Protein 3ETC (pdb70)

Sequence (1068 aa):
SLLSQFVSKTDFESYEDFQENFKILVPEENFNFAYDVVDVYARDDSPEKLAMIWCDDYGNEKIFTFKDLKYYSDKAANFFVKHGIGKGDYVMLTLKSRYDFWYCMLGLHKLGAIAVPATHMLKTRDIVYRIEKAGLKMIVCIAEDDVPEQVDEAHAECGDIPLKKAKVGGDVLEGWIDFRKELEESSPIFERPTGEVSTKNEDICLVYFSSGTAGFPKMVEHDNTYPLGHILTAKYWQNVEDDGLHYTVADSGWGKCVWGKLYGQWIAGCAVFVYDYDRFEAKNMLEKASKYGVTTFCAPPTIYRFLIKEDLNFSTLKYAVVAGEPLNPEVFNRFLEFTGIKLMEGFGQTETVVTIATFPWMEPKPGSIGKPTPGYKIEELMDRDGRLCEVGEEGEIVINTMEGKPVGLFVHYGKDPERTEETWHDGYYHTGDMAWMDEDGYLWFVGRADDIIKTSGYKVGPFEVESALIQHPAVLECAITGVPDPVRGQVIKATIVLTKDYTPSDSLKNELQDHVKNVTAPYKYPRIIEFVPESLLSQFVSKTDFESYEDFQENFKILVPENFNFAYDVVDVYARDSPEKLAMIWCDDYGNEKIFTFKDLKYYSDKAANFFVKHGIGKGDYVMLTLKSRYDFWYCMLGLHKLGAIAVPATHMLKTRDIVYRIEKAGLKMIVCIAEDDVPEQVDEAHAECGDIPLKKAKVGGDVLEGWIDDFRKELEESSPIFERPTGEVSTKNEDICLVYFSSGTAGFPKMVEHDNTYPLGHILTAKYWQNVEDDGLHYTVADSGWGKCVWGKLYGQWIAGCAVFVYDYDRFEAKNMLEKASKYGVTTFCAPPTIYRFLIKEDLSHYNFSTLKYAVVAGEPLNPEVFNRFLEFTGIKLMEGFGQTETVVTIATFPWMEPKPGSIGKPTPGYKIEELMDRDGRLCEVGEEGEIVINTMEGKPVGLFVHYGKDPERTEETWHDGYYHTGDMAWMDEDGYLWFVGRADDIIKTSGYKVGPFEVESALIQHPAVLECAITGVPDPVRGQVIKATIVLTKDYTPSDSLKNELQDHVKNVTAPYKYPRIIEFVPELPK

Foldseek 3Di:
DQQVVFWPDQDDDFPVRQQVGIDTHDDQFFQQLVPFLVVCCPPPVQQWAEWEDEPVGDTDTDGSVNLLQLLLLLLQLCVVLPFAAAAEEEEAEWQDCVLSSNLSSLSLRNYAYEYAHLLWAQVSLLVCCVQRVHQEYEHEPPPCSVVRVVSNDVVVPPDNYAYEYDDDDDDVRYHPSVVSSVVGDSDHDRDDDPRHFGQARWHYWYFAADQDDGTFIFTAGSLQLVQLLCLVCWFQVAAAQAEWEEPDTRNDLVCSSTADRNCSSRNYHYYTYRYDDDDLVVVQVVCQVVQHATYEYELLSLVRNLVDQAPNPNHDAYEYEQAFFDVVSQVSVCVRPVYGHKYFDDDSQFHTAATRTPNHDDDGRFRHAGRRQFQWFFADPVRDTDDAPDKGFTKTFQVVHDGRGGTPARPPCVPVRPVQDHPRIGTPQWIWGAHPVRIIHTDGGVHFWEFWQSDTHHFVLLQVQLCVDQFFPHWGWGWDQDPSTRTFIEIEGETDPVDDDDPVVLVVSQVSSSNNGRNVNGGPHYHYDND/DQQVVFWQDQDADFPVRQQVGIDGHDDQFFQQLVPFLVVCCPPVVQQWAEWEDEPVGDTDTDGSVNLLQLLLLLLQLCVVLPFAAAAEEEEAEWQDVVLSSNLSNLSQRNYAYEYAHLLWALVRLLVCCVQRVHQEYEHEPPPCSVVRVVSNCVVVPPDNRAYEYDDDDDDVRYHDSVVSSVVGDSDHDRDDDPRHFGQARWHYWYFAADQDDGTFIFTAGSLQLSQLLCLVCWFQVAAQVAEWEEPDTRNDLVCSSTADRNCSSRNYHYYTYRYDDDDLVVVLQVCQVVQHATYEYELVSLVRVLVDQSVVSPSVRHDEYEYEQAFFDVVSQVSCCVRHVYGHKYFDDDSQFHTAATRTPNHDDDRRFRHAGRRQWQWFFAAPVRHTDDAPDKGFTKTFQVVHDGRGGTDARPPCVPVRPVQQHPRIGTPQWMWHAHPVRIIHTDGGVHQWDRFQRDTHHFVLQQVQLCVDQQFPHWGWHWDADPRGRTFIEIEGETDPVDDDDPVVLVVSLVSSSNNTRNVNRHPHYDYDNDDDD

Radius of gyration: 31.29 Å; Cα contacts (8 Å, |Δi|>4): 2490; chains: 2; bounding box: 77×79×76 Å

Secondary structure (DSSP, 8-state):
--GGGGBS-S--SSHHHHHHH--B---SS--HIIIIIHHHHHH-TT-EEEEEEESSS-EEEEEHHHHHHHHHHHHHHHHHTT--TT-EEEEE-TT-THHHHHHHHHHHHT-EEEE--TT--HHHHHHHHHHHT--EEEEESSTTHHHHHHHHHHHH-S---EEEEESSS--TT-EEHHHHHHHS-S--PPP-GGGS--TTSEEEEEEE--SSSSPEEEEEETTHHHHHHIIIIIIS---TT-EEEE---TTSTHHHHHTTHHHHHTT-EEEEEE-SS--HHHHHHHHHHHT--EEEE-HHHHHHHHTS----TT--EEEE-SSPPPHHHHHHHHHHHS---EEEE--TTSS--EE--TTSPP-TT--BEEPTT-EEEEE-TTSPBP-TT--EEEEEE-TT-PPTT---EETT-HHHHHHHEETTEEEEEEEEEE-TTS-EEEEEESSS-EEETTEEE-HHHHHHHHTTSTTEEEEEEEEEEETTTEEEEEEEEEE-TT----HHHHHHHHHHHHHHS-GGG--SEEEEE--/--GGGGBS-S--SSHHHHHHH--B---SS--HIIIIIHHHHHHSTTSEEEEEEESSS-EEEEEHHHHHHHHHHHHHHHHHTT--TT-EEEEE-TT-THHHHHHHHHHHHT-EEEE--TT--HHHHHHHHHHHT-SEEEEESSTTHHHHHHHHHHHH-S---EEEEESSS--TT-EEHHHHHHHS-S--PPP-GGGS--TTSEEEEEEE--SSSSPEEEEEETTHHHHHHIIIIIIS---TT-EEEE---TTSTHHHHHTTHHHHHTT-EEEEEE-SS--HHHHHHHHHHHT--EEEE-HHHHHHHHHS-TTTTT--S--EEEE-SS---HHHHHHHHHHHS---EEEEE-TTSSEEEE--TTSPP-TT--BEEPTT-EEEEE-TTSPBPPTT--EEEEEE-TT-PPTT---EETT-HHHHHHHEETTEEEEEEEEEE-TTS-EEEEEESSS-EEETTEEE-HHHHHHHHTTSTTEEEEEEEEEEETTTEEEEEEEEEEPTT----HHHHHHHHHHHHHHS-GGG--SEEEE-S----

B-factor: mean 27.83, std 7.18, range [11.7, 70.22]

Organism: Methanosarcina acetivorans (strain ATCC 35395 / DSM 2834 / JCM 12185 / C2A) (NCBI:txid188937)

Nearest PDB structures (foldseek):
  3etc-assembly3_B  TM=1.002E+00  e=0.000E+00  Methanosarcina acetivorans
  3etc-assembly2_A  TM=9.997E-01  e=0.000E+00  Methanosarcina acetivorans
  3b7w-assembly1_A  TM=9.525E-01  e=8.376E-61  Homo sapiens
  3gpc-assembly2_B  TM=7.969E-01  e=1.087E-56  Homo sapiens
  3day-assembly1_A  TM=7.981E-01  e=1.221E-56  Homo sapiens

CATH classification: 3.40.50.12780 (+1 more: 3.30.300.30)

InterPro domains:
  IPR000873 AMP-dependent synthetase/ligase domain [PF00501] (45-405)
  IPR025110 AMP-binding enzyme, C-terminal domain [PF13193] (469-547)
  IPR042099 ANL, N-terminal domain [G3DSA:3.40.50.12780] (6-454)
  IPR045851 AMP-binding enzyme domain superfamily [G3DSA:3.30.300.30] (455-559)
  IPR051087 Mitochondrial Acyl-CoA Synthetase Medium-Chain [PTHR43605] (10-559)

Solvent-accessible surface area: 40269 Å² total; per-residue (Å²): 65,25,12,83,110,4,6,58,92,35,112,22,141,28,12,106,28,0,80,144,65,15,127,20,77,60,43,181,65,0,0,2,0,25,37,0,0,7,49,8,7,174,121,41,48,125,31,56,0,0,15,10,3,15,41,149,73,81,95,91,82,6,20,0,106,43,1,42,94,48,0,5,6,0,0,32,0,0,73,130,18,48,4,24,42,34,23,16,0,1,0,4,0,16,13,31,21,0,0,0,7,0,0,0,0,0,3,1,10,3,0,10,0,0,4,7,5,48,39,11,53,21,46,3,3,20,10,19,8,62,9,2,35,9,74,0,0,0,0,0,22,84,77,62,5,9,54,35,0,53,99,0,34,82,127,28,37,111,46,92,13,41,20,0,8,3,30,57,126,143,69,104,67,21,22,68,0,84,64,28,4,99,132,13,54,54,144,37,84,92,22,107,64,65,80,30,6,78,18,60,13,26,2,0,0,8,31,11,13,9,31,70,16,25,6,26,1,0,4,0,8,4,13,3,1,0,0,0,1,4,0,0,53,10,0,1,56,1,89,74,110,8,8,1,4,0,21,18,38,0,7,82,14,49,0,0,15,0,5,1,0,0,0,0,0,2,1,0,1,0,0,0,12,8,48,76,132,58,76,7,48,40,2,35,129,60,1,37,91,64,19,0,23,2,7,1,0,40,6,39,23,0,70,83,4,33,129,65,106,62,122,50,111,64,20,62,35,1,1,0,11,37,12,88,11,87,65,64,11,10,70,23,5,53,151,93,48,57,28,87,1,10,11,1,23,22,23,37,6,0,0,0,4,0,0,1,0,47,80,14,113,15,59,44,23,2,5,0,30,22,1,4,66,8,50,22,39,18,17,45,114,124,46,178,98,21,119,62,50,72,101,0,26,1,0,0,32,16,121,184,44,75,15,30,0,1,0,37,22,18,1,22,17,19,39,70,19,115,104,13,47,68,125,20,31,1,44,9,9,9,44,0,79,62,16,159,82,21,18,6,63,62,64,22,56,62,44,96,8,2,60,6,43,38,68,60,0,0,9,83,2,0,35,11,0,0,95,113,15,90,0,10,126,48,25,49,6,67,25,39,125,25,137,75,91,23,53,12,2,41,0,33,0,31,28,34,116,96,74,72,88,52,116,78,12,63,99,86,0,34,71,33,0,79,99,26,0,0,39,34,4,51,0,98,71,8,75,39,50,104,119,68,17,10,71,124,12,6,53,97,42,90,20,90,34,23,111,30,0,68,84,73,16,134,27,82,62,45,110,68,0,0,2,0,19,40,0,0,3,35,8,6,153,110,45,42,140,50,57,0,0,15,11,3,19,56,163,72,78,94,84,86,6,19,0,118,50,2,56,98,42,0,7,6,0,0,32,0,0,71,128,28,30,5,24,54,37,23,17,0,1,0,4,0,15,12,29,23,0,0,0,7,0,0,0,0,0,3,2,12,7,0,10,0,0,4,7,6,47,41,11,55,20,48,2,3,31,10,20,4,34,8,2,32,10,64,0,0,0,0,0,22,80,82,89,6,2,89,36,1,49,94,0,28,79,127,28,32,54,36,55,12,37,23,0,2,2,29,56,118,128,59,103,66,19,22,31,0,84,139,36,4,103,117,14,55,53,139,27,86,104,22,100,64,132,78,31,10,38,17,85,18,28,3,0,0,6,30,11,15,9,36,69,16,23,5,23,1,0,5,0,9,4,13,3,1,0,0,0,0,3,0,0,34,6,0,1,54,2,51,72,135,6,8,0,4,0,20,20,36,0,7,77,13,47,1,0,13,0,6,0,0,0,0,0,0,4,2,0,3,0,0,0,11,9,46,89,73,63,80,5,23,60,1,2,101,57,1,30,86,63,18,0,36,5,6,1,0,38,5,39,21,0,74,82,4,13,127,48,78,8,74,72,40,78,32,100,57,18,66,34,0,0,0,14,54,12,71,8,77,66,64,14,11,62,120,4,50,145,66,45,60,28,80,1,9,12,2,30,25,16,37,8,1,0,0,4,0,0,1,0,45,79,13,110,13,57,44,27,1,5,0,34,20,0,3,67,8,49,19,66,14,19,51,112,126,45,179,85,24,122,67,51,79,103,1,25,0,0,0,41,17,139,188,44,74,15,32,0,1,0,47,46,17,0,25,15,20,40,68,21,114,104,11,46,66,127,20,35,1,39,10,10,10,46,0,79,54,17,165,90,15,18,0,61,80,66,21,46,61,47,98,8,1,37,5,30,46,67,57,0,0,8,79,1,0,36,12,0,0,95,109,15,92,0,10,110,87,19,29,6,65,21,34,125,29,120,59,85,21,51,10,1,40,0,21,0,19,26,32,118,96,76,106,87,51,118,87,14,60,100,82,0,36,74,37,0,81,100,27,0,0,38,36,4,52,0,100,73,7,81,33,29,124,138,44,130,251

Structure (mmCIF, N/CA/C/O backbone):
data_3ETC
#
_entry.id   3ETC
#
_cell.length_a   91.699
_cell.length_b   96.371
_cell.length_c   141.543
_cell.angle_alpha   90.00
_cell.angle_beta   90.00
_cell.angle_gamma   90.00
#
_symmetry.space_group_name_H-M   'P 21 21 21'
#
loop_
_entity.id
_entity.type
_entity.pdbx_description
1 polymer 'AMP-binding protein'
2 non-polymer 'FORMYL GROUP'
3 non-polymer 'TRIETHYLENE GLYCOL'
4 non-polymer 'PENTAETHYLENE GLYCOL'
5 non-polymer '4-(2-HYDROXYETHYL)-1-PIPERAZINE ETHANESULFONIC ACID'
6 non-polymer 'MAGNESIUM ION'
7 non-polymer 'NITRATE ION'
8 non-polymer GLYCEROL
9 water water
#
loop_
_atom_site.group_PDB
_atom_site.id
_atom_site.type_symbol
_atom_site.label_atom_id
_atom_site.label_alt_id
_atom_site.label_comp_id
_atom_site.label_asym_id
_atom_site.label_entity_id
_atom_site.label_seq_id
_atom_site.pdbx_PDB_ins_code
_atom_site.Cartn_x
_atom_site.Cartn_y
_atom_site.Cartn_z
_atom_site.occupancy
_atom_site.B_iso_or_equiv
_atom_site.auth_seq_id
_atom_site.auth_comp_id
_atom_site.auth_asym_id
_atom_site.auth_atom_id
_atom_site.pdbx_PDB_model_num
ATOM 1 N N . SER A 1 26 ? 33.516 25.755 64.164 1.00 31.03 3 SER A N 1
ATOM 2 C CA . SER A 1 26 ? 33.579 27.143 64.725 1.00 30.95 3 SER A CA 1
ATOM 3 C C . SER A 1 26 ? 32.476 28.054 64.172 1.00 30.59 3 SER A C 1
ATOM 4 O O . SER A 1 26 ? 31.941 27.807 63.096 1.00 31.55 3 SER A O 1
ATOM 7 N N . LEU A 1 27 ? 32.157 29.110 64.913 1.00 29.87 4 LEU A N 1
ATOM 8 C CA . LEU A 1 27 ? 31.094 30.043 64.554 1.00 29.35 4 LEU A CA 1
ATOM 9 C C . LEU A 1 27 ? 31.615 31.320 63.883 1.00 29.55 4 LEU A C 1
ATOM 10 O O . LEU A 1 27 ? 30.851 32.250 63.646 1.00 29.32 4 LEU A O 1
ATOM 15 N N . LEU A 1 28 ? 32.911 31.342 63.573 1.00 29.86 5 LEU A N 1
ATOM 16 C CA . LEU A 1 28 ? 33.596 32.507 63.003 1.00 30.43 5 LEU A CA 1
ATOM 17 C C . LEU A 1 28 ? 32.911 33.135 61.771 1.00 30.23 5 LEU A C 1
ATOM 18 O O . LEU A 1 28 ? 32.706 34.352 61.715 1.00 29.58 5 LEU A O 1
ATOM 23 N N . SER A 1 29 ? 32.568 32.294 60.801 1.00 30.43 6 SER A N 1
ATOM 24 C CA . SER A 1 29 ? 31.955 32.723 59.543 1.00 30.73 6 SER A CA 1
ATOM 25 C C . SER A 1 29 ? 30.600 33.417 59.703 1.00 30.61 6 SER A C 1
ATOM 26 O O . SER A 1 29 ? 30.208 34.232 58.869 1.00 31.13 6 SER A O 1
ATOM 29 N N . GLN A 1 30 ? 29.889 33.076 60.770 1.00 29.93 7 GLN A N 1
ATOM 30 C CA . GLN A 1 30 ? 28.650 33.728 61.139 1.00 29.59 7 GLN A CA 1
ATOM 31 C C . GLN A 1 30 ? 28.843 35.250 61.311 1.00 28.65 7 GLN A C 1
ATOM 32 O O . GLN A 1 30 ? 27.942 36.028 60.998 1.00 28.20 7 GLN A O 1
ATOM 38 N N . PHE A 1 31 ? 30.036 35.657 61.761 1.00 27.10 8 PHE A N 1
ATOM 39 C CA . PHE A 1 31 ? 30.266 37.010 62.279 1.00 26.07 8 PHE A CA 1
ATOM 40 C C . PHE A 1 31 ? 31.152 37.946 61.441 1.00 25.72 8 PHE A C 1
ATOM 41 O O . PHE A 1 31 ? 31.434 39.077 61.861 1.00 25.92 8 PHE A O 1
ATOM 49 N N . VAL A 1 32 ? 31.604 37.484 60.277 1.00 24.70 9 VAL A N 1
ATOM 50 C CA . VAL A 1 32 ? 32.535 38.256 59.449 1.00 23.99 9 VAL A CA 1
ATOM 51 C C . VAL A 1 32 ? 32.095 38.247 57.981 1.00 24.40 9 VAL A C 1
ATOM 52 O O . VAL A 1 32 ? 31.430 37.309 57.540 1.00 23.86 9 VAL A O 1
ATOM 56 N N . SER A 1 33 ? 32.467 39.287 57.235 1.00 24.59 10 SER A N 1
ATOM 57 C CA . SER A 1 33 ? 32.149 39.347 55.804 1.00 25.80 10 SER A CA 1
ATOM 58 C C . SER A 1 33 ? 32.834 38.220 55.039 1.00 25.26 10 SER A C 1
ATOM 59 O O . SER A 1 33 ? 32.237 37.630 54.140 1.00 25.80 10 SER A O 1
ATOM 62 N N . LYS A 1 34 ? 34.085 37.937 55.402 1.00 24.56 11 LYS A N 1
ATOM 63 C CA . LYS A 1 34 ? 34.875 36.850 54.816 1.00 24.20 11 LYS A CA 1
ATOM 64 C C . LYS A 1 34 ? 36.022 36.517 55.760 1.00 24.12 11 LYS A C 1
ATOM 65 O O . LYS A 1 34 ? 36.423 37.362 56.570 1.00 23.01 11 LYS A O 1
ATOM 71 N N . THR A 1 35 ? 36.546 35.297 55.649 1.00 23.90 12 THR A N 1
ATOM 72 C CA . THR A 1 35 ? 37.575 34.813 56.574 1.00 24.54 12 THR A CA 1
ATOM 73 C C . THR A 1 35 ? 38.980 34.827 55.995 1.00 24.48 12 THR A C 1
ATOM 74 O O . THR A 1 35 ? 39.937 34.989 56.737 1.00 24.70 12 THR A O 1
ATOM 78 N N . ASP A 1 36 ? 39.105 34.628 54.681 1.00 24.54 13 ASP A N 1
ATOM 79 C CA . ASP A 1 36 ? 40.419 34.447 54.061 1.00 24.68 13 ASP A CA 1
ATOM 80 C C . ASP A 1 36 ? 40.929 35.684 53.338 1.00 24.92 13 ASP A C 1
ATOM 81 O O . ASP A 1 36 ? 40.192 36.325 52.577 1.00 25.13 13 ASP A O 1
ATOM 86 N N . PHE A 1 37 ? 42.195 36.007 53.589 1.00 25.04 14 PHE A N 1
ATOM 87 C CA . PHE A 1 37 ? 42.850 37.167 52.990 1.00 25.65 14 PHE A CA 1
ATOM 88 C C . PHE A 1 37 ? 44.244 36.780 52.505 1.00 26.20 14 PHE A C 1
ATOM 89 O O . PHE A 1 37 ? 44.840 35.829 53.015 1.00 25.83 14 PHE A O 1
ATOM 97 N N . GLU A 1 38 ? 44.761 37.515 51.522 1.00 27.01 15 GLU A N 1
ATOM 98 C CA . GLU A 1 38 ? 46.046 37.157 50.922 1.00 27.89 15 GLU A CA 1
ATOM 99 C C . GLU A 1 38 ? 47.212 38.058 51.340 1.00 27.33 15 GLU A C 1
ATOM 100 O O . GLU A 1 38 ? 48.370 37.748 51.067 1.00 27.23 15 GLU A O 1
ATOM 106 N N . SER A 1 39 ? 46.901 39.156 52.025 1.00 26.32 16 SER A N 1
ATOM 107 C CA . SER A 1 39 ? 47.911 40.107 52.454 1.00 25.44 16 SER A CA 1
ATOM 108 C C . SER A 1 39 ? 47.343 40.989 53.554 1.00 24.97 16 SER A C 1
ATOM 109 O O . SER A 1 39 ? 46.133 40.994 53.800 1.00 24.34 16 SER A O 1
ATOM 112 N N . TYR A 1 40 ? 48.220 41.739 54.210 1.00 24.92 17 TYR A N 1
ATOM 113 C CA . TYR A 1 40 ? 47.779 42.706 55.209 1.00 24.87 17 TYR A CA 1
ATOM 114 C C . TYR A 1 40 ? 46.866 43.758 54.578 1.00 25.00 17 TYR A C 1
ATOM 115 O O . TYR A 1 40 ? 45.831 44.102 55.138 1.00 24.91 17 TYR A O 1
ATOM 124 N N . GLU A 1 41 ? 47.251 44.245 53.401 1.00 25.68 18 GLU A N 1
ATOM 125 C CA . GLU A 1 41 ? 46.502 45.273 52.683 1.00 26.10 18 GLU A CA 1
ATOM 126 C C . GLU A 1 41 ? 45.055 44.844 52.395 1.00 25.98 18 GLU A C 1
ATOM 127 O O . GLU A 1 41 ? 44.115 45.626 52.578 1.00 25.65 18 GLU A O 1
ATOM 133 N N . ASP A 1 42 ? 44.905 43.599 51.943 1.00 25.24 19 ASP A N 1
ATOM 134 C CA . ASP A 1 42 ? 43.621 42.986 51.619 1.00 24.94 19 ASP A CA 1
ATOM 135 C C . ASP A 1 42 ? 42.765 42.857 52.896 1.00 24.53 19 ASP A C 1
ATOM 136 O O . ASP A 1 42 ? 41.594 43.239 52.923 1.00 24.18 19 ASP A O 1
ATOM 141 N N . PHE A 1 43 ? 43.385 42.349 53.952 1.00 23.93 20 PHE A N 1
ATOM 142 C CA . PHE A 1 43 ? 42.786 42.211 55.266 1.00 23.90 20 PHE A CA 1
ATOM 143 C C . PHE A 1 43 ? 42.316 43.579 55.800 1.00 24.67 20 PHE A C 1
ATOM 144 O O . PHE A 1 43 ? 41.159 43.735 56.192 1.00 24.32 20 PHE A O 1
ATOM 152 N N . GLN A 1 44 ? 43.203 44.569 55.761 1.00 25.67 21 GLN A N 1
ATOM 153 C CA . GLN A 1 44 ? 42.899 45.907 56.264 1.00 27.81 21 GLN A CA 1
ATOM 154 C C . GLN A 1 44 ? 41.756 46.567 55.481 1.00 27.86 21 GLN A C 1
ATOM 155 O O . GLN A 1 44 ? 40.931 47.272 56.059 1.00 27.67 21 GLN A O 1
ATOM 161 N N . GLU A 1 45 ? 41.718 46.315 54.176 1.00 27.96 22 GLU A N 1
ATOM 162 C CA . GLU A 1 45 ? 40.724 46.894 53.279 1.00 29.14 22 GLU A CA 1
ATOM 163 C C . GLU A 1 45 ? 39.343 46.237 53.409 1.00 27.95 22 GLU A C 1
ATOM 164 O O . GLU A 1 45 ? 38.331 46.923 53.362 1.00 27.74 22 GLU A O 1
ATOM 170 N N . ASN A 1 46 ? 39.315 44.916 53.584 1.00 27.09 23 ASN A N 1
ATOM 171 C CA . ASN A 1 46 ? 38.106 44.115 53.375 1.00 26.63 23 ASN A CA 1
ATOM 172 C C . ASN A 1 46 ? 37.513 43.368 54.573 1.00 26.50 23 ASN A C 1
ATOM 173 O O . ASN A 1 46 ? 36.378 42.888 54.497 1.00 27.17 23 ASN A O 1
ATOM 178 N N . PHE A 1 47 ? 38.271 43.228 55.654 1.00 25.92 24 PHE A N 1
ATOM 179 C CA . PHE A 1 47 ? 37.730 42.592 56.856 1.00 25.64 24 PHE A CA 1
ATOM 180 C C . PHE A 1 47 ? 36.674 43.465 57.524 1.00 25.77 24 PHE A C 1
ATOM 181 O O . PHE A 1 47 ? 36.875 44.660 57.717 1.00 25.58 24 PHE A O 1
ATOM 189 N N . LYS A 1 48 ? 35.559 42.847 57.888 1.00 25.82 25 LYS A N 1
ATOM 190 C CA . LYS A 1 48 ? 34.463 43.535 58.544 1.00 26.55 25 LYS A CA 1
ATOM 191 C C . LYS A 1 48 ? 33.744 42.541 59.437 1.00 26.11 25 LYS A C 1
ATOM 192 O O . LYS A 1 48 ? 33.462 41.423 59.011 1.00 25.52 25 LYS A O 1
ATOM 198 N N . ILE A 1 49 ? 33.473 42.952 60.676 1.00 25.50 26 ILE A N 1
ATOM 199 C CA . ILE A 1 49 ? 32.626 42.188 61.580 1.00 25.80 26 ILE A CA 1
ATOM 200 C C . ILE A 1 49 ? 31.152 42.489 61.292 1.00 26.16 26 ILE A C 1
ATOM 201 O O . ILE A 1 49 ? 30.766 43.652 61.121 1.00 26.61 26 ILE A O 1
ATOM 206 N N . LEU A 1 50 ? 30.346 41.429 61.238 1.00 26.15 27 LEU A N 1
ATOM 207 C CA . LEU A 1 50 ? 28.898 41.535 61.059 1.00 26.36 27 LEU A CA 1
ATOM 208 C C . LEU A 1 50 ? 28.195 41.343 62.400 1.00 26.45 27 LEU A C 1
ATOM 209 O O . LEU A 1 50 ? 28.091 40.225 62.918 1.00 26.27 27 LEU A O 1
ATOM 214 N N . VAL A 1 51 ? 27.732 42.446 62.972 1.00 26.35 28 VAL A N 1
ATOM 215 C CA . VAL A 1 51 ? 27.169 42.407 64.312 1.00 26.81 28 VAL A CA 1
ATOM 216 C C . VAL A 1 51 ? 25.699 42.027 64.231 1.00 26.55 28 VAL A C 1
ATOM 217 O O . VAL A 1 51 ? 24.927 42.721 63.582 1.00 26.43 28 VAL A O 1
ATOM 221 N N . PRO A 1 52 ? 25.310 40.919 64.893 1.00 26.80 29 PRO A N 1
ATOM 222 C CA . PRO A 1 52 ? 23.911 40.501 64.902 1.00 27.20 29 PRO A CA 1
ATOM 223 C C . PRO A 1 52 ? 23.041 41.582 65.526 1.00 27.63 29 PRO A C 1
ATOM 224 O O . PRO A 1 52 ? 23.555 42.436 66.276 1.00 27.28 29 PRO A O 1
ATOM 228 N N . GLU A 1 53 ? 21.749 41.537 65.204 1.00 27.55 30 GLU A N 1
ATOM 229 C CA A GLU A 1 53 ? 20.738 42.432 65.765 0.50 27.83 30 GLU A CA 1
ATOM 230 C CA B GLU A 1 53 ? 20.779 42.466 65.767 0.50 27.77 30 GLU A CA 1
ATOM 231 C C . GLU A 1 53 ? 20.815 42.393 67.293 1.00 27.61 30 GLU A C 1
ATOM 232 O O . GLU A 1 53 ? 20.774 43.428 67.969 1.00 27.53 30 GLU A O 1
ATOM 243 N N . ASN A 1 54 ? 20.919 41.179 67.828 1.00 27.22 31 ASN A N 1
ATOM 244 C CA . ASN A 1 54 ? 21.024 40.972 69.260 1.00 27.02 31 ASN A CA 1
ATOM 245 C C . ASN A 1 54 ? 22.039 39.866 69.522 1.00 26.38 31 ASN A C 1
ATOM 246 O O . ASN A 1 54 ? 21.830 38.717 69.114 1.00 26.73 31 ASN A O 1
ATOM 251 N N . PHE A 1 55 ? 23.133 40.221 70.195 1.00 25.10 32 PHE A N 1
ATOM 252 C CA . PHE A 1 55 ? 24.223 39.289 70.481 1.00 24.06 32 PHE A CA 1
ATOM 253 C C . PHE A 1 55 ? 24.519 39.220 71.975 1.00 23.70 32 PHE A C 1
ATOM 254 O O . PHE A 1 55 ? 24.690 40.249 72.629 1.00 23.38 32 PHE A O 1
ATOM 262 N N . ASN A 1 56 ? 24.579 38.000 72.499 1.00 23.31 33 ASN A N 1
ATOM 263 C CA . ASN A 1 56 ? 25.050 37.741 73.858 1.00 23.37 33 ASN A CA 1
ATOM 264 C C . ASN A 1 56 ? 26.002 36.550 73.781 1.00 22.90 33 ASN A C 1
ATOM 265 O O . ASN A 1 56 ? 25.613 35.467 73.357 1.00 23.28 33 ASN A O 1
ATOM 270 N N . PHE A 1 57 ? 27.261 36.766 74.152 1.00 22.99 34 PHE A N 1
ATOM 271 C CA . PHE A 1 57 ? 28.304 35.755 73.970 1.00 22.53 34 PHE A CA 1
ATOM 272 C C . PHE A 1 57 ? 27.938 34.403 74.585 1.00 22.63 34 PHE A C 1
ATOM 273 O O . PHE A 1 57 ? 28.148 33.367 73.961 1.00 22.14 34 PHE A O 1
ATOM 281 N N . ALA A 1 58 ? 27.398 34.420 75.805 1.00 22.69 35 ALA A N 1
ATOM 282 C CA . ALA A 1 58 ? 27.105 33.177 76.520 1.00 23.11 35 ALA A CA 1
ATOM 283 C C . ALA A 1 58 ? 26.051 32.370 75.775 1.00 23.23 35 ALA A C 1
ATOM 284 O O . ALA A 1 58 ? 26.221 31.176 75.601 1.00 23.27 35 ALA A O 1
ATOM 286 N N . TYR A 1 59 ? 24.990 33.033 75.310 1.00 23.91 36 TYR A N 1
ATOM 287 C CA . TYR A 1 59 ? 23.911 32.359 74.594 1.00 24.51 36 TYR A CA 1
ATOM 288 C C . TYR A 1 59 ? 24.271 32.016 73.149 1.00 24.53 36 TYR A C 1
ATOM 289 O O . TYR A 1 59 ? 23.962 30.922 72.671 1.00 24.32 36 TYR A O 1
ATOM 298 N N . ASP A 1 60 ? 24.922 32.953 72.461 1.00 24.78 37 ASP A N 1
ATOM 299 C CA . ASP A 1 60 ? 25.108 32.851 71.003 1.00 24.93 37 ASP A CA 1
ATOM 300 C C . ASP A 1 60 ? 26.429 32.195 70.602 1.00 24.39 37 ASP A C 1
ATOM 301 O O . ASP A 1 60 ? 26.684 31.962 69.417 1.00 24.17 37 ASP A O 1
ATOM 306 N N . VAL A 1 61 ? 27.278 31.918 71.585 1.00 23.84 38 VAL A N 1
ATOM 307 C CA . VAL A 1 61 ? 28.501 31.176 71.317 1.00 23.46 38 VAL A CA 1
ATOM 308 C C . VAL A 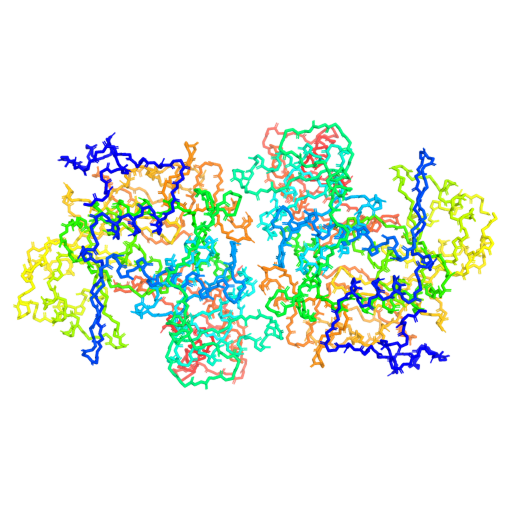1 61 ? 28.570 29.908 72.166 1.00 23.42 38 VAL A C 1
ATOM 309 O O . VAL A 1 61 ? 28.590 28.807 71.625 1.00 23.23 38 VAL A O 1
ATOM 313 N N . VAL A 1 62 ? 28.614 30.064 73.488 1.00 23.40 39 VAL A N 1
ATOM 314 C CA . VAL A 1 62 ? 28.807 28.917 74.371 1.00 23.18 39 VAL A CA 1
ATOM 315 C C . VAL A 1 62 ? 27.613 27.966 74.298 1.00 23.01 39 VAL A C 1
ATOM 316 O O . VAL A 1 62 ? 27.796 26.765 74.061 1.00 22.84 39 VAL A O 1
ATOM 320 N N . ASP A 1 63 ? 26.401 28.501 74.467 1.00 22.54 40 ASP A N 1
ATOM 321 C CA . ASP A 1 63 ? 25.200 27.660 74.475 1.00 22.38 40 ASP A CA 1
ATOM 322 C C . ASP A 1 63 ? 24.943 27.054 73.097 1.00 22.49 40 ASP A C 1
ATOM 323 O O . ASP A 1 63 ? 24.400 25.961 73.000 1.00 22.22 40 ASP A O 1
ATOM 328 N N . VAL A 1 64 ? 25.360 27.758 72.043 1.00 22.86 41 VAL A N 1
ATOM 329 C CA . VAL A 1 64 ? 25.280 27.227 70.672 1.00 23.21 41 VAL A CA 1
ATOM 330 C C . VAL A 1 64 ? 26.126 25.953 70.523 1.00 23.19 41 VAL A C 1
ATOM 331 O O . VAL A 1 64 ? 25.599 24.913 70.134 1.00 23.16 41 VAL A O 1
ATOM 335 N N . TYR A 1 65 ? 27.420 26.039 70.845 1.00 23.54 42 TYR A N 1
ATOM 336 C CA . TYR A 1 65 ? 28.303 24.864 70.815 1.00 23.72 42 TYR A CA 1
ATOM 337 C C . TYR A 1 65 ? 27.786 23.779 71.735 1.00 23.62 42 TYR A C 1
ATOM 338 O O . TYR A 1 65 ? 27.848 22.606 71.396 1.00 23.25 42 TYR A O 1
ATOM 347 N N . ALA A 1 66 ? 27.290 24.177 72.903 1.00 23.75 43 ALA A N 1
ATOM 348 C CA . ALA A 1 66 ? 26.737 23.234 73.870 1.00 24.72 43 ALA A CA 1
ATOM 349 C C . ALA A 1 66 ? 25.626 22.376 73.275 1.00 25.25 43 ALA A C 1
ATOM 350 O O . ALA A 1 66 ? 25.515 21.199 73.609 1.00 25.27 43 ALA A O 1
ATOM 352 N N . ARG A 1 67 ? 24.817 22.964 72.393 1.00 26.16 44 ARG A N 1
ATOM 353 C CA . ARG A 1 67 ? 23.718 22.244 71.749 1.00 27.63 44 ARG A CA 1
ATOM 354 C C . ARG A 1 67 ? 24.144 21.517 70.466 1.00 27.86 44 ARG A C 1
ATOM 355 O O . ARG A 1 67 ? 23.891 20.315 70.320 1.00 27.95 44 ARG A O 1
ATOM 363 N N . ASP A 1 68 ? 24.801 22.251 69.562 1.00 28.17 45 ASP A N 1
ATOM 364 C CA A ASP A 1 68 ? 25.166 21.701 68.257 0.50 28.28 45 ASP A CA 1
ATOM 365 C CA B ASP A 1 68 ? 25.212 21.756 68.242 0.50 28.25 45 ASP A CA 1
ATOM 366 C C . ASP A 1 68 ? 26.382 20.772 68.311 1.00 28.22 45 ASP A C 1
ATOM 367 O O . ASP A 1 68 ? 26.465 19.836 67.528 1.00 27.83 45 ASP A O 1
ATOM 376 N N . SER A 1 69 ? 27.311 21.029 69.233 1.00 28.16 46 SER A N 1
ATOM 377 C CA . SER A 1 69 ? 28.553 20.255 69.330 1.00 28.67 46 SER A CA 1
ATOM 378 C C . SER A 1 69 ? 28.929 19.991 70.786 1.00 28.71 46 SER A C 1
ATOM 379 O O . SER A 1 69 ? 29.959 20.489 71.258 1.00 28.78 46 SER A O 1
ATOM 382 N N . PRO A 1 70 ? 28.115 19.192 71.500 1.00 28.77 47 PRO A N 1
ATOM 383 C CA . PRO A 1 70 ? 28.239 19.135 72.960 1.00 28.82 47 PRO A CA 1
ATOM 384 C C . PRO A 1 70 ? 29.624 18.688 73.436 1.00 28.96 47 PRO A C 1
ATOM 385 O O . PRO A 1 70 ? 30.087 19.151 74.477 1.00 29.26 47 PRO A O 1
ATOM 389 N N . GLU A 1 71 ? 30.274 17.810 72.673 1.00 28.93 48 GLU A N 1
ATOM 390 C CA . GLU A 1 71 ? 31.541 17.206 73.090 1.00 29.21 48 GLU A CA 1
ATOM 391 C C . GLU A 1 71 ? 32.777 18.001 72.659 1.00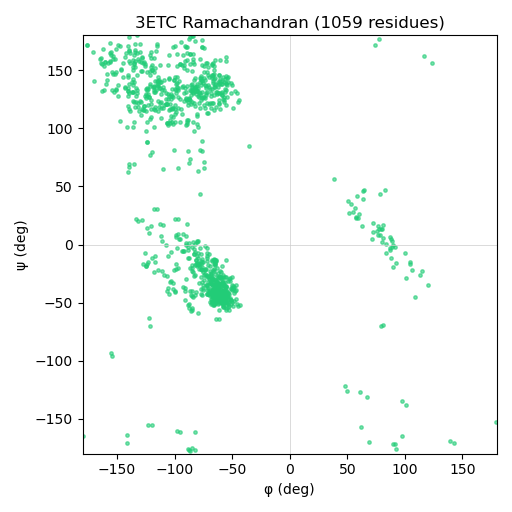 28.35 48 GLU A C 1
ATOM 392 O O . GLU A 1 71 ? 33.910 17.614 72.964 1.00 28.31 48 GLU A O 1
ATOM 398 N N . LYS A 1 72 ? 32.557 19.110 71.962 1.00 27.57 49 LYS A N 1
ATOM 399 C CA . LYS A 1 72 ? 33.649 19.987 71.559 1.00 27.00 49 LYS A CA 1
ATOM 400 C C . LYS A 1 72 ? 34.363 20.577 72.787 1.00 26.37 49 LYS A C 1
ATOM 401 O O . LYS A 1 72 ? 33.723 21.105 73.700 1.00 25.50 49 LYS A O 1
ATOM 407 N N . LEU A 1 73 ? 35.688 20.454 72.785 1.00 25.82 50 LEU A N 1
ATOM 408 C CA . LEU A 1 73 ? 36.547 20.918 73.869 1.00 25.56 50 LEU A CA 1
ATOM 409 C C . LEU A 1 73 ? 36.572 22.442 73.957 1.00 25.33 50 LEU A C 1
ATOM 410 O O . LEU A 1 73 ? 36.830 23.128 72.969 1.00 25.23 50 LEU A O 1
ATOM 415 N N . ALA A 1 74 ? 36.312 22.969 75.150 1.00 25.48 51 ALA A N 1
ATOM 416 C CA . ALA A 1 74 ? 36.374 24.414 75.376 1.00 25.46 51 ALA A CA 1
ATOM 417 C C . ALA A 1 74 ? 37.615 24.811 76.181 1.00 25.87 51 ALA A C 1
ATOM 418 O O . ALA A 1 74 ? 38.247 25.826 75.893 1.00 25.27 51 ALA A O 1
ATOM 420 N N . MET A 1 75 ? 37.956 24.003 77.182 1.00 26.25 52 MET A N 1
ATOM 421 C CA . MET A 1 75 ? 39.017 24.345 78.119 1.00 27.42 52 MET A CA 1
ATOM 422 C C . MET A 1 75 ? 39.659 23.126 78.751 1.00 26.75 52 MET A C 1
ATOM 423 O O . MET A 1 75 ? 38.973 22.192 79.185 1.00 27.32 52 MET A O 1
ATOM 428 N N . ILE A 1 76 ? 40.987 23.137 78.766 1.00 26.06 53 ILE A N 1
ATOM 429 C CA . ILE A 1 76 ? 41.761 22.239 79.600 1.00 25.89 53 ILE A CA 1
ATOM 430 C C . ILE A 1 76 ? 42.262 23.091 80.759 1.00 25.87 53 ILE A C 1
ATOM 431 O O . ILE A 1 76 ? 42.935 24.103 80.544 1.00 25.65 53 ILE A O 1
ATOM 436 N N . TRP A 1 77 ? 41.886 22.695 81.971 1.00 25.46 54 TRP A N 1
ATOM 437 C CA . TRP A 1 77 ? 42.314 23.369 83.185 1.00 25.98 54 TRP A CA 1
ATOM 438 C C . TRP A 1 77 ? 43.151 22.395 84.020 1.00 26.47 54 TRP A C 1
ATOM 439 O O . TRP A 1 77 ? 42.839 21.207 84.099 1.00 25.98 54 TRP A O 1
ATOM 450 N N . CYS A 1 78 ? 44.217 22.910 84.631 1.00 27.32 55 CYS A N 1
ATOM 451 C CA . CYS A 1 78 ? 45.015 22.134 85.568 1.00 27.98 55 CYS A CA 1
ATOM 452 C C . CYS A 1 78 ? 45.666 22.971 86.667 1.00 29.04 55 CYS A C 1
ATOM 453 O O . CYS A 1 78 ? 45.647 24.213 86.617 1.00 28.87 55 CYS A O 1
ATOM 456 N N . ASP A 1 79 ? 46.253 22.246 87.625 1.00 30.11 56 ASP A N 1
ATOM 457 C CA . ASP A 1 79 ? 46.904 22.736 88.843 1.00 31.96 56 ASP A CA 1
ATOM 458 C C . ASP A 1 79 ? 48.396 22.443 88.901 1.00 32.46 56 ASP A C 1
ATOM 459 O O . ASP A 1 79 ? 48.899 21.591 88.174 1.00 32.23 56 ASP A O 1
ATOM 464 N N . ASP A 1 80 ? 49.078 23.106 89.838 1.00 33.42 57 ASP A N 1
ATOM 465 C CA . ASP A 1 80 ? 50.414 22.693 90.280 1.00 34.33 57 ASP A CA 1
ATOM 466 C C . ASP A 1 80 ? 50.345 21.609 91.357 1.00 35.01 57 ASP A C 1
ATOM 467 O O . ASP A 1 80 ? 51.370 21.151 91.867 1.00 35.42 57 ASP A O 1
ATOM 472 N N . TYR A 1 81 ? 49.127 21.191 91.683 1.00 35.64 58 TYR A N 1
ATOM 473 C CA . TYR A 1 81 ? 48.872 20.292 92.795 1.00 36.28 58 TYR A CA 1
ATOM 474 C C . TYR A 1 81 ? 48.192 19.008 92.338 1.00 35.95 58 TYR A C 1
ATOM 475 O O . TYR A 1 81 ? 47.664 18.260 93.152 1.00 36.31 58 TYR A O 1
ATOM 484 N N . GLY A 1 82 ? 48.234 18.751 91.031 1.00 35.55 59 GLY A N 1
ATOM 485 C CA . GLY A 1 82 ? 47.810 17.462 90.472 1.00 35.05 59 GLY A CA 1
ATOM 486 C C . GLY A 1 82 ? 46.417 17.429 89.869 1.00 34.61 59 GLY A C 1
ATOM 487 O O . GLY A 1 82 ? 46.019 16.431 89.266 1.00 34.62 59 GLY A O 1
ATOM 488 N N . ASN A 1 83 ? 45.672 18.515 90.030 1.00 34.03 60 ASN A N 1
ATOM 489 C CA . ASN A 1 83 ? 44.282 18.561 89.582 1.00 33.67 60 ASN A CA 1
ATOM 490 C C . ASN A 1 83 ? 44.155 18.895 88.098 1.00 33.27 60 ASN A C 1
ATOM 491 O O . ASN A 1 83 ? 44.916 19.700 87.557 1.00 32.95 60 ASN A O 1
ATOM 496 N N . GLU A 1 84 ? 43.200 18.239 87.448 1.00 32.92 61 GLU A N 1
ATOM 497 C CA . GLU A 1 84 ? 42.930 18.430 86.032 1.00 32.65 61 GLU A CA 1
ATOM 498 C C . GLU A 1 84 ? 41.426 18.411 85.807 1.00 32.15 61 GLU A C 1
ATOM 499 O O . GLU A 1 84 ? 40.722 17.555 86.356 1.00 31.92 61 GLU A O 1
ATOM 505 N N . LYS A 1 85 ? 40.939 19.363 85.014 1.00 31.36 62 LYS A N 1
ATOM 506 C CA . LYS A 1 85 ? 39.544 19.376 84.595 1.00 31.15 62 LYS A CA 1
ATOM 507 C C . LYS A 1 85 ? 39.417 19.682 83.107 1.00 30.70 62 LYS A C 1
ATOM 508 O O . LYS A 1 85 ? 39.904 20.705 82.626 1.00 30.27 62 LYS A O 1
ATOM 514 N N . ILE A 1 86 ? 38.779 18.767 82.384 1.00 29.85 63 ILE A N 1
ATOM 515 C CA . ILE A 1 86 ? 38.550 18.928 80.951 1.00 29.48 63 ILE A CA 1
ATOM 516 C C . ILE A 1 86 ? 37.109 19.370 80.738 1.00 29.05 63 ILE A C 1
ATOM 517 O O . ILE A 1 86 ? 36.172 18.649 81.100 1.00 29.38 63 ILE A O 1
ATOM 522 N N . PHE A 1 87 ? 36.939 20.562 80.170 1.00 28.21 64 PHE A N 1
ATOM 523 C CA . PHE A 1 87 ? 35.615 21.133 79.947 1.00 27.55 64 PHE A CA 1
ATOM 524 C C . PHE A 1 87 ? 35.237 21.112 78.474 1.00 27.00 64 PHE A C 1
ATOM 525 O O . PHE A 1 87 ? 35.972 21.623 77.627 1.00 26.93 64 PHE A O 1
ATOM 533 N N . THR A 1 88 ? 34.083 20.521 78.181 1.00 26.45 65 THR A N 1
ATOM 534 C CA . THR A 1 88 ? 33.437 20.691 76.879 1.00 26.05 65 THR A CA 1
ATOM 535 C C . THR A 1 88 ? 32.485 21.888 76.951 1.00 25.78 65 THR A C 1
ATOM 536 O O . THR A 1 88 ? 32.227 22.420 78.038 1.00 25.21 65 THR A O 1
ATOM 540 N N . PHE A 1 89 ? 31.948 22.312 75.809 1.00 25.68 66 PHE A N 1
ATOM 541 C CA . PHE A 1 89 ? 30.969 23.396 75.819 1.00 25.72 66 PHE A CA 1
ATOM 542 C C . PHE A 1 89 ? 29.681 23.026 76.556 1.00 26.04 66 PHE A C 1
ATOM 543 O O . PHE A 1 89 ? 29.090 23.886 77.214 1.00 26.08 66 PHE A O 1
ATOM 551 N N . LYS A 1 90 ? 29.287 21.747 76.485 1.00 26.07 67 LYS A N 1
ATOM 552 C CA . LYS A 1 90 ? 28.136 21.234 77.242 1.00 26.42 67 LYS A CA 1
ATOM 553 C C . LYS A 1 90 ? 28.340 21.449 78.744 1.00 26.10 67 LYS A C 1
ATOM 554 O O . LYS A 1 90 ? 27.456 21.986 79.421 1.00 26.04 67 LYS A O 1
ATOM 560 N N . ASP A 1 91 ? 29.503 21.036 79.252 1.00 25.83 68 ASP A N 1
ATOM 561 C CA . ASP A 1 91 ? 29.879 21.301 80.645 1.00 25.93 68 ASP A CA 1
ATOM 562 C C . ASP A 1 91 ? 29.708 22.785 80.979 1.00 25.78 68 ASP A C 1
ATOM 563 O O . ASP A 1 91 ? 29.125 23.133 82.010 1.00 25.66 68 ASP A O 1
ATOM 568 N N . LEU A 1 92 ? 30.220 23.650 80.104 1.00 25.48 69 LEU A N 1
ATOM 569 C CA . LEU A 1 92 ? 30.171 25.086 80.346 1.00 25.62 69 LEU A CA 1
ATOM 570 C C . LEU A 1 92 ? 28.757 25.661 80.350 1.00 25.52 69 LEU A C 1
ATOM 571 O O . LEU A 1 92 ? 28.446 26.506 81.188 1.00 25.50 69 LEU A O 1
ATOM 576 N N . LYS A 1 93 ? 27.901 25.208 79.433 1.00 25.38 70 LYS A N 1
ATOM 577 C CA . LYS A 1 93 ? 26.486 25.601 79.474 1.00 25.26 70 LYS A CA 1
ATOM 578 C C . LYS A 1 93 ? 25.879 25.190 80.813 1.00 25.24 70 LYS A C 1
ATOM 579 O O . LYS A 1 93 ? 25.235 25.988 81.486 1.00 25.17 70 LYS A O 1
ATOM 585 N N . TYR A 1 94 ? 26.102 23.932 81.179 1.00 25.51 71 TYR A N 1
ATOM 586 C CA . TYR A 1 94 ? 25.571 23.348 82.405 1.00 25.77 71 TYR A CA 1
ATOM 587 C C . TYR A 1 94 ? 25.968 24.176 83.632 1.00 25.53 71 TYR A C 1
ATOM 588 O O . TYR A 1 94 ? 25.101 24.634 84.376 1.00 25.27 71 TYR A O 1
ATOM 597 N N . TYR A 1 95 ? 27.269 24.388 83.824 1.00 25.31 72 TYR A N 1
ATOM 598 C CA . TYR A 1 95 ? 27.735 25.144 84.986 1.00 25.68 72 TYR A CA 1
ATOM 599 C C . TYR A 1 95 ? 27.405 26.634 84.957 1.00 25.03 72 TYR A C 1
ATOM 600 O O . TYR A 1 95 ? 27.141 27.215 86.006 1.00 24.78 72 TYR A O 1
ATOM 609 N N . SER A 1 96 ? 27.389 27.242 83.771 1.00 24.61 73 SER A N 1
ATOM 610 C CA . SER A 1 96 ? 27.008 28.654 83.655 1.00 24.33 73 SER A CA 1
ATOM 611 C C . SER A 1 96 ? 25.511 28.878 83.900 1.00 24.55 73 SER A C 1
ATOM 612 O O . SER A 1 96 ? 25.118 29.926 84.416 1.00 24.70 73 SER A O 1
ATOM 615 N N . ASP A 1 97 ? 24.685 27.896 83.533 1.00 24.46 74 ASP A N 1
ATOM 616 C CA . ASP A 1 97 ? 23.260 27.913 83.873 1.00 24.49 74 ASP A CA 1
ATOM 617 C C . ASP A 1 97 ? 23.075 27.790 85.379 1.00 24.42 74 ASP A C 1
ATOM 618 O O . ASP A 1 97 ? 22.268 28.505 85.973 1.00 24.08 74 ASP A O 1
ATOM 623 N N . LYS A 1 98 ? 23.830 26.874 85.989 1.00 24.39 75 LYS A N 1
ATOM 624 C CA . LYS A 1 98 ? 23.843 26.738 87.443 1.00 24.04 75 LYS A CA 1
ATOM 625 C C . LYS A 1 98 ? 24.358 28.008 88.111 1.00 24.03 75 LYS A C 1
ATOM 626 O O . LYS A 1 98 ? 23.849 28.403 89.167 1.00 24.43 75 LYS A O 1
ATOM 632 N N . ALA A 1 99 ? 25.366 28.644 87.509 1.00 23.50 76 ALA A N 1
ATOM 633 C CA . ALA A 1 99 ? 25.924 29.876 88.070 1.00 23.25 76 ALA A CA 1
ATOM 634 C C . ALA A 1 99 ? 24.913 31.016 87.981 1.00 23.36 76 ALA A C 1
ATOM 635 O O . ALA A 1 99 ? 24.750 31.775 88.938 1.00 23.05 76 ALA A O 1
ATOM 637 N N . ALA A 1 100 ? 24.219 31.111 86.847 1.00 23.34 77 ALA A N 1
ATOM 638 C CA . ALA A 1 100 ? 23.181 32.123 86.670 1.00 23.89 77 ALA A CA 1
ATOM 639 C C . ALA A 1 100 ? 22.135 32.003 87.776 1.00 24.16 77 ALA A C 1
ATOM 640 O O . ALA A 1 100 ? 21.810 32.990 88.438 1.00 24.48 77 ALA A O 1
ATOM 642 N N . ASN A 1 101 ? 21.650 30.786 88.012 1.00 24.44 78 ASN A N 1
ATOM 643 C CA . ASN A 1 101 ? 20.715 30.538 89.109 1.00 24.71 78 ASN A CA 1
ATOM 644 C C . ASN A 1 101 ? 21.286 30.822 90.493 1.00 24.74 78 ASN A C 1
ATOM 645 O O . ASN A 1 101 ? 20.564 31.289 91.375 1.00 25.03 78 ASN A O 1
ATOM 650 N N . PHE A 1 102 ? 22.570 30.536 90.692 1.00 24.39 79 PHE A N 1
ATOM 651 C CA . PHE A 1 102 ? 23.204 30.876 91.955 1.00 24.70 79 PHE A CA 1
ATOM 652 C C . PHE A 1 102 ? 23.141 32.386 92.184 1.00 24.80 79 PHE A C 1
ATOM 653 O O . PHE A 1 102 ? 22.805 32.834 93.282 1.00 25.08 79 PHE A O 1
ATOM 661 N N . PHE A 1 103 ? 23.476 33.159 91.150 1.00 24.62 80 PHE A N 1
ATOM 662 C CA . PHE A 1 103 ? 23.436 34.617 91.229 1.00 24.75 80 PHE A CA 1
ATOM 663 C C . PHE A 1 103 ? 22.030 35.157 91.498 1.00 25.08 80 PHE A C 1
ATOM 664 O O . PHE A 1 103 ? 21.857 36.050 92.334 1.00 24.91 80 PHE A O 1
ATOM 672 N N . VAL A 1 104 ? 21.037 34.596 90.809 1.00 25.61 81 VAL A N 1
ATOM 673 C CA . VAL A 1 104 ? 19.629 34.959 91.011 1.00 26.17 81 VAL A CA 1
ATOM 674 C C . VAL A 1 104 ? 19.187 34.736 92.464 1.00 26.76 81 VAL A C 1
ATOM 675 O O . VAL A 1 104 ? 18.569 35.615 93.064 1.00 26.81 81 VAL A O 1
ATOM 679 N N . LYS A 1 105 ? 19.525 33.571 93.020 1.00 27.37 82 LYS A N 1
ATOM 680 C CA . LYS A 1 105 ? 19.209 33.227 94.411 1.00 27.88 82 LYS A CA 1
ATOM 681 C C . LYS A 1 105 ? 19.649 34.333 95.377 1.00 27.95 82 LYS A C 1
ATOM 682 O O . LYS A 1 105 ? 18.944 34.642 96.347 1.00 27.84 82 LYS A O 1
ATOM 688 N N . HIS A 1 106 ? 20.807 34.930 95.096 1.00 27.67 83 HIS A N 1
ATOM 689 C CA . HIS A 1 106 ? 21.357 35.982 95.944 1.00 27.56 83 HIS A CA 1
ATOM 690 C C . HIS A 1 106 ? 21.061 37.407 95.459 1.00 27.22 83 HIS A C 1
ATOM 691 O O . HIS A 1 106 ? 21.750 38.361 95.832 1.00 26.92 83 HIS A O 1
ATOM 698 N N . GLY A 1 107 ? 20.017 37.542 94.645 1.00 26.94 84 GLY A N 1
ATOM 699 C CA . GLY A 1 107 ? 19.487 38.849 94.256 1.00 26.78 84 GLY A CA 1
ATOM 700 C C . GLY A 1 107 ? 20.227 39.593 93.152 1.00 26.76 84 GLY A C 1
ATOM 701 O O . GLY A 1 107 ? 19.988 40.787 92.942 1.00 26.84 84 GLY A O 1
ATOM 702 N N . ILE A 1 108 ? 21.119 38.899 92.449 1.00 26.63 85 ILE A N 1
ATOM 703 C CA . ILE A 1 108 ? 21.879 39.513 91.355 1.00 26.62 85 ILE A CA 1
ATOM 704 C C . ILE A 1 108 ? 21.063 39.424 90.078 1.00 26.81 85 ILE A C 1
ATOM 705 O O . ILE A 1 108 ? 20.582 38.351 89.715 1.00 27.19 85 ILE A O 1
ATOM 710 N N . GLY A 1 109 ? 20.908 40.561 89.404 1.00 26.80 86 GLY A N 1
ATOM 711 C CA . GLY A 1 109 ? 20.168 40.629 88.157 1.00 26.36 86 GLY A CA 1
ATOM 712 C C . GLY A 1 109 ? 20.819 41.570 87.167 1.00 26.18 86 GLY A C 1
ATOM 713 O O . GLY A 1 109 ? 21.993 41.948 87.326 1.00 26.62 86 GLY A O 1
ATOM 714 N N . LYS A 1 110 ? 20.058 41.951 86.145 1.00 25.38 87 LYS A N 1
ATOM 715 C CA . LYS A 1 110 ? 20.588 42.768 85.059 1.00 24.88 87 LYS A CA 1
ATOM 716 C C . LYS A 1 110 ? 21.135 44.101 85.567 1.00 24.27 87 LYS A C 1
ATOM 717 O O . LYS A 1 110 ? 20.466 44.816 86.321 1.00 23.80 87 LYS A O 1
ATOM 723 N N . GLY A 1 111 ? 22.373 44.410 85.177 1.00 23.64 88 GLY A N 1
ATOM 724 C CA . GLY A 1 111 ? 22.981 45.685 85.533 1.00 22.57 88 GLY A CA 1
ATOM 725 C C . GLY A 1 111 ? 23.696 45.737 86.871 1.00 22.02 88 GLY A C 1
ATOM 726 O O . GLY A 1 111 ? 24.289 46.767 87.201 1.00 21.91 88 GLY A O 1
ATOM 727 N N . ASP A 1 112 ? 23.633 44.650 87.644 1.00 21.76 89 ASP A N 1
ATOM 728 C CA . ASP A 1 112 ? 24.336 44.563 88.933 1.00 21.57 89 ASP A CA 1
ATOM 729 C C . ASP A 1 112 ? 25.815 44.269 88.698 1.00 21.39 89 ASP A C 1
ATOM 730 O O . ASP A 1 112 ? 26.156 43.349 87.939 1.00 20.56 89 ASP A O 1
ATOM 735 N N . TYR A 1 113 ? 26.681 45.048 89.348 1.00 21.17 90 TYR A N 1
ATOM 736 C CA . TYR A 1 113 ? 28.120 44.826 89.270 1.00 21.23 90 TYR A CA 1
ATOM 737 C C . TYR A 1 113 ? 28.529 43.766 90.293 1.00 21.85 90 TYR A C 1
ATOM 738 O O . TYR A 1 113 ? 28.164 43.849 91.488 1.00 20.88 90 TYR A O 1
ATOM 747 N N . VAL A 1 114 ? 29.306 42.795 89.813 1.00 21.63 91 VAL A N 1
ATOM 748 C CA . VAL A 1 114 ? 29.804 41.677 90.605 1.00 21.76 91 VAL A CA 1
ATOM 749 C C . VAL A 1 114 ? 31.303 41.554 90.340 1.00 22.31 91 VAL A C 1
ATOM 750 O O . VAL A 1 114 ? 31.722 41.336 89.198 1.00 22.10 91 VAL A O 1
ATOM 754 N N . MET A 1 115 ? 32.101 41.726 91.392 1.00 22.44 92 MET A N 1
ATOM 755 C CA . MET A 1 115 ? 33.553 41.623 91.291 1.00 23.79 92 MET A CA 1
ATOM 756 C C . MET A 1 115 ? 34.011 40.186 91.428 1.00 23.21 92 MET A C 1
ATOM 757 O O . MET A 1 115 ? 33.583 39.474 92.351 1.00 23.15 92 MET A O 1
ATOM 762 N N . LEU A 1 116 ? 34.879 39.773 90.506 1.00 22.91 93 LEU A N 1
ATOM 763 C CA . LEU A 1 116 ? 35.426 38.422 90.479 1.00 22.91 93 LEU A CA 1
ATOM 764 C C . LEU A 1 116 ? 36.918 38.463 90.749 1.00 23.14 93 LEU A C 1
ATOM 765 O O . LEU A 1 116 ? 37.696 38.988 89.954 1.00 22.70 93 LEU A O 1
ATOM 770 N N . THR A 1 117 ? 37.329 37.894 91.867 1.00 23.41 94 THR A N 1
ATOM 771 C CA . THR A 1 117 ? 38.744 37.875 92.198 1.00 24.16 94 THR A CA 1
ATOM 772 C C . THR A 1 117 ? 39.170 36.422 92.310 1.00 24.36 94 THR A C 1
ATOM 773 O O . THR A 1 117 ? 39.297 35.874 93.419 1.00 24.79 94 THR A O 1
ATOM 777 N N . LEU A 1 118 ? 39.404 35.800 91.157 1.00 23.95 95 LEU A N 1
ATOM 778 C CA . LEU A 1 118 ? 39.450 34.342 91.107 1.00 24.26 95 LEU A CA 1
ATOM 779 C C . LEU A 1 118 ? 40.720 33.718 90.540 1.00 24.48 95 LEU A C 1
ATOM 780 O O . LEU A 1 118 ? 40.743 32.516 90.266 1.00 24.63 95 LEU A O 1
ATOM 785 N N . LYS A 1 119 ? 41.782 34.512 90.409 1.00 24.84 96 LYS A N 1
ATOM 786 C CA . LYS A 1 119 ? 43.057 34.006 89.906 1.00 25.43 96 LYS A CA 1
ATOM 787 C C . LYS A 1 119 ? 42.798 33.217 88.611 1.00 25.01 96 LYS A C 1
ATOM 788 O O . LYS A 1 119 ? 42.158 33.735 87.698 1.00 25.22 96 LYS A O 1
ATOM 794 N N . SER A 1 120 ? 43.251 31.972 88.524 1.00 24.60 97 SER A N 1
ATOM 795 C CA . SER A 1 120 ? 42.870 31.143 87.365 1.00 24.68 97 SER A CA 1
ATOM 796 C C . SER A 1 120 ? 42.021 29.920 87.729 1.00 24.09 97 SER A C 1
ATOM 797 O O . SER A 1 120 ? 42.085 28.883 87.052 1.00 23.49 97 SER A O 1
ATOM 800 N N . ARG A 1 121 ? 41.228 30.041 88.794 1.00 23.60 98 ARG A N 1
ATOM 801 C CA . ARG A 1 121 ? 40.261 28.997 89.142 1.00 23.52 98 ARG A CA 1
ATOM 802 C C . ARG A 1 121 ? 39.287 28.863 87.980 1.00 23.66 98 ARG A C 1
ATOM 803 O O . ARG A 1 121 ? 38.880 29.868 87.406 1.00 22.90 98 ARG A O 1
ATOM 811 N N . TYR A 1 122 ? 38.923 27.634 87.614 1.00 24.30 99 TYR A N 1
ATOM 812 C CA . TYR A 1 122 ? 37.954 27.436 86.524 1.00 24.86 99 TYR A CA 1
ATOM 813 C C . TYR A 1 122 ? 36.611 28.119 86.827 1.00 24.50 99 TYR A C 1
ATOM 814 O O . TYR A 1 122 ? 35.821 28.354 85.911 1.00 24.25 99 TYR A O 1
ATOM 823 N N . ASP A 1 123 ? 36.373 28.430 88.107 1.00 24.18 100 ASP A N 1
ATOM 824 C CA . ASP A 1 123 ? 35.163 29.134 88.563 1.00 24.57 100 ASP A CA 1
ATOM 825 C C . ASP A 1 123 ? 34.995 30.519 87.933 1.00 24.78 100 ASP A C 1
ATOM 826 O O . ASP A 1 123 ? 33.871 30.998 87.775 1.00 25.53 100 ASP A O 1
ATOM 831 N N . PHE A 1 124 ? 36.107 31.166 87.598 1.00 24.46 101 PHE A N 1
ATOM 832 C CA . PHE A 1 124 ? 36.062 32.427 86.864 1.00 24.58 101 PHE A CA 1
ATOM 833 C C . PHE A 1 124 ? 35.204 32.295 85.606 1.00 24.58 101 PHE A C 1
ATOM 834 O O . PHE A 1 124 ? 34.360 33.150 85.332 1.00 24.47 101 PHE A O 1
ATOM 842 N N . TRP A 1 125 ? 35.423 31.215 84.856 1.00 24.67 102 TRP A N 1
ATOM 843 C CA . TRP A 1 125 ? 34.709 30.993 83.600 1.00 24.84 102 TRP A CA 1
ATOM 844 C C . TRP A 1 125 ? 33.197 30.777 83.797 1.00 25.25 102 TRP A C 1
ATOM 845 O O . TRP A 1 125 ? 32.402 31.370 83.081 1.00 25.70 102 TRP A O 1
ATOM 856 N N . TYR A 1 126 ? 32.825 29.943 84.772 1.00 25.65 103 TYR A N 1
ATOM 857 C CA . TYR A 1 126 ? 31.423 29.758 85.207 1.00 26.09 103 TYR A CA 1
ATOM 858 C C . TYR A 1 126 ? 30.716 31.071 85.502 1.00 25.28 103 TYR A C 1
ATOM 859 O O . TYR A 1 126 ? 29.588 31.308 85.059 1.00 25.14 103 TYR A O 1
ATOM 868 N N . CYS A 1 127 ? 31.382 31.876 86.325 1.00 24.88 104 CYS A N 1
ATOM 869 C CA . CYS A 1 127 ? 30.863 33.142 86.814 1.00 24.27 104 CYS A CA 1
ATOM 870 C C . CYS A 1 127 ? 30.700 34.153 85.683 1.00 23.95 104 CYS A C 1
ATOM 871 O O . CYS A 1 127 ? 29.624 34.731 85.523 1.00 23.45 104 CYS A O 1
ATOM 874 N N . MET A 1 128 ? 31.761 34.352 84.895 1.00 23.89 105 MET A N 1
ATOM 875 C CA . MET A 1 128 ? 31.700 35.245 83.728 1.00 23.90 105 MET A CA 1
ATOM 876 C C . MET A 1 128 ? 30.473 34.934 82.861 1.00 23.93 105 MET A C 1
ATOM 877 O O . MET A 1 128 ? 29.664 35.807 82.580 1.00 24.15 105 MET A O 1
ATOM 882 N N . LEU A 1 129 ? 30.332 33.673 82.478 1.00 23.98 106 LEU A N 1
ATOM 883 C CA . LEU A 1 129 ? 29.246 33.239 81.597 1.00 23.89 106 LEU A CA 1
ATOM 884 C C . LEU A 1 129 ? 27.876 33.347 82.277 1.00 23.63 106 LEU A C 1
ATOM 885 O O . LEU A 1 129 ? 26.897 33.753 81.653 1.00 23.91 106 LEU A O 1
ATOM 890 N N . GLY A 1 130 ? 27.818 32.987 83.555 1.00 23.28 107 GLY A N 1
ATOM 891 C CA . GLY A 1 130 ? 26.590 33.115 84.334 1.00 22.87 107 GLY A CA 1
ATOM 892 C C . GLY A 1 130 ? 26.116 34.557 84.399 1.00 22.35 107 GLY A C 1
ATOM 893 O O . GLY A 1 130 ? 24.932 34.831 84.198 1.00 22.12 107 GLY A O 1
ATOM 894 N N . LEU A 1 131 ? 27.045 35.477 84.669 1.00 21.73 108 LEU A N 1
ATOM 895 C CA . LEU A 1 131 ? 26.736 36.909 84.702 1.00 21.57 108 LEU A CA 1
ATOM 896 C C . LEU A 1 131 ? 26.293 37.452 83.338 1.00 21.93 108 LEU A C 1
ATOM 897 O O . LEU A 1 131 ? 25.361 38.267 83.257 1.00 21.58 108 LEU A O 1
ATOM 902 N N . HIS A 1 132 ? 26.945 36.994 82.269 1.00 21.93 109 HIS A N 1
ATOM 903 C CA . HIS A 1 132 ? 26.525 37.371 80.912 1.00 22.74 109 HIS A CA 1
ATOM 904 C C . HIS A 1 132 ? 25.076 36.960 80.634 1.00 23.08 109 HIS A C 1
ATOM 905 O O . HIS A 1 132 ? 24.322 37.705 79.990 1.00 23.31 109 HIS A O 1
ATOM 912 N N . LYS A 1 133 ? 24.701 35.768 81.109 1.00 23.24 110 LYS A N 1
ATOM 913 C CA . LYS A 1 133 ? 23.355 35.229 80.894 1.00 23.18 110 LYS A CA 1
ATOM 914 C C . LYS A 1 133 ? 22.295 36.070 81.594 1.00 23.30 110 LYS A C 1
ATOM 915 O O . LYS A 1 133 ? 21.196 36.244 81.080 1.00 23.08 110 LYS A O 1
ATOM 921 N N . LEU A 1 134 ? 22.653 36.616 82.749 1.00 23.13 111 LEU A N 1
ATOM 922 C CA . LEU A 1 134 ? 21.762 37.489 83.498 1.00 23.61 111 LEU A CA 1
ATOM 923 C C . LEU A 1 134 ? 21.741 38.931 82.996 1.00 23.69 111 LEU A C 1
ATOM 924 O O . LEU A 1 134 ? 20.841 39.697 83.348 1.00 23.75 111 LEU A O 1
ATOM 929 N N . GLY A 1 135 ? 22.738 39.314 82.198 1.00 23.41 112 GLY A N 1
ATOM 930 C CA . GLY A 1 135 ? 22.939 40.733 81.882 1.00 22.86 112 GLY A CA 1
ATOM 931 C C . GLY A 1 135 ? 23.490 41.510 83.073 1.00 22.88 112 GLY A C 1
ATOM 932 O O . GLY A 1 135 ? 23.403 42.749 83.120 1.00 22.33 112 GLY A O 1
ATOM 933 N N . ALA A 1 136 ? 24.050 40.782 84.041 1.00 22.20 113 ALA A N 1
ATOM 934 C CA . ALA A 1 136 ? 24.779 41.408 85.139 1.00 22.21 113 ALA A CA 1
ATOM 935 C C . ALA A 1 136 ? 26.138 41.853 84.620 1.00 22.07 113 ALA A C 1
ATOM 936 O O . ALA A 1 136 ? 26.526 41.497 83.510 1.00 22.47 113 ALA A O 1
ATOM 938 N N . ILE A 1 137 ? 26.859 42.621 85.424 1.00 22.06 114 ILE A N 1
ATOM 939 C CA . ILE A 1 137 ? 28.138 43.168 85.007 1.00 21.30 114 ILE A CA 1
ATOM 940 C C . ILE A 1 137 ? 29.306 42.543 85.780 1.00 21.35 114 ILE A C 1
ATOM 941 O O . ILE A 1 137 ? 29.403 42.657 87.002 1.00 21.50 114 ILE A O 1
ATOM 946 N N . ALA A 1 138 ? 30.181 41.870 85.043 1.00 21.07 115 ALA A N 1
ATOM 947 C CA . ALA A 1 138 ? 31.361 41.232 85.611 1.00 20.76 115 ALA A CA 1
ATOM 948 C C . ALA A 1 138 ? 32.493 42.235 85.734 1.00 20.79 115 ALA A C 1
ATOM 949 O O . ALA A 1 138 ? 32.796 42.950 84.773 1.00 21.01 115 ALA A O 1
ATOM 951 N N . VAL A 1 139 ? 33.120 42.273 86.908 1.00 20.54 116 VAL A N 1
ATOM 952 C CA . VAL A 1 139 ? 34.273 43.132 87.162 1.00 20.97 116 VAL A CA 1
ATOM 953 C C . VAL A 1 139 ? 35.443 42.261 87.648 1.00 21.00 116 VAL A C 1
ATOM 954 O O . VAL A 1 139 ? 35.614 42.048 88.868 1.00 20.96 116 VAL A O 1
ATOM 958 N N . PRO A 1 140 ? 36.241 41.732 86.714 1.00 21.19 117 PRO A N 1
ATOM 959 C CA . PRO A 1 140 ? 37.389 40.945 87.170 1.00 21.48 117 PRO A CA 1
ATOM 960 C C . PRO A 1 140 ? 38.393 41.834 87.897 1.00 21.92 117 PRO A C 1
ATOM 961 O O . PRO A 1 140 ? 38.551 43.007 87.553 1.00 21.70 117 PRO A O 1
ATOM 965 N N . ALA A 1 141 ? 39.049 41.279 88.913 1.00 22.32 118 ALA A N 1
ATOM 966 C CA . ALA A 1 141 ? 40.005 42.035 89.707 1.00 22.90 118 ALA A CA 1
ATOM 967 C C . ALA A 1 141 ? 41.148 41.144 90.186 1.00 22.98 118 ALA A C 1
ATOM 968 O O . ALA A 1 141 ? 40.973 39.933 90.383 1.00 23.31 118 ALA A O 1
ATOM 970 N N . THR A 1 142 ? 42.316 41.746 90.360 1.00 22.93 119 THR A N 1
ATOM 971 C CA . THR A 1 142 ? 43.491 41.014 90.815 1.00 23.27 119 THR A CA 1
ATOM 972 C C . THR A 1 142 ? 43.363 40.578 92.284 1.00 23.79 119 THR A C 1
ATOM 973 O O . THR A 1 142 ? 42.795 41.298 93.109 1.00 23.01 119 THR A O 1
ATOM 977 N N . HIS A 1 143 ? 43.893 39.396 92.594 1.00 24.41 120 HIS A N 1
ATOM 978 C CA . HIS A 1 143 ? 43.925 38.902 93.972 1.00 25.52 120 HIS A CA 1
ATOM 979 C C . HIS A 1 143 ? 44.811 39.786 94.849 1.00 25.79 120 HIS A C 1
ATOM 980 O O . HIS A 1 143 ? 44.778 39.700 96.085 1.00 25.16 120 HIS A O 1
ATOM 987 N N . MET A 1 144 ? 45.595 40.642 94.196 1.00 26.36 121 MET A N 1
ATOM 988 C CA . MET A 1 144 ? 46.553 41.507 94.886 1.00 27.51 121 MET A CA 1
ATOM 989 C C . MET A 1 144 ? 45.955 42.759 95.536 1.00 26.94 121 MET A C 1
ATOM 990 O O . MET A 1 144 ? 46.665 43.477 96.253 1.00 26.65 121 MET A O 1
ATOM 995 N N . LEU A 1 145 ? 44.668 43.027 95.302 1.00 26.45 122 LEU A N 1
ATOM 996 C CA . LEU A 1 145 ? 44.036 44.235 95.878 1.00 25.94 122 LEU A CA 1
ATOM 997 C C . LEU A 1 145 ? 44.107 44.233 97.400 1.00 26.11 122 LEU A C 1
ATOM 998 O O . LEU A 1 145 ? 43.901 43.195 98.033 1.00 26.25 122 LEU A O 1
ATOM 1003 N N . LYS A 1 146 ? 44.412 45.399 97.973 1.00 26.09 123 LYS A N 1
ATOM 1004 C CA . LYS A 1 146 ? 44.375 45.593 99.426 1.00 26.30 123 LYS A CA 1
ATOM 1005 C C . LYS A 1 146 ? 43.078 46.294 99.825 1.00 25.81 123 LYS A C 1
ATOM 1006 O O . LYS A 1 146 ? 42.339 46.766 98.967 1.00 25.23 123 LYS A O 1
ATOM 1012 N N . THR A 1 147 ? 42.814 46.363 101.128 1.00 25.15 124 THR A N 1
ATOM 1013 C CA . THR A 1 147 ? 41.554 46.903 101.654 1.00 24.56 124 THR A CA 1
ATOM 1014 C C . THR A 1 147 ? 41.091 48.210 100.990 1.00 24.13 124 THR A C 1
ATOM 1015 O O . THR A 1 147 ? 39.970 48.291 100.511 1.00 23.74 124 THR A O 1
ATOM 1019 N N . ARG A 1 148 ? 41.958 49.217 100.944 1.00 23.95 125 ARG A N 1
ATOM 1020 C CA . ARG A 1 148 ? 41.555 50.512 100.396 1.00 24.03 125 ARG A CA 1
ATOM 1021 C C . ARG A 1 148 ? 41.209 50.423 98.898 1.00 23.23 125 ARG A C 1
ATOM 1022 O O . ARG A 1 148 ? 40.297 51.111 98.439 1.00 22.47 125 ARG A O 1
ATOM 1030 N N . ASP A 1 149 ? 41.914 49.556 98.160 1.00 22.91 126 ASP A N 1
ATOM 1031 C CA . ASP A 1 149 ? 41.619 49.307 96.746 1.00 22.57 126 ASP A CA 1
ATOM 1032 C C . ASP A 1 149 ? 40.201 48.752 96.583 1.00 22.32 126 ASP A C 1
ATOM 1033 O O . ASP A 1 149 ? 39.480 49.136 95.666 1.00 21.90 126 ASP A O 1
ATOM 1038 N N . ILE A 1 150 ? 39.827 47.833 97.472 1.00 21.90 127 ILE A N 1
ATOM 1039 C CA . ILE A 1 150 ? 38.532 47.172 97.425 1.00 21.54 127 ILE A CA 1
ATOM 1040 C C . ILE A 1 150 ? 37.406 48.135 97.824 1.00 21.60 127 ILE A C 1
ATOM 1041 O O . ILE A 1 150 ? 36.369 48.148 97.169 1.00 21.44 127 ILE A O 1
ATOM 1046 N N . VAL A 1 151 ? 37.620 48.935 98.875 1.00 21.32 128 VAL A N 1
ATOM 1047 C CA . VAL A 1 151 ? 36.660 49.985 99.286 1.00 21.57 128 VAL A CA 1
ATOM 1048 C C . VAL A 1 151 ? 36.329 50.898 98.104 1.00 21.66 128 VAL A C 1
ATOM 1049 O O . VAL A 1 151 ? 35.153 51.160 97.816 1.00 22.37 128 VAL A O 1
ATOM 1053 N N . TYR A 1 152 ? 37.373 51.365 97.426 1.00 21.00 129 TYR A N 1
ATOM 1054 C CA . TYR A 1 152 ? 37.231 52.254 96.282 1.00 21.31 129 TYR A CA 1
ATOM 1055 C C . TYR A 1 152 ? 36.369 51.609 95.198 1.00 20.86 129 TYR A C 1
ATOM 1056 O O . TYR A 1 152 ? 35.468 52.248 94.661 1.00 20.73 129 TYR A O 1
ATOM 1065 N N . ARG A 1 153 ? 36.642 50.338 94.899 1.00 20.59 130 ARG A N 1
ATOM 1066 C CA . ARG A 1 153 ? 35.902 49.619 93.870 1.00 20.62 130 ARG A CA 1
ATOM 1067 C C . ARG A 1 153 ? 34.444 49.394 94.284 1.00 20.24 130 ARG A C 1
ATOM 1068 O O . ARG A 1 153 ? 33.548 49.587 93.474 1.00 19.69 130 ARG A O 1
ATOM 1076 N N . ILE A 1 154 ? 34.216 49.007 95.535 1.00 19.96 131 ILE A N 1
ATOM 1077 C CA . ILE A 1 154 ? 32.846 48.872 96.062 1.00 20.34 131 ILE A CA 1
ATOM 1078 C C . ILE A 1 154 ? 32.043 50.159 95.826 1.00 20.92 131 ILE A C 1
ATOM 1079 O O . ILE A 1 154 ? 30.908 50.107 95.344 1.00 20.91 131 ILE A O 1
ATOM 1084 N N . GLU A 1 155 ? 32.660 51.303 96.144 1.00 21.03 132 GLU A N 1
ATOM 1085 C CA . GLU A 1 155 ? 31.997 52.612 96.102 1.00 21.87 132 GLU A CA 1
ATOM 1086 C C . GLU A 1 155 ? 31.862 53.204 94.692 1.00 21.72 132 GLU A C 1
ATOM 1087 O O . GLU A 1 155 ? 30.889 53.904 94.400 1.00 21.33 132 GLU A O 1
ATOM 1093 N N . LYS A 1 156 ? 32.843 52.921 93.836 1.00 21.16 133 LYS A N 1
ATOM 1094 C CA . LYS A 1 156 ? 32.822 53.400 92.461 1.00 21.60 133 LYS A CA 1
ATOM 1095 C C . LYS A 1 156 ? 31.851 52.581 91.619 1.00 21.71 133 LYS A C 1
ATOM 1096 O O . LYS A 1 156 ? 31.084 53.140 90.826 1.00 21.72 133 LYS A O 1
ATOM 1102 N N . ALA A 1 157 ? 31.890 51.262 91.795 1.00 21.55 134 ALA A N 1
ATOM 1103 C CA . ALA A 1 157 ? 31.060 50.359 91.004 1.00 21.80 134 ALA A CA 1
ATOM 1104 C C . ALA A 1 157 ? 29.639 50.165 91.547 1.00 21.68 134 ALA A C 1
ATOM 1105 O O . ALA A 1 157 ? 28.735 49.791 90.791 1.00 21.57 134 ALA A O 1
ATOM 1107 N N . GLY A 1 158 ? 29.440 50.419 92.841 1.00 21.72 135 GLY A N 1
ATOM 1108 C CA . GLY A 1 158 ? 28.207 50.005 93.520 1.00 21.64 135 GLY A CA 1
ATOM 1109 C C . GLY A 1 158 ? 28.111 48.482 93.510 1.00 22.33 135 GLY A C 1
ATOM 1110 O O . GLY A 1 158 ? 27.051 47.916 93.197 1.00 21.77 135 GLY A O 1
ATOM 1111 N N . LEU A 1 159 ? 29.229 47.822 93.841 1.00 22.35 136 LEU A N 1
ATOM 1112 C CA . LEU A 1 159 ? 29.319 46.356 93.861 1.00 22.89 136 LEU A CA 1
ATOM 1113 C C . LEU A 1 159 ? 28.245 45.724 94.732 1.00 23.52 136 LEU A C 1
ATOM 1114 O O . LEU A 1 159 ? 28.084 46.097 95.908 1.00 23.31 136 LEU A O 1
ATOM 1119 N N . LYS A 1 160 ? 27.505 44.775 94.157 1.00 24.13 137 LYS A N 1
ATOM 1120 C CA . LYS A 1 160 ? 26.480 44.056 94.917 1.00 25.41 137 LYS A CA 1
ATOM 1121 C C . LYS A 1 160 ? 26.987 42.726 95.449 1.00 25.50 137 LYS A C 1
ATOM 1122 O O . LYS A 1 160 ? 26.416 42.165 96.384 1.00 25.90 137 LYS A O 1
ATOM 1128 N N . MET A 1 161 ? 28.061 42.226 94.845 1.00 25.65 138 MET A N 1
ATOM 1129 C CA . MET A 1 161 ? 28.655 40.947 95.236 1.00 25.66 138 MET A CA 1
ATOM 1130 C C . MET A 1 161 ? 30.145 40.902 94.902 1.00 24.69 138 MET A C 1
ATOM 1131 O O . MET A 1 161 ? 30.588 41.503 93.912 1.00 23.81 138 MET A O 1
ATOM 1136 N N . ILE A 1 162 ? 30.904 40.195 95.742 1.00 23.90 139 ILE A N 1
ATOM 1137 C CA . ILE A 1 162 ? 32.277 39.807 95.431 1.00 23.86 139 ILE A CA 1
ATOM 1138 C C . ILE A 1 162 ? 32.390 38.283 95.499 1.00 23.68 139 ILE A C 1
ATOM 1139 O O . ILE A 1 162 ? 31.985 37.660 96.497 1.00 23.35 139 ILE A O 1
ATOM 1144 N N . VAL A 1 163 ? 32.910 37.683 94.431 1.00 23.09 140 VAL A N 1
ATOM 1145 C CA . VAL A 1 163 ? 33.225 36.250 94.430 1.00 22.86 140 VAL A CA 1
ATOM 1146 C C . VAL A 1 163 ? 34.736 36.122 94.344 1.00 23.07 140 VAL A C 1
ATOM 1147 O O . VAL A 1 163 ? 35.339 36.618 93.407 1.00 22.50 140 VAL A O 1
ATOM 1151 N N . CYS A 1 164 ? 35.342 35.466 95.328 1.00 23.07 141 CYS A N 1
ATOM 1152 C CA . CYS A 1 164 ? 36.791 35.484 95.436 1.00 23.19 141 CYS A CA 1
ATOM 1153 C C . CYS A 1 164 ? 37.364 34.156 95.916 1.00 23.19 141 CYS A C 1
ATOM 1154 O O . CYS A 1 164 ? 36.636 33.326 96.476 1.00 22.88 141 CYS A O 1
ATOM 1157 N N . ILE A 1 165 ? 38.663 33.964 95.683 1.00 22.63 142 ILE A N 1
ATOM 1158 C CA . ILE A 1 165 ? 39.388 32.808 96.225 1.00 23.40 142 ILE A CA 1
ATOM 1159 C C . ILE A 1 165 ? 39.454 32.882 97.749 1.00 23.53 142 ILE A C 1
ATOM 1160 O O . ILE A 1 165 ? 39.478 33.973 98.322 1.00 23.51 142 ILE A O 1
ATOM 1165 N N . ALA A 1 166 ? 39.491 31.725 98.401 1.00 24.43 143 ALA A N 1
ATOM 1166 C CA . ALA A 1 166 ? 39.587 31.671 99.863 1.00 25.11 143 ALA A CA 1
ATOM 1167 C C . ALA A 1 166 ? 41.017 31.957 100.330 1.00 25.80 143 ALA A C 1
ATOM 1168 O O . ALA A 1 166 ? 41.239 32.355 101.471 1.00 25.06 143 ALA A O 1
ATOM 1170 N N . GLU A 1 167 ? 41.981 31.770 99.429 1.00 26.67 144 GLU A N 1
ATOM 1171 C CA . GLU A 1 167 ? 43.394 31.872 99.787 1.00 28.00 144 GLU A CA 1
ATOM 1172 C C . GLU A 1 167 ? 43.918 33.302 99.660 1.00 28.78 144 GLU A C 1
ATOM 1173 O O . GLU A 1 167 ? 43.145 34.230 99.392 1.00 29.05 144 GLU A O 1
ATOM 1179 N N . ASP A 1 168 ? 45.224 33.470 99.885 1.00 29.46 145 ASP A N 1
ATOM 1180 C CA . ASP A 1 168 ? 45.938 34.735 99.650 1.00 30.26 145 ASP A CA 1
ATOM 1181 C C . ASP A 1 168 ? 45.403 35.912 100.472 1.00 30.55 145 ASP A C 1
ATOM 1182 O O . ASP A 1 168 ? 45.549 37.068 100.068 1.00 31.57 145 ASP A O 1
ATOM 1187 N N . ASP A 1 169 ? 44.802 35.605 101.621 1.00 30.65 146 ASP A N 1
ATOM 1188 C CA . ASP A 1 169 ? 44.145 36.587 102.503 1.00 30.57 146 ASP A CA 1
ATOM 1189 C C . ASP A 1 169 ? 43.127 37.506 101.808 1.00 30.27 146 ASP A C 1
ATOM 1190 O O . ASP A 1 169 ? 42.886 38.629 102.257 1.00 30.26 146 ASP A O 1
ATOM 1192 N N . VAL A 1 170 ? 42.523 37.020 100.724 1.00 29.25 147 VAL A N 1
ATOM 1193 C CA . VAL A 1 170 ? 41.539 37.815 99.985 1.00 28.35 147 VAL A CA 1
ATOM 1194 C C . VAL A 1 170 ? 40.251 38.028 100.797 1.00 27.99 147 VAL A C 1
ATOM 1195 O O . VAL A 1 170 ? 39.823 39.169 100.956 1.00 27.67 147 VAL A O 1
ATOM 1199 N N . PRO A 1 171 ? 39.645 36.944 101.339 1.00 27.91 148 PRO A N 1
ATOM 1200 C CA . PRO A 1 171 ? 38.430 37.171 102.127 1.00 27.75 148 PRO A CA 1
ATOM 1201 C C . PRO A 1 171 ? 38.650 38.114 103.312 1.00 27.90 148 PRO A C 1
ATOM 1202 O O . PRO A 1 171 ? 37.746 38.874 103.654 1.00 27.42 148 PRO A O 1
ATOM 1206 N N . GLU A 1 172 ? 39.841 38.074 103.912 1.00 28.33 149 GLU A N 1
ATOM 1207 C CA . GLU A 1 172 ? 40.208 39.004 104.991 1.00 28.89 149 GLU A CA 1
ATOM 1208 C C . GLU A 1 172 ? 40.262 40.456 104.511 1.00 29.00 149 GLU A C 1
ATOM 1209 O O . GLU A 1 172 ? 39.774 41.343 105.206 1.00 29.24 149 GLU A O 1
ATOM 1211 N N . GLN A 1 173 ? 40.844 40.699 103.335 1.00 29.32 150 GLN A N 1
ATOM 1212 C CA . GLN A 1 173 ? 40.879 42.062 102.774 1.00 29.68 150 GLN A CA 1
ATOM 1213 C C . GLN A 1 173 ? 39.462 42.571 102.443 1.00 28.89 150 GLN A C 1
ATOM 1214 O O . GLN A 1 173 ? 39.139 43.728 102.721 1.00 28.97 150 GLN A O 1
ATOM 1220 N N . VAL A 1 174 ? 38.629 41.699 101.872 1.00 28.20 151 VAL A N 1
ATOM 1221 C CA . VAL A 1 174 ? 37.213 41.995 101.596 1.00 27.42 151 VAL A CA 1
ATOM 1222 C C . VAL A 1 174 ? 36.416 42.325 102.878 1.00 27.98 151 VAL A C 1
ATOM 1223 O O . VAL A 1 174 ? 35.631 43.279 102.907 1.00 27.18 151 VAL A O 1
ATOM 1227 N N . ASP A 1 175 ? 36.624 41.540 103.934 1.00 28.51 152 ASP A N 1
ATOM 1228 C CA . ASP A 1 175 ? 35.969 41.792 105.220 1.00 29.21 152 ASP A CA 1
ATOM 1229 C C . ASP A 1 175 ? 36.374 43.138 105.818 1.00 29.16 152 ASP A C 1
ATOM 1230 O O . ASP A 1 175 ? 35.518 43.897 106.278 1.00 28.95 152 ASP A O 1
ATOM 1235 N N . GLU A 1 176 ? 37.672 43.434 105.796 1.00 29.15 153 GLU A N 1
ATOM 1236 C CA . GLU A 1 176 ? 38.164 44.748 106.219 1.00 29.75 153 GLU A CA 1
ATOM 1237 C C . GLU A 1 176 ? 37.491 45.862 105.412 1.00 29.06 153 GLU A C 1
ATOM 1238 O O . GLU A 1 176 ? 37.002 46.838 105.982 1.00 28.74 153 GLU A O 1
ATOM 1244 N N . ALA A 1 177 ? 37.452 45.695 104.089 1.00 28.50 154 ALA A N 1
ATOM 1245 C CA . ALA A 1 177 ? 36.824 46.666 103.194 1.00 28.13 154 ALA A CA 1
ATOM 1246 C C . ALA A 1 177 ? 35.337 46.886 103.500 1.00 27.93 154 ALA A C 1
ATOM 1247 O O . ALA A 1 177 ? 34.866 48.027 103.548 1.00 27.42 154 ALA A O 1
ATOM 1249 N N . HIS A 1 178 ? 34.616 45.786 103.699 1.00 28.08 155 HIS A N 1
ATOM 1250 C CA . HIS A 1 178 ? 33.196 45.810 104.043 1.00 28.76 155 HIS A CA 1
ATOM 1251 C C . HIS A 1 178 ? 32.968 46.585 105.350 1.00 29.42 155 HIS A C 1
ATOM 1252 O O . HIS A 1 178 ? 32.093 47.456 105.419 1.00 29.19 155 HIS A O 1
ATOM 1259 N N . ALA A 1 179 ? 33.779 46.276 106.362 1.00 29.91 156 ALA A N 1
ATOM 1260 C CA . ALA A 1 179 ? 33.741 46.968 107.652 1.00 31.05 156 ALA A CA 1
ATOM 1261 C C . ALA A 1 179 ? 33.974 48.472 107.487 1.00 31.67 156 ALA A C 1
ATOM 1262 O O . ALA A 1 179 ? 33.353 49.284 108.178 1.00 31.66 156 ALA A O 1
ATOM 1264 N N . GLU A 1 180 ? 34.861 48.829 106.562 1.00 32.33 157 GLU A N 1
ATOM 1265 C CA . GLU A 1 180 ? 35.151 50.223 106.256 1.00 33.58 157 GLU A CA 1
ATOM 1266 C C . GLU A 1 180 ? 33.944 50.915 105.622 1.00 33.68 157 GLU A C 1
ATOM 1267 O O . GLU A 1 180 ? 33.703 52.097 105.870 1.00 33.97 157 GLU A O 1
ATOM 1273 N N . CYS A 1 181 ? 33.179 50.173 104.820 1.00 33.79 158 CYS A N 1
ATOM 1274 C CA . CYS A 1 181 ? 32.020 50.731 104.111 1.00 34.00 158 CYS A CA 1
ATOM 1275 C C . CYS A 1 181 ? 30.756 50.895 104.961 1.00 34.57 158 CYS A C 1
ATOM 1276 O O . CYS A 1 181 ? 29.871 51.683 104.615 1.00 35.00 158 CYS A O 1
ATOM 1279 N N . GLY A 1 182 ? 30.673 50.152 106.060 1.00 34.90 159 GLY A N 1
ATOM 1280 C CA . GLY A 1 182 ? 29.493 50.179 106.918 1.00 35.61 159 GLY A CA 1
ATOM 1281 C C . GLY A 1 182 ? 28.535 49.042 106.628 1.00 36.14 159 GLY A C 1
ATOM 1282 O O . GLY A 1 182 ? 28.892 48.065 105.956 1.00 35.89 159 GLY A O 1
ATOM 1283 N N . ASP A 1 183 ? 27.312 49.167 107.137 1.00 36.70 160 ASP A N 1
ATOM 1284 C CA . ASP A 1 183 ? 26.308 48.121 106.985 1.00 37.49 160 ASP A CA 1
ATOM 1285 C C . ASP A 1 183 ? 25.664 48.198 105.605 1.00 37.70 160 ASP A C 1
ATOM 1286 O O . ASP A 1 183 ? 24.465 48.444 105.464 1.00 37.91 160 ASP A O 1
ATOM 1291 N N . ILE A 1 184 ? 26.486 47.993 104.583 1.00 38.00 161 ILE A N 1
ATOM 1292 C CA . ILE A 1 184 ? 26.000 47.933 103.218 1.00 38.10 161 ILE A CA 1
ATOM 1293 C C . ILE A 1 184 ? 25.567 46.491 102.930 1.00 38.42 161 ILE A C 1
ATOM 1294 O O . ILE A 1 184 ? 26.043 45.562 103.589 1.00 38.71 161 ILE A O 1
ATOM 1299 N N . PRO A 1 185 ? 24.649 46.296 101.965 1.00 38.66 162 PRO A N 1
ATOM 1300 C CA . PRO A 1 185 ? 24.248 44.934 101.625 1.00 38.19 162 PRO A CA 1
ATOM 1301 C C . PRO A 1 185 ? 25.174 44.362 100.545 1.00 37.48 162 PRO A C 1
ATOM 1302 O O . PRO A 1 185 ? 24.844 44.370 99.350 1.00 38.25 162 PRO A O 1
ATOM 1306 N N . LEU A 1 186 ? 26.347 43.901 100.964 1.00 35.79 163 LEU A N 1
ATOM 1307 C CA . LEU A 1 186 ? 27.310 43.332 100.035 1.00 33.99 163 LEU A CA 1
ATOM 1308 C C . LEU A 1 186 ? 27.335 41.822 100.226 1.00 32.82 163 LEU A C 1
ATOM 1309 O O . LEU A 1 186 ? 27.608 41.340 101.323 1.00 32.52 163 LEU A O 1
ATOM 1314 N N . LYS A 1 187 ? 27.036 41.085 99.162 1.00 31.25 164 LYS A N 1
ATOM 1315 C CA . LYS A 1 187 ? 27.126 39.628 99.196 1.00 29.90 164 LYS A CA 1
ATOM 1316 C C . LYS A 1 187 ? 28.576 39.214 99.006 1.00 29.06 164 LYS A C 1
ATOM 1317 O O . LYS A 1 187 ? 29.287 39.763 98.162 1.00 28.53 164 LYS A O 1
ATOM 1323 N N . LYS A 1 188 ? 29.016 38.253 99.808 1.00 28.03 165 LYS A N 1
ATOM 1324 C CA . LYS A 1 188 ? 30.397 37.799 99.771 1.00 27.11 165 LYS A CA 1
ATOM 1325 C C . LYS A 1 188 ? 30.424 36.286 99.614 1.00 26.92 165 LYS A C 1
ATOM 1326 O O . LYS A 1 188 ? 29.948 35.556 100.486 1.00 26.12 165 LYS A O 1
ATOM 1332 N N . ALA A 1 189 ? 30.960 35.827 98.487 1.00 26.45 166 ALA A N 1
ATOM 1333 C CA . ALA A 1 189 ? 31.051 34.403 98.204 1.00 26.38 166 ALA A CA 1
ATOM 1334 C C . ALA A 1 189 ? 32.504 34.032 97.980 1.00 26.63 166 ALA A C 1
ATOM 1335 O O . ALA A 1 189 ? 33.243 34.777 97.333 1.00 26.74 166 ALA A O 1
ATOM 1337 N N . LYS A 1 190 ? 32.929 32.891 98.521 1.00 26.71 167 LYS A N 1
ATOM 1338 C CA . LYS A 1 190 ? 34.304 32.451 98.298 1.00 27.32 167 LYS A CA 1
ATOM 1339 C C . LYS A 1 190 ? 34.405 31.042 97.727 1.00 27.51 167 LYS A C 1
ATOM 1340 O O . LYS A 1 190 ? 33.502 30.225 97.892 1.00 27.03 167 LYS A O 1
ATOM 1346 N N . VAL A 1 191 ? 35.505 30.802 97.021 1.00 28.50 168 VAL A N 1
ATOM 1347 C CA . VAL A 1 191 ? 35.794 29.528 96.390 1.00 29.72 168 VAL A CA 1
ATOM 1348 C C . VAL A 1 191 ? 36.835 28.822 97.252 1.00 30.99 168 VAL A C 1
ATOM 1349 O O . VAL A 1 191 ? 37.993 29.263 97.325 1.00 31.40 168 VAL A O 1
ATOM 1353 N N . GLY A 1 192 ? 36.410 27.741 97.908 1.00 31.90 169 GLY A N 1
ATOM 1354 C CA . GLY A 1 192 ? 37.266 26.966 98.812 1.00 33.41 169 GLY A CA 1
ATOM 1355 C C . GLY A 1 192 ? 37.204 27.432 100.256 1.00 34.42 169 GLY A C 1
ATOM 1356 O O . GLY A 1 192 ? 36.367 28.263 100.617 1.00 34.51 169 GLY A O 1
ATOM 1357 N N . GLY A 1 193 ? 38.088 26.885 101.089 1.00 35.52 170 GLY A N 1
ATOM 1358 C CA . GLY A 1 193 ? 38.226 27.313 102.480 1.00 36.80 170 GLY A CA 1
ATOM 1359 C C . GLY A 1 193 ? 37.121 26.874 103.426 1.00 37.94 170 GLY A C 1
ATOM 1360 O O . GLY A 1 193 ? 36.091 26.338 103.000 1.00 37.93 170 GLY A O 1
ATOM 1361 N N . ASP A 1 194 ? 37.352 27.119 104.717 1.00 38.80 171 ASP A N 1
ATOM 1362 C CA . ASP A 1 194 ? 36.420 26.770 105.786 1.00 39.92 171 ASP A CA 1
ATOM 1363 C C . ASP A 1 194 ? 35.240 27.739 105.832 1.00 40.14 171 ASP A C 1
ATOM 1364 O O . ASP A 1 194 ? 35.255 28.777 105.159 1.00 40.17 171 ASP A O 1
ATOM 1369 N N . VAL A 1 195 ? 34.224 27.402 106.629 1.00 40.12 172 VAL A N 1
ATOM 1370 C CA . VAL A 1 195 ? 33.037 28.249 106.751 1.00 40.20 172 VAL A CA 1
ATOM 1371 C C . VAL A 1 195 ? 33.393 29.580 107.412 1.00 40.01 172 VAL A C 1
ATOM 1372 O O . VAL A 1 195 ? 34.143 29.616 108.396 1.00 40.39 172 VAL A O 1
ATOM 1376 N N . LEU A 1 196 ? 32.876 30.666 106.843 1.00 39.33 173 LEU A N 1
ATOM 1377 C CA . LEU A 1 196 ? 33.050 32.000 107.401 1.00 38.77 173 LEU A CA 1
ATOM 1378 C C . LEU A 1 196 ? 31.693 32.644 107.639 1.00 38.20 173 LEU A C 1
ATOM 1379 O O . LEU A 1 196 ? 30.809 32.585 106.775 1.00 38.25 173 LEU A O 1
ATOM 1384 N N . GLU A 1 197 ? 31.536 33.256 108.810 1.00 37.29 174 GLU A N 1
ATOM 1385 C CA . GLU A 1 197 ? 30.323 33.994 109.153 1.00 36.28 174 GLU A CA 1
ATOM 1386 C C . GLU A 1 197 ? 30.056 35.090 108.123 1.00 35.51 174 GLU A C 1
ATOM 1387 O O . GLU A 1 197 ? 30.927 35.923 107.852 1.00 35.38 174 GLU A O 1
ATOM 1389 N N . GLY A 1 198 ? 28.864 35.061 107.530 1.00 34.40 175 GLY A N 1
ATOM 1390 C CA . GLY A 1 198 ? 28.468 36.048 106.523 1.00 33.04 175 GLY A CA 1
ATOM 1391 C C . GLY A 1 198 ? 29.032 35.835 105.124 1.00 31.99 175 GLY A C 1
ATOM 1392 O O . GLY A 1 198 ? 28.875 36.696 104.257 1.00 31.97 175 GLY A O 1
ATOM 1393 N N . TRP A 1 199 ? 29.690 34.695 104.912 1.00 30.89 176 TRP A N 1
ATOM 1394 C CA . TRP A 1 199 ? 30.232 34.314 103.605 1.00 29.81 176 TRP A CA 1
ATOM 1395 C C . TRP A 1 199 ? 29.463 33.156 102.973 1.00 29.35 176 TRP A C 1
ATOM 1396 O O . TRP A 1 199 ? 29.039 32.238 103.671 1.00 28.94 176 TRP A O 1
ATOM 1407 N N . ILE A 1 200 ? 29.275 33.219 101.656 1.00 28.84 177 ILE A N 1
ATOM 1408 C CA . ILE A 1 200 ? 28.670 32.123 100.893 1.00 28.66 177 ILE A CA 1
ATOM 1409 C C . ILE A 1 200 ? 29.754 31.153 100.426 1.00 28.53 177 ILE A C 1
ATOM 1410 O O . ILE A 1 200 ? 30.824 31.566 99.962 1.00 28.21 177 ILE A O 1
ATOM 1415 N N . ASP A 1 201 ? 29.470 29.863 100.562 1.00 28.35 178 ASP A N 1
ATOM 1416 C CA . ASP A 1 201 ? 30.328 28.814 100.038 1.00 28.50 178 ASP A CA 1
ATOM 1417 C C . ASP A 1 201 ? 29.963 28.638 98.566 1.00 28.11 178 ASP A C 1
ATOM 1418 O O . ASP A 1 201 ? 28.988 27.952 98.246 1.00 27.58 178 ASP A O 1
ATOM 1423 N N . PHE A 1 202 ? 30.739 29.265 97.675 1.00 27.74 179 PHE A N 1
ATOM 1424 C CA . PHE A 1 202 ? 30.366 29.312 96.253 1.00 27.53 179 PHE A CA 1
ATOM 1425 C C . PHE A 1 202 ? 30.171 27.940 95.616 1.00 27.59 179 PHE A C 1
ATOM 1426 O O . PHE A 1 202 ? 29.128 27.684 95.019 1.00 27.68 179 PHE A O 1
ATOM 1434 N N . ARG A 1 203 ? 31.171 27.074 95.731 1.00 28.09 180 ARG A N 1
ATOM 1435 C CA . ARG A 1 203 ? 31.142 25.771 95.050 1.00 28.91 180 ARG A CA 1
ATOM 1436 C C . ARG A 1 203 ? 30.029 24.834 95.540 1.00 29.11 180 ARG A C 1
ATOM 1437 O O . ARG A 1 203 ? 29.439 24.093 94.743 1.00 29.05 180 ARG A O 1
ATOM 1445 N N . LYS A 1 204 ? 29.743 24.879 96.840 1.00 29.32 181 LYS A N 1
ATOM 1446 C CA . LYS A 1 204 ? 28.653 24.091 97.424 1.00 29.79 181 LYS A CA 1
ATOM 1447 C C . LYS A 1 204 ? 27.307 24.587 96.880 1.00 30.13 181 LYS A C 1
ATOM 1448 O O . LYS A 1 204 ? 26.486 23.795 96.397 1.00 30.35 181 LYS A O 1
ATOM 1451 N N . GLU A 1 205 ? 27.106 25.901 96.945 1.00 30.30 182 GLU A N 1
ATOM 1452 C CA . GLU A 1 205 ? 25.859 26.531 96.518 1.00 30.89 182 GLU A CA 1
ATOM 1453 C C . GLU A 1 205 ? 25.632 26.467 95.003 1.00 30.79 182 GLU A C 1
ATOM 1454 O O . GLU A 1 205 ? 24.488 26.375 94.548 1.00 30.75 182 GLU A O 1
ATOM 1460 N N . LEU A 1 206 ? 26.718 26.533 94.236 1.00 30.56 183 LEU A N 1
ATOM 1461 C CA . LEU A 1 206 ? 26.666 26.295 92.796 1.00 30.63 183 LEU A CA 1
ATOM 1462 C C . LEU A 1 206 ? 26.181 24.868 92.506 1.00 30.76 183 LEU A C 1
ATOM 1463 O O . LEU A 1 206 ? 25.299 24.660 91.674 1.00 30.43 183 LEU A O 1
ATOM 1468 N N . GLU A 1 207 ? 26.754 23.889 93.199 1.00 31.12 184 GLU A N 1
ATOM 1469 C CA . GLU A 1 207 ? 26.355 22.502 92.980 1.00 31.54 184 GLU A CA 1
ATOM 1470 C C . GLU A 1 207 ? 24.896 22.247 93.390 1.00 31.20 184 GLU A C 1
ATOM 1471 O O . GLU A 1 207 ? 24.226 21.408 92.791 1.00 30.99 184 GLU A O 1
ATOM 1477 N N . GLU A 1 208 ? 24.412 22.997 94.385 1.00 30.82 185 GLU A N 1
ATOM 1478 C CA . GLU A 1 208 ? 23.006 22.946 94.811 1.00 30.70 185 GLU A CA 1
ATOM 1479 C C . GLU A 1 208 ? 22.052 23.699 93.878 1.00 30.34 185 GLU A C 1
ATOM 1480 O O . GLU A 1 208 ? 20.834 23.531 93.985 1.00 29.83 185 GLU A O 1
ATOM 1486 N N . SER A 1 209 ? 22.600 24.533 92.987 1.00 29.90 186 SER A N 1
ATOM 1487 C CA . SER A 1 209 ? 21.790 25.349 92.068 1.00 29.74 186 SER A CA 1
ATOM 1488 C C . SER A 1 209 ? 21.256 24.532 90.905 1.00 29.68 186 SER A C 1
ATOM 1489 O O . SER A 1 209 ? 21.946 23.660 90.381 1.00 29.34 186 SER A O 1
ATOM 1492 N N . SER A 1 210 ? 20.030 24.841 90.491 1.00 29.91 187 SER A N 1
ATOM 1493 C CA . SER A 1 210 ? 19.402 24.155 89.368 1.00 30.21 187 SER A CA 1
ATOM 1494 C C . SER A 1 210 ? 20.141 24.430 88.060 1.00 30.55 187 SER A C 1
ATOM 1495 O O . SER A 1 210 ? 20.541 25.568 87.803 1.00 30.78 187 SER A O 1
ATOM 1498 N N . PRO A 1 211 ? 20.320 23.382 87.228 1.00 30.82 188 PRO A N 1
ATOM 1499 C CA . PRO A 1 211 ? 20.873 23.535 85.886 1.00 30.91 188 PRO A CA 1
ATOM 1500 C C . PRO A 1 211 ? 19.828 24.018 84.872 1.00 31.27 188 PRO A C 1
ATOM 1501 O O . PRO A 1 211 ? 20.128 24.133 83.685 1.00 31.08 188 PRO A O 1
ATOM 1505 N N . ILE A 1 212 ? 18.608 24.278 85.340 1.00 31.83 189 ILE A N 1
ATOM 1506 C CA . ILE A 1 212 ? 17.546 24.789 84.478 1.00 32.32 189 ILE A CA 1
ATOM 1507 C C . ILE A 1 212 ? 17.497 26.303 84.581 1.00 32.51 189 ILE A C 1
ATOM 1508 O O . ILE A 1 212 ? 17.031 26.849 85.586 1.00 32.39 189 ILE A O 1
ATOM 1513 N N . PHE A 1 213 ? 17.985 26.976 83.544 1.00 32.98 190 PHE A N 1
ATOM 1514 C CA . PHE A 1 213 ? 17.926 28.430 83.498 1.00 33.61 190 PHE A CA 1
ATOM 1515 C C . PHE A 1 213 ? 17.221 28.919 82.236 1.00 34.48 190 PHE A C 1
ATOM 1516 O O . PHE A 1 213 ? 17.557 28.514 81.122 1.00 34.58 190 PHE A O 1
ATOM 1524 N N . GLU A 1 214 ? 16.228 29.781 82.435 1.00 35.67 191 GLU A N 1
ATOM 1525 C CA . GLU A 1 214 ? 15.459 30.359 81.341 1.00 36.64 191 GLU A CA 1
ATOM 1526 C C . GLU A 1 214 ? 16.043 31.713 80.972 1.00 37.31 191 GLU A C 1
ATOM 1527 O O . GLU A 1 214 ? 16.188 32.587 81.836 1.00 37.61 191 GLU A O 1
ATOM 1529 N N . ARG A 1 215 ? 16.390 31.880 79.697 1.00 38.14 192 ARG A N 1
ATOM 1530 C CA . ARG A 1 215 ? 16.908 33.161 79.214 1.00 39.08 192 ARG A CA 1
ATOM 1531 C C . ARG A 1 215 ? 15.895 34.279 79.491 1.00 39.38 192 ARG A C 1
ATOM 1532 O O . ARG A 1 215 ? 14.738 34.185 79.072 1.00 39.42 192 ARG A O 1
ATOM 1540 N N . PRO A 1 216 ? 16.319 35.319 80.236 1.00 39.68 193 PRO A N 1
ATOM 1541 C CA . PRO A 1 216 ? 15.457 36.472 80.489 1.00 40.06 193 PRO A CA 1
ATOM 1542 C C . PRO A 1 216 ? 14.947 37.076 79.180 1.00 40.48 193 PRO A C 1
ATOM 1543 O O . PRO A 1 216 ? 15.679 37.100 78.184 1.00 40.66 193 PRO A O 1
ATOM 1547 N N . THR A 1 217 ? 13.699 37.539 79.178 1.00 40.80 194 THR A N 1
ATOM 1548 C CA . THR A 1 217 ? 13.082 38.098 77.970 1.00 41.06 194 THR A CA 1
ATOM 1549 C C . THR A 1 217 ? 12.454 39.461 78.257 1.00 41.27 194 THR A C 1
ATOM 1550 O O . THR A 1 217 ? 12.269 39.831 79.420 1.00 41.50 194 THR A O 1
ATOM 1554 N N . GLY A 1 218 ? 12.123 40.199 77.197 1.00 41.46 195 GLY A N 1
ATOM 1555 C CA . GLY A 1 218 ? 11.506 41.520 77.325 1.00 41.43 195 GLY A CA 1
ATOM 1556 C C . GLY A 1 218 ? 12.383 42.517 78.060 1.00 41.52 195 GLY A C 1
ATOM 1557 O O . GLY A 1 218 ? 13.552 42.698 77.714 1.00 41.42 195 GLY A O 1
ATOM 1558 N N . GLU A 1 219 ? 11.819 43.144 79.092 1.00 41.54 196 GLU A N 1
ATOM 1559 C CA . GLU A 1 219 ? 12.514 44.180 79.877 1.00 41.56 196 GLU A CA 1
ATOM 1560 C C . GLU A 1 219 ? 13.759 43.674 80.623 1.00 41.37 196 GLU A C 1
ATOM 1561 O O . GLU A 1 219 ? 14.634 44.466 80.989 1.00 41.87 196 GLU A O 1
ATOM 1563 N N . VAL A 1 220 ? 13.840 42.360 80.829 1.00 40.73 197 VAL A N 1
ATOM 1564 C CA . VAL A 1 220 ? 14.919 41.744 81.612 1.00 39.88 197 VAL A CA 1
ATOM 1565 C C . VAL A 1 220 ? 16.051 41.182 80.725 1.00 39.01 197 VAL A C 1
ATOM 1566 O O . VAL A 1 220 ? 17.068 40.694 81.232 1.00 39.10 197 VAL A O 1
ATOM 1570 N N . SER A 1 221 ? 15.882 41.268 79.407 1.00 37.70 198 SER A N 1
ATOM 1571 C CA . SER A 1 221 ? 16.838 40.673 78.463 1.00 36.58 198 SER A CA 1
ATOM 1572 C C . SER A 1 221 ? 17.977 41.623 78.062 1.00 35.35 198 SER A C 1
ATOM 1573 O O . SER A 1 221 ? 17.845 42.847 78.171 1.00 35.08 198 SER A O 1
ATOM 1576 N N . THR A 1 222 ? 19.088 41.055 77.593 1.00 33.81 199 THR A N 1
ATOM 1577 C CA . THR A 1 222 ? 20.225 41.871 77.159 1.00 32.40 199 THR A CA 1
ATOM 1578 C C . THR A 1 222 ? 20.066 42.377 75.724 1.00 31.57 199 THR A C 1
ATOM 1579 O O . THR A 1 222 ? 19.343 41.787 74.908 1.00 31.03 199 THR A O 1
ATOM 1583 N N . LYS A 1 223 ? 20.750 43.485 75.454 1.00 30.28 200 LYS A N 1
ATOM 1584 C CA . LYS A 1 223 ? 20.789 44.142 74.159 1.00 29.85 200 LYS A CA 1
ATOM 1585 C C . LYS A 1 223 ? 22.260 44.426 73.853 1.00 28.45 200 LYS A C 1
ATOM 1586 O O . LYS A 1 223 ? 23.087 44.453 74.772 1.00 28.32 200 LYS A O 1
ATOM 1592 N N . ASN A 1 224 ? 22.590 44.627 72.579 1.00 27.03 201 ASN A N 1
ATOM 1593 C CA . ASN A 1 224 ? 23.974 44.885 72.183 1.00 25.97 201 ASN A CA 1
ATOM 1594 C C . ASN A 1 224 ? 24.629 45.963 73.029 1.00 25.43 201 ASN A C 1
ATOM 1595 O O . ASN A 1 224 ? 25.792 45.840 73.382 1.00 25.48 201 ASN A O 1
ATOM 1600 N N . GLU A 1 225 ? 23.859 46.997 73.364 1.00 24.98 202 GLU A N 1
ATOM 1601 C CA . GLU A 1 225 ? 24.383 48.186 74.024 1.00 24.62 202 GLU A CA 1
ATOM 1602 C C . GLU A 1 225 ? 24.522 48.042 75.541 1.00 24.00 202 GLU A C 1
ATOM 1603 O O . GLU A 1 225 ? 25.085 48.919 76.193 1.00 23.43 202 GLU A O 1
ATOM 1609 N N . ASP A 1 226 ? 24.011 46.947 76.100 1.00 23.60 203 ASP A N 1
ATOM 1610 C CA . ASP A 1 226 ? 24.166 46.689 77.528 1.00 23.37 203 ASP A CA 1
ATOM 1611 C C . ASP A 1 226 ? 25.626 46.435 77.894 1.00 22.77 203 ASP A C 1
ATOM 1612 O O . ASP A 1 226 ? 26.351 45.772 77.157 1.00 22.00 203 ASP A O 1
ATOM 1617 N N . ILE A 1 227 ? 26.041 46.970 79.039 1.00 22.51 204 ILE A N 1
ATOM 1618 C CA . ILE A 1 227 ? 27.365 46.665 79.598 1.00 22.35 204 ILE A CA 1
ATOM 1619 C C . ILE A 1 227 ? 27.388 45.223 80.120 1.00 22.27 204 ILE A C 1
ATOM 1620 O O . ILE A 1 227 ? 26.427 44.789 80.740 1.00 22.10 204 ILE A O 1
ATOM 1625 N N . CYS A 1 228 ? 28.474 44.494 79.858 1.00 22.34 205 CYS A N 1
ATOM 1626 C CA . CYS A 1 228 ? 28.632 43.119 80.352 1.00 23.11 205 CYS A CA 1
ATOM 1627 C C . CYS A 1 228 ? 29.937 42.885 81.101 1.00 22.91 205 CYS A C 1
ATOM 1628 O O . CYS A 1 228 ? 30.092 41.890 81.831 1.00 23.26 205 CYS A O 1
ATOM 1631 N N . LEU A 1 229 ? 30.881 43.795 80.913 1.00 22.50 206 LEU A N 1
ATOM 1632 C CA . LEU A 1 229 ? 32.228 43.602 81.423 1.00 22.56 206 LEU A CA 1
ATOM 1633 C C . LEU A 1 229 ? 32.886 44.929 81.743 1.00 21.56 206 LEU A C 1
ATOM 1634 O O . LEU A 1 229 ? 32.827 45.854 80.942 1.00 21.89 206 LEU A O 1
ATOM 1639 N N . VAL A 1 230 ? 33.518 45.006 82.911 1.00 21.13 207 VAL A N 1
ATOM 1640 C CA . VAL A 1 230 ? 34.149 46.242 83.378 1.00 20.72 207 VAL A CA 1
ATOM 1641 C C . VAL A 1 230 ? 35.517 45.937 83.961 1.00 20.95 207 VAL A C 1
ATOM 1642 O O . VAL A 1 230 ? 35.656 45.021 84.762 1.00 21.61 207 VAL A O 1
ATOM 1646 N N . TYR A 1 231 ? 36.529 46.694 83.552 1.00 21.22 208 TYR A N 1
ATOM 1647 C CA . TYR A 1 231 ? 37.833 46.663 84.230 1.00 21.63 208 TYR A CA 1
ATOM 1648 C C . TYR A 1 231 ? 38.167 48.006 84.821 1.00 21.51 208 TYR A C 1
ATOM 1649 O O . TYR A 1 231 ? 38.015 49.040 84.158 1.00 20.57 208 TYR A O 1
ATOM 1658 N N . PHE A 1 232 ? 38.655 47.990 86.058 1.00 21.57 209 PHE A N 1
ATOM 1659 C CA . PHE A 1 232 ? 39.285 49.173 86.619 1.00 22.31 209 PHE A CA 1
ATOM 1660 C C . PHE A 1 232 ? 40.673 49.346 86.021 1.00 22.89 209 PHE A C 1
ATOM 1661 O O . PHE A 1 232 ? 41.507 48.446 86.096 1.00 23.43 209 PHE A O 1
ATOM 1669 N N . SER A 1 233 ? 40.928 50.536 85.489 1.00 23.00 210 SER A N 1
ATOM 1670 C CA . SER A 1 233 ? 42.147 50.826 84.762 1.00 23.10 210 SER A CA 1
ATOM 1671 C C . SER A 1 233 ? 42.722 52.194 85.176 1.00 23.59 210 SER A C 1
ATOM 1672 O O . SER A 1 233 ? 41.989 53.196 85.217 1.00 23.37 210 SER A O 1
ATOM 1675 N N . SER A 1 234 ? 44.026 52.226 85.475 1.00 22.77 211 SER A N 1
ATOM 1676 C CA . SER A 1 234 ? 44.719 53.427 85.952 1.00 23.26 211 SER A CA 1
ATOM 1677 C C . SER A 1 234 ? 44.563 54.681 85.082 1.00 23.27 211 SER A C 1
ATOM 1678 O O . SER A 1 234 ? 44.609 54.614 83.858 1.00 22.59 211 SER A O 1
ATOM 1681 N N . GLY A 1 235 ? 44.411 55.824 85.744 1.00 22.91 212 GLY A N 1
ATOM 1682 C CA . GLY A 1 235 ? 44.335 57.108 85.075 1.00 23.22 212 GLY A CA 1
ATOM 1683 C C . GLY A 1 235 ? 45.489 57.990 85.510 1.00 23.63 212 GLY A C 1
ATOM 1684 O O . GLY A 1 235 ? 46.119 57.753 86.554 1.00 23.39 212 GLY A O 1
ATOM 1685 N N . THR A 1 236 ? 45.771 59.005 84.704 1.00 24.03 213 THR A N 1
ATOM 1686 C CA . THR A 1 236 ? 46.915 59.882 84.932 1.00 25.02 213 THR A CA 1
ATOM 1687 C C . THR A 1 236 ? 46.793 60.663 86.246 1.00 25.26 213 THR A C 1
ATOM 1688 O O . THR A 1 236 ? 47.792 60.939 86.903 1.00 25.65 213 THR A O 1
ATOM 1692 N N . ALA A 1 237 ? 45.562 60.980 86.629 1.00 25.82 214 ALA A N 1
ATOM 1693 C CA . ALA A 1 237 ? 45.272 61.643 87.889 1.00 27.10 214 ALA A CA 1
ATOM 1694 C C . ALA A 1 237 ? 44.189 60.810 88.594 1.00 27.45 214 ALA A C 1
ATOM 1695 O O . ALA A 1 237 ? 43.373 60.151 87.942 1.00 29.97 214 ALA A O 1
ATOM 1697 N N . GLY A 1 238 ? 44.193 60.800 89.909 1.00 27.23 215 GLY A N 1
ATOM 1698 C CA . GLY A 1 238 ? 43.155 60.091 90.643 1.00 26.26 215 GLY A CA 1
ATOM 1699 C C . GLY A 1 238 ? 43.195 58.576 90.526 1.00 25.51 215 GLY A C 1
ATOM 1700 O O . GLY A 1 238 ? 44.149 57.997 89.994 1.00 25.27 215 GLY A O 1
ATOM 1701 N N . PHE A 1 239 ? 42.138 57.944 91.022 1.00 24.59 216 PHE A N 1
ATOM 1702 C CA . PHE A 1 239 ? 42.065 56.496 91.128 1.00 24.38 216 PHE A CA 1
ATOM 1703 C C . PHE A 1 239 ? 41.552 55.852 89.840 1.00 23.70 216 PHE A C 1
ATOM 1704 O O . PHE A 1 239 ? 41.008 56.559 88.973 1.00 23.55 216 PHE A O 1
ATOM 1712 N N . PRO A 1 240 ? 41.748 54.521 89.693 1.00 22.84 217 PRO A N 1
ATOM 1713 C CA . PRO A 1 240 ? 41.420 53.860 88.436 1.00 22.07 217 PRO A CA 1
ATOM 1714 C C . PRO A 1 240 ? 39.976 54.062 87.972 1.00 22.08 217 PRO A C 1
ATOM 1715 O O . PRO A 1 240 ? 39.059 54.125 88.799 1.00 21.57 217 PRO A O 1
ATOM 1719 N N . LYS A 1 241 ? 39.805 54.157 86.653 1.00 21.27 218 LYS A N 1
ATOM 1720 C CA . LYS A 1 241 ? 38.510 54.408 86.020 1.00 21.60 218 LYS A CA 1
ATOM 1721 C C . LYS A 1 241 ? 37.893 53.100 85.553 1.00 21.07 218 LYS A C 1
ATOM 1722 O O . LYS A 1 241 ? 38.615 52.148 85.251 1.00 21.62 218 LYS A O 1
ATOM 1728 N N . MET A 1 242 ? 36.570 53.065 85.459 1.00 20.57 219 MET A N 1
ATOM 1729 C CA . MET A 1 242 ? 35.874 51.860 85.016 1.00 20.79 219 MET A CA 1
ATOM 1730 C C . MET A 1 242 ? 35.727 51.835 83.507 1.00 20.12 219 MET A C 1
ATOM 1731 O O . MET A 1 242 ? 34.929 52.575 82.940 1.00 20.18 219 MET A O 1
ATOM 1736 N N . VAL A 1 243 ? 36.505 50.974 82.865 1.00 20.52 220 VAL A N 1
ATOM 1737 C CA . VAL A 1 243 ? 36.392 50.758 81.428 1.00 19.54 220 VAL A CA 1
ATOM 1738 C C . VAL A 1 243 ? 35.222 49.798 81.198 1.00 19.70 220 VAL A C 1
ATOM 1739 O O . VAL A 1 243 ? 35.298 48.617 81.538 1.00 20.18 220 VAL A O 1
ATOM 1743 N N . GLU A 1 244 ? 34.143 50.316 80.616 1.00 19.55 221 GLU A N 1
ATOM 1744 C CA . GLU A 1 244 ? 32.926 49.542 80.425 1.00 19.09 221 GLU A CA 1
ATOM 1745 C C . GLU A 1 244 ? 32.754 49.064 78.985 1.00 19.44 221 GLU A C 1
ATOM 1746 O O . GLU A 1 244 ? 32.822 49.858 78.030 1.00 18.89 221 GLU A O 1
ATOM 1752 N N . HIS A 1 245 ? 32.535 47.757 78.851 1.00 19.38 222 HIS A N 1
ATOM 1753 C CA . HIS A 1 245 ? 32.397 47.113 77.542 1.00 20.10 222 HIS A CA 1
ATOM 1754 C C . HIS A 1 245 ? 31.007 46.559 77.346 1.00 20.24 222 HIS A C 1
ATOM 1755 O O . HIS A 1 245 ? 30.422 45.972 78.259 1.00 20.82 222 HIS A O 1
ATOM 1762 N N . ASP A 1 246 ? 30.483 46.746 76.145 1.00 21.25 223 ASP A N 1
ATOM 1763 C CA . ASP A 1 246 ? 29.137 46.298 75.820 1.00 21.56 223 ASP A CA 1
ATOM 1764 C C . ASP A 1 246 ? 29.151 44.837 75.331 1.00 21.49 223 ASP A C 1
ATOM 1765 O O . ASP A 1 246 ? 30.218 44.227 75.195 1.00 21.91 223 ASP A O 1
ATOM 1770 N N . ASN A 1 247 ? 27.965 44.285 75.068 1.00 21.41 224 ASN A N 1
ATOM 1771 C CA . ASN A 1 247 ? 27.816 42.884 74.664 1.00 21.34 224 ASN A CA 1
ATOM 1772 C C . ASN A 1 247 ? 28.438 42.513 73.315 1.00 21.19 224 ASN A C 1
ATOM 1773 O O . ASN A 1 247 ? 28.605 41.336 73.032 1.00 21.74 224 ASN A O 1
ATOM 1778 N N . THR A 1 248 ? 28.764 43.504 72.489 1.00 20.94 225 THR A N 1
ATOM 1779 C CA . THR A 1 248 ? 29.424 43.243 71.200 1.00 20.59 225 THR A CA 1
ATOM 1780 C C . THR A 1 248 ? 30.943 43.110 71.312 1.00 20.31 225 THR A C 1
ATOM 1781 O O . THR A 1 248 ? 31.577 42.598 70.400 1.00 20.14 225 THR A O 1
ATOM 1785 N N . TYR A 1 249 ? 31.517 43.586 72.415 1.00 19.69 226 TYR A N 1
ATOM 1786 C CA . TYR A 1 249 ? 32.973 43.510 72.657 1.00 20.06 226 TYR A CA 1
ATOM 1787 C C . TYR A 1 249 ? 33.604 42.143 72.365 1.00 20.06 226 TYR A C 1
ATOM 1788 O O . TYR A 1 249 ? 34.665 42.078 71.721 1.00 20.38 226 TYR A O 1
ATOM 1797 N N . PRO A 1 250 ? 32.981 41.045 72.841 1.00 20.28 227 PRO A N 1
ATOM 1798 C CA . PRO A 1 250 ? 33.566 39.737 72.538 1.00 20.04 227 PRO A CA 1
ATOM 1799 C C . PRO A 1 250 ? 33.815 39.468 71.040 1.00 20.30 227 PRO A C 1
ATOM 1800 O O . PRO A 1 250 ? 34.757 38.756 70.699 1.00 20.13 227 PRO A O 1
ATOM 1804 N N . LEU A 1 251 ? 32.978 40.024 70.167 1.00 20.32 228 LEU A N 1
ATOM 1805 C CA . LEU A 1 251 ? 33.182 39.906 68.716 1.00 20.33 228 LEU A CA 1
ATOM 1806 C C . LEU A 1 251 ? 34.475 40.551 68.227 1.00 20.82 228 LEU A C 1
ATOM 1807 O O . LEU A 1 251 ? 35.099 40.044 67.302 1.00 20.91 228 LEU A O 1
ATOM 1812 N N . GLY A 1 252 ? 34.884 41.667 68.832 1.00 20.87 229 GLY A N 1
ATOM 1813 C CA . GLY A 1 252 ? 36.140 42.330 68.436 1.00 20.87 229 GLY A CA 1
ATOM 1814 C C . GLY A 1 252 ? 37.374 41.442 68.598 1.00 21.02 229 GLY A C 1
ATOM 1815 O O . GLY A 1 252 ? 38.361 41.587 67.872 1.00 20.99 229 GLY A O 1
ATOM 1816 N N . HIS A 1 253 ? 37.307 40.510 69.546 1.00 20.72 230 HIS A N 1
ATOM 1817 C CA . HIS A 1 253 ? 38.373 39.544 69.758 1.00 20.22 230 HIS A CA 1
ATOM 1818 C C . HIS A 1 253 ? 38.462 38.448 68.694 1.00 20.28 230 HIS A C 1
ATOM 1819 O O . HIS A 1 253 ? 39.363 37.609 68.736 1.00 20.00 230 HIS A O 1
ATOM 1826 N N . ILE A 1 254 ? 37.558 38.472 67.720 1.00 20.08 231 ILE A N 1
ATOM 1827 C CA . ILE A 1 254 ? 37.795 37.706 66.490 1.00 20.86 231 ILE A CA 1
ATOM 1828 C C . ILE A 1 254 ? 39.150 38.135 65.891 1.00 20.86 231 ILE A C 1
ATOM 1829 O O . ILE A 1 254 ? 39.925 37.296 65.427 1.00 21.24 231 ILE A O 1
ATOM 1834 N N . LEU A 1 255 ? 39.430 39.437 65.914 1.00 20.99 232 LEU A N 1
ATOM 1835 C CA . LEU A 1 255 ? 40.694 39.963 65.373 1.00 21.30 232 LEU A CA 1
ATOM 1836 C C . LEU A 1 255 ? 41.886 39.493 66.193 1.00 21.29 232 LEU A C 1
ATOM 1837 O O . LEU A 1 255 ? 42.900 39.046 65.655 1.00 21.40 232 LEU A O 1
ATOM 1842 N N . THR A 1 256 ? 41.734 39.580 67.507 1.00 20.86 233 THR A N 1
ATOM 1843 C CA . THR A 1 256 ? 42.761 39.146 68.443 1.00 21.24 233 THR A CA 1
ATOM 1844 C C . THR A 1 256 ? 43.090 37.651 68.295 1.00 21.20 233 THR A C 1
ATOM 1845 O O . THR A 1 256 ? 44.269 37.268 68.259 1.00 20.74 233 THR A O 1
ATOM 1849 N N . ALA A 1 257 ? 42.052 36.817 68.211 1.00 20.56 234 ALA A N 1
ATOM 1850 C CA . ALA A 1 257 ? 42.264 35.371 68.224 1.00 21.04 234 ALA A CA 1
ATOM 1851 C C . ALA A 1 257 ? 42.591 34.782 66.858 1.00 21.36 234 ALA A C 1
ATOM 1852 O O . ALA A 1 257 ? 43.601 34.090 66.706 1.00 21.62 234 ALA A O 1
ATOM 1854 N N . LYS A 1 258 ? 41.740 35.028 65.867 1.00 21.61 235 LYS A N 1
ATOM 1855 C CA . LYS A 1 258 ? 41.938 34.382 64.567 1.00 22.66 235 LYS A CA 1
ATOM 1856 C C . LYS A 1 258 ? 43.085 35.015 63.788 1.00 22.68 235 LYS A C 1
ATOM 1857 O O . LYS A 1 258 ? 43.837 34.326 63.112 1.00 22.53 235 LYS A O 1
ATOM 1863 N N . TYR A 1 259 ? 43.210 36.334 63.887 1.00 22.92 236 TYR A N 1
ATOM 1864 C CA . TYR A 1 259 ? 44.098 37.062 62.998 1.00 23.40 236 TYR A CA 1
ATOM 1865 C C . TYR A 1 259 ? 45.455 37.430 63.579 1.00 23.66 236 TYR A C 1
ATOM 1866 O O . TYR A 1 259 ? 46.450 37.339 62.873 1.00 24.49 236 TYR A O 1
ATOM 1875 N N . TRP A 1 260 ? 45.497 37.833 64.849 1.00 22.77 237 TRP A N 1
ATOM 1876 C CA . TRP A 1 260 ? 46.772 38.121 65.503 1.00 22.69 237 TRP A CA 1
ATOM 1877 C C . TRP A 1 260 ? 47.425 36.860 66.095 1.00 22.05 237 TRP A C 1
ATOM 1878 O O . TRP A 1 260 ? 48.555 36.519 65.742 1.00 21.58 237 TRP A O 1
ATOM 1889 N N . GLN A 1 261 ? 46.700 36.183 66.982 1.00 22.25 238 GLN A N 1
ATOM 1890 C CA . GLN A 1 261 ? 47.144 34.923 67.601 1.00 22.25 238 GLN A CA 1
ATOM 1891 C C . GLN A 1 261 ? 47.205 33.751 66.616 1.00 22.92 238 GLN A C 1
ATOM 1892 O O . GLN A 1 261 ? 47.973 32.808 66.829 1.00 22.19 238 GLN A O 1
ATOM 1898 N N . ASN A 1 262 ? 46.396 33.823 65.552 1.00 23.45 239 ASN A N 1
ATOM 1899 C CA . ASN A 1 262 ? 46.355 32.793 64.505 1.00 24.65 239 ASN A CA 1
ATOM 1900 C C . ASN A 1 262 ? 45.871 31.443 65.065 1.00 24.55 239 ASN A C 1
ATOM 1901 O O . ASN A 1 262 ? 46.383 30.386 64.704 1.00 24.48 239 ASN A O 1
ATOM 1906 N N . VAL A 1 263 ? 44.889 31.483 65.963 1.00 24.92 240 VAL A N 1
ATOM 1907 C CA . VAL A 1 263 ? 44.359 30.251 66.566 1.00 25.16 240 VAL A CA 1
ATOM 1908 C C . VAL A 1 263 ? 43.625 29.419 65.506 1.00 26.44 240 VAL A C 1
ATOM 1909 O O . VAL A 1 263 ? 43.132 29.947 64.502 1.00 26.19 240 VAL A O 1
ATOM 1913 N N . GLU A 1 264 ? 43.550 28.117 65.725 1.00 27.69 241 GLU A N 1
ATOM 1914 C CA . GLU A 1 264 ? 42.772 27.286 64.817 1.00 30.00 241 GLU A CA 1
ATOM 1915 C C . GLU A 1 264 ? 41.630 26.576 65.519 1.00 29.87 241 GLU A C 1
ATOM 1916 O O . GLU A 1 264 ? 41.658 26.360 66.739 1.00 29.55 241 GLU A O 1
ATOM 1922 N N . ASP A 1 265 ? 40.610 26.267 64.724 1.00 30.86 242 ASP A N 1
ATOM 1923 C CA . ASP A 1 265 ? 39.496 25.414 65.108 1.00 31.71 242 ASP A CA 1
ATOM 1924 C C . ASP A 1 265 ? 40.065 24.119 65.695 1.00 31.87 242 ASP A C 1
ATOM 1925 O O . ASP A 1 265 ? 40.970 23.500 65.121 1.00 31.86 242 ASP A O 1
ATOM 1930 N N . ASP A 1 266 ? 39.559 23.731 66.860 1.00 32.09 243 ASP A N 1
ATOM 1931 C CA . ASP A 1 266 ? 40.032 22.527 67.548 1.00 32.34 243 ASP A CA 1
ATOM 1932 C C . ASP A 1 266 ? 41.555 22.539 67.843 1.00 32.00 243 ASP A C 1
ATOM 1933 O O . ASP A 1 266 ? 42.177 21.490 68.019 1.00 31.94 243 ASP A O 1
ATOM 1938 N N . GLY A 1 267 ? 42.135 23.742 67.908 1.00 31.46 244 GLY A N 1
ATOM 1939 C CA . GLY A 1 267 ? 43.511 23.926 68.377 1.00 30.26 244 GLY A CA 1
ATOM 1940 C C . GLY A 1 267 ? 43.508 23.962 69.891 1.00 29.08 244 GLY A C 1
ATOM 1941 O O . GLY A 1 267 ? 42.549 23.506 70.519 1.00 29.95 244 GLY A O 1
ATOM 1942 N N . LEU A 1 268 ? 44.574 24.498 70.491 1.00 27.68 245 LEU A N 1
ATOM 1943 C CA . LEU A 1 268 ? 44.619 24.733 71.947 1.00 25.62 245 LEU A CA 1
ATOM 1944 C C . LEU A 1 268 ? 45.462 25.970 72.201 1.00 24.83 245 LEU A C 1
ATOM 1945 O O . LEU A 1 268 ? 46.693 25.948 72.049 1.00 24.38 245 LEU A O 1
ATOM 1950 N N . HIS A 1 269 ? 44.789 27.057 72.558 1.00 23.49 246 HIS A N 1
ATOM 1951 C CA . HIS A 1 269 ? 45.473 28.312 72.721 1.00 22.90 246 HIS A CA 1
ATOM 1952 C C . HIS A 1 269 ? 45.827 28.599 74.171 1.00 22.68 246 HIS A C 1
ATOM 1953 O O . HIS A 1 269 ? 44.992 28.467 75.071 1.00 23.31 246 HIS A O 1
ATOM 1960 N N . TYR A 1 270 ? 47.059 29.037 74.376 1.00 22.28 247 TYR A N 1
ATOM 1961 C CA . TYR A 1 270 ? 47.545 29.381 75.712 1.00 22.08 247 TYR A CA 1
ATOM 1962 C C . TYR A 1 270 ? 48.080 30.817 75.772 1.00 22.10 247 TYR A C 1
ATOM 1963 O O . TYR A 1 270 ? 49.167 31.109 75.255 1.00 21.90 247 TYR A O 1
ATOM 1972 N N . THR A 1 271 ? 47.302 31.706 76.385 1.00 21.97 248 THR A N 1
ATOM 1973 C CA . THR A 1 271 ? 47.785 33.019 76.796 1.00 22.42 248 THR A CA 1
ATOM 1974 C C . THR A 1 271 ? 48.048 32.983 78.287 1.00 22.76 248 THR A C 1
ATOM 1975 O O . THR A 1 271 ? 47.170 32.597 79.063 1.00 23.19 248 THR A O 1
ATOM 1979 N N . VAL A 1 272 ? 49.255 33.389 78.681 1.00 22.86 249 VAL A N 1
ATOM 1980 C CA . VAL A 1 272 ? 49.615 33.527 80.083 1.00 22.88 249 VAL A CA 1
ATOM 1981 C C . VAL A 1 272 ? 49.061 34.869 80.597 1.00 23.66 249 VAL A C 1
ATOM 1982 O O . VAL A 1 272 ? 49.606 35.926 80.290 1.00 23.72 249 VAL A O 1
ATOM 1986 N N . ALA A 1 273 ? 47.974 34.810 81.356 1.00 24.35 250 ALA A N 1
ATOM 1987 C CA . ALA A 1 273 ? 47.334 36.002 81.916 1.00 25.86 250 ALA A CA 1
ATOM 1988 C C . ALA A 1 273 ? 46.434 35.597 83.072 1.00 26.56 250 ALA A C 1
ATOM 1989 O O . ALA A 1 273 ? 45.640 34.665 82.956 1.00 27.80 250 ALA A O 1
ATOM 1991 N N . ASP A 1 274 ? 46.551 36.315 84.173 1.00 27.01 251 ASP A N 1
ATOM 1992 C CA . ASP A 1 274 ? 45.653 36.138 85.303 1.00 27.70 251 ASP A CA 1
ATOM 1993 C C . ASP A 1 274 ? 44.279 36.746 84.998 1.00 27.11 251 ASP A C 1
ATOM 1994 O O . ASP A 1 274 ? 44.183 37.751 84.279 1.00 26.73 251 ASP A O 1
ATOM 1999 N N . SER A 1 275 ? 43.230 36.154 85.566 1.00 26.62 252 SER A N 1
ATOM 2000 C CA . SER A 1 275 ? 41.840 36.603 85.313 1.00 26.47 252 SER A CA 1
ATOM 2001 C C . SER A 1 275 ? 41.487 38.016 85.797 1.00 26.32 252 SER A C 1
ATOM 2002 O O . SER A 1 275 ? 40.460 38.573 85.382 1.00 26.83 252 SER A O 1
ATOM 2005 N N . GLY A 1 276 ? 42.338 38.603 86.639 1.00 26.07 253 GLY A N 1
ATOM 2006 C CA . GLY A 1 276 ? 42.149 39.988 87.100 1.00 25.78 253 GLY A CA 1
ATOM 2007 C C . GLY A 1 276 ? 42.408 41.060 86.042 1.00 26.28 253 GLY A C 1
ATOM 2008 O O . GLY A 1 276 ? 42.074 42.238 86.233 1.00 25.99 253 GLY A O 1
ATOM 2009 N N . TRP A 1 277 ? 43.003 40.657 84.922 1.00 25.78 254 TRP A N 1
ATOM 2010 C CA . TRP A 1 277 ? 43.493 41.605 83.926 1.00 25.78 254 TRP A CA 1
ATOM 2011 C C . TRP A 1 277 ? 42.836 41.370 82.579 1.00 24.73 254 TRP A C 1
ATOM 2012 O O . TRP A 1 277 ? 42.494 40.233 82.236 1.00 24.12 254 TRP A O 1
ATOM 2023 N N . GLY A 1 278 ? 42.681 42.450 81.819 1.00 23.10 255 GLY A N 1
ATOM 2024 C CA . GLY A 1 278 ? 42.089 42.403 80.491 1.00 23.05 255 GLY A CA 1
ATOM 2025 C C . GLY A 1 278 ? 42.659 41.351 79.556 1.00 21.70 255 GLY A C 1
ATOM 2026 O O . GLY A 1 278 ? 41.921 40.724 78.815 1.00 21.36 255 GLY A O 1
ATOM 2027 N N . LYS A 1 279 ? 43.972 41.140 79.599 1.00 22.06 256 LYS A N 1
ATOM 2028 C CA . LYS A 1 279 ? 44.599 40.141 78.723 1.00 21.70 256 LYS A CA 1
ATOM 2029 C C . LYS A 1 279 ? 43.979 38.746 78.862 1.00 22.28 256 LYS A C 1
ATOM 2030 O O . LYS A 1 279 ? 43.989 37.970 77.917 1.00 22.59 256 LYS A O 1
ATOM 2036 N N . CYS A 1 280 ? 43.435 38.423 80.030 1.00 23.11 257 CYS A N 1
ATOM 2037 C CA . CYS A 1 280 ? 42.779 37.124 80.192 1.00 23.23 257 CYS A CA 1
ATOM 2038 C C . CYS A 1 280 ? 41.638 36.923 79.174 1.00 22.91 257 CYS A C 1
ATOM 2039 O O . CYS A 1 280 ? 41.515 35.844 78.595 1.00 23.16 257 CYS A O 1
ATOM 2042 N N . VAL A 1 281 ? 40.804 37.945 78.960 1.00 22.35 258 VAL A N 1
ATOM 2043 C CA . VAL A 1 281 ? 39.692 37.811 78.002 1.00 22.22 258 VAL A CA 1
ATOM 2044 C C . VAL A 1 281 ? 40.130 37.976 76.546 1.00 22.10 258 VAL A C 1
ATOM 2045 O O . VAL A 1 281 ? 39.425 37.558 75.621 1.00 22.24 258 VAL A O 1
ATOM 2049 N N . TRP A 1 282 ? 41.310 38.563 76.360 1.00 21.93 259 TRP A N 1
ATOM 2050 C CA . TRP A 1 282 ? 41.962 38.639 75.051 1.00 21.76 259 TRP A CA 1
ATOM 2051 C C . TRP A 1 282 ? 42.470 37.262 74.627 1.00 21.88 259 TRP A C 1
ATOM 2052 O O . TRP A 1 282 ? 42.595 36.981 73.440 1.00 22.04 259 TRP A O 1
ATOM 2063 N N . GLY A 1 283 ? 42.795 36.419 75.607 1.00 21.52 260 GLY A N 1
ATOM 2064 C CA . GLY A 1 283 ? 43.520 35.189 75.323 1.00 21.08 260 GLY A CA 1
ATOM 2065 C C . GLY A 1 283 ? 42.879 33.885 75.758 1.00 20.95 260 GLY A C 1
ATOM 2066 O O . GLY A 1 283 ? 43.306 32.834 75.325 1.00 21.27 260 GLY A O 1
ATOM 2067 N N . LYS A 1 284 ? 41.872 33.944 76.629 1.00 21.35 261 LYS A N 1
ATOM 2068 C CA . LYS A 1 284 ? 41.381 32.735 77.294 1.00 22.09 261 LYS A CA 1
ATOM 2069 C C . LYS A 1 284 ? 39.860 32.618 77.294 1.00 22.07 261 LYS A C 1
ATOM 2070 O O . LYS A 1 284 ? 39.270 31.903 78.130 1.00 21.72 261 LYS A O 1
ATOM 2076 N N . LEU A 1 285 ? 39.217 33.313 76.359 1.00 21.57 262 LEU A N 1
ATOM 2077 C CA . LEU A 1 285 ? 37.774 33.364 76.355 1.00 22.19 262 LEU A CA 1
ATOM 2078 C C . LEU A 1 285 ? 37.169 33.657 74.971 1.00 21.73 262 LEU A C 1
ATOM 2079 O O . LEU A 1 285 ? 36.979 32.737 74.178 1.00 21.70 262 LEU A O 1
ATOM 2084 N N . TYR A 1 286 ? 36.906 34.935 74.689 1.00 21.02 263 TYR A N 1
ATOM 2085 C CA . TYR A 1 286 ? 35.947 35.347 73.662 1.00 21.06 263 TYR A CA 1
ATOM 2086 C C . TYR A 1 286 ? 36.323 34.953 72.236 1.00 21.25 263 TYR A C 1
ATOM 2087 O O . TYR A 1 286 ? 35.630 34.145 71.600 1.00 21.21 263 TYR A O 1
ATOM 2096 N N . GLY A 1 287 ? 37.428 35.510 71.741 1.00 20.95 264 GLY A N 1
ATOM 2097 C CA . GLY A 1 287 ? 37.831 35.281 70.357 1.00 21.28 264 GLY A CA 1
ATOM 2098 C C . GLY A 1 287 ? 38.187 33.831 70.098 1.00 21.17 264 GLY A C 1
ATOM 2099 O O . GLY A 1 287 ? 37.929 33.311 69.023 1.00 21.43 264 GLY A O 1
ATOM 2100 N N . GLN A 1 288 ? 38.804 33.189 71.086 1.00 21.10 265 GLN A N 1
ATOM 2101 C CA . GLN A 1 288 ? 39.256 31.800 70.954 1.00 21.01 265 GLN A CA 1
ATOM 2102 C C . GLN A 1 288 ? 38.063 30.885 70.724 1.00 20.84 265 GLN A C 1
ATOM 2103 O O . GLN A 1 288 ? 38.054 30.087 69.785 1.00 20.30 265 GLN A O 1
ATOM 2109 N N . TRP A 1 289 ? 37.053 31.012 71.578 1.00 20.57 266 TRP A N 1
ATOM 2110 C CA . TRP A 1 289 ? 35.863 30.181 71.447 1.00 21.00 266 TRP A CA 1
ATOM 2111 C C . TRP A 1 289 ? 35.042 30.476 70.183 1.00 20.64 266 TRP A C 1
ATOM 2112 O O . TRP A 1 289 ? 34.551 29.553 69.546 1.00 20.04 266 TRP A O 1
ATOM 2123 N N . ILE A 1 290 ? 34.927 31.743 69.800 1.00 21.11 267 ILE A N 1
ATOM 2124 C CA . ILE A 1 290 ? 34.259 32.081 68.522 1.00 21.05 267 ILE A CA 1
ATOM 2125 C C . ILE A 1 290 ? 34.951 31.360 67.359 1.00 21.79 267 ILE A C 1
ATOM 2126 O O . ILE A 1 290 ? 34.291 30.817 66.457 1.00 21.73 267 ILE A O 1
ATOM 2131 N N . ALA A 1 291 ? 36.284 31.343 67.403 1.00 22.17 268 ALA A N 1
ATOM 2132 C CA . ALA A 1 291 ? 37.088 30.682 66.368 1.00 22.70 268 ALA A CA 1
ATOM 2133 C C . ALA A 1 291 ? 37.166 29.171 66.587 1.00 22.74 268 ALA A C 1
ATOM 2134 O O . ALA A 1 291 ? 37.843 28.459 65.836 1.00 23.12 268 ALA A O 1
ATOM 2136 N N . GLY A 1 292 ? 36.464 28.686 67.607 1.00 23.15 269 GLY A N 1
ATOM 2137 C CA . GLY A 1 292 ? 36.358 27.252 67.873 1.00 23.36 269 GLY A CA 1
ATOM 2138 C C . GLY A 1 292 ? 37.574 26.614 68.518 1.00 23.46 269 GLY A C 1
ATOM 2139 O O . GLY A 1 292 ? 37.703 25.390 68.526 1.00 23.45 269 GLY A O 1
ATOM 2140 N N . CYS A 1 293 ? 38.458 27.442 69.068 1.00 23.05 270 CYS A N 1
ATOM 2141 C CA . CYS A 1 293 ? 39.694 26.962 69.664 1.00 22.52 270 CYS A CA 1
ATOM 2142 C C . CYS A 1 293 ? 39.561 26.852 71.176 1.00 22.40 270 CYS A C 1
ATOM 2143 O O . CYS A 1 293 ? 39.123 27.799 71.840 1.00 21.86 270 CYS A O 1
ATOM 2146 N N . ALA A 1 294 ? 39.949 25.697 71.709 1.00 22.16 271 ALA A N 1
ATOM 2147 C CA . ALA A 1 294 ? 39.996 25.484 73.154 1.00 22.40 271 ALA A CA 1
ATOM 2148 C C . ALA A 1 294 ? 41.083 26.344 73.824 1.00 22.14 271 ALA A C 1
ATOM 2149 O O . ALA A 1 294 ? 42.059 26.750 73.185 1.00 21.47 271 ALA A O 1
ATOM 2151 N N . VAL A 1 295 ? 40.901 26.628 75.115 1.00 22.81 272 VAL A N 1
ATOM 2152 C CA . VAL A 1 295 ? 41.893 27.392 75.871 1.00 23.14 272 VAL A CA 1
ATOM 2153 C C . VAL A 1 295 ? 42.551 26.568 76.974 1.00 23.55 272 VAL A C 1
ATOM 2154 O O . VAL A 1 295 ? 41.896 25.749 77.631 1.00 24.43 272 VAL A O 1
ATOM 2158 N N . PHE A 1 296 ? 43.853 26.770 77.154 1.00 23.48 273 PHE A N 1
ATOM 2159 C CA . PHE A 1 296 ? 44.605 26.090 78.206 1.00 22.73 273 PHE A CA 1
ATOM 2160 C C . PHE A 1 296 ? 44.735 27.004 79.415 1.00 22.85 273 PHE A C 1
ATOM 2161 O O . PHE A 1 296 ? 45.184 28.159 79.299 1.00 21.57 273 PHE A O 1
ATOM 2169 N N . VAL A 1 297 ? 44.328 26.480 80.573 1.00 22.53 274 VAL A N 1
ATOM 2170 C CA . VAL A 1 297 ? 44.397 27.231 81.810 1.00 22.97 274 VAL A CA 1
ATOM 2171 C C . VAL A 1 297 ? 45.270 26.481 82.803 1.00 23.59 274 VAL A C 1
ATOM 2172 O O . VAL A 1 297 ? 45.034 25.305 83.106 1.00 23.95 274 VAL A O 1
ATOM 2176 N N . TYR A 1 298 ? 46.291 27.171 83.294 1.00 24.24 275 TYR A N 1
ATOM 2177 C CA . TYR A 1 298 ? 47.245 26.588 84.229 1.00 24.37 275 TYR A CA 1
ATOM 2178 C C . TYR A 1 298 ? 47.312 27.448 85.477 1.00 24.52 275 TYR A C 1
ATOM 2179 O O . TYR A 1 298 ? 47.989 28.468 85.522 1.00 24.34 275 TYR A O 1
ATOM 2188 N N . ASP A 1 299 ? 46.576 27.012 86.492 1.00 25.34 276 ASP A N 1
ATOM 2189 C CA . ASP A 1 299 ? 46.378 27.764 87.713 1.00 26.24 276 ASP A CA 1
ATOM 2190 C C . ASP A 1 299 ? 47.510 27.499 88.717 1.00 27.21 276 ASP A C 1
ATOM 2191 O O . ASP A 1 299 ? 47.325 26.807 89.719 1.00 27.54 276 ASP A O 1
ATOM 2196 N N . TYR A 1 300 ? 48.684 28.054 88.434 1.00 28.05 277 TYR A N 1
ATOM 2197 C CA . TYR A 1 300 ? 49.837 27.937 89.328 1.00 28.44 277 TYR A CA 1
ATOM 2198 C C . TYR A 1 300 ? 49.911 29.123 90.290 1.00 28.99 277 TYR A C 1
ATOM 2199 O O . TYR A 1 300 ? 49.271 30.161 90.071 1.00 28.82 277 TYR A O 1
ATOM 2208 N N . ASP A 1 301 ? 50.689 28.967 91.359 1.00 29.78 278 ASP A N 1
ATOM 2209 C CA . ASP A 1 301 ? 50.831 30.021 92.362 1.00 30.45 278 ASP A CA 1
ATOM 2210 C C . ASP A 1 301 ? 52.178 30.706 92.250 1.00 30.43 278 ASP A C 1
ATOM 2211 O O . ASP A 1 301 ? 52.279 31.906 92.467 1.00 30.39 278 ASP A O 1
ATOM 2216 N N . ARG A 1 302 ? 53.214 29.931 91.944 1.00 30.57 279 ARG A N 1
ATOM 2217 C CA . ARG A 1 302 ? 54.515 30.498 91.605 1.00 31.13 279 ARG A CA 1
ATOM 2218 C C . ARG A 1 302 ? 54.946 30.048 90.213 1.00 31.18 279 ARG A C 1
ATOM 2219 O O . ARG A 1 302 ? 54.783 28.884 89.841 1.00 30.97 279 ARG A O 1
ATOM 2227 N N . PHE A 1 303 ? 55.463 30.994 89.441 1.00 31.42 280 PHE A N 1
ATOM 2228 C CA . PHE A 1 303 ? 55.894 30.717 88.085 1.00 31.67 280 PHE A CA 1
ATOM 2229 C C . PHE A 1 303 ? 57.183 29.908 88.071 1.00 31.89 280 PHE A C 1
ATOM 2230 O O . PHE A 1 303 ? 58.156 30.227 88.768 1.00 31.97 280 PHE A O 1
ATOM 2238 N N . GLU A 1 304 ? 57.159 28.838 87.291 1.00 31.92 281 GLU A N 1
ATOM 2239 C CA . GLU A 1 304 ? 58.336 28.041 87.018 1.00 32.20 281 GLU A CA 1
ATOM 2240 C C . GLU A 1 304 ? 58.280 27.694 85.538 1.00 31.49 281 GLU A C 1
ATOM 2241 O O . GLU A 1 304 ? 57.374 26.989 85.099 1.00 31.73 281 GLU A O 1
ATOM 2247 N N . ALA A 1 305 ? 59.245 28.213 84.782 1.00 30.81 282 ALA A N 1
ATOM 2248 C CA . ALA A 1 305 ? 59.273 28.080 83.325 1.00 30.14 282 ALA A CA 1
ATOM 2249 C C . ALA A 1 305 ? 59.260 26.624 82.860 1.00 29.67 282 ALA A C 1
ATOM 2250 O O . ALA A 1 305 ? 58.577 26.290 81.889 1.00 29.21 282 ALA A O 1
ATOM 2252 N N . LYS A 1 306 ? 60.000 25.769 83.570 1.00 28.94 283 LYS A N 1
ATOM 2253 C CA . LYS A 1 306 ? 60.033 24.334 83.295 1.00 28.59 283 LYS A CA 1
ATOM 2254 C C . LYS A 1 306 ? 58.672 23.664 83.498 1.00 28.26 283 LYS A C 1
ATOM 2255 O O . LYS A 1 306 ? 58.298 22.779 82.728 1.00 28.61 283 LYS A O 1
ATOM 2257 N N . ASN A 1 307 ? 57.941 24.081 84.530 1.00 27.82 284 ASN A N 1
ATOM 2258 C CA . ASN A 1 307 ? 56.585 23.579 84.766 1.00 27.62 284 ASN A CA 1
ATOM 2259 C C . ASN A 1 307 ? 55.624 24.018 83.658 1.00 27.28 284 ASN A C 1
ATOM 2260 O O . ASN A 1 307 ? 54.817 23.222 83.180 1.00 26.76 284 ASN A O 1
ATOM 2265 N N . MET A 1 308 ? 55.720 25.286 83.261 1.00 27.34 285 MET A N 1
ATOM 2266 C CA . MET A 1 308 ? 54.858 25.827 82.208 1.00 27.66 285 MET A CA 1
ATOM 2267 C C . MET A 1 308 ? 55.114 25.129 80.874 1.00 27.88 285 MET A C 1
ATOM 2268 O O . MET A 1 308 ? 54.167 24.723 80.198 1.00 27.69 285 MET A O 1
ATOM 2273 N N . LEU A 1 309 ? 56.390 24.982 80.517 1.00 28.39 286 LEU A N 1
ATOM 2274 C CA . LEU A 1 309 ? 56.786 24.291 79.285 1.00 28.92 286 LEU A CA 1
ATOM 2275 C C . LEU A 1 309 ? 56.335 22.836 79.281 1.00 29.17 286 LEU A C 1
ATOM 2276 O O . LEU A 1 309 ? 55.827 22.348 78.273 1.00 29.06 286 LEU A O 1
ATOM 2281 N N . GLU A 1 310 ? 56.488 22.155 80.416 1.00 29.53 287 GLU A N 1
ATOM 2282 C CA . GLU A 1 310 ? 56.128 20.744 80.493 1.00 30.19 287 GLU A CA 1
ATOM 2283 C C . GLU A 1 310 ? 54.624 20.526 80.348 1.00 30.03 287 GLU A C 1
ATOM 2284 O O . GLU A 1 310 ? 54.193 19.630 79.621 1.00 29.93 287 GLU A O 1
ATOM 2290 N N . LYS A 1 311 ? 53.830 21.352 81.024 1.00 29.96 288 LYS A N 1
ATOM 2291 C CA . LYS A 1 311 ? 52.369 21.262 80.916 1.00 30.24 288 LYS A CA 1
ATOM 2292 C C . LYS A 1 311 ? 51.824 21.631 79.531 1.00 29.92 288 LYS A C 1
ATOM 2293 O O . LYS A 1 311 ? 50.939 20.947 79.007 1.00 29.71 288 LYS A O 1
ATOM 2299 N N . ALA A 1 312 ? 52.341 22.717 78.959 1.00 29.55 289 ALA A N 1
ATOM 2300 C CA . ALA A 1 312 ? 51.910 23.181 77.640 1.00 29.70 289 ALA A CA 1
ATOM 2301 C C . ALA A 1 312 ? 52.223 22.117 76.592 1.00 29.93 289 ALA A C 1
ATOM 2302 O O . ALA A 1 312 ? 51.407 21.848 75.712 1.00 29.89 289 ALA A O 1
ATOM 2304 N N . SER A 1 313 ? 53.397 21.500 76.723 1.00 30.30 290 SER A N 1
ATOM 2305 C CA . SER A 1 313 ? 53.839 20.433 75.820 1.00 30.68 290 SER A CA 1
ATOM 2306 C C . SER A 1 313 ? 52.996 19.159 75.965 1.00 30.41 290 SER A C 1
ATOM 2307 O O . SER A 1 313 ? 52.536 18.603 74.967 1.00 30.87 290 SER A O 1
ATOM 2310 N N . LYS A 1 314 ? 52.784 18.707 77.201 1.00 30.15 291 LYS A N 1
ATOM 2311 C CA . LYS A 1 314 ? 52.018 17.483 77.454 1.00 29.87 291 LYS A CA 1
ATOM 2312 C C . LYS A 1 314 ? 50.574 17.583 76.967 1.00 29.56 291 LYS A C 1
ATOM 2313 O O . LYS A 1 314 ? 50.019 16.607 76.460 1.00 29.31 291 LYS A O 1
ATOM 2315 N N . TYR A 1 315 ? 49.978 18.769 77.105 1.00 29.02 292 TYR A N 1
ATOM 2316 C CA . TYR A 1 315 ? 48.578 18.971 76.725 1.00 28.22 292 TYR A CA 1
ATOM 2317 C C . TYR A 1 315 ? 48.409 19.349 75.259 1.00 27.64 292 TYR A C 1
ATOM 2318 O O . TYR A 1 315 ? 47.289 19.339 74.736 1.00 27.63 292 TYR A O 1
ATOM 2327 N N . GLY A 1 316 ? 49.521 19.669 74.597 1.00 26.75 293 GLY A N 1
ATOM 2328 C CA . GLY A 1 316 ? 49.513 19.898 73.155 1.00 25.43 293 GLY A CA 1
ATOM 2329 C C . GLY A 1 316 ? 49.071 21.292 72.758 1.00 24.90 293 GLY A C 1
ATOM 2330 O O . GLY A 1 316 ? 48.231 21.458 71.870 1.00 24.38 293 GLY A O 1
ATOM 2331 N N . VAL A 1 317 ? 49.625 22.302 73.428 1.00 24.55 294 VAL A N 1
ATOM 2332 C CA . VAL A 1 317 ? 49.333 23.704 73.086 1.00 23.50 294 VAL A CA 1
ATOM 2333 C C . VAL A 1 317 ? 49.808 23.981 71.651 1.00 23.38 294 VAL A C 1
ATOM 2334 O O . VAL A 1 317 ? 50.940 23.647 71.294 1.00 22.56 294 VAL A O 1
ATOM 2338 N N . THR A 1 318 ? 48.938 24.575 70.829 1.00 23.23 295 THR A N 1
ATOM 2339 C CA . THR A 1 318 ? 49.298 24.880 69.441 1.00 23.48 295 THR A CA 1
ATOM 2340 C C . THR A 1 318 ? 49.670 26.348 69.214 1.00 23.23 295 THR A C 1
ATOM 2341 O O . THR A 1 318 ? 50.503 26.653 68.358 1.00 23.84 295 THR A O 1
ATOM 2345 N N . THR A 1 319 ? 49.042 27.254 69.960 1.00 22.48 296 THR A N 1
ATOM 2346 C CA . THR A 1 319 ? 49.336 28.676 69.836 1.00 21.77 296 THR A CA 1
ATOM 2347 C C . THR A 1 319 ? 49.537 29.287 71.229 1.00 21.74 296 THR A C 1
ATOM 2348 O O . THR A 1 319 ? 48.893 28.873 72.201 1.00 21.51 296 THR A O 1
ATOM 2352 N N . PHE A 1 320 ? 50.440 30.258 71.308 1.00 21.56 297 PHE A N 1
ATOM 2353 C CA . PHE A 1 320 ? 50.923 30.768 72.584 1.00 21.73 297 PHE A CA 1
ATOM 2354 C C . PHE A 1 320 ? 50.988 32.288 72.581 1.00 22.03 297 PHE A C 1
ATOM 2355 O O . PHE A 1 320 ? 51.328 32.895 71.574 1.00 22.12 297 PHE A O 1
ATOM 2363 N N . CYS A 1 321 ? 50.657 32.890 73.723 1.00 22.39 298 CYS A N 1
ATOM 2364 C CA . CYS A 1 321 ? 50.946 34.292 73.971 1.00 22.43 298 CYS A CA 1
ATOM 2365 C C . CYS A 1 321 ? 51.467 34.488 75.383 1.00 22.87 298 CYS A C 1
ATOM 2366 O O . CYS A 1 321 ? 50.972 33.863 76.331 1.00 22.59 298 CYS A O 1
ATOM 2369 N N . ALA A 1 322 ? 52.461 35.365 75.519 1.00 23.06 299 ALA A N 1
ATOM 2370 C CA . ALA A 1 322 ? 52.923 35.797 76.826 1.00 23.95 299 ALA A CA 1
ATOM 2371 C C . ALA A 1 322 ? 53.539 37.200 76.725 1.00 24.45 299 ALA A C 1
ATOM 2372 O O . ALA A 1 322 ? 53.848 37.652 75.629 1.00 24.66 299 ALA A O 1
ATOM 2374 N N . PRO A 1 323 ? 53.691 37.902 77.868 1.00 25.21 300 PRO A N 1
ATOM 2375 C CA . PRO A 1 323 ? 54.468 39.136 77.871 1.00 25.02 300 PRO A CA 1
ATOM 2376 C C . PRO A 1 323 ? 55.960 38.837 77.740 1.00 25.16 300 PRO A C 1
ATOM 2377 O O . PRO A 1 323 ? 56.394 37.724 78.061 1.00 24.49 300 PRO A O 1
ATOM 2381 N N . PRO A 1 324 ? 56.743 39.817 77.250 1.00 25.47 301 PRO A N 1
ATOM 2382 C CA . PRO A 1 324 ? 58.188 39.649 77.105 1.00 26.20 301 PRO A CA 1
ATOM 2383 C C . PRO A 1 324 ? 58.896 39.065 78.349 1.00 27.02 301 PRO A C 1
ATOM 2384 O O . PRO A 1 324 ? 59.761 38.204 78.197 1.00 27.09 301 PRO A O 1
ATOM 2388 N N . THR A 1 325 ? 58.511 39.484 79.557 1.00 27.72 302 THR A N 1
ATOM 2389 C CA . THR A 1 325 ? 59.134 38.936 80.774 1.00 28.13 302 THR A CA 1
ATOM 2390 C C . THR A 1 325 ? 59.041 37.408 80.848 1.00 27.83 302 THR A C 1
ATOM 2391 O O . THR A 1 325 ? 60.014 36.750 81.204 1.00 27.93 302 THR A O 1
ATOM 2395 N N . ILE A 1 326 ? 57.878 36.850 80.510 1.00 27.72 303 ILE A N 1
ATOM 2396 C CA . ILE A 1 326 ? 57.704 35.392 80.493 1.00 27.24 303 ILE A CA 1
ATOM 2397 C C . ILE A 1 326 ? 58.596 34.747 79.440 1.00 27.36 303 ILE A C 1
ATOM 2398 O O . ILE A 1 326 ? 59.258 33.743 79.711 1.00 27.12 303 ILE A O 1
ATOM 2403 N N . TYR A 1 327 ? 58.616 35.328 78.245 1.00 27.41 304 TYR A N 1
ATOM 2404 C CA . TYR A 1 327 ? 59.518 34.860 77.188 1.00 27.91 304 TYR A CA 1
ATOM 2405 C C . TYR A 1 327 ? 60.999 34.852 77.606 1.00 29.00 304 TYR A C 1
ATOM 2406 O O . TYR A 1 327 ? 61.730 33.926 77.254 1.00 29.32 304 TYR A O 1
ATOM 2415 N N . ARG A 1 328 ? 61.425 35.870 78.360 1.00 30.34 305 ARG A N 1
ATOM 2416 C CA . ARG A 1 328 ? 62.804 35.949 78.871 1.00 31.83 305 ARG A CA 1
ATOM 2417 C C . ARG A 1 328 ? 63.145 34.791 79.804 1.00 32.17 305 ARG A C 1
ATOM 2418 O O . ARG A 1 328 ? 64.255 34.266 79.763 1.00 32.25 305 ARG A O 1
ATOM 2426 N N . PHE A 1 329 ? 62.198 34.416 80.663 1.00 32.81 306 PHE A N 1
ATOM 2427 C CA . PHE A 1 329 ? 62.387 33.274 81.551 1.00 33.08 306 PHE A CA 1
ATOM 2428 C C . PHE A 1 329 ? 62.357 31.967 80.783 1.00 33.02 306 PHE A C 1
ATOM 2429 O O . PHE A 1 329 ? 63.115 31.045 81.095 1.00 32.54 306 PHE A O 1
ATOM 2437 N N . LEU A 1 330 ? 61.492 31.890 79.774 1.00 32.71 307 LEU A N 1
ATOM 2438 C CA . LEU A 1 330 ? 61.429 30.696 78.940 1.00 33.00 307 LEU A CA 1
ATOM 2439 C C . LEU A 1 330 ? 62.744 30.450 78.209 1.00 33.28 307 LEU A C 1
ATOM 2440 O O . LEU A 1 330 ? 63.203 29.313 78.152 1.00 33.33 307 LEU A O 1
ATOM 2445 N N . ILE A 1 331 ? 63.356 31.513 77.683 1.00 33.73 308 ILE A N 1
ATOM 2446 C CA . ILE A 1 331 ? 64.598 31.372 76.911 1.00 34.98 308 ILE A CA 1
ATOM 2447 C C . ILE A 1 331 ? 65.833 31.068 77.780 1.00 35.69 308 ILE A C 1
ATOM 2448 O O . ILE A 1 331 ? 66.814 30.523 77.277 1.00 35.88 308 ILE A O 1
ATOM 2453 N N . LYS A 1 332 ? 65.775 31.400 79.072 1.00 36.42 309 LYS A N 1
ATOM 2454 C CA . LYS A 1 332 ? 66.848 31.029 80.009 1.00 37.81 309 LYS A CA 1
ATOM 2455 C C . LYS A 1 332 ? 66.860 29.521 80.265 1.00 37.99 309 LYS A C 1
ATOM 2456 O O . LYS A 1 332 ? 67.764 29.003 80.920 1.00 38.16 309 LYS A O 1
ATOM 2462 N N . GLU A 1 333 ? 65.842 28.828 79.757 1.00 38.57 310 GLU A N 1
ATOM 2463 C CA . GLU A 1 333 ? 65.796 27.373 79.809 1.00 39.23 310 GLU A CA 1
ATOM 2464 C C . GLU A 1 333 ? 66.330 26.812 78.498 1.00 39.83 310 GLU A C 1
ATOM 2465 O O . GLU A 1 333 ? 66.319 27.490 77.465 1.00 39.92 310 GLU A O 1
ATOM 2471 N N . ASP A 1 334 ? 66.822 25.580 78.551 1.00 40.51 311 ASP A N 1
ATOM 2472 C CA . ASP A 1 334 ? 67.154 24.850 77.341 1.00 40.93 311 ASP A CA 1
ATOM 2473 C C . ASP A 1 334 ? 65.846 24.298 76.777 1.00 41.15 311 ASP A C 1
ATOM 2474 O O . ASP A 1 334 ? 65.310 23.307 77.281 1.00 41.19 311 ASP A O 1
ATOM 2476 N N . LEU A 1 335 ? 65.317 24.976 75.761 1.00 41.36 312 LEU A N 1
ATOM 2477 C CA . LEU A 1 335 ? 64.094 24.538 75.092 1.00 41.54 312 LEU A CA 1
ATOM 2478 C C . LEU A 1 335 ? 64.397 23.357 74.171 1.00 41.58 312 LEU A C 1
ATOM 2479 O O . LEU A 1 335 ? 63.502 22.592 73.814 1.00 41.44 312 LEU A O 1
ATOM 2484 N N . ASN A 1 339 ? 60.693 19.498 74.071 1.00 43.92 316 ASN A N 1
ATOM 2485 C CA . ASN A 1 339 ? 59.945 18.920 72.959 1.00 44.16 316 ASN A CA 1
ATOM 2486 C C . ASN A 1 339 ? 58.527 19.492 72.861 1.00 44.19 316 ASN A C 1
ATOM 2487 O O . ASN A 1 339 ? 57.555 18.884 73.319 1.00 44.52 316 ASN A O 1
ATOM 2489 N N . PHE A 1 340 ? 58.427 20.673 72.260 1.00 43.92 317 PHE A N 1
ATOM 2490 C CA . PHE A 1 340 ? 57.165 21.392 72.146 1.00 43.47 317 PHE A CA 1
ATOM 2491 C C . PHE A 1 340 ? 56.729 21.368 70.682 1.00 42.94 317 PHE A C 1
ATOM 2492 O O . PHE A 1 340 ? 56.653 22.410 70.018 1.00 43.19 317 PHE A O 1
ATOM 2500 N N . SER A 1 341 ? 56.436 20.162 70.199 1.00 41.95 318 SER A N 1
ATOM 2501 C CA . SER A 1 341 ? 56.210 19.906 68.778 1.00 40.71 318 SER A CA 1
ATOM 2502 C C . SER A 1 341 ? 54.880 20.425 68.236 1.00 39.67 318 SER A C 1
ATOM 2503 O O . SER A 1 341 ? 54.732 20.614 67.024 1.00 39.86 318 SER A O 1
ATOM 2506 N N . THR A 1 342 ? 53.908 20.641 69.118 1.00 37.90 319 THR A N 1
ATOM 2507 C CA . THR A 1 342 ? 52.596 21.110 68.677 1.00 36.02 319 THR A CA 1
ATOM 2508 C C . THR A 1 342 ? 52.550 22.626 68.470 1.00 34.53 319 THR A C 1
ATOM 2509 O O . THR A 1 342 ? 51.659 23.126 67.792 1.00 34.27 319 THR A O 1
ATOM 2513 N N . LEU A 1 343 ? 53.519 23.348 69.030 1.00 32.95 320 LEU A N 1
ATOM 2514 C CA . LEU A 1 343 ? 53.548 24.811 68.923 1.00 31.43 320 LEU A CA 1
ATOM 2515 C C . LEU A 1 343 ? 53.760 25.301 67.495 1.00 30.33 320 LEU A C 1
ATOM 2516 O O . LEU A 1 343 ? 54.817 25.083 66.907 1.00 30.06 320 LEU A O 1
ATOM 2521 N N . LYS A 1 344 ? 52.752 25.995 66.972 1.00 28.91 321 LYS A N 1
ATOM 2522 C CA . LYS A 1 344 ? 52.731 26.453 65.589 1.00 27.89 321 LYS A CA 1
ATOM 2523 C C . LYS A 1 344 ? 52.858 27.975 65.421 1.00 26.66 321 LYS A C 1
ATOM 2524 O O . LYS A 1 344 ? 53.262 28.452 64.355 1.00 26.55 321 LYS A O 1
ATOM 2526 N N . TYR A 1 345 ? 52.508 28.732 66.460 1.00 24.92 322 TYR A N 1
ATOM 2527 C CA . TYR A 1 345 ? 52.462 30.197 66.371 1.00 23.45 322 TYR A CA 1
ATOM 2528 C C . TYR A 1 345 ? 52.557 30.819 67.767 1.00 22.79 322 TYR A C 1
ATOM 2529 O O . TYR A 1 345 ? 51.997 30.289 68.735 1.00 22.67 322 TYR A O 1
ATOM 2538 N N . ALA A 1 346 ? 53.282 31.930 67.864 1.00 21.81 323 ALA A N 1
ATOM 2539 C CA . ALA A 1 346 ? 53.528 32.586 69.147 1.00 21.29 323 ALA A CA 1
ATOM 2540 C C . ALA A 1 346 ? 53.451 34.104 68.987 1.00 21.19 323 ALA A C 1
ATOM 2541 O O . ALA A 1 346 ? 54.009 34.666 68.036 1.00 20.56 323 ALA A O 1
ATOM 2543 N N . VAL A 1 347 ? 52.703 34.747 69.884 1.00 20.81 324 VAL A N 1
ATOM 2544 C CA . VAL A 1 347 ? 52.589 36.210 69.885 1.00 20.82 324 VAL A CA 1
ATOM 2545 C C . VAL A 1 347 ? 53.058 36.773 71.214 1.00 21.26 324 VAL A C 1
ATOM 2546 O O . VAL A 1 347 ? 53.189 36.037 72.205 1.00 20.46 324 VAL A O 1
ATOM 2550 N N . VAL A 1 348 ? 53.329 38.076 71.213 1.00 21.51 325 VAL A N 1
ATOM 2551 C CA . VAL A 1 348 ? 53.856 38.761 72.380 1.00 22.11 325 VAL A CA 1
ATOM 2552 C C . VAL A 1 348 ? 53.184 40.135 72.490 1.00 22.54 325 VAL A C 1
ATOM 2553 O O . VAL A 1 348 ? 52.873 40.770 71.476 1.00 22.07 325 VAL A O 1
ATOM 2557 N N . ALA A 1 349 ? 52.929 40.562 73.725 1.00 22.48 326 ALA A N 1
ATOM 2558 C CA . ALA A 1 349 ? 52.347 41.870 73.998 1.00 23.45 326 ALA A CA 1
ATOM 2559 C C . ALA A 1 349 ? 52.535 42.246 75.470 1.00 24.05 326 ALA A C 1
ATOM 2560 O O . ALA A 1 349 ? 52.674 41.374 76.343 1.00 23.22 326 ALA A O 1
ATOM 2562 N N . GLY A 1 350 ? 52.515 43.543 75.738 1.00 25.22 327 GLY A N 1
ATOM 2563 C CA . GLY A 1 350 ? 52.345 44.016 77.117 1.00 27.07 327 GLY A CA 1
ATOM 2564 C C . GLY A 1 350 ? 53.522 44.758 77.719 1.00 28.08 327 GLY A C 1
ATOM 2565 O O . GLY A 1 350 ? 53.347 45.493 78.692 1.00 28.56 327 GLY A O 1
ATOM 2566 N N . GLU A 1 351 ? 54.717 44.525 77.177 1.00 28.75 328 GLU A N 1
A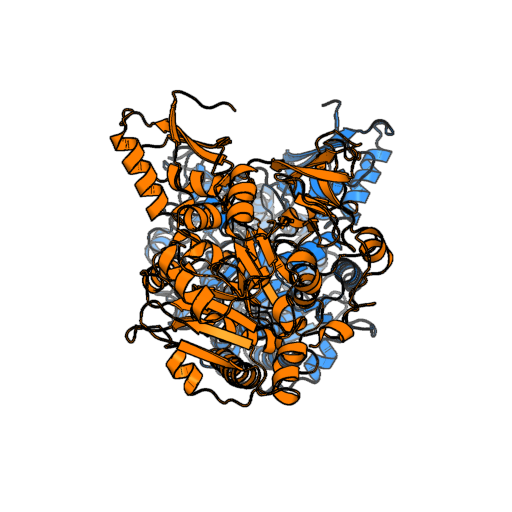TOM 2567 C CA . GLU A 1 351 ? 55.939 45.226 77.591 1.00 29.65 328 GLU A CA 1
ATOM 2568 C C . GLU A 1 351 ? 56.753 45.530 76.335 1.00 30.24 328 GLU A C 1
ATOM 2569 O O . GLU A 1 351 ? 56.560 44.860 75.307 1.00 30.23 328 GLU A O 1
ATOM 2575 N N . PRO A 1 352 ? 57.657 46.537 76.393 1.00 30.91 329 PRO A N 1
ATOM 2576 C CA . PRO A 1 352 ? 58.600 46.691 75.269 1.00 31.15 329 PRO A CA 1
ATOM 2577 C C . PRO A 1 352 ? 59.286 45.372 74.949 1.00 31.11 329 PRO A C 1
ATOM 2578 O O . PRO A 1 352 ? 59.625 44.619 75.867 1.00 31.06 329 PRO A O 1
ATOM 2582 N N . LEU A 1 353 ? 59.443 45.084 73.656 1.00 30.54 330 LEU A N 1
ATOM 2583 C CA . LEU A 1 353 ? 60.100 43.866 73.202 1.00 30.28 330 LEU A CA 1
ATOM 2584 C C . LEU A 1 353 ? 61.516 44.146 72.705 1.00 30.94 330 LEU A C 1
ATOM 2585 O O . LEU A 1 353 ? 61.706 44.861 71.712 1.00 30.39 330 LEU A O 1
ATOM 2590 N N . ASN A 1 354 ? 62.497 43.567 73.396 1.00 31.42 331 ASN A N 1
ATOM 2591 C CA . ASN A 1 354 ? 63.889 43.602 72.957 1.00 32.01 331 ASN A CA 1
ATOM 2592 C C . ASN A 1 354 ? 64.088 42.612 71.814 1.00 32.17 331 ASN A C 1
ATOM 2593 O O . ASN A 1 354 ? 63.658 41.465 71.918 1.00 32.59 331 ASN A O 1
ATOM 2598 N N . PRO A 1 355 ? 64.722 43.053 70.706 1.00 32.45 332 PRO A N 1
ATOM 2599 C CA . PRO A 1 355 ? 65.054 42.178 69.578 1.00 32.40 332 PRO A CA 1
ATOM 2600 C C . PRO A 1 355 ? 65.813 40.903 69.957 1.00 32.49 332 PRO A C 1
ATOM 2601 O O . PRO A 1 355 ? 65.680 39.887 69.262 1.00 32.44 332 PRO A O 1
ATOM 2605 N N . GLU A 1 356 ? 66.587 40.954 71.044 1.00 32.24 333 GLU A N 1
ATOM 2606 C CA . GLU A 1 356 ? 67.339 39.788 71.514 1.00 31.94 333 GLU A CA 1
ATOM 2607 C C . GLU A 1 356 ? 66.412 38.686 72.031 1.00 31.72 333 GLU A C 1
ATOM 2608 O O . GLU A 1 356 ? 66.704 37.506 71.862 1.00 31.97 333 GLU A O 1
ATOM 2610 N N . VAL A 1 357 ? 65.292 39.070 72.644 1.00 31.68 334 VAL A N 1
ATOM 2611 C CA . VAL A 1 357 ? 64.278 38.098 73.069 1.00 31.32 334 VAL A CA 1
ATOM 2612 C C . VAL A 1 357 ? 63.661 37.402 71.843 1.00 30.92 334 VAL A C 1
ATOM 2613 O O . VAL A 1 357 ? 63.508 36.177 71.820 1.00 30.57 334 VAL A O 1
ATOM 2617 N N . PHE A 1 358 ? 63.335 38.194 70.828 1.00 30.66 335 PHE A N 1
ATOM 2618 C CA . PHE A 1 358 ? 62.826 37.692 69.550 1.00 30.32 335 PHE A CA 1
ATOM 2619 C C . PHE A 1 358 ? 63.824 36.727 68.894 1.00 30.29 335 PHE A C 1
ATOM 2620 O O . PHE A 1 358 ? 63.452 35.639 68.442 1.00 30.02 335 PHE A O 1
ATOM 2628 N N . ASN A 1 359 ? 65.088 37.136 68.847 1.00 30.40 336 ASN A N 1
ATOM 2629 C CA . ASN A 1 359 ? 66.131 36.336 68.215 1.00 30.48 336 ASN A CA 1
ATOM 2630 C C . ASN A 1 359 ? 66.356 35.007 68.927 1.00 30.16 336 ASN A C 1
ATOM 2631 O O . ASN A 1 359 ? 66.379 33.954 68.283 1.00 29.93 336 ASN A O 1
ATOM 2636 N N . ARG A 1 360 ? 66.486 35.064 70.252 1.00 29.85 337 ARG A N 1
ATOM 2637 C CA . ARG A 1 360 ? 66.708 33.872 71.061 1.00 29.86 337 ARG A CA 1
ATOM 2638 C C . ARG A 1 360 ? 65.544 32.882 70.950 1.00 29.85 337 ARG A C 1
ATOM 2639 O O . ARG A 1 360 ? 65.762 31.674 70.864 1.00 29.94 337 ARG A O 1
ATOM 2641 N N . PHE A 1 361 ? 64.312 33.392 70.943 1.00 29.51 338 PHE A N 1
ATOM 2642 C CA . PHE A 1 361 ? 63.146 32.526 70.804 1.00 29.17 338 PHE A CA 1
ATOM 2643 C C . PHE A 1 361 ? 63.075 31.865 69.423 1.00 28.90 338 PHE A C 1
ATOM 2644 O O . PHE A 1 361 ? 62.687 30.700 69.317 1.00 28.90 338 PHE A O 1
ATOM 2652 N N . LEU A 1 362 ? 63.435 32.612 68.381 1.00 28.59 339 LEU A N 1
ATOM 2653 C CA . LEU A 1 362 ? 63.446 32.083 67.009 1.00 28.72 339 LEU A CA 1
ATOM 2654 C C . LEU A 1 362 ? 64.497 30.974 66.837 1.00 29.00 339 LEU A C 1
ATOM 2655 O O . LEU A 1 362 ? 64.232 29.950 66.189 1.00 28.21 339 LEU A O 1
ATOM 2660 N N . GLU A 1 363 ? 65.669 31.193 67.435 1.00 29.45 340 GLU A N 1
ATOM 2661 C CA . GLU A 1 363 ? 66.768 30.225 67.440 1.00 30.39 340 GLU A CA 1
ATOM 2662 C C . GLU A 1 363 ? 66.404 28.918 68.157 1.00 30.49 340 GLU A C 1
ATOM 2663 O O . GLU A 1 363 ? 66.816 27.837 67.727 1.00 30.67 340 GLU A O 1
ATOM 2669 N N . PHE A 1 364 ? 65.641 29.026 69.242 1.00 30.41 341 PHE A N 1
ATOM 2670 C CA . PHE A 1 364 ? 65.193 27.858 70.000 1.00 30.67 341 PHE A CA 1
ATOM 2671 C C . PHE A 1 364 ? 64.066 27.067 69.324 1.00 30.56 341 PHE A C 1
ATOM 2672 O O . PHE A 1 364 ? 64.009 25.845 69.442 1.00 30.77 341 PHE A O 1
ATOM 2680 N N . THR A 1 365 ? 63.169 27.759 68.625 1.00 30.46 342 THR A N 1
ATOM 2681 C CA . THR A 1 365 ? 61.903 27.144 68.202 1.00 30.02 342 THR A CA 1
ATOM 2682 C C . THR A 1 365 ? 61.614 27.194 66.705 1.00 29.51 342 THR A C 1
ATOM 2683 O O . THR A 1 365 ? 60.754 26.452 66.214 1.00 29.71 342 THR A O 1
ATOM 2687 N N . GLY A 1 366 ? 62.294 28.083 65.986 1.00 29.04 343 GLY A N 1
ATOM 2688 C CA . GLY A 1 366 ? 61.924 28.370 64.592 1.00 28.56 343 GLY A CA 1
ATOM 2689 C C . GLY A 1 366 ? 60.626 29.163 64.459 1.00 28.40 343 GLY A C 1
ATOM 2690 O O . GLY A 1 366 ? 60.080 29.294 63.357 1.00 28.40 343 GLY A O 1
ATOM 2691 N N . ILE A 1 367 ? 60.127 29.686 65.584 1.00 27.95 344 ILE A N 1
ATOM 2692 C CA . ILE A 1 367 ? 58.908 30.516 65.623 1.00 27.36 344 ILE A CA 1
ATOM 2693 C C . ILE A 1 367 ? 59.279 31.987 65.832 1.00 26.65 344 ILE A C 1
ATOM 2694 O O . ILE A 1 367 ? 60.038 32.309 66.751 1.00 26.07 344 ILE A O 1
ATOM 2699 N N . LYS A 1 368 ? 58.739 32.864 64.978 1.00 26.33 345 LYS A N 1
ATOM 2700 C CA . LYS A 1 368 ? 58.896 34.325 65.098 1.00 26.04 345 LYS A CA 1
ATOM 2701 C C . LYS A 1 368 ? 57.826 34.917 66.020 1.00 25.21 345 LYS A C 1
ATOM 2702 O O . LYS A 1 368 ? 56.617 34.722 65.786 1.00 24.77 345 LYS A O 1
ATOM 2708 N N . LEU A 1 369 ? 58.258 35.638 67.060 1.00 24.60 346 LEU A N 1
ATOM 2709 C CA . LEU A 1 369 ? 57.315 36.317 67.973 1.00 23.82 346 LEU A CA 1
ATOM 2710 C C . LEU A 1 369 ? 56.649 37.496 67.263 1.00 23.45 346 LEU A C 1
ATOM 2711 O O . LEU A 1 369 ? 57.324 38.420 66.797 1.00 23.20 346 LEU A O 1
ATOM 2716 N N . MET A 1 370 ? 55.322 37.450 67.184 1.00 22.56 347 MET A N 1
ATOM 2717 C CA . MET A 1 370 ? 54.561 38.448 66.430 1.00 21.91 347 MET A CA 1
ATOM 2718 C C . MET A 1 370 ? 53.888 39.388 67.405 1.00 21.61 347 MET A C 1
ATOM 2719 O O . MET A 1 370 ? 52.893 39.024 68.047 1.00 20.85 347 MET A O 1
ATOM 2724 N N . GLU A 1 371 ? 54.438 40.591 67.520 1.00 21.12 348 GLU A N 1
ATOM 2725 C CA . GLU A 1 371 ? 53.978 41.541 68.527 1.00 21.80 348 GLU A CA 1
ATOM 2726 C C . GLU A 1 371 ? 52.617 42.179 68.209 1.00 22.04 348 GLU A C 1
ATOM 2727 O O . GLU A 1 371 ? 52.312 42.476 67.060 1.00 22.64 348 GLU A O 1
ATOM 2733 N N . GLY A 1 372 ? 51.805 42.369 69.240 1.00 22.14 349 GLY A N 1
ATOM 2734 C CA . GLY A 1 372 ? 50.504 43.023 69.111 1.00 21.85 349 GLY A CA 1
ATOM 2735 C C . GLY A 1 372 ? 50.339 44.032 70.239 1.00 22.48 349 GLY A C 1
ATOM 2736 O O . GLY A 1 372 ? 51.112 44.035 71.220 1.00 21.78 349 GLY A O 1
ATOM 2737 N N . PHE A 1 373 ? 49.323 44.882 70.114 1.00 21.99 350 PHE A N 1
ATOM 2738 C CA . PHE A 1 373 ? 49.198 46.033 71.011 1.00 22.26 350 PHE A CA 1
ATOM 2739 C C . PHE A 1 373 ? 47.734 46.452 71.114 1.00 21.65 350 PHE A C 1
ATOM 2740 O O . PHE A 1 373 ? 46.961 46.297 70.167 1.00 21.03 350 PHE A O 1
ATOM 2748 N N . GLY A 1 374 ? 47.365 46.968 72.281 1.00 21.94 351 GLY A N 1
ATOM 2749 C CA . GLY A 1 374 ? 46.024 47.497 72.513 1.00 21.81 351 GLY A CA 1
ATOM 2750 C C . GLY A 1 374 ? 45.964 48.018 73.939 1.00 22.31 351 GLY A C 1
ATOM 2751 O O . GLY A 1 374 ? 47.009 48.230 74.564 1.00 21.91 351 GLY A O 1
ATOM 2752 N N . GLN A 1 375 ? 44.751 48.244 74.433 1.00 22.03 352 GLN A N 1
ATOM 2753 C CA . GLN A 1 375 ? 44.524 48.800 75.785 1.00 23.00 352 GLN A CA 1
ATOM 2754 C C . GLN A 1 375 ? 43.338 48.089 76.400 1.00 22.05 352 GLN A C 1
ATOM 2755 O O . GLN A 1 375 ? 42.573 47.420 75.703 1.00 21.21 352 GLN A O 1
ATOM 2761 N N . THR A 1 376 ? 43.120 48.338 77.687 1.00 21.52 353 THR A N 1
ATOM 2762 C CA . THR A 1 376 ? 41.896 47.890 78.353 1.00 21.54 353 THR A CA 1
ATOM 2763 C C . THR A 1 376 ? 40.633 48.298 77.590 1.00 20.85 353 THR A C 1
ATOM 2764 O O . THR A 1 376 ? 39.682 47.523 77.496 1.00 21.28 353 THR A O 1
ATOM 2768 N N . GLU A 1 377 ? 40.668 49.501 77.015 1.00 20.84 354 GLU A N 1
ATOM 2769 C CA . GLU A 1 377 ? 39.570 50.112 76.287 1.00 20.45 354 GLU A CA 1
ATOM 2770 C C . GLU A 1 377 ? 39.255 49.495 74.918 1.00 21.05 354 GLU A C 1
ATOM 2771 O O . GLU A 1 377 ? 38.245 49.838 74.306 1.00 20.75 354 GLU A O 1
ATOM 2777 N N . THR A 1 378 ? 40.121 48.604 74.423 1.00 20.99 355 THR A N 1
ATOM 2778 C CA . THR A 1 378 ? 40.027 48.148 73.032 1.00 20.29 355 THR A CA 1
ATOM 2779 C C . THR A 1 378 ? 40.290 46.645 72.908 1.00 20.65 355 THR A C 1
ATOM 2780 O O . THR A 1 378 ? 40.564 45.971 73.901 1.00 20.35 355 THR A O 1
ATOM 2784 N N . VAL A 1 379 ? 40.207 46.118 71.685 1.00 20.48 356 VAL A N 1
ATOM 2785 C CA . VAL A 1 379 ? 40.752 44.789 71.401 1.00 20.23 356 VAL A CA 1
ATOM 2786 C C . VAL A 1 379 ? 42.135 45.054 70.789 1.00 20.74 356 VAL A C 1
ATOM 2787 O O . VAL A 1 379 ? 42.678 46.144 70.985 1.00 20.25 356 VAL A O 1
ATOM 2791 N N . VAL A 1 380 ? 42.718 44.093 70.064 1.00 21.11 357 VAL A N 1
ATOM 2792 C CA . VAL A 1 380 ? 43.996 44.385 69.393 1.00 21.63 357 VAL A CA 1
ATOM 2793 C C . VAL A 1 380 ? 43.811 45.536 68.368 1.00 21.30 357 VAL A C 1
ATOM 2794 O O . VAL A 1 380 ? 42.985 45.435 67.462 1.00 21.86 357 VAL A O 1
ATOM 2798 N N . THR A 1 381 ? 44.564 46.629 68.528 1.00 20.63 358 THR A N 1
ATOM 2799 C CA . THR A 1 381 ? 44.414 47.795 67.632 1.00 19.91 358 THR A CA 1
ATOM 2800 C C . THR A 1 381 ? 45.553 47.966 66.644 1.00 19.84 358 THR A C 1
ATOM 2801 O O . THR A 1 381 ? 45.372 48.587 65.586 1.00 20.04 358 THR A O 1
ATOM 2805 N N . ILE A 1 382 ? 46.727 47.471 67.015 1.00 19.44 359 ILE A N 1
ATOM 2806 C CA . ILE A 1 382 ? 47.921 47.529 66.165 1.00 19.88 359 ILE A CA 1
ATOM 2807 C C . ILE A 1 382 ? 48.623 46.200 66.358 1.00 20.26 359 ILE A C 1
ATOM 2808 O O . ILE A 1 382 ? 48.847 45.778 67.493 1.00 20.79 359 ILE A O 1
ATOM 2813 N N . ALA A 1 383 ? 48.938 45.512 65.271 1.00 20.23 360 ALA A N 1
ATOM 2814 C CA . ALA A 1 383 ? 49.559 44.199 65.414 1.00 20.66 360 ALA A CA 1
ATOM 2815 C C . ALA A 1 383 ? 50.450 43.823 64.244 1.00 20.65 360 ALA A C 1
ATOM 2816 O O . ALA A 1 383 ? 50.341 44.384 63.147 1.00 19.94 360 ALA A O 1
ATOM 2818 N N . THR A 1 384 ? 51.347 42.874 64.507 1.00 20.84 361 THR A N 1
ATOM 2819 C CA . THR A 1 384 ? 52.100 42.226 63.462 1.00 20.82 361 THR A CA 1
ATOM 2820 C C . THR A 1 384 ? 51.268 41.012 63.048 1.00 21.17 361 THR A C 1
ATOM 2821 O O . THR A 1 384 ? 51.201 40.013 63.766 1.00 20.69 361 THR A O 1
ATOM 2825 N N . PHE A 1 385 ? 50.595 41.143 61.905 1.00 21.57 362 PHE A N 1
ATOM 2826 C CA . PHE A 1 385 ? 49.679 40.121 61.408 1.00 21.76 362 PHE A CA 1
ATOM 2827 C C . PHE A 1 385 ? 50.445 39.066 60.574 1.00 22.09 362 PHE A C 1
ATOM 2828 O O . PHE A 1 385 ? 51.596 39.306 60.196 1.00 21.95 362 PHE A O 1
ATOM 2836 N N . PRO A 1 386 ? 49.830 37.886 60.318 1.00 22.40 363 PRO A N 1
ATOM 2837 C CA . PRO A 1 386 ? 50.537 36.743 59.701 1.00 22.77 363 PRO A CA 1
ATOM 2838 C C . PRO A 1 386 ? 51.162 37.012 58.340 1.00 23.13 363 PRO A C 1
ATOM 2839 O O . PRO A 1 386 ? 52.123 36.343 57.972 1.00 22.81 363 PRO A O 1
ATOM 2843 N N . TRP A 1 387 ? 50.617 37.977 57.603 1.00 23.65 364 TRP A N 1
ATOM 2844 C CA . TRP A 1 387 ? 51.132 38.335 56.278 1.00 24.22 364 TRP A CA 1
ATOM 2845 C C . TRP A 1 387 ? 52.361 39.243 56.344 1.00 24.51 364 TRP A C 1
ATOM 2846 O O . TRP A 1 387 ? 53.071 39.407 55.348 1.00 24.77 364 TRP A O 1
ATOM 2857 N N . MET A 1 388 ? 52.598 39.836 57.511 1.00 24.61 365 MET A N 1
ATOM 2858 C CA . MET A 1 388 ? 53.662 40.821 57.699 1.00 24.34 365 MET A CA 1
ATOM 2859 C C . MET A 1 388 ? 54.940 40.184 58.257 1.00 25.05 365 MET A C 1
ATOM 2860 O O . MET A 1 388 ? 54.881 39.318 59.135 1.00 24.95 365 MET A O 1
ATOM 2865 N N . GLU A 1 389 ? 56.084 40.642 57.762 1.00 25.05 366 GLU A N 1
ATOM 2866 C CA . GLU A 1 389 ? 57.369 40.337 58.363 1.00 25.57 366 GLU A CA 1
ATOM 2867 C C . GLU A 1 389 ? 57.506 41.210 59.614 1.00 25.51 366 GLU A C 1
ATOM 2868 O O . GLU A 1 389 ? 57.347 42.430 59.535 1.00 25.42 366 GLU A O 1
ATOM 2874 N N . PRO A 1 390 ? 57.777 40.590 60.779 1.00 25.32 367 PRO A N 1
ATOM 2875 C CA . PRO A 1 390 ? 57.897 41.386 61.996 1.00 25.25 367 PRO A CA 1
ATOM 2876 C C . PRO A 1 390 ? 59.120 42.278 61.956 1.00 25.24 367 PRO A C 1
ATOM 2877 O O . PRO A 1 390 ? 60.146 41.886 61.394 1.00 25.88 367 PRO A O 1
ATOM 2881 N N . LYS A 1 391 ? 59.002 43.483 62.505 1.00 24.96 368 LYS A N 1
ATOM 2882 C CA . LYS A 1 391 ? 60.188 44.273 62.845 1.00 24.62 368 LYS A CA 1
ATOM 2883 C C . LYS A 1 391 ? 60.334 44.173 64.358 1.00 24.18 368 LYS A C 1
ATOM 2884 O O . LYS A 1 391 ? 59.568 44.786 65.079 1.00 24.20 368 LYS A O 1
ATOM 2890 N N . PRO A 1 392 ? 61.296 43.365 64.849 1.00 24.31 369 PRO A N 1
ATOM 2891 C CA . PRO A 1 392 ? 61.450 43.170 66.298 1.00 24.32 369 PRO A CA 1
ATOM 2892 C C . PRO A 1 392 ? 61.487 44.489 67.082 1.00 24.13 369 PRO A C 1
ATOM 2893 O O . PRO A 1 392 ? 62.379 45.306 66.869 1.00 24.00 369 PRO A O 1
ATOM 2897 N N . GLY A 1 393 ? 60.511 44.685 67.966 1.00 23.97 370 GLY A N 1
ATOM 2898 C CA . GLY A 1 393 ? 60.355 45.944 68.711 1.00 23.72 370 GLY A CA 1
ATOM 2899 C C . GLY A 1 393 ? 59.189 46.814 68.249 1.00 23.54 370 GLY A C 1
ATOM 2900 O O . GLY A 1 393 ? 58.712 47.668 69.001 1.00 23.89 370 GLY A O 1
ATOM 2901 N N . SER A 1 394 ? 58.734 46.608 67.013 1.00 23.08 371 SER A N 1
ATOM 2902 C CA . SER A 1 394 ? 57.579 47.337 66.477 1.00 23.01 371 SER A CA 1
ATOM 2903 C C . SER A 1 394 ? 56.271 46.595 66.742 1.00 22.71 371 SER A C 1
ATOM 2904 O O . SER A 1 394 ? 56.167 45.390 66.496 1.00 23.00 371 SER A O 1
ATOM 2907 N N . ILE A 1 395 ? 55.264 47.331 67.198 1.00 22.23 372 ILE A N 1
ATOM 2908 C CA . ILE A 1 395 ? 53.932 46.776 67.411 1.00 21.90 372 ILE A CA 1
ATOM 2909 C C . ILE A 1 395 ? 53.153 46.468 66.112 1.00 22.31 372 ILE A C 1
ATOM 2910 O O . ILE A 1 395 ? 52.073 45.869 66.156 1.00 22.58 372 ILE A O 1
ATOM 2915 N N . GLY A 1 396 ? 53.695 46.872 64.965 1.00 21.81 373 GLY A N 1
ATOM 2916 C CA . GLY A 1 396 ? 53.124 46.495 63.668 1.00 21.85 373 GLY A CA 1
ATOM 2917 C C . GLY A 1 396 ? 52.219 47.538 63.029 1.00 21.75 373 GLY A C 1
ATOM 2918 O O . GLY A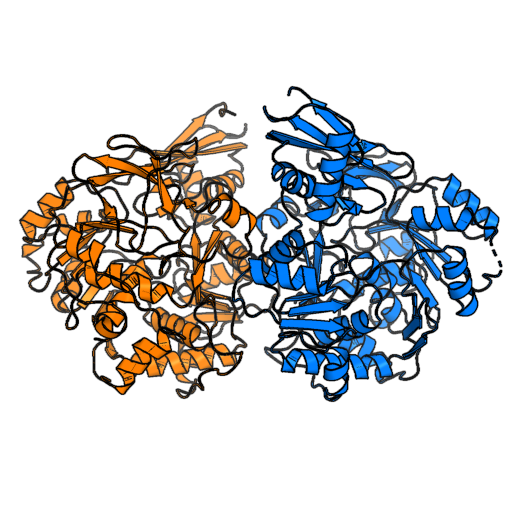 1 396 ? 52.547 48.724 62.999 1.00 21.94 373 GLY A O 1
ATOM 2919 N N . LYS A 1 397 ? 51.079 47.094 62.516 1.00 21.41 374 LYS A N 1
ATOM 2920 C CA . LYS A 1 397 ? 50.175 47.971 61.766 1.00 22.12 374 LYS A CA 1
ATOM 2921 C C . LYS A 1 397 ? 48.728 47.915 62.277 1.00 21.98 374 LYS A C 1
ATOM 2922 O O . LYS A 1 397 ? 48.354 46.957 62.966 1.00 22.23 374 LYS A O 1
ATOM 2928 N N . PRO A 1 398 ? 47.912 48.944 61.949 1.00 22.32 375 PRO A N 1
ATOM 2929 C CA . PRO A 1 398 ? 46.528 49.011 62.434 1.00 22.80 375 PRO A CA 1
ATOM 2930 C C . PRO A 1 398 ? 45.637 47.802 62.083 1.00 23.15 375 PRO A C 1
ATOM 2931 O O . PRO A 1 398 ? 45.717 47.242 60.988 1.00 21.93 375 PRO A O 1
ATOM 2935 N N . THR A 1 399 ? 44.823 47.407 63.054 1.00 23.48 376 THR A N 1
ATOM 2936 C CA . THR A 1 399 ? 43.759 46.417 62.865 1.00 24.20 376 THR A CA 1
ATOM 2937 C C . THR A 1 399 ? 42.672 46.975 61.937 1.00 24.17 376 THR A C 1
ATOM 2938 O O . THR A 1 399 ? 42.326 48.155 62.045 1.00 24.36 376 THR A O 1
ATOM 2942 N N . PRO A 1 400 ? 42.149 46.143 61.010 1.00 24.54 377 PRO A N 1
ATOM 2943 C CA . PRO A 1 400 ? 41.025 46.562 60.143 1.00 24.30 377 PRO A CA 1
ATOM 2944 C C . PRO A 1 400 ? 39.870 47.024 61.019 1.00 24.21 377 PRO A C 1
ATOM 2945 O O . PRO A 1 400 ? 39.601 46.409 62.056 1.00 22.81 377 PRO A O 1
ATOM 2949 N N . GLY A 1 401 ? 39.212 48.102 60.610 1.00 24.01 378 GLY A N 1
ATOM 2950 C CA . GLY A 1 401 ? 38.078 48.625 61.361 1.00 25.00 378 GLY A CA 1
ATOM 2951 C C . GLY A 1 401 ? 38.449 49.641 62.425 1.00 25.39 378 GLY A C 1
ATOM 2952 O O . GLY A 1 401 ? 37.592 50.381 62.888 1.00 26.02 378 GLY A O 1
ATOM 2953 N N . TYR A 1 402 ? 39.714 49.655 62.840 1.00 25.49 379 TYR A N 1
ATOM 2954 C CA . TYR A 1 402 ? 40.215 50.669 63.767 1.00 25.58 379 TYR A CA 1
ATOM 2955 C C . TYR A 1 402 ? 40.947 51.723 62.940 1.00 25.58 379 TYR A C 1
ATOM 2956 O O . TYR A 1 402 ? 42.034 51.461 62.419 1.00 25.24 379 TYR A O 1
ATOM 2965 N N . LYS A 1 403 ? 40.315 52.884 62.764 1.00 25.38 380 LYS A N 1
ATOM 2966 C CA . LYS A 1 403 ? 40.945 53.980 62.034 1.00 25.07 380 LYS A CA 1
ATOM 2967 C C . LYS A 1 403 ? 41.985 54.640 62.947 1.00 24.76 380 LYS A C 1
ATOM 2968 O O . LYS A 1 403 ? 41.732 55.679 63.581 1.00 23.99 380 LYS A O 1
ATOM 2970 N N . ILE A 1 404 ? 43.148 53.993 63.016 1.00 24.69 381 ILE A N 1
ATOM 2971 C CA . ILE A 1 404 ? 44.257 54.438 63.847 1.00 25.09 381 ILE A CA 1
ATOM 2972 C C . ILE A 1 404 ? 44.991 55.585 63.170 1.00 24.85 381 ILE A C 1
ATOM 2973 O O . ILE A 1 404 ? 45.387 55.475 62.001 1.00 24.72 381 ILE A O 1
ATOM 2978 N N . GLU A 1 405 ? 45.153 56.684 63.902 1.00 24.39 382 GLU A N 1
ATOM 2979 C CA A GLU A 1 405 ? 45.879 57.843 63.401 0.50 24.58 382 GLU A CA 1
ATOM 2980 C CA B GLU A 1 405 ? 45.888 57.840 63.397 0.50 24.53 382 GLU A CA 1
ATOM 2981 C C . GLU A 1 405 ? 46.853 58.340 64.465 1.00 24.45 382 GLU A C 1
ATOM 2982 O O . GLU A 1 405 ? 46.687 58.034 65.652 1.00 24.60 382 GLU A O 1
ATOM 2993 N N . LEU A 1 406 ? 47.878 59.070 64.039 1.00 23.68 383 LEU A N 1
ATOM 2994 C CA . LEU A 1 406 ? 48.814 59.706 64.965 1.00 23.40 383 LEU A CA 1
ATOM 2995 C C . LEU A 1 406 ? 48.588 61.207 64.921 1.00 23.38 383 LEU A C 1
ATOM 2996 O O . LEU A 1 406 ? 48.713 61.824 63.870 1.00 22.71 383 LEU A O 1
ATOM 3001 N N . MET A 1 407 ? 48.239 61.781 66.067 1.00 23.73 384 MET A N 1
ATOM 3002 C CA . MET A 1 407 ? 47.790 63.159 66.130 1.00 24.88 384 MET A CA 1
ATOM 3003 C C . MET A 1 407 ? 48.718 64.008 66.991 1.00 24.94 384 MET A C 1
ATOM 3004 O O . MET A 1 407 ? 49.137 63.579 68.075 1.00 24.68 384 MET A O 1
ATOM 3009 N N . ASP A 1 408 ? 49.030 65.213 66.503 1.00 25.47 385 ASP A N 1
ATOM 3010 C CA . ASP A 1 408 ? 49.890 66.148 67.227 1.00 26.53 385 ASP A CA 1
ATOM 3011 C C . ASP A 1 408 ? 49.105 67.031 68.211 1.00 27.36 385 ASP A C 1
ATOM 3012 O O . ASP A 1 408 ? 47.891 66.852 68.392 1.00 27.73 385 ASP A O 1
ATOM 3017 N N . ARG A 1 409 ? 49.799 67.956 68.866 1.00 28.19 386 ARG A N 1
ATOM 3018 C CA . ARG A 1 409 ? 49.177 68.833 69.861 1.00 29.03 386 ARG A CA 1
ATOM 3019 C C . ARG A 1 409 ? 48.138 69.773 69.247 1.00 29.33 386 ARG A C 1
ATOM 3020 O O . ARG A 1 409 ? 47.301 70.329 69.955 1.00 30.15 386 ARG A O 1
ATOM 3022 N N . ASP A 1 410 ? 48.193 69.948 67.934 1.00 29.55 387 ASP A N 1
ATOM 3023 C CA . ASP A 1 410 ? 47.288 70.857 67.234 1.00 29.59 387 ASP A CA 1
ATOM 3024 C C . ASP A 1 410 ? 46.060 70.155 66.652 1.00 29.54 387 ASP A C 1
ATOM 3025 O O . ASP A 1 410 ? 45.258 70.779 65.945 1.00 29.78 387 ASP A O 1
ATOM 3030 N N . GLY A 1 411 ? 45.924 68.861 66.937 1.00 29.28 388 GLY A N 1
ATOM 3031 C CA . GLY A 1 411 ? 44.847 68.055 66.366 1.00 28.81 388 GLY A CA 1
ATOM 3032 C C . GLY A 1 411 ? 45.109 67.705 64.916 1.00 28.75 388 GLY A C 1
ATOM 3033 O O . GLY A 1 411 ? 44.217 67.225 64.208 1.00 28.98 388 GLY A O 1
ATOM 3034 N N . ARG A 1 412 ? 46.336 67.955 64.464 1.00 28.31 389 ARG A N 1
ATOM 3035 C CA . ARG A 1 412 ? 46.728 67.633 63.101 1.00 27.97 389 ARG A CA 1
ATOM 3036 C C . ARG A 1 412 ? 47.363 66.251 63.060 1.00 27.56 389 ARG A C 1
ATOM 3037 O O . ARG A 1 412 ? 47.928 65.790 64.053 1.00 27.70 389 ARG A O 1
ATOM 3045 N N . LEU A 1 413 ? 47.289 65.604 61.905 1.00 27.11 390 LEU A N 1
ATOM 3046 C CA . LEU A 1 413 ? 47.867 64.282 61.752 1.00 27.10 390 LEU A CA 1
ATOM 3047 C C . LEU A 1 413 ? 49.370 64.332 61.460 1.00 26.80 390 LEU A C 1
ATOM 3048 O O . LEU A 1 413 ? 49.851 65.228 60.758 1.00 26.53 390 LEU A O 1
ATOM 3053 N N . CYS A 1 414 ? 50.099 63.365 62.020 1.00 26.22 391 CYS A N 1
ATOM 3054 C CA . CYS A 1 414 ? 51.558 63.307 61.918 1.00 26.20 391 CYS A CA 1
ATOM 3055 C C . CYS A 1 414 ? 52.019 62.613 60.631 1.00 26.30 391 CYS A C 1
ATOM 3056 O O . CYS A 1 414 ? 51.327 61.730 60.120 1.00 25.29 391 CYS A O 1
ATOM 3059 N N . GLU A 1 415 ? 53.177 63.027 60.109 1.00 26.66 392 GLU A N 1
ATOM 3060 C CA . GLU A 1 415 ? 53.802 62.329 58.981 1.00 27.02 392 GLU A CA 1
ATOM 3061 C C . GLU A 1 415 ? 54.817 61.314 59.505 1.00 26.99 392 GLU A C 1
ATOM 3062 O O . GLU A 1 415 ? 55.062 61.239 60.708 1.00 26.17 392 GLU A O 1
ATOM 3068 N N . VAL A 1 416 ? 55.382 60.524 58.593 1.00 27.56 393 VAL A N 1
ATOM 3069 C CA . VAL A 1 416 ? 56.421 59.541 58.910 1.00 28.12 393 VAL A CA 1
ATOM 3070 C C . VAL A 1 416 ? 57.521 60.149 59.780 1.00 28.09 393 VAL A C 1
ATOM 3071 O O . VAL A 1 416 ? 58.018 61.238 59.488 1.00 27.88 393 VAL A O 1
ATOM 3075 N N . GLY A 1 417 ? 57.884 59.442 60.847 1.00 28.01 394 GLY A N 1
ATOM 3076 C CA . GLY A 1 417 ? 59.016 59.831 61.690 1.00 28.21 394 GLY A CA 1
ATOM 3077 C C . GLY A 1 417 ? 58.645 60.801 62.794 1.00 28.49 394 GLY A C 1
ATOM 3078 O O . GLY A 1 417 ? 59.476 61.152 63.623 1.00 28.83 394 GLY A O 1
ATOM 3079 N N . GLU A 1 418 ? 57.382 61.211 62.810 1.00 28.57 395 GLU A N 1
ATOM 3080 C CA . GLU A 1 418 ? 56.874 62.210 63.741 1.00 28.68 395 GLU A CA 1
ATOM 3081 C C . GLU A 1 418 ? 56.078 61.527 64.856 1.00 28.18 395 GLU A C 1
ATOM 3082 O O . GLU A 1 418 ? 55.149 60.761 64.587 1.00 27.67 395 GLU A O 1
ATOM 3088 N N . GLU A 1 419 ? 56.464 61.804 66.098 1.00 27.62 396 GLU A N 1
ATOM 3089 C CA . GLU A 1 419 ? 55.779 61.285 67.270 1.00 27.89 396 GLU A CA 1
ATOM 3090 C C . GLU A 1 419 ? 54.430 61.967 67.444 1.00 26.73 396 GLU A C 1
ATOM 3091 O O . GLU A 1 419 ? 54.331 63.189 67.375 1.00 26.90 396 GLU A O 1
ATOM 3097 N N . GLY A 1 420 ? 53.393 61.164 67.643 1.00 25.64 397 GLY A N 1
ATOM 3098 C CA . GLY A 1 420 ? 52.051 61.677 67.885 1.00 24.30 397 GLY A CA 1
ATOM 3099 C C . GLY A 1 420 ? 51.306 60.747 68.815 1.00 23.26 397 GLY A C 1
ATOM 3100 O O . GLY A 1 420 ? 51.789 59.650 69.117 1.00 23.29 397 GLY A O 1
ATOM 3101 N N . GLU A 1 421 ? 50.135 61.179 69.276 1.00 22.20 398 GLU A N 1
ATOM 3102 C CA . GLU A 1 421 ? 49.278 60.309 70.085 1.00 21.92 398 GLU A CA 1
ATOM 3103 C C . GLU A 1 421 ? 48.502 59.377 69.181 1.00 21.42 398 GLU A C 1
ATOM 3104 O O . GLU A 1 421 ? 47.927 59.811 68.178 1.00 21.14 398 GLU A O 1
ATOM 3110 N N . ILE A 1 422 ? 48.504 58.095 69.534 1.00 21.09 399 ILE A N 1
ATOM 3111 C CA . ILE A 1 422 ? 47.611 57.130 68.905 1.00 21.08 399 ILE A CA 1
ATOM 3112 C C . ILE A 1 422 ? 46.171 57.525 69.239 1.00 20.93 399 ILE A C 1
ATOM 3113 O O . ILE A 1 422 ? 45.772 57.593 70.408 1.00 19.99 399 ILE A O 1
ATOM 3118 N N . VAL A 1 423 ? 45.408 57.823 68.196 1.00 20.79 400 VAL A N 1
ATOM 3119 C CA . VAL A 1 423 ? 43.997 58.166 68.342 1.00 20.21 400 VAL A CA 1
ATOM 3120 C C . VAL A 1 423 ? 43.192 57.238 67.448 1.00 20.88 400 VAL A C 1
ATOM 3121 O O . VAL A 1 423 ? 43.724 56.688 66.466 1.00 21.49 400 VAL A O 1
ATOM 3125 N N . ILE A 1 424 ? 41.926 57.051 67.802 1.00 20.79 401 ILE A N 1
ATOM 3126 C CA . ILE A 1 424 ? 40.997 56.250 67.007 1.00 21.18 401 ILE A CA 1
ATOM 3127 C C . ILE A 1 424 ? 39.864 57.141 66.515 1.00 21.47 401 ILE A C 1
ATOM 3128 O O . ILE A 1 424 ? 39.081 57.695 67.304 1.00 20.75 401 ILE A O 1
ATOM 3133 N N . ASN A 1 425 ? 39.799 57.277 65.197 1.00 21.93 402 ASN A N 1
ATOM 3134 C CA . ASN A 1 425 ? 38.762 58.059 64.554 1.00 22.86 402 ASN A CA 1
ATOM 3135 C C . ASN A 1 425 ? 37.455 57.274 64.635 1.00 23.18 402 ASN A C 1
ATOM 3136 O O . ASN A 1 425 ? 37.359 56.165 64.112 1.00 23.14 402 ASN A O 1
ATOM 3141 N N . THR A 1 426 ? 36.467 57.833 65.328 1.00 23.74 403 THR A N 1
ATOM 3142 C CA . THR A 1 426 ? 35.176 57.164 65.509 1.00 24.65 403 THR A CA 1
ATOM 3143 C C . THR A 1 426 ? 34.020 57.887 64.781 1.00 25.85 403 THR A C 1
ATOM 3144 O O . THR A 1 426 ? 32.851 57.656 65.081 1.00 25.82 403 THR A O 1
ATOM 3148 N N . MET A 1 427 ? 34.352 58.753 63.827 1.00 27.11 404 MET A N 1
ATOM 3149 C CA . MET A 1 427 ? 33.342 59.582 63.157 1.00 28.82 404 MET A CA 1
ATOM 3150 C C . MET A 1 427 ? 32.319 58.739 62.391 1.00 29.54 404 MET A C 1
ATOM 3151 O O . MET A 1 427 ? 31.176 59.140 62.247 1.00 29.40 404 MET A O 1
ATOM 3156 N N . GLU A 1 428 ? 32.737 57.560 61.930 1.00 30.70 405 GLU A N 1
ATOM 3157 C CA . GLU A 1 428 ? 31.841 56.633 61.241 1.00 32.56 405 GLU A CA 1
ATOM 3158 C C . GLU A 1 428 ? 31.146 55.645 62.189 1.00 32.02 405 GLU A C 1
ATOM 3159 O O . GLU A 1 428 ? 30.460 54.728 61.735 1.00 32.96 405 GLU A O 1
ATOM 3165 N N . GLY A 1 429 ? 31.314 55.838 63.496 1.00 31.31 406 GLY A N 1
ATOM 3166 C CA . GLY A 1 429 ? 30.747 54.933 64.502 1.00 30.32 406 GLY A CA 1
ATOM 3167 C C . GLY A 1 429 ? 31.824 54.244 65.328 1.00 29.35 406 GLY A C 1
ATOM 3168 O O . GLY A 1 429 ? 32.993 54.205 64.932 1.00 29.48 406 GLY A O 1
ATOM 3169 N N . LYS A 1 430 ? 31.425 53.704 66.475 1.00 28.44 407 LYS A N 1
ATOM 3170 C CA . LYS A 1 430 ? 32.337 53.033 67.397 1.00 27.50 407 LYS A CA 1
ATOM 3171 C C . LYS A 1 430 ? 32.780 51.691 66.805 1.00 26.94 407 LYS A C 1
ATOM 3172 O O . LYS A 1 430 ? 31.939 50.850 66.503 1.00 26.36 407 LYS A O 1
ATOM 3178 N N . PRO A 1 431 ? 34.101 51.488 66.633 1.00 26.24 408 PRO A N 1
ATOM 3179 C CA . PRO A 1 431 ? 34.535 50.160 66.180 1.00 25.86 408 PRO A CA 1
ATOM 3180 C C . PRO A 1 431 ? 34.140 49.107 67.207 1.00 25.00 408 PRO A C 1
ATOM 3181 O O . PRO A 1 431 ? 34.130 49.396 68.403 1.00 24.37 408 PRO A O 1
ATOM 3185 N N . VAL A 1 432 ? 33.797 47.913 66.734 1.00 24.44 409 VAL A N 1
ATOM 3186 C CA . VAL A 1 432 ? 33.503 46.777 67.601 1.00 23.67 409 VAL A CA 1
ATOM 3187 C C . VAL A 1 432 ? 34.743 46.507 68.452 1.00 23.09 409 VAL A C 1
ATOM 3188 O O . VAL A 1 432 ? 35.848 46.413 67.929 1.00 23.34 409 VAL A O 1
ATOM 3192 N N . GLY A 1 433 ? 34.556 46.408 69.761 1.00 22.12 410 GLY A N 1
ATOM 3193 C CA . GLY A 1 433 ? 35.670 46.170 70.663 1.00 21.36 410 GLY A CA 1
ATOM 3194 C C . GLY A 1 433 ? 36.0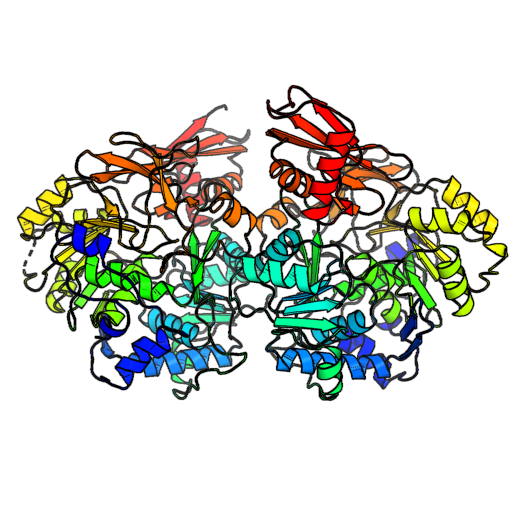98 47.400 71.437 1.00 21.13 410 GLY A C 1
ATOM 3195 O O . GLY A 1 433 ? 36.835 47.277 72.407 1.00 20.91 410 GLY A O 1
ATOM 3196 N N . LEU A 1 434 ? 35.656 48.583 71.001 1.00 20.93 411 LEU A N 1
ATOM 3197 C CA . LEU A 1 434 ? 35.969 49.819 71.711 1.00 20.38 411 LEU A CA 1
ATOM 3198 C C . LEU A 1 434 ? 34.989 49.992 72.873 1.00 19.99 411 LEU A C 1
ATOM 3199 O O . LEU A 1 434 ? 33.787 49.789 72.704 1.00 19.25 411 LEU A O 1
ATOM 3204 N N . PHE A 1 435 ? 35.523 50.374 74.036 1.00 19.11 412 PHE A N 1
ATOM 3205 C CA . PHE A 1 435 ? 34.724 50.611 75.250 1.00 19.28 412 PHE A CA 1
ATOM 3206 C C . PHE A 1 435 ? 33.616 51.636 74.989 1.00 19.64 412 PHE A C 1
ATOM 3207 O O . PHE A 1 435 ? 33.686 52.396 74.027 1.00 18.96 412 PHE A O 1
ATOM 3215 N N . VAL A 1 436 ? 32.578 51.610 75.820 1.00 19.95 413 VAL A N 1
ATOM 3216 C CA . VAL A 1 436 ? 31.440 52.550 75.713 1.00 20.72 413 VAL A CA 1
ATOM 3217 C C . VAL A 1 436 ? 31.769 53.891 76.378 1.00 20.87 413 VAL A C 1
ATOM 3218 O O . VAL A 1 436 ? 31.456 54.963 75.844 1.00 21.09 413 VAL A O 1
ATOM 3222 N N . HIS A 1 437 ? 32.380 53.817 77.558 1.00 21.09 414 HIS A N 1
ATOM 3223 C CA . HIS A 1 437 ? 32.677 55.002 78.362 1.00 20.65 414 HIS A CA 1
ATOM 3224 C C . HIS A 1 437 ? 33.454 54.588 79.598 1.00 20.37 414 HIS A C 1
ATOM 3225 O O . HIS A 1 437 ? 33.604 53.392 79.864 1.00 20.33 414 HIS A O 1
ATOM 3232 N N . TYR A 1 438 ? 33.945 55.576 80.347 1.00 19.78 415 TYR A N 1
ATOM 3233 C CA . TYR A 1 438 ? 34.388 55.335 81.721 1.00 19.70 415 TYR A CA 1
ATOM 3234 C C . TYR A 1 438 ? 33.134 55.380 82.587 1.00 19.08 415 TYR A C 1
ATOM 3235 O O . TYR A 1 438 ? 32.440 56.393 82.616 1.00 18.39 415 TYR A O 1
ATOM 3244 N N . GLY A 1 439 ? 32.839 54.270 83.257 1.00 18.48 416 GLY A N 1
ATOM 3245 C CA . GLY A 1 439 ? 31.580 54.112 83.974 1.00 18.49 416 GLY A CA 1
ATOM 3246 C C . GLY A 1 439 ? 31.439 55.149 85.059 1.00 18.85 416 GLY A C 1
ATOM 3247 O O . GLY A 1 439 ? 32.373 55.366 85.837 1.00 19.30 416 GLY A O 1
ATOM 3248 N N . LYS A 1 440 ? 30.283 55.810 85.061 1.00 18.85 417 LYS A N 1
ATOM 3249 C CA . LYS A 1 440 ? 29.916 56.844 86.037 1.00 18.74 417 LYS A CA 1
ATOM 3250 C C . LYS A 1 440 ? 30.838 58.066 85.986 1.00 18.96 417 LYS A C 1
ATOM 3251 O O . LYS A 1 440 ? 30.837 58.899 86.894 1.00 18.65 417 LYS A O 1
ATOM 3257 N N . ASP A 1 441 ? 31.597 58.191 84.901 1.00 19.24 418 ASP A N 1
ATOM 3258 C CA . ASP A 1 441 ? 32.524 59.310 84.749 1.00 19.51 418 ASP A CA 1
ATOM 3259 C C . ASP A 1 441 ? 32.426 59.898 83.355 1.00 18.98 418 ASP A C 1
ATOM 3260 O O . ASP A 1 441 ? 33.347 59.728 82.535 1.00 18.55 418 ASP A O 1
ATOM 3265 N N . PRO A 1 442 ? 31.293 60.555 83.066 1.00 18.37 419 PRO A N 1
ATOM 3266 C CA . PRO A 1 442 ? 31.147 61.225 81.781 1.00 18.48 419 PRO A CA 1
ATOM 3267 C C . PRO A 1 442 ? 32.178 62.338 81.539 1.00 18.61 419 PRO A C 1
ATOM 3268 O O . PRO A 1 442 ? 32.495 62.607 80.394 1.00 18.08 419 PRO A O 1
ATOM 3272 N N . GLU A 1 443 ? 32.690 62.972 82.598 1.00 18.70 420 GLU A N 1
ATOM 3273 C CA . GLU A 1 443 ? 33.676 64.049 82.441 1.00 19.57 420 GLU A CA 1
ATOM 3274 C C . GLU A 1 443 ? 34.979 63.515 81.856 1.00 19.84 420 GLU A C 1
ATOM 3275 O O . GLU A 1 443 ? 35.476 64.045 80.859 1.00 19.36 420 GLU A O 1
ATOM 3281 N N . ARG A 1 444 ? 35.525 62.464 82.470 1.00 20.16 421 ARG A N 1
ATOM 3282 C CA . ARG A 1 444 ? 36.714 61.799 81.919 1.00 20.55 421 ARG A CA 1
ATOM 3283 C C . ARG A 1 444 ? 36.460 61.239 80.517 1.00 20.41 421 ARG A C 1
ATOM 3284 O O . ARG A 1 444 ? 37.319 61.341 79.641 1.00 19.42 421 ARG A O 1
ATOM 3292 N N . THR A 1 445 ? 35.285 60.653 80.303 1.00 20.56 422 THR A N 1
ATOM 3293 C CA . THR A 1 445 ? 34.942 60.118 78.976 1.00 20.76 422 THR A CA 1
ATOM 3294 C C . THR A 1 445 ? 35.011 61.209 77.897 1.00 21.59 422 THR A C 1
ATOM 3295 O O . THR A 1 445 ? 35.656 61.024 76.869 1.00 21.14 422 THR A O 1
ATOM 3299 N N . GLU A 1 446 ? 34.372 62.350 78.162 1.00 22.06 423 GLU A N 1
ATOM 3300 C CA . GLU A 1 446 ? 34.384 63.492 77.244 1.00 23.53 423 GLU A CA 1
ATOM 3301 C C . GLU A 1 446 ? 35.779 64.110 77.066 1.00 23.24 423 GLU A C 1
ATOM 3302 O O . GLU A 1 446 ? 36.129 64.545 75.969 1.00 22.34 423 GLU A O 1
ATOM 3308 N N . GLU A 1 447 ? 36.566 64.154 78.141 1.00 23.46 424 GLU A N 1
ATOM 3309 C CA . GLU A 1 447 ? 37.946 64.663 78.060 1.00 23.80 424 GLU A CA 1
ATOM 3310 C C . GLU A 1 447 ? 38.799 63.831 77.100 1.00 23.24 424 GLU A C 1
ATOM 3311 O O . GLU A 1 447 ? 39.685 64.368 76.434 1.00 22.72 424 GLU A O 1
ATOM 3317 N N . THR A 1 448 ? 38.532 62.525 77.040 1.00 22.90 425 THR A N 1
ATOM 3318 C CA . THR A 1 448 ? 39.373 61.596 76.267 1.00 23.10 425 THR A CA 1
ATOM 3319 C C . THR A 1 448 ? 38.791 61.266 74.896 1.00 22.33 425 THR A C 1
ATOM 3320 O O . THR A 1 448 ? 39.521 60.854 73.997 1.00 22.44 425 THR A O 1
ATOM 3324 N N . TRP A 1 449 ? 37.486 61.468 74.733 1.00 21.79 426 TRP A N 1
ATOM 3325 C CA . TRP A 1 449 ? 36.779 61.066 73.514 1.00 21.63 426 TRP A CA 1
ATOM 3326 C C . TRP A 1 449 ? 35.835 62.179 73.080 1.00 21.73 426 TRP A C 1
ATOM 3327 O O . TRP A 1 449 ? 34.749 62.333 73.644 1.00 21.67 426 TRP A O 1
ATOM 3338 N N . HIS A 1 450 ? 36.255 62.957 72.089 1.00 21.32 427 HIS A N 1
ATOM 3339 C CA . HIS A 1 450 ? 35.504 64.130 71.667 1.00 22.00 427 HIS A CA 1
ATOM 3340 C C . HIS A 1 450 ? 35.889 64.500 70.235 1.00 22.30 427 HIS A C 1
ATOM 3341 O O . HIS A 1 450 ? 36.972 64.138 69.761 1.00 22.28 427 HIS A O 1
ATOM 3348 N N . ASP A 1 451 ? 34.992 65.203 69.542 1.00 22.80 428 ASP A N 1
ATOM 3349 C CA . ASP A 1 451 ? 35.265 65.720 68.192 1.00 22.64 428 ASP A CA 1
ATOM 3350 C C . ASP A 1 451 ? 35.672 64.633 67.195 1.00 22.29 428 ASP A C 1
ATOM 3351 O O . ASP A 1 451 ? 36.473 64.870 66.293 1.00 22.21 428 ASP A O 1
ATOM 3356 N N . GLY A 1 452 ? 35.137 63.429 67.383 1.00 22.10 429 GLY A N 1
ATOM 3357 C CA . GLY A 1 452 ? 35.388 62.311 66.479 1.00 21.57 429 GLY A CA 1
ATOM 3358 C C . GLY A 1 452 ? 36.611 61.437 66.738 1.00 22.10 429 GLY A C 1
ATOM 3359 O O . GLY A 1 452 ? 36.915 60.548 65.919 1.00 21.57 429 GLY A O 1
ATOM 3360 N N . TYR A 1 453 ? 37.307 61.668 67.859 1.00 21.62 430 TYR A N 1
ATOM 3361 C CA . TYR A 1 453 ? 38.507 60.896 68.201 1.00 22.02 430 TYR A CA 1
ATOM 3362 C C . TYR A 1 453 ? 38.528 60.406 69.644 1.00 21.86 430 TYR A C 1
ATOM 3363 O O . TYR A 1 453 ? 38.363 61.195 70.568 1.00 21.59 430 TYR A O 1
ATOM 3372 N N . TYR A 1 454 ? 38.746 59.105 69.822 1.00 21.39 431 TYR A N 1
ATOM 3373 C CA . TYR A 1 454 ? 39.103 58.585 71.130 1.00 21.22 431 TYR A CA 1
ATOM 3374 C C . TYR A 1 454 ? 40.625 58.668 71.275 1.00 20.84 431 TYR A C 1
ATOM 3375 O O . TYR A 1 454 ? 41.366 58.171 70.416 1.00 21.31 431 TYR A O 1
ATOM 3384 N N . HIS A 1 455 ? 41.070 59.329 72.340 1.00 20.12 432 HIS A N 1
ATOM 3385 C CA . HIS A 1 455 ? 42.489 59.531 72.622 1.00 20.52 432 HIS A CA 1
ATOM 3386 C C . HIS A 1 455 ? 43.035 58.442 73.539 1.00 20.99 432 HIS A C 1
ATOM 3387 O O . HIS A 1 455 ? 42.665 58.377 74.717 1.00 20.67 432 HIS A O 1
ATOM 3394 N N . THR A 1 456 ? 43.917 57.590 73.006 1.00 20.65 433 THR A N 1
ATOM 3395 C CA . THR A 1 456 ? 44.423 56.444 73.783 1.00 21.05 433 THR A CA 1
ATOM 3396 C C . THR A 1 456 ? 45.455 56.829 74.850 1.00 21.63 433 THR A C 1
ATOM 3397 O O . THR A 1 456 ? 45.664 56.084 75.813 1.00 21.25 433 THR A O 1
ATOM 3401 N N . GLY A 1 457 ? 46.123 57.969 74.653 1.00 22.37 434 GLY A N 1
ATOM 3402 C CA . GLY A 1 457 ? 47.155 58.442 75.581 1.00 22.82 434 GLY A CA 1
ATOM 3403 C C . GLY A 1 457 ? 48.523 57.820 75.341 1.00 23.45 434 GLY A C 1
ATOM 3404 O O . GLY A 1 457 ? 49.492 58.118 76.062 1.00 23.53 434 GLY A O 1
ATOM 3405 N N . ASP A 1 458 ? 48.598 56.950 74.336 1.00 23.68 435 ASP A N 1
ATOM 3406 C CA . ASP A 1 458 ? 49.837 56.276 73.951 1.00 23.99 435 ASP A CA 1
ATOM 3407 C C . ASP A 1 458 ? 50.484 57.019 72.779 1.00 24.35 435 ASP A C 1
ATOM 3408 O O . ASP A 1 458 ? 49.801 57.356 71.807 1.00 24.29 435 ASP A O 1
ATOM 3413 N N . MET A 1 459 ? 51.787 57.260 72.881 1.00 24.48 436 MET A N 1
ATOM 3414 C CA . MET A 1 459 ? 52.551 57.981 71.856 1.00 24.86 436 MET A CA 1
ATOM 3415 C C . MET A 1 459 ? 53.326 57.000 70.978 1.00 24.56 436 MET A C 1
ATOM 3416 O O . MET A 1 459 ? 53.871 56.003 71.466 1.00 24.26 436 MET A O 1
ATOM 3421 N N . ALA A 1 460 ? 53.381 57.290 69.683 1.00 23.86 437 ALA A N 1
ATOM 3422 C CA . ALA A 1 460 ? 54.065 56.428 68.733 1.00 23.85 437 ALA A CA 1
ATOM 3423 C C . ALA A 1 460 ? 54.510 57.227 67.519 1.00 23.71 437 ALA A C 1
ATOM 3424 O O . ALA A 1 460 ? 54.068 58.356 67.307 1.00 23.61 437 ALA A O 1
ATOM 3426 N N . TRP A 1 461 ? 55.394 56.632 66.730 1.00 23.75 438 TRP A N 1
ATOM 3427 C CA . TRP A 1 461 ? 55.691 57.157 65.413 1.00 24.15 438 TRP A CA 1
ATOM 3428 C C . TRP A 1 461 ? 55.616 56.026 64.389 1.00 24.20 438 TRP A C 1
ATOM 3429 O O . TRP A 1 461 ? 55.715 54.844 64.741 1.00 23.87 438 TRP A O 1
ATOM 3440 N N . MET A 1 462 ? 55.406 56.397 63.132 1.00 24.51 439 MET A N 1
ATOM 3441 C CA . MET A 1 462 ? 55.297 55.429 62.053 1.00 25.75 439 MET A CA 1
ATOM 3442 C C . MET A 1 462 ? 56.520 55.547 61.159 1.00 25.12 439 MET A C 1
ATOM 3443 O O . MET A 1 462 ? 56.938 56.652 60.820 1.00 24.55 439 MET A O 1
ATOM 3448 N N . ASP A 1 463 ? 57.093 54.408 60.783 1.00 25.39 440 ASP A N 1
ATOM 3449 C CA . ASP A 1 463 ? 58.241 54.425 59.878 1.00 25.63 440 ASP A CA 1
ATOM 3450 C C . ASP A 1 463 ? 57.811 54.451 58.405 1.00 25.89 440 ASP A C 1
ATOM 3451 O O . ASP A 1 463 ? 56.616 54.514 58.096 1.00 25.61 440 ASP A O 1
ATOM 3456 N N . GLU A 1 464 ? 58.797 54.417 57.513 1.00 26.06 441 GLU A N 1
ATOM 3457 C CA . GLU A 1 464 ? 58.578 54.452 56.073 1.00 26.91 441 GLU A CA 1
ATOM 3458 C C . GLU A 1 464 ? 57.745 53.288 55.546 1.00 26.65 441 GLU A C 1
ATOM 3459 O O . GLU A 1 464 ? 57.091 53.407 54.505 1.00 27.12 441 GLU A O 1
ATOM 3465 N N . ASP A 1 465 ? 57.810 52.157 56.241 1.00 26.39 442 ASP A N 1
ATOM 3466 C CA . ASP A 1 465 ? 57.117 50.944 55.815 1.00 26.19 442 ASP A CA 1
ATOM 3467 C C . ASP A 1 465 ? 55.706 50.848 56.396 1.00 25.60 442 ASP A C 1
ATOM 3468 O O . ASP A 1 465 ? 54.996 49.873 56.154 1.00 25.61 442 ASP A O 1
ATOM 3473 N N . GLY A 1 466 ? 55.312 51.863 57.159 1.00 25.21 443 GLY A N 1
ATOM 3474 C CA . GLY A 1 466 ? 54.007 51.879 57.815 1.00 24.54 443 GLY A CA 1
ATOM 3475 C C . GLY A 1 466 ? 53.972 51.237 59.192 1.00 24.37 443 GLY A C 1
ATOM 3476 O O . GLY A 1 466 ? 52.920 51.233 59.847 1.00 24.18 443 GLY A O 1
ATOM 3477 N N . TYR A 1 467 ? 55.106 50.696 59.643 1.00 23.89 444 TYR A N 1
ATOM 3478 C CA . TYR A 1 467 ? 55.170 50.033 60.957 1.00 23.65 444 TYR A CA 1
ATOM 3479 C C . TYR A 1 467 ? 55.221 51.078 62.071 1.00 23.59 444 TYR A C 1
ATOM 3480 O O . TYR A 1 467 ? 55.893 52.106 61.929 1.00 23.07 444 TYR A O 1
ATOM 3489 N N . LEU A 1 468 ? 54.522 50.793 63.176 1.00 22.90 445 LEU A N 1
ATOM 3490 C CA . LEU A 1 468 ? 54.405 51.720 64.297 1.00 23.28 445 LEU A CA 1
ATOM 3491 C C . LEU A 1 468 ? 55.336 51.372 65.460 1.00 23.44 445 LEU A C 1
ATOM 3492 O O . LEU A 1 468 ? 55.525 50.196 65.792 1.00 23.71 445 LEU A O 1
ATOM 3497 N N . TRP A 1 469 ? 55.900 52.408 66.076 1.00 23.43 446 TRP A N 1
ATOM 3498 C CA . TRP A 1 469 ? 56.868 52.253 67.157 1.00 23.51 446 TRP A CA 1
ATOM 3499 C C . TRP A 1 469 ? 56.394 53.016 68.384 1.00 23.55 446 TRP A C 1
ATOM 3500 O O . TRP A 1 469 ? 56.302 54.241 68.347 1.00 23.45 446 TRP A O 1
ATOM 3511 N N . PHE A 1 470 ? 56.095 52.291 69.459 1.00 24.31 447 PHE A N 1
ATOM 3512 C CA . PHE A 1 470 ? 55.577 52.893 70.702 1.00 25.33 447 PHE A CA 1
ATOM 3513 C C . PHE A 1 470 ? 56.698 53.637 71.412 1.00 25.58 447 PHE A C 1
ATOM 3514 O O . PHE A 1 470 ? 57.815 53.121 71.500 1.00 25.42 447 PHE A O 1
ATOM 3522 N N . VAL A 1 471 ? 56.419 54.844 71.917 1.00 26.18 448 VAL A N 1
ATOM 3523 C CA . VAL A 1 471 ? 57.473 55.646 72.577 1.00 26.31 448 VAL A CA 1
ATOM 3524 C C . VAL A 1 471 ? 57.169 56.127 73.998 1.00 26.80 448 VAL A C 1
ATOM 3525 O O . VAL A 1 471 ? 58.033 56.700 74.650 1.00 27.12 448 VAL A O 1
ATOM 3529 N N . GLY A 1 472 ? 55.949 55.916 74.467 1.00 26.87 449 GLY A N 1
ATOM 3530 C CA . GLY A 1 472 ? 55.608 56.259 75.836 1.00 27.07 449 GLY A CA 1
ATOM 3531 C C . GLY A 1 472 ? 54.203 56.810 75.961 1.00 27.28 449 GLY A C 1
ATOM 3532 O O . GLY A 1 472 ? 53.419 56.765 75.009 1.00 27.43 449 GLY A O 1
ATOM 3533 N N . ARG A 1 473 ? 53.889 57.325 77.143 1.00 26.80 450 ARG A N 1
ATOM 3534 C CA . ARG A 1 473 ? 52.578 57.886 77.410 1.00 26.80 450 ARG A CA 1
ATOM 3535 C C . ARG A 1 473 ? 52.572 59.369 77.127 1.00 26.95 450 ARG A C 1
ATOM 3536 O O . ARG A 1 473 ? 53.601 60.046 77.252 1.00 26.78 450 ARG A O 1
ATOM 3544 N N . ALA A 1 474 ? 51.397 59.872 76.765 1.00 27.14 451 ALA A N 1
ATOM 3545 C CA . ALA A 1 474 ? 51.186 61.296 76.595 1.00 27.60 451 ALA A CA 1
ATOM 3546 C C . ALA A 1 474 ? 50.999 61.954 77.962 1.00 27.74 451 ALA A C 1
ATOM 3547 O O . ALA A 1 474 ? 51.123 63.169 78.090 1.00 28.24 451 ALA A O 1
ATOM 3549 N N . ASP A 1 475 ? 50.711 61.139 78.979 1.00 27.43 452 ASP A N 1
ATOM 3550 C CA . ASP A 1 475 ? 50.406 61.635 80.322 1.00 27.07 452 ASP A CA 1
ATOM 3551 C C . ASP A 1 475 ? 51.391 61.115 81.377 1.00 26.96 452 ASP A C 1
ATOM 3552 O O . ASP A 1 475 ? 52.529 60.775 81.038 1.00 26.58 452 ASP A O 1
ATOM 3557 N N . ASP A 1 476 ? 50.956 61.056 82.639 1.00 26.19 453 ASP A N 1
ATOM 3558 C CA . ASP A 1 476 ? 51.832 60.634 83.749 1.00 26.90 453 ASP A CA 1
ATOM 3559 C C . ASP A 1 476 ? 51.660 59.177 84.171 1.00 26.42 453 ASP A C 1
ATOM 3560 O O . ASP A 1 476 ? 52.236 58.753 85.163 1.00 26.28 453 ASP A O 1
ATOM 3565 N N . ILE A 1 477 ? 50.863 58.409 83.432 1.00 26.26 454 ILE A N 1
ATOM 3566 C CA . ILE A 1 477 ? 50.731 56.976 83.726 1.00 25.98 454 ILE A CA 1
ATOM 3567 C C . ILE A 1 477 ? 52.085 56.275 83.562 1.00 26.30 454 ILE A C 1
ATOM 3568 O O . ILE A 1 477 ? 52.821 56.539 82.605 1.00 26.01 454 ILE A O 1
ATOM 3573 N N . ILE A 1 478 ? 52.412 55.413 84.526 1.00 27.04 455 ILE A N 1
ATOM 3574 C CA . ILE A 1 478 ? 53.660 54.666 84.539 1.00 27.88 455 ILE A CA 1
ATOM 3575 C C . ILE A 1 478 ? 53.365 53.229 84.156 1.00 27.94 455 ILE A C 1
ATOM 3576 O O . ILE A 1 478 ? 52.335 52.684 84.533 1.00 27.91 455 ILE A O 1
ATOM 3581 N N . LYS A 1 479 ? 54.277 52.618 83.415 1.00 28.58 456 LYS A N 1
ATOM 3582 C CA . LYS A 1 479 ? 54.131 51.227 83.017 1.00 29.13 456 LYS A CA 1
ATOM 3583 C C . LYS A 1 479 ? 55.382 50.459 83.419 1.00 29.26 456 LYS A C 1
ATOM 3584 O O . LYS A 1 479 ? 56.474 50.732 82.928 1.00 28.85 456 LYS A O 1
ATOM 3590 N N . THR A 1 480 ? 55.210 49.509 84.334 1.00 29.77 457 THR A N 1
ATOM 3591 C CA . THR A 1 480 ? 56.339 48.808 84.952 1.00 29.98 457 THR A CA 1
ATOM 3592 C C . THR A 1 480 ? 56.097 47.299 84.908 1.00 29.71 457 THR A C 1
ATOM 3593 O O . THR A 1 480 ? 55.139 46.797 85.505 1.00 29.93 457 THR A O 1
ATOM 3597 N N . SER A 1 481 ? 56.943 46.599 84.149 1.00 29.55 458 SER A N 1
ATOM 3598 C CA . SER A 1 481 ? 56.787 45.168 83.856 1.00 29.42 458 SER A CA 1
ATOM 3599 C C . SER A 1 481 ? 55.382 44.809 83.352 1.00 29.43 458 SER A C 1
ATOM 3600 O O . SER A 1 481 ? 54.833 43.757 83.694 1.00 28.60 458 SER A O 1
ATOM 3603 N N . GLY A 1 482 ? 54.804 45.697 82.546 1.00 29.40 459 GLY A N 1
ATOM 3604 C CA . GLY A 1 482 ? 53.459 45.483 82.021 1.00 30.15 459 GLY A CA 1
ATOM 3605 C C . GLY A 1 482 ? 52.330 45.998 82.903 1.00 30.51 459 GLY A C 1
ATOM 3606 O O . GLY A 1 482 ? 51.177 46.043 82.459 1.00 30.68 459 GLY A O 1
ATOM 3607 N N . TYR A 1 483 ? 52.646 46.360 84.149 1.00 30.73 460 TYR A N 1
ATOM 3608 C CA . TYR A 1 483 ? 51.669 46.971 85.062 1.00 31.52 460 TYR A CA 1
ATOM 3609 C C . TYR A 1 483 ? 51.524 48.465 84.837 1.00 31.57 460 TYR A C 1
ATOM 3610 O O . TYR A 1 483 ? 52.493 49.216 84.960 1.00 31.59 460 TYR A O 1
ATOM 3619 N N . LYS A 1 484 ? 50.299 48.874 84.533 1.00 31.43 461 LYS A N 1
ATOM 3620 C CA . LYS A 1 484 ? 49.903 50.268 84.418 1.00 31.99 461 LYS A CA 1
ATOM 3621 C C . LYS A 1 484 ? 49.633 50.814 85.827 1.00 31.51 461 LYS A C 1
ATOM 3622 O O . LYS A 1 484 ? 48.915 50.192 86.616 1.00 30.78 461 LYS A O 1
ATOM 3628 N N . VAL A 1 485 ? 50.239 51.959 86.146 1.00 30.85 462 VAL A N 1
ATOM 3629 C CA . VAL A 1 485 ? 50.105 52.558 87.458 1.00 31.02 462 VAL A CA 1
ATOM 3630 C C . VAL A 1 485 ? 49.821 54.057 87.322 1.00 31.07 462 VAL A C 1
ATOM 3631 O O . VAL A 1 485 ? 50.591 54.794 86.701 1.00 31.08 462 VAL A O 1
ATOM 3635 N N . GLY A 1 486 ? 48.706 54.497 87.889 1.00 30.55 463 GLY A N 1
ATOM 3636 C CA . GLY A 1 486 ? 48.435 55.920 88.007 1.00 30.71 463 GLY A CA 1
ATOM 3637 C C . GLY A 1 486 ? 49.243 56.471 89.169 1.00 31.16 463 GLY A C 1
ATOM 3638 O O . GLY A 1 486 ? 49.194 55.915 90.264 1.00 31.35 463 GLY A O 1
ATOM 3639 N N . PRO A 1 487 ? 49.973 57.581 88.950 1.00 31.27 464 PRO A N 1
ATOM 3640 C CA . PRO A 1 487 ? 50.878 58.069 89.995 1.00 31.30 464 PRO A CA 1
ATOM 3641 C C . PRO A 1 487 ? 50.162 58.360 91.313 1.00 31.33 464 PRO A C 1
ATOM 3642 O O . PRO A 1 487 ? 50.734 58.124 92.383 1.00 30.99 464 PRO A O 1
ATOM 3646 N N . PHE A 1 488 ? 48.914 58.828 91.242 1.00 31.36 465 PHE A N 1
ATOM 3647 C CA . PHE A 1 488 ? 48.173 59.161 92.457 1.00 31.15 465 PHE A CA 1
ATOM 3648 C C . PHE A 1 488 ? 47.835 57.954 93.328 1.00 31.36 465 PHE A C 1
ATOM 3649 O O . PHE A 1 488 ? 47.582 58.109 94.529 1.00 30.37 465 PHE A O 1
ATOM 3657 N N . GLU A 1 489 ? 47.825 56.764 92.724 1.00 31.12 466 GLU A N 1
ATOM 3658 C CA . GLU A 1 489 ? 47.572 55.525 93.461 1.00 31.55 466 GLU A CA 1
ATOM 3659 C C . GLU A 1 489 ? 48.684 55.281 94.466 1.00 31.67 466 GLU A C 1
ATOM 3660 O O . GLU A 1 489 ? 48.436 54.762 95.547 1.00 32.42 466 GLU A O 1
ATOM 3666 N N . VAL A 1 490 ? 49.911 55.646 94.093 1.00 32.17 467 VAL A N 1
ATOM 3667 C CA . VAL A 1 490 ? 51.072 55.512 94.977 1.00 32.19 467 VAL A CA 1
ATOM 3668 C C . VAL A 1 490 ? 51.226 56.739 95.881 1.00 32.71 467 VAL A C 1
ATOM 3669 O O . VAL A 1 490 ? 51.538 56.594 97.070 1.00 32.49 467 VAL A O 1
ATOM 3673 N N . GLU A 1 491 ? 50.987 57.930 95.319 1.00 32.90 468 GLU A N 1
ATOM 3674 C CA . GLU A 1 491 ? 51.025 59.186 96.078 1.00 33.99 468 GLU A CA 1
ATOM 3675 C C . GLU A 1 491 ? 50.050 59.196 97.262 1.00 33.53 468 GLU A C 1
ATOM 3676 O O . GLU A 1 491 ? 50.432 59.564 98.379 1.00 32.96 468 GLU A O 1
ATOM 3682 N N . SER A 1 492 ? 48.806 58.781 97.013 1.00 33.09 469 SER A N 1
ATOM 3683 C CA . SER A 1 492 ? 47.772 58.714 98.052 1.00 33.39 469 SER A CA 1
ATOM 3684 C C . SER A 1 492 ? 48.139 57.762 99.192 1.00 33.49 469 SER A C 1
ATOM 3685 O O . SER A 1 492 ? 47.779 58.000 100.350 1.00 33.37 469 SER A O 1
ATOM 3688 N N . ALA A 1 493 ? 48.843 56.685 98.851 1.00 33.77 470 ALA A N 1
ATOM 3689 C CA . ALA A 1 493 ? 49.338 55.720 99.833 1.00 34.58 470 ALA A CA 1
ATOM 3690 C C . ALA A 1 493 ? 50.453 56.322 100.697 1.00 35.07 470 ALA A C 1
ATOM 3691 O O . ALA A 1 493 ? 50.399 56.244 101.928 1.00 35.31 470 ALA A O 1
ATOM 3693 N N . LEU A 1 494 ? 51.444 56.930 100.045 1.00 35.65 471 LEU A N 1
ATOM 3694 C CA . LEU A 1 494 ? 52.608 57.509 100.730 1.00 36.47 471 LEU A CA 1
ATOM 3695 C C . LEU A 1 494 ? 52.286 58.635 101.712 1.00 37.12 471 LEU A C 1
ATOM 3696 O O . LEU A 1 494 ? 52.869 58.697 102.802 1.00 37.35 471 LEU A O 1
ATOM 3701 N N . ILE A 1 495 ? 51.365 59.516 101.328 1.00 37.85 472 ILE A N 1
ATOM 3702 C CA . ILE A 1 495 ? 50.988 60.655 102.164 1.00 38.75 472 ILE A CA 1
ATOM 3703 C C . ILE A 1 495 ? 50.296 60.250 103.471 1.00 39.26 472 ILE A C 1
ATOM 3704 O O . ILE A 1 495 ? 50.136 61.079 104.366 1.00 39.35 472 ILE A O 1
ATOM 3709 N N . GLN A 1 496 ? 49.889 58.983 103.571 1.00 39.74 473 GLN A N 1
ATOM 3710 C CA . GLN A 1 496 ? 49.315 58.449 104.813 1.00 40.46 473 GLN A CA 1
ATOM 3711 C C . GLN A 1 496 ? 50.382 58.166 105.874 1.00 39.92 473 GLN A C 1
ATOM 3712 O O . GLN A 1 496 ? 50.068 58.053 107.059 1.00 39.82 473 GLN A O 1
ATOM 3718 N N . HIS A 1 497 ? 51.635 58.041 105.439 1.00 39.65 474 HIS A N 1
ATOM 3719 C CA . HIS A 1 497 ? 52.751 57.849 106.355 1.00 39.21 474 HIS A CA 1
ATOM 3720 C C . HIS A 1 497 ? 53.164 59.183 106.971 1.00 38.90 474 HIS A C 1
ATOM 3721 O O . HIS A 1 497 ? 53.270 60.182 106.250 1.00 38.64 474 HIS A O 1
ATOM 3728 N N . PRO A 1 498 ? 53.383 59.207 108.308 1.00 38.56 475 PRO A N 1
ATOM 3729 C CA . PRO A 1 498 ? 53.832 60.401 109.038 1.00 38.37 475 PRO A CA 1
ATOM 3730 C C . PRO A 1 498 ? 55.073 61.078 108.450 1.00 38.23 475 PRO A C 1
ATOM 3731 O O . PRO A 1 498 ? 55.207 62.298 108.554 1.00 38.33 475 PRO A O 1
ATOM 3735 N N . ALA A 1 499 ? 55.963 60.294 107.843 1.00 38.01 476 ALA A N 1
ATOM 3736 C CA . ALA A 1 499 ? 57.229 60.806 107.313 1.00 37.80 476 ALA A CA 1
ATOM 3737 C C . ALA A 1 499 ? 57.068 61.726 106.107 1.00 37.68 476 ALA A C 1
ATOM 3738 O O . ALA A 1 499 ? 57.933 62.561 105.841 1.00 37.83 476 ALA A O 1
ATOM 3740 N N . VAL A 1 500 ? 55.963 61.572 105.387 1.00 37.35 477 VAL A N 1
ATOM 3741 C CA . VAL A 1 500 ? 55.787 62.231 104.096 1.00 37.09 477 VAL A CA 1
ATOM 3742 C C . VAL A 1 500 ? 54.929 63.484 104.221 1.00 37.06 477 VAL A C 1
ATOM 3743 O O . VAL A 1 500 ? 53.753 63.409 104.588 1.00 37.08 477 VAL A O 1
ATOM 3747 N N . LEU A 1 501 ? 55.534 64.629 103.913 1.00 37.03 478 LEU A N 1
ATOM 3748 C CA . LEU A 1 501 ? 54.822 65.905 103.853 1.00 37.21 478 LEU A CA 1
ATOM 3749 C C . LEU A 1 501 ? 54.257 66.103 102.452 1.00 37.36 478 LEU A C 1
ATOM 3750 O O . LEU A 1 501 ? 53.070 66.384 102.284 1.00 37.43 478 LEU A O 1
ATOM 3755 N N . GLU A 1 502 ? 55.127 65.956 101.456 1.00 37.53 479 GLU A N 1
ATOM 3756 C CA . GLU A 1 502 ? 54.747 65.994 100.050 1.00 37.60 479 GLU A CA 1
ATOM 3757 C C . GLU A 1 502 ? 55.509 64.905 99.305 1.00 37.70 479 GLU A C 1
ATOM 3758 O O . GLU A 1 502 ? 56.567 64.464 99.762 1.00 37.65 479 GLU A O 1
ATOM 3760 N N . CYS A 1 503 ? 54.967 64.463 98.171 1.00 37.88 480 CYS A N 1
ATOM 3761 C CA . CYS A 1 503 ? 55.639 63.465 97.329 1.00 38.20 480 CYS A CA 1
ATOM 3762 C C . CYS A 1 503 ? 55.138 63.478 95.891 1.00 37.82 480 CYS A C 1
ATOM 3763 O O . CYS A 1 503 ? 53.962 63.744 95.636 1.00 37.69 480 CYS A O 1
ATOM 3766 N N . ALA A 1 504 ? 56.045 63.188 94.960 1.00 37.74 481 ALA A N 1
ATOM 3767 C CA . ALA A 1 504 ? 55.701 63.041 93.547 1.00 37.28 481 ALA A CA 1
ATOM 3768 C C . ALA A 1 504 ? 56.171 61.686 93.028 1.00 37.46 481 ALA A C 1
ATOM 3769 O O . ALA A 1 504 ? 57.309 61.256 93.296 1.00 37.17 481 ALA A O 1
ATOM 3771 N N . ILE A 1 505 ? 55.281 61.017 92.295 1.00 37.05 482 ILE A N 1
ATOM 3772 C CA . ILE A 1 505 ? 55.548 59.694 91.749 1.00 37.24 482 ILE A CA 1
ATOM 3773 C C . ILE A 1 505 ? 55.749 59.789 90.240 1.00 37.16 482 ILE A C 1
ATOM 3774 O O . ILE A 1 505 ? 54.872 60.258 89.513 1.00 36.96 482 ILE A O 1
ATOM 3779 N N . THR A 1 506 ? 56.921 59.360 89.781 1.00 37.09 483 THR A N 1
ATOM 3780 C CA . THR A 1 506 ? 57.258 59.439 88.358 1.00 36.91 483 THR A CA 1
ATOM 3781 C C . THR A 1 506 ? 57.881 58.135 87.873 1.00 36.63 483 THR A C 1
ATOM 3782 O O . THR A 1 506 ? 58.275 57.287 88.676 1.00 36.40 483 THR A O 1
ATOM 3786 N N . GLY A 1 507 ? 57.951 57.977 86.556 1.00 36.48 484 GLY A N 1
ATOM 3787 C CA . GLY A 1 507 ? 58.567 56.797 85.959 1.00 36.42 484 GLY A CA 1
ATOM 3788 C C . GLY A 1 507 ? 59.970 57.138 85.517 1.00 36.43 484 GLY A C 1
ATOM 3789 O O . GLY A 1 507 ? 60.202 58.195 84.931 1.00 36.40 484 GLY A O 1
ATOM 3790 N N . VAL A 1 508 ? 60.918 56.267 85.833 1.00 36.42 485 VAL A N 1
ATOM 3791 C CA . VAL A 1 508 ? 62.264 56.398 85.293 1.00 36.59 485 VAL A CA 1
ATOM 3792 C C . VAL A 1 508 ? 62.541 55.181 84.402 1.00 36.49 485 VAL A C 1
ATOM 3793 O O . VAL A 1 508 ? 62.164 54.063 84.757 1.00 36.46 485 VAL A O 1
ATOM 3797 N N . PRO A 1 509 ? 63.154 55.401 83.220 1.00 36.58 486 PRO A N 1
ATOM 3798 C CA . PRO A 1 509 ? 63.436 54.311 82.272 1.00 36.36 486 PRO A CA 1
ATOM 3799 C C . PRO A 1 509 ? 64.255 53.164 82.874 1.00 36.18 486 PRO A C 1
ATOM 3800 O O . PRO A 1 509 ? 65.196 53.401 83.638 1.00 36.03 486 PRO A O 1
ATOM 3804 N N . ASP A 1 510 ? 63.868 51.937 82.533 1.00 35.97 487 ASP A N 1
ATOM 3805 C CA . ASP A 1 510 ? 64.536 50.711 82.981 1.00 35.97 487 ASP A CA 1
ATOM 3806 C C . ASP A 1 510 ? 64.566 49.747 81.789 1.00 35.67 487 ASP A C 1
ATOM 3807 O O . ASP A 1 510 ? 63.542 49.568 81.122 1.00 35.58 487 ASP A O 1
ATOM 3812 N N . PRO A 1 511 ? 65.737 49.135 81.502 1.00 35.54 488 PRO A N 1
ATOM 3813 C CA . PRO A 1 511 ? 65.845 48.281 80.311 1.00 35.26 488 PRO A CA 1
ATOM 3814 C C . PRO A 1 511 ? 65.105 46.947 80.437 1.00 34.99 488 PRO A C 1
ATOM 3815 O O . PRO A 1 511 ? 64.716 46.368 79.422 1.00 34.93 488 PRO A O 1
ATOM 3819 N N . VAL A 1 512 ? 64.925 46.466 81.664 1.00 34.61 489 VAL A N 1
ATOM 3820 C CA . VAL A 1 512 ? 64.239 45.190 81.902 1.00 34.46 489 VAL A CA 1
ATOM 3821 C C . VAL A 1 512 ? 62.739 45.407 82.142 1.00 33.99 489 VAL A C 1
ATOM 3822 O O . VAL A 1 512 ? 61.914 44.620 81.680 1.00 34.11 489 VAL A O 1
ATOM 3826 N N . ARG A 1 513 ? 62.401 46.497 82.829 1.00 33.41 490 ARG A N 1
ATOM 3827 C CA . ARG A 1 513 ? 61.041 46.737 83.329 1.00 33.11 490 ARG A CA 1
ATOM 3828 C C . ARG A 1 513 ? 60.249 47.821 82.580 1.00 32.25 490 ARG A C 1
ATOM 3829 O O . ARG A 1 513 ? 59.092 48.090 82.908 1.00 31.72 490 ARG A O 1
ATOM 3837 N N . GLY A 1 514 ? 60.871 48.425 81.569 1.00 31.86 491 GLY A N 1
ATOM 3838 C CA . GLY A 1 514 ? 60.269 49.546 80.844 1.00 31.31 491 GLY A CA 1
ATOM 3839 C C . GLY A 1 514 ? 60.442 50.824 81.641 1.00 31.02 491 GLY A C 1
ATOM 3840 O O . GLY A 1 514 ? 61.211 51.709 81.260 1.00 30.82 491 GLY A O 1
ATOM 3841 N N . GLN A 1 515 ? 59.718 50.913 82.749 1.00 30.62 492 GLN A N 1
ATOM 3842 C CA . GLN A 1 515 ? 59.923 51.969 83.740 1.00 30.89 492 GLN A CA 1
ATOM 3843 C C . GLN A 1 515 ? 59.923 51.358 85.131 1.00 31.04 492 GLN A C 1
ATOM 3844 O O . GLN A 1 515 ? 59.400 50.263 85.339 1.00 30.48 492 GLN A O 1
ATOM 3850 N N . VAL A 1 516 ? 60.528 52.067 86.078 1.00 31.44 493 VAL A N 1
ATOM 3851 C CA . VAL A 1 516 ? 60.301 51.788 87.495 1.00 31.88 493 VAL A CA 1
ATOM 3852 C C . VAL A 1 516 ? 59.652 52.988 88.180 1.00 32.12 493 VAL A C 1
ATOM 3853 O O . VAL A 1 516 ? 59.828 54.127 87.750 1.00 32.45 493 VAL A O 1
ATOM 3857 N N . ILE A 1 517 ? 58.884 52.720 89.228 1.00 32.31 494 ILE A N 1
ATOM 3858 C CA . ILE A 1 517 ? 58.232 53.772 89.987 1.00 32.46 494 ILE A CA 1
ATOM 3859 C C . ILE A 1 517 ? 59.258 54.434 90.896 1.00 32.55 494 ILE A C 1
ATOM 3860 O O . ILE A 1 517 ? 59.947 53.764 91.674 1.00 32.16 494 ILE A O 1
ATOM 3865 N N . LYS A 1 518 ? 59.371 55.752 90.755 1.00 32.65 495 LYS A N 1
ATOM 3866 C CA . LYS A 1 518 ? 60.188 56.563 91.631 1.00 32.76 495 LYS A CA 1
ATOM 3867 C C . LYS A 1 518 ? 59.300 57.486 92.458 1.00 32.84 495 LYS A C 1
ATOM 3868 O O . LYS A 1 518 ? 58.367 58.095 91.941 1.00 32.66 495 LYS A O 1
ATOM 3874 N N . ALA A 1 519 ? 59.590 57.552 93.752 1.00 33.22 496 ALA A N 1
ATOM 3875 C CA . ALA A 1 519 ? 58.957 58.512 94.642 1.00 33.75 496 ALA A CA 1
ATOM 3876 C C . ALA A 1 519 ? 59.980 59.561 95.064 1.00 33.75 496 ALA A C 1
ATOM 3877 O O . ALA A 1 519 ? 61.001 59.242 95.674 1.00 33.78 496 ALA A O 1
ATOM 3879 N N . THR A 1 520 ? 59.716 60.807 94.693 1.00 33.94 497 THR A N 1
ATOM 3880 C CA . THR A 1 520 ? 60.496 61.935 95.174 1.00 34.09 497 THR A CA 1
ATOM 3881 C C . THR A 1 520 ? 59.709 62.524 96.348 1.00 34.30 497 THR A C 1
ATOM 3882 O O . THR A 1 520 ? 58.571 62.966 96.178 1.00 34.36 497 THR A O 1
ATOM 3886 N N . ILE A 1 521 ? 60.319 62.499 97.535 1.00 34.37 498 ILE A N 1
ATOM 3887 C CA . ILE A 1 521 ? 59.626 62.798 98.796 1.00 34.45 498 ILE A CA 1
ATOM 3888 C C . ILE A 1 521 ? 60.267 63.940 99.595 1.00 34.51 498 ILE A C 1
ATOM 3889 O O . ILE A 1 521 ? 61.479 63.943 99.840 1.00 34.53 498 ILE A O 1
ATOM 3894 N N . VAL A 1 522 ? 59.441 64.905 99.998 1.00 34.48 499 VAL A N 1
ATOM 3895 C CA . VAL A 1 522 ? 59.828 65.886 101.009 1.00 34.24 499 VAL A CA 1
ATOM 3896 C C . VAL A 1 522 ? 59.382 65.327 102.357 1.00 34.32 499 VAL A C 1
ATOM 3897 O O . VAL A 1 522 ? 58.203 65.012 102.543 1.00 34.43 499 VAL A O 1
ATOM 3901 N N . LEU A 1 523 ? 60.330 65.200 103.286 1.00 34.29 500 LEU A N 1
ATOM 3902 C CA . LEU A 1 523 ? 60.066 64.606 104.595 1.00 34.29 500 LEU A CA 1
ATOM 3903 C C . LEU A 1 523 ? 59.501 65.604 105.599 1.00 34.40 500 LEU A C 1
ATOM 3904 O O . LEU A 1 523 ? 59.647 66.827 105.422 1.00 34.46 500 LEU A O 1
ATOM 3909 N N . THR A 1 524 ? 58.851 65.070 106.655 1.00 34.37 501 THR A N 1
ATOM 3910 C CA . THR A 1 524 ? 58.340 65.911 107.739 1.00 34.49 501 THR A CA 1
ATOM 3911 C C . THR A 1 524 ? 59.456 66.246 108.748 1.00 34.41 501 THR A C 1
ATOM 3912 O O . THR A 1 524 ? 60.582 65.744 108.629 1.00 34.34 501 THR A O 1
ATOM 3916 N N . LYS A 1 525 ? 59.143 67.096 109.731 1.00 34.37 502 LYS A N 1
ATOM 3917 C CA . LYS A 1 525 ? 60.138 67.545 110.724 1.00 34.37 502 LYS A CA 1
ATOM 3918 C C . LYS A 1 525 ? 60.696 66.403 111.591 1.00 34.33 502 LYS A C 1
ATOM 3919 O O . LYS A 1 525 ? 61.886 66.402 111.943 1.00 34.25 502 LYS A O 1
ATOM 3921 N N . ASP A 1 526 ? 59.840 65.429 111.908 1.00 34.44 503 ASP A N 1
ATOM 3922 C CA . ASP A 1 526 ? 60.199 64.311 112.796 1.00 34.34 503 ASP A CA 1
ATOM 3923 C C . ASP A 1 526 ? 61.230 63.320 112.225 1.00 34.22 503 ASP A C 1
ATOM 3924 O O . ASP A 1 526 ? 61.963 62.644 113.029 1.00 34.24 503 ASP A O 1
ATOM 3926 N N . TYR A 1 527 ? 61.287 63.245 110.853 1.00 33.87 504 TYR A N 1
ATOM 3927 C CA . TYR A 1 527 ? 62.080 62.189 110.204 1.00 33.51 504 TYR A CA 1
ATOM 3928 C C . TYR A 1 527 ? 63.418 62.663 109.599 1.00 33.51 504 TYR A C 1
ATOM 3929 O O . TYR A 1 527 ? 63.631 63.909 109.205 1.00 33.43 504 TYR A O 1
ATOM 3938 N N . THR A 1 528 ? 64.294 61.615 109.348 1.00 33.64 505 THR A N 1
ATOM 3939 C CA . THR A 1 528 ? 65.601 61.860 108.731 1.00 33.85 505 THR A CA 1
ATOM 3940 C C . THR A 1 528 ? 65.866 60.813 107.637 1.00 33.97 505 THR A C 1
ATOM 3941 O O . THR A 1 528 ? 65.541 59.633 107.823 1.00 34.10 505 THR A O 1
ATOM 3943 N N . PRO A 1 529 ? 66.455 61.238 106.496 1.00 34.12 506 PRO A N 1
ATOM 3944 C CA . PRO A 1 529 ? 66.673 60.338 105.354 1.00 33.98 506 PRO A CA 1
ATOM 3945 C C . PRO A 1 529 ? 67.616 59.185 105.683 1.00 34.07 506 PRO A C 1
ATOM 3946 O O . PRO A 1 529 ? 68.694 59.400 106.254 1.00 33.93 506 PRO A O 1
ATOM 3950 N N . SER A 1 530 ? 67.193 57.973 105.332 1.00 34.03 507 SER A N 1
ATOM 3951 C CA . SER A 1 530 ? 67.970 56.755 105.563 1.00 34.20 507 SER A CA 1
ATOM 3952 C C . SER A 1 530 ? 67.429 55.610 104.712 1.00 34.34 507 SER A C 1
ATOM 3953 O O . SER A 1 530 ? 66.286 55.659 104.248 1.00 34.25 507 SER A O 1
ATOM 3956 N N . ASP A 1 531 ? 68.255 54.585 104.508 1.00 34.54 508 ASP A N 1
ATOM 3957 C CA . ASP A 1 531 ? 67.839 53.387 103.778 1.00 34.70 508 ASP A CA 1
ATOM 3958 C C . ASP A 1 531 ? 66.792 52.586 104.551 1.00 34.71 508 ASP A C 1
ATOM 3959 O O . ASP A 1 531 ? 65.953 51.908 103.947 1.00 34.51 508 ASP A O 1
ATOM 3964 N N . SER A 1 532 ? 66.845 52.676 105.880 1.00 34.67 509 SER A N 1
ATOM 3965 C CA . SER A 1 532 ? 65.835 52.067 106.744 1.00 34.69 509 SER A CA 1
ATOM 3966 C C . SER A 1 532 ? 64.461 52.703 106.508 1.00 34.67 509 SER A C 1
ATOM 3967 O O . SER A 1 532 ? 63.450 51.999 106.434 1.00 34.62 509 SER A O 1
ATOM 3969 N N . LEU A 1 533 ? 64.438 54.029 106.373 1.00 34.67 510 LEU A N 1
ATOM 3970 C CA . LEU A 1 533 ? 63.203 54.765 106.095 1.00 34.77 510 LEU A CA 1
ATOM 3971 C C . LEU A 1 533 ? 62.620 54.429 104.721 1.00 34.81 510 LEU A C 1
ATOM 3972 O O . LEU A 1 533 ? 61.409 54.243 104.593 1.00 35.05 510 LEU A O 1
ATOM 3977 N N . LYS A 1 534 ? 63.484 54.359 103.706 1.00 34.79 511 LYS A N 1
ATOM 3978 C CA . LYS A 1 534 ? 63.081 53.987 102.349 1.00 34.71 511 LYS A CA 1
ATOM 3979 C C . LYS A 1 534 ? 62.399 52.623 102.325 1.00 34.92 511 LYS A C 1
ATOM 3980 O O . LYS A 1 534 ? 61.348 52.464 101.705 1.00 34.89 511 LYS A O 1
ATOM 3986 N N . ASN A 1 535 ? 63.008 51.655 103.011 1.00 34.85 512 ASN A N 1
ATOM 3987 C CA . ASN A 1 535 ? 62.463 50.308 103.168 1.00 34.86 512 ASN A CA 1
ATOM 3988 C C . ASN A 1 535 ? 61.071 50.320 103.816 1.00 34.62 512 ASN A C 1
ATOM 3989 O O . ASN A 1 535 ? 60.132 49.679 103.320 1.00 34.32 512 ASN A O 1
ATOM 3994 N N . GLU A 1 536 ? 60.946 51.061 104.917 1.00 34.20 513 GLU A N 1
ATOM 3995 C CA . GLU A 1 536 ? 59.678 51.192 105.633 1.00 33.95 513 GLU A CA 1
ATOM 3996 C C . GLU A 1 536 ? 58.592 51.851 104.785 1.00 33.52 513 GLU A C 1
ATOM 3997 O O . GLU A 1 536 ? 57.419 51.499 104.897 1.00 33.36 513 GLU A O 1
ATOM 4003 N N . LEU A 1 537 ? 58.986 52.818 103.962 1.00 33.21 514 LEU A N 1
ATOM 4004 C CA . LEU A 1 537 ? 58.042 53.496 103.079 1.00 32.94 514 LEU A CA 1
ATOM 4005 C C . LEU A 1 537 ? 57.615 52.584 101.937 1.00 32.74 514 LEU A C 1
ATOM 4006 O O . LEU A 1 537 ? 56.469 52.642 101.501 1.00 32.82 514 LEU A O 1
ATOM 4011 N N . GLN A 1 538 ? 58.537 51.747 101.462 1.00 32.25 515 GLN A N 1
ATOM 4012 C CA . GLN A 1 538 ? 58.223 50.748 100.439 1.00 31.94 515 GLN A CA 1
ATOM 4013 C C . GLN A 1 538 ? 57.276 49.696 100.994 1.00 31.79 515 GLN A C 1
ATOM 4014 O O . GLN A 1 538 ? 56.311 49.303 100.337 1.00 31.73 515 GLN A O 1
ATOM 4020 N N . ASP A 1 539 ? 57.551 49.261 102.220 1.00 31.67 516 ASP A N 1
ATOM 4021 C CA . ASP A 1 539 ? 56.720 48.279 102.911 1.00 31.60 516 ASP A CA 1
ATOM 4022 C C . ASP A 1 539 ? 55.318 48.819 103.198 1.00 31.05 516 ASP A C 1
ATOM 4023 O O . ASP A 1 539 ? 54.332 48.088 103.065 1.00 30.61 516 ASP A O 1
ATOM 4028 N N . HIS A 1 540 ? 55.249 50.089 103.604 1.00 30.49 517 HIS A N 1
ATOM 4029 C CA . HIS A 1 540 ? 53.983 50.781 103.844 1.00 30.27 517 HIS A CA 1
ATOM 4030 C C . HIS A 1 540 ? 53.069 50.812 102.601 1.00 30.29 517 HIS A C 1
ATOM 4031 O O . HIS A 1 540 ? 51.863 50.558 102.703 1.00 30.00 517 HIS A O 1
ATOM 4038 N N . VAL A 1 541 ? 53.639 51.126 101.441 1.00 30.36 518 VAL A N 1
ATOM 4039 C CA . VAL A 1 541 ? 52.862 51.154 100.187 1.00 30.27 518 VAL A CA 1
ATOM 4040 C C . VAL A 1 541 ? 52.309 49.760 99.853 1.00 30.73 518 VAL A C 1
ATOM 4041 O O . VAL A 1 541 ? 51.150 49.627 99.475 1.00 30.38 518 VAL A O 1
ATOM 4045 N N . LYS A 1 542 ? 53.133 48.726 100.038 1.00 31.24 519 LYS A N 1
ATOM 4046 C CA . LYS A 1 542 ? 52.721 47.343 99.778 1.00 31.48 519 LYS A CA 1
ATOM 4047 C C . LYS A 1 542 ? 51.620 46.843 100.732 1.00 31.31 519 LYS A C 1
ATOM 4048 O O . LYS A 1 542 ? 50.892 45.901 100.409 1.00 31.54 519 LYS A O 1
ATOM 4054 N N . ASN A 1 543 ? 51.508 47.460 101.905 1.00 30.75 520 ASN A N 1
ATOM 4055 C CA . ASN A 1 543 ? 50.442 47.126 102.853 1.00 30.33 520 ASN A CA 1
ATOM 4056 C C . ASN A 1 543 ? 49.129 47.847 102.553 1.00 29.74 520 ASN A C 1
ATOM 4057 O O . ASN A 1 543 ? 48.056 47.354 102.897 1.00 29.42 520 ASN A O 1
ATOM 4062 N N . VAL A 1 544 ? 49.233 49.012 101.918 1.00 29.00 521 VAL A N 1
ATOM 4063 C CA . VAL A 1 544 ? 48.092 49.892 101.663 1.00 28.94 521 VAL A CA 1
ATOM 4064 C C . VAL A 1 544 ? 47.390 49.617 100.306 1.00 28.70 521 VAL A C 1
ATOM 4065 O O . VAL A 1 544 ? 46.160 49.698 100.194 1.00 27.76 521 VAL A O 1
ATOM 4069 N N . THR A 1 545 ? 48.175 49.286 99.286 1.00 28.47 522 THR A N 1
ATOM 4070 C CA . THR A 1 545 ? 47.640 49.109 97.933 1.00 28.52 522 THR A CA 1
ATOM 4071 C C . THR A 1 545 ? 48.371 47.944 97.258 1.00 28.71 522 THR A C 1
ATOM 4072 O O . THR A 1 545 ? 49.412 47.496 97.753 1.00 28.47 522 THR A O 1
ATOM 4076 N N . ALA A 1 546 ? 47.828 47.432 96.156 1.00 28.62 523 ALA A N 1
ATOM 4077 C CA . ALA A 1 546 ? 48.452 46.295 95.461 1.00 28.94 523 ALA A CA 1
ATOM 4078 C C . ALA A 1 546 ? 49.972 46.494 95.351 1.00 29.20 523 ALA A C 1
ATOM 4079 O O . ALA A 1 546 ? 50.424 47.537 94.862 1.00 28.76 523 ALA A O 1
ATOM 4081 N N . PRO A 1 547 ? 50.760 45.514 95.852 1.00 29.56 524 PRO A N 1
ATOM 4082 C CA . PRO A 1 547 ? 52.209 45.678 96.063 1.00 30.18 524 PRO A CA 1
ATOM 4083 C C . PRO A 1 547 ? 53.080 45.854 94.815 1.00 30.80 524 PRO A C 1
ATOM 4084 O O . PRO A 1 547 ? 54.234 46.251 94.935 1.00 31.21 524 PRO A O 1
ATOM 4088 N N . TYR A 1 548 ? 52.540 45.582 93.633 1.00 31.67 525 TYR A N 1
ATOM 4089 C CA . TYR A 1 548 ? 53.308 45.786 92.412 1.00 32.40 525 TYR A CA 1
ATOM 4090 C C . TYR A 1 548 ? 53.603 47.280 92.182 1.00 33.00 525 TYR A C 1
ATOM 4091 O O . TYR A 1 548 ? 54.501 47.625 91.415 1.00 33.52 525 TYR A O 1
ATOM 4100 N N . LYS A 1 549 ? 52.849 48.139 92.879 1.00 33.78 526 LYS A N 1
ATOM 4101 C CA . LYS A 1 549 ? 52.934 49.613 92.813 1.00 34.16 526 LYS A CA 1
ATOM 4102 C C . LYS A 1 549 ? 54.017 50.260 93.689 1.00 34.23 526 LYS A C 1
ATOM 4103 O O . LYS A 1 549 ? 54.166 51.492 93.667 1.00 34.71 526 LYS A O 1
ATOM 4109 N N . TYR A 1 550 ? 54.735 49.469 94.485 1.00 33.97 527 TYR A N 1
ATOM 4110 C CA . TYR A 1 550 ? 55.728 50.034 95.404 1.00 33.93 527 TYR A CA 1
ATOM 4111 C C . TYR A 1 550 ? 56.823 50.802 94.653 1.00 33.91 527 TYR A C 1
ATOM 4112 O O . TYR A 1 550 ? 57.218 50.406 93.548 1.00 33.27 527 TYR A O 1
ATOM 4121 N N . PRO A 1 551 ? 57.292 51.924 95.238 1.00 33.72 528 PRO A N 1
ATOM 4122 C CA . PRO A 1 551 ? 58.345 52.711 94.607 1.00 33.87 528 PRO A CA 1
ATOM 4123 C C . PRO A 1 551 ? 59.702 52.027 94.742 1.00 33.99 528 PRO A C 1
ATOM 4124 O O . PRO A 1 551 ? 60.167 51.789 95.860 1.00 34.01 528 PRO A O 1
ATOM 4128 N N . ARG A 1 552 ? 60.322 51.706 93.609 1.00 34.32 529 ARG A N 1
ATOM 4129 C CA . ARG A 1 552 ? 61.625 51.023 93.617 1.00 34.95 529 ARG A CA 1
ATOM 4130 C C . ARG A 1 552 ? 62.801 51.979 93.823 1.00 34.76 529 ARG A C 1
ATOM 4131 O O . ARG A 1 552 ? 63.856 51.574 94.303 1.00 34.87 529 ARG A O 1
ATOM 4139 N N . ILE A 1 553 ? 62.610 53.237 93.442 1.00 34.96 530 ILE A N 1
ATOM 4140 C CA . ILE A 1 553 ? 63.548 54.305 93.760 1.00 35.24 530 ILE A CA 1
ATOM 4141 C C . ILE A 1 553 ? 62.833 55.273 94.701 1.00 35.53 530 ILE A C 1
ATOM 4142 O O . ILE A 1 553 ? 61.660 55.592 94.495 1.00 35.56 530 ILE A O 1
ATOM 4147 N N . ILE A 1 554 ? 63.530 55.712 95.741 1.00 35.75 531 ILE A N 1
ATOM 4148 C CA . ILE A 1 554 ? 63.047 56.793 96.595 1.00 36.28 531 ILE A CA 1
ATOM 4149 C C . ILE A 1 554 ? 64.143 57.855 96.748 1.00 36.71 531 ILE A C 1
ATOM 4150 O O . ILE A 1 554 ? 65.261 57.550 97.160 1.00 36.45 531 ILE A O 1
ATOM 4155 N N . GLU A 1 555 ? 63.818 59.091 96.375 1.00 37.12 532 GLU A N 1
ATOM 4156 C CA . GLU A 1 555 ? 64.742 60.207 96.507 1.00 37.75 532 GLU A CA 1
ATOM 4157 C C . GLU A 1 555 ? 64.185 61.200 97.517 1.00 37.64 532 GLU A C 1
ATOM 4158 O O . GLU A 1 555 ? 63.061 61.681 97.370 1.00 37.74 532 GLU A O 1
ATOM 4164 N N . PHE A 1 556 ? 64.968 61.492 98.551 1.00 37.74 533 PHE A N 1
ATOM 4165 C CA . PHE A 1 556 ? 64.582 62.495 99.535 1.00 37.65 533 PHE A CA 1
ATOM 4166 C C . PHE A 1 556 ? 65.106 63.855 99.110 1.00 37.65 533 PHE A C 1
ATOM 4167 O O . PHE A 1 556 ? 66.301 64.016 98.852 1.00 37.65 533 PHE A O 1
ATOM 4175 N N . VAL A 1 557 ? 64.201 64.823 99.018 1.00 37.72 534 VAL A N 1
ATOM 4176 C CA . VAL A 1 557 ? 64.554 66.179 98.607 1.00 37.92 534 VAL A CA 1
ATOM 4177 C C . VAL A 1 557 ? 64.027 67.208 99.604 1.00 38.28 534 VAL A C 1
ATOM 4178 O O . VAL A 1 557 ? 63.136 66.903 100.401 1.00 38.46 534 VAL A O 1
ATOM 4182 N N . PRO A 1 558 ? 64.592 68.427 99.568 1.00 38.57 535 PRO A N 1
ATOM 4183 C CA . PRO A 1 558 ? 64.153 69.600 100.318 1.00 38.74 535 PRO A CA 1
ATOM 4184 C C . PRO A 1 558 ? 62.911 70.242 99.689 1.00 38.85 535 PRO A C 1
ATOM 4185 O O . PRO A 1 558 ? 62.114 70.856 100.400 1.00 39.00 535 PRO A O 1
ATOM 4187 N N . GLU A 1 559 ? 62.752 70.089 98.372 1.00 38.95 536 GLU A N 1
ATOM 4188 C CA . GLU A 1 559 ? 61.616 70.659 97.637 1.00 38.95 536 GLU A CA 1
ATOM 4189 C C . GLU A 1 559 ? 61.310 69.872 96.367 1.00 38.95 536 GLU A C 1
ATOM 4190 O O . GLU A 1 559 ? 60.200 69.937 95.837 1.00 38.92 536 GLU A O 1
ATOM 4192 N N . SER B 1 26 ? -0.875 63.221 114.551 1.00 24.68 3 SER B N 1
ATOM 4193 C CA . SER B 1 26 ? 0.438 63.080 113.857 1.00 24.66 3 SER B CA 1
ATOM 4194 C C . SER B 1 26 ? 1.308 61.963 114.448 1.00 24.34 3 SER B C 1
ATOM 4195 O O . SER B 1 26 ? 1.083 61.495 115.564 1.00 24.46 3 SER B O 1
ATOM 4198 N N . LEU B 1 27 ? 2.316 61.569 113.681 1.00 23.58 4 LEU B N 1
ATOM 4199 C CA . LEU B 1 27 ? 3.246 60.525 114.068 1.00 22.93 4 LEU B CA 1
ATOM 4200 C C . LEU B 1 27 ? 4.485 61.075 114.772 1.00 22.73 4 LEU B C 1
ATOM 4201 O O . LEU B 1 27 ? 5.317 60.310 115.244 1.00 22.84 4 LEU B O 1
ATOM 4206 N N . LEU B 1 28 ? 4.598 62.400 114.839 1.00 22.16 5 LEU B N 1
ATOM 4207 C CA . LEU B 1 28 ? 5.788 63.064 115.362 1.00 22.21 5 LEU B CA 1
ATOM 4208 C C . LEU B 1 28 ? 6.327 62.476 116.676 1.00 21.95 5 LEU B C 1
ATOM 4209 O O . LEU B 1 28 ? 7.518 62.175 116.778 1.00 21.27 5 LEU B O 1
ATOM 4214 N N . SER B 1 29 ? 5.445 62.323 117.664 1.00 21.98 6 SER B N 1
ATOM 4215 C CA . SER B 1 29 ? 5.836 61.899 119.011 1.00 22.22 6 SER B CA 1
ATOM 4216 C C . SER B 1 29 ? 6.522 60.538 119.028 1.00 22.58 6 SER B C 1
ATOM 4217 O O . SER B 1 29 ? 7.288 60.240 119.940 1.00 23.03 6 SER B O 1
ATOM 4220 N N . GLN B 1 30 ? 6.253 59.722 118.015 1.00 22.96 7 GLN B N 1
ATOM 4221 C CA . GLN B 1 30 ? 6.890 58.415 117.886 1.00 24.09 7 GLN B CA 1
ATOM 4222 C C . GLN B 1 30 ? 8.381 58.468 117.562 1.00 23.38 7 GLN B C 1
ATOM 4223 O O . GLN B 1 30 ? 9.109 57.513 117.847 1.00 23.19 7 GLN B O 1
ATOM 4229 N N . PHE B 1 31 ? 8.827 59.583 116.978 1.00 22.64 8 PHE B N 1
ATOM 4230 C CA . PHE B 1 31 ? 10.189 59.694 116.463 1.00 21.88 8 PHE B CA 1
ATOM 4231 C C . PHE B 1 31 ? 11.095 60.663 117.232 1.00 21.31 8 PHE B C 1
ATOM 4232 O O . PHE B 1 31 ? 12.220 60.941 116.799 1.00 21.09 8 PHE B O 1
ATOM 4240 N N . VAL B 1 32 ? 10.615 61.183 118.362 1.00 20.43 9 VAL B N 1
ATOM 4241 C CA . VAL B 1 32 ? 11.361 62.196 119.119 1.00 19.62 9 VAL B CA 1
ATOM 4242 C C . VAL B 1 32 ? 11.337 61.898 120.623 1.00 19.78 9 VAL B C 1
ATOM 4243 O O . VAL B 1 32 ? 10.401 61.256 121.113 1.00 19.38 9 VAL B O 1
ATOM 4247 N N . SER B 1 33 ? 12.371 62.359 121.334 1.00 19.76 10 SER B N 1
ATOM 4248 C CA . SER B 1 33 ? 12.495 62.213 122.788 1.00 20.84 10 SER B CA 1
ATOM 4249 C C . SER B 1 33 ? 11.380 62.966 123.518 1.00 21.16 10 SER B C 1
ATOM 4250 O O . SER B 1 33 ? 10.931 62.549 124.593 1.00 20.76 10 SER B O 1
ATOM 4253 N N . LYS B 1 34 ? 10.950 64.075 122.909 1.00 21.31 11 LYS B N 1
ATOM 4254 C CA . LYS B 1 34 ? 9.975 64.993 123.471 1.00 22.65 11 LYS B CA 1
ATOM 4255 C C . LYS B 1 34 ? 9.577 65.968 122.353 1.00 23.13 11 LYS B C 1
ATOM 4256 O O . LYS B 1 34 ? 10.436 66.391 121.573 1.00 22.32 11 LYS B O 1
ATOM 4262 N N . THR B 1 35 ? 8.291 66.323 122.286 1.00 23.95 12 THR B N 1
ATOM 4263 C CA . THR B 1 35 ? 7.754 67.122 121.162 1.00 25.28 12 THR B CA 1
ATOM 4264 C C . THR B 1 35 ? 7.913 68.640 121.327 1.00 25.82 12 THR B C 1
ATOM 4265 O O . THR B 1 35 ? 8.276 69.336 120.383 1.00 26.35 12 THR B O 1
ATOM 4269 N N . ASP B 1 36 ? 7.643 69.159 122.517 1.00 27.02 13 ASP B N 1
ATOM 4270 C CA . ASP B 1 36 ? 7.676 70.609 122.714 1.00 27.88 13 ASP B CA 1
ATOM 4271 C C . ASP B 1 36 ? 8.692 71.014 123.764 1.00 27.33 13 ASP B C 1
ATOM 4272 O O . ASP B 1 36 ? 8.975 70.252 124.688 1.00 27.74 13 ASP B O 1
ATOM 4277 N N . PHE B 1 37 ? 9.248 72.212 123.599 1.00 26.38 14 PHE B N 1
ATOM 4278 C CA . PHE B 1 37 ? 10.328 72.701 124.454 1.00 25.69 14 PHE B CA 1
ATOM 4279 C C . PHE B 1 37 ? 10.059 74.156 124.861 1.00 25.46 14 PHE B C 1
ATOM 4280 O O . PHE B 1 37 ? 9.243 74.839 124.238 1.00 25.37 14 PHE B O 1
ATOM 4288 N N . GLU B 1 38 ? 10.744 74.623 125.900 1.00 24.90 15 GLU B N 1
ATOM 4289 C CA . GLU B 1 38 ? 10.445 75.935 126.484 1.00 25.04 15 GLU B CA 1
ATOM 4290 C C . GLU B 1 38 ? 11.440 77.017 126.081 1.00 24.75 15 GLU B C 1
ATOM 4291 O O . GLU B 1 38 ? 11.243 78.192 126.396 1.00 24.67 15 GLU B O 1
ATOM 4293 N N . SER B 1 39 ? 12.501 76.610 125.386 1.00 24.15 16 SER B N 1
ATOM 4294 C CA . SER B 1 39 ? 13.557 77.516 124.942 1.00 23.59 16 SER B CA 1
ATOM 4295 C C . SER B 1 39 ? 14.491 76.780 124.000 1.00 23.29 16 SER B C 1
ATOM 4296 O O . SER B 1 39 ? 14.463 75.545 123.927 1.00 22.90 16 SER B O 1
ATOM 4299 N N . TYR B 1 40 ? 15.317 77.549 123.296 1.00 22.99 17 TYR B N 1
ATOM 4300 C CA . TYR B 1 40 ? 16.378 76.995 122.459 1.00 23.15 17 TYR B CA 1
ATOM 4301 C C . TYR B 1 40 ? 17.323 76.104 123.286 1.00 23.50 17 TYR B C 1
ATOM 4302 O O . TYR B 1 40 ? 17.726 75.039 122.831 1.00 23.60 17 TYR B O 1
ATOM 4311 N N . GLU B 1 41 ? 17.646 76.525 124.508 1.00 23.70 18 GLU B N 1
ATOM 4312 C CA . GLU B 1 41 ? 18.557 75.756 125.372 1.00 24.15 18 GLU B CA 1
ATOM 4313 C C . GLU B 1 41 ? 17.963 74.402 125.775 1.00 23.82 18 GLU B C 1
ATOM 4314 O O . GLU B 1 41 ? 18.657 73.385 125.778 1.00 23.62 18 GLU B O 1
ATOM 4320 N N . ASP B 1 42 ? 16.674 74.413 126.103 1.00 23.43 19 ASP B N 1
ATOM 4321 C CA . ASP B 1 42 ? 15.899 73.212 126.404 1.00 23.51 19 ASP B CA 1
ATOM 4322 C C . ASP B 1 42 ? 15.874 72.267 125.193 1.00 23.40 19 ASP B C 1
ATOM 4323 O O . ASP B 1 42 ? 16.098 71.057 125.324 1.00 23.27 19 ASP B O 1
ATOM 4328 N N . PHE B 1 43 ? 15.616 72.848 124.020 1.00 23.37 20 PHE B N 1
ATOM 4329 C CA . PHE B 1 43 ? 15.601 72.158 122.723 1.00 23.39 20 PHE B CA 1
ATOM 4330 C C . PHE B 1 43 ? 16.962 71.499 122.466 1.00 23.85 20 PHE B C 1
ATOM 4331 O O . PHE B 1 43 ? 17.024 70.313 122.159 1.00 24.05 20 PHE B O 1
ATOM 4339 N N . GLN B 1 44 ? 18.047 72.253 122.639 1.00 24.42 21 GLN B N 1
ATOM 4340 C CA . GLN B 1 44 ? 19.405 71.717 122.489 1.00 25.18 21 GLN B CA 1
ATOM 4341 C C . GLN B 1 44 ? 19.745 70.592 123.474 1.00 25.69 21 GLN B C 1
ATOM 4342 O O . GLN B 1 44 ? 20.341 69.581 123.093 1.00 25.57 21 GLN B O 1
ATOM 4348 N N . GLU B 1 45 ? 19.362 70.767 124.735 1.00 25.44 22 GLU B N 1
ATOM 4349 C CA . GLU B 1 45 ? 19.682 69.791 125.761 1.00 25.91 22 GLU B CA 1
ATOM 4350 C C . GLU B 1 45 ? 18.869 68.497 125.633 1.00 25.93 22 GLU B C 1
ATOM 4351 O O . GLU B 1 45 ? 19.376 67.413 125.926 1.00 26.10 22 GLU B O 1
ATOM 4353 N N . ASN B 1 46 ? 17.617 68.610 125.200 1.00 25.79 23 ASN B N 1
ATOM 4354 C CA . ASN B 1 46 ? 16.662 67.505 125.369 1.00 25.88 23 ASN B CA 1
ATOM 4355 C C . ASN B 1 46 ? 16.100 66.856 124.102 1.00 25.59 23 ASN B C 1
ATOM 4356 O O . ASN B 1 46 ? 15.438 65.818 124.187 1.00 26.12 23 ASN B O 1
ATOM 4361 N N . PHE B 1 47 ? 16.341 67.457 122.944 1.00 24.94 24 PHE B N 1
ATOM 4362 C CA . PHE B 1 47 ? 15.810 66.902 121.690 1.00 24.89 24 PHE B CA 1
ATOM 4363 C C . PHE B 1 47 ? 16.702 65.800 121.123 1.00 24.97 24 PHE B C 1
ATOM 4364 O O . PHE B 1 47 ? 17.909 65.992 120.996 1.00 25.31 24 PHE B O 1
ATOM 4372 N N . LYS B 1 48 ? 16.088 64.663 120.783 1.00 24.81 25 LYS B N 1
ATOM 4373 C CA . LYS B 1 48 ? 16.742 63.548 120.093 1.00 25.18 25 LYS B CA 1
ATOM 4374 C C . LYS B 1 48 ? 15.745 62.952 119.120 1.00 24.42 25 LYS B C 1
ATOM 4375 O O . LYS B 1 48 ? 14.573 62.752 119.469 1.00 23.15 25 LYS B O 1
ATOM 4381 N N . ILE B 1 49 ? 16.200 62.670 117.900 1.00 23.84 26 ILE B N 1
ATOM 4382 C CA . ILE B 1 49 ? 15.403 61.880 116.985 1.00 23.72 26 ILE B CA 1
ATOM 4383 C C . ILE B 1 49 ? 15.635 60.432 117.377 1.00 23.86 26 ILE B C 1
ATOM 4384 O O . ILE B 1 49 ? 16.776 60.017 117.589 1.00 24.32 26 ILE B O 1
ATOM 4389 N N . LEU B 1 50 ? 14.552 59.672 117.463 1.00 23.72 27 LEU B N 1
ATOM 4390 C CA . LEU B 1 50 ? 14.613 58.256 117.775 1.00 24.21 27 LEU B CA 1
ATOM 4391 C C . LEU B 1 50 ? 14.422 57.449 116.486 1.00 24.37 27 LEU B C 1
ATOM 4392 O O . LEU B 1 50 ? 13.315 57.382 115.942 1.00 24.71 27 LEU B O 1
ATOM 4397 N N . VAL B 1 51 ? 15.511 56.877 115.979 1.00 24.16 28 VAL B N 1
ATOM 4398 C CA . VAL B 1 51 ? 15.483 56.186 114.694 1.00 23.95 28 VAL B CA 1
ATOM 4399 C C . VAL B 1 51 ? 15.092 54.725 114.943 1.00 24.35 28 VAL B C 1
ATOM 4400 O O . VAL B 1 51 ? 15.776 54.025 115.691 1.00 24.05 28 VAL B O 1
ATOM 4404 N N . PRO B 1 52 ? 13.973 54.278 114.343 1.00 24.63 29 PRO B N 1
ATOM 4405 C CA . PRO B 1 52 ? 13.517 52.881 114.455 1.00 25.22 29 PRO B CA 1
ATOM 4406 C C . PRO B 1 52 ? 14.524 51.934 113.798 1.00 25.38 29 PRO B C 1
ATOM 4407 O O . PRO B 1 52 ? 15.311 52.380 112.960 1.00 25.40 29 PRO B O 1
ATOM 4411 N N . GLU B 1 53 ? 14.494 50.652 114.175 1.00 25.56 30 GLU B N 1
ATOM 4412 C CA . GLU B 1 53 ? 15.411 49.638 113.628 1.00 25.91 30 GLU B CA 1
ATOM 4413 C C . GLU B 1 53 ? 15.313 49.535 112.104 1.00 25.82 30 GLU B C 1
ATOM 4414 O O . GLU B 1 53 ? 16.309 49.265 111.426 1.00 26.33 30 GLU B O 1
ATOM 4416 N N . ASN B 1 54 ? 14.103 49.724 111.583 1.00 26.03 31 ASN B N 1
ATOM 4417 C CA . ASN B 1 54 ? 13.858 49.807 110.146 1.00 25.85 31 ASN B CA 1
ATOM 4418 C C . ASN B 1 54 ? 12.814 50.876 109.855 1.00 25.57 31 ASN B C 1
ATOM 4419 O O . ASN B 1 54 ? 11.673 50.792 110.334 1.00 26.41 31 ASN B O 1
ATOM 4424 N N . PHE B 1 55 ? 13.213 51.894 109.090 1.00 24.13 32 PHE B N 1
ATOM 4425 C CA . PHE B 1 55 ? 12.326 52.986 108.738 1.00 22.67 32 PHE B CA 1
ATOM 4426 C C . PHE B 1 55 ? 12.285 53.164 107.230 1.00 22.34 32 PHE B C 1
ATOM 4427 O O . P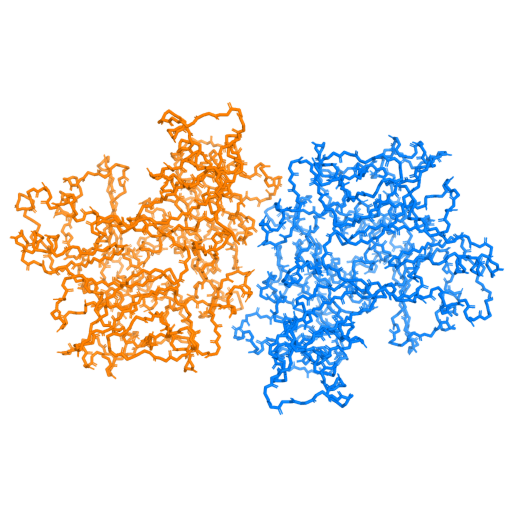HE B 1 55 ? 13.326 53.265 106.577 1.00 22.47 32 PHE B O 1
ATOM 4435 N N . ASN B 1 56 ? 11.073 53.187 106.683 1.00 21.59 33 ASN B N 1
ATOM 4436 C CA . ASN B 1 56 ? 10.855 53.550 105.283 1.00 21.11 33 ASN B CA 1
ATOM 4437 C C . ASN B 1 56 ? 9.717 54.558 105.294 1.00 20.93 33 ASN B C 1
ATOM 4438 O O . ASN B 1 56 ? 8.627 54.261 105.779 1.00 20.51 33 ASN B O 1
ATOM 4443 N N . PHE B 1 57 ? 9.977 55.754 104.769 1.00 20.68 34 PHE B N 1
ATOM 4444 C CA . PHE B 1 57 ? 9.007 56.836 104.864 1.00 20.44 34 PHE B CA 1
ATOM 4445 C C . PHE B 1 57 ? 7.635 56.497 104.301 1.00 20.29 34 PHE B C 1
ATOM 4446 O O . PHE B 1 57 ? 6.614 56.810 104.925 1.00 19.19 34 PHE B O 1
ATOM 4454 N N . ALA B 1 58 ? 7.611 55.898 103.109 1.00 20.12 35 ALA B N 1
ATOM 4455 C CA . ALA B 1 58 ? 6.349 55.585 102.449 1.00 20.61 35 ALA B CA 1
ATOM 4456 C C . ALA B 1 58 ? 5.503 54.610 103.283 1.00 21.03 35 ALA B C 1
ATOM 4457 O O . ALA B 1 58 ? 4.293 54.789 103.415 1.00 21.34 35 ALA B O 1
ATOM 4459 N N . TYR B 1 59 ? 6.144 53.593 103.864 1.00 21.23 36 TYR B N 1
ATOM 4460 C CA . TYR B 1 59 ? 5.422 52.587 104.652 1.00 21.14 36 TYR B CA 1
ATOM 4461 C C . TYR B 1 59 ? 5.121 53.034 106.076 1.00 21.14 36 TYR B C 1
ATOM 4462 O O . TYR B 1 59 ? 4.037 52.759 106.596 1.00 21.19 36 TYR B O 1
ATOM 4471 N N . ASP B 1 60 ? 6.085 53.702 106.704 1.00 20.52 37 ASP B N 1
ATOM 4472 C CA . ASP B 1 60 ? 5.992 54.021 108.125 1.00 20.93 37 ASP B CA 1
ATOM 4473 C C . ASP B 1 60 ? 5.365 55.379 108.426 1.00 20.74 37 ASP B C 1
ATOM 4474 O O . ASP B 1 60 ? 5.141 55.727 109.592 1.00 19.85 37 ASP B O 1
ATOM 4479 N N . VAL B 1 61 ? 5.095 56.155 107.380 1.00 20.93 38 VAL B N 1
ATOM 4480 C CA . VAL B 1 61 ? 4.393 57.425 107.548 1.00 21.21 38 VAL B CA 1
ATOM 4481 C C . VAL B 1 61 ? 3.098 57.416 106.722 1.00 21.37 38 VAL B C 1
ATOM 4482 O O . VAL B 1 61 ? 1.989 57.375 107.281 1.00 21.36 38 VAL B O 1
ATOM 4486 N N . VAL B 1 62 ? 3.243 57.460 105.400 1.00 21.09 39 VAL B N 1
ATOM 4487 C CA . VAL B 1 62 ? 2.093 57.575 104.507 1.00 21.15 39 VAL B CA 1
ATOM 4488 C C . VAL B 1 62 ? 1.083 56.419 104.695 1.00 21.42 39 VAL B C 1
ATOM 4489 O O . VAL B 1 62 ? -0.104 56.669 104.909 1.00 21.06 39 VAL B O 1
ATOM 4493 N N . ASP B 1 63 ? 1.558 55.173 104.620 1.00 21.05 40 ASP B N 1
ATOM 4494 C CA . ASP B 1 63 ? 0.665 54.013 104.736 1.00 21.28 40 ASP B CA 1
ATOM 4495 C C . ASP B 1 63 ? 0.049 53.862 106.134 1.00 21.22 40 ASP B C 1
ATOM 4496 O O . ASP B 1 63 ? -1.069 53.367 106.267 1.00 21.05 40 ASP B O 1
ATOM 4501 N N . VAL B 1 64 ? 0.778 54.301 107.163 1.00 21.27 41 VAL B N 1
ATOM 4502 C CA . VAL B 1 64 ? 0.258 54.313 108.534 1.00 21.18 41 VAL B CA 1
ATOM 4503 C C . VAL B 1 64 ? -0.939 55.265 108.661 1.00 21.58 41 VAL B C 1
ATOM 4504 O O . VAL B 1 64 ? -1.986 54.875 109.181 1.00 21.71 41 VAL B O 1
ATOM 4508 N N . TYR B 1 65 ? -0.784 56.500 108.183 1.00 21.91 42 TYR B N 1
ATOM 4509 C CA . TYR B 1 65 ? -1.900 57.446 108.108 1.00 22.48 42 TYR B CA 1
ATOM 4510 C C . TYR B 1 65 ? -3.057 56.881 107.278 1.00 23.03 42 TYR B C 1
ATOM 4511 O O . TYR B 1 65 ? -4.208 57.022 107.664 1.00 22.42 42 TYR B O 1
ATOM 4520 N N . ALA B 1 66 ? -2.741 56.256 106.141 1.00 23.20 43 ALA B N 1
ATOM 4521 C CA . ALA B 1 66 ? -3.770 55.684 105.255 1.00 24.58 43 ALA B CA 1
ATOM 4522 C C . ALA B 1 66 ? -4.679 54.692 105.977 1.00 25.21 43 ALA B C 1
ATOM 4523 O O . ALA B 1 66 ? -5.866 54.625 105.693 1.00 25.96 43 ALA B O 1
ATOM 4525 N N . ARG B 1 67 ? -4.102 53.919 106.890 1.00 26.26 44 ARG B N 1
ATOM 4526 C CA . ARG B 1 67 ? -4.845 52.944 107.686 1.00 27.66 44 ARG B CA 1
ATOM 4527 C C . ARG B 1 67 ? -5.502 53.535 108.928 1.00 27.81 44 ARG B C 1
ATOM 4528 O O . ARG B 1 67 ? -6.657 53.225 109.229 1.00 27.99 44 ARG B O 1
ATOM 4536 N N . ASP B 1 68 ? -4.762 54.368 109.655 1.00 27.96 45 ASP B N 1
ATOM 4537 C CA . ASP B 1 68 ? -5.204 54.827 110.963 1.00 28.35 45 ASP B CA 1
ATOM 4538 C C . ASP B 1 68 ? -6.019 56.107 110.904 1.00 28.54 45 ASP B C 1
ATOM 4539 O O . ASP B 1 68 ? -6.885 56.319 111.749 1.00 28.18 45 ASP B O 1
ATOM 4544 N N . SER B 1 69 ? -5.734 56.946 109.909 1.00 28.48 46 SER B N 1
ATOM 4545 C CA . SER B 1 69 ? -6.436 58.213 109.710 1.00 28.92 46 SER B CA 1
ATOM 4546 C C . SER B 1 69 ? -6.661 58.419 108.216 1.00 28.93 46 SER B C 1
ATOM 4547 O O . SER B 1 69 ? -6.121 59.369 107.652 1.00 28.79 46 SER B O 1
ATOM 4550 N N . PRO B 1 70 ? -7.435 57.518 107.565 1.00 29.23 47 PRO B N 1
ATOM 4551 C CA . PRO B 1 70 ? -7.548 57.495 106.098 1.00 29.51 47 PRO B CA 1
ATOM 4552 C C . PRO B 1 70 ? -7.985 58.815 105.466 1.00 29.74 47 PRO B C 1
ATOM 4553 O O . PRO B 1 70 ? -7.498 59.168 104.390 1.00 30.42 47 PRO B O 1
ATOM 4557 N N . GLU B 1 71 ? -8.863 59.543 106.148 1.00 29.43 48 GLU B N 1
ATOM 4558 C CA . GLU B 1 71 ? -9.431 60.778 105.620 1.00 29.59 48 GLU B CA 1
ATOM 4559 C C . GLU B 1 71 ? -8.594 62.033 105.940 1.00 28.53 48 GLU B C 1
ATOM 4560 O O . GLU B 1 71 ? -8.913 63.127 105.477 1.00 28.52 48 GLU B O 1
ATOM 4566 N N . LYS B 1 72 ? -7.532 61.872 106.728 1.00 27.18 49 LYS B N 1
ATOM 4567 C CA . LYS B 1 72 ? -6.628 62.979 107.032 1.00 26.22 49 LYS B CA 1
ATOM 4568 C C . LYS B 1 72 ? -6.036 63.550 105.744 1.00 25.69 49 LYS B C 1
ATOM 4569 O O . LYS B 1 72 ? -5.561 62.802 104.881 1.00 24.90 49 LYS B O 1
ATOM 4575 N N . LEU B 1 73 ? -6.089 64.872 105.622 1.00 24.86 50 LEU B N 1
ATOM 4576 C CA . LEU B 1 73 ? -5.573 65.579 104.451 1.00 24.56 50 LEU B CA 1
ATOM 4577 C C . LEU B 1 73 ? -4.052 65.498 104.380 1.00 24.13 50 LEU B C 1
ATOM 4578 O O . LEU B 1 73 ? -3.377 65.765 105.368 1.00 23.84 50 LEU B O 1
ATOM 4583 N N . ALA B 1 74 ? -3.530 65.125 103.209 1.00 23.96 51 ALA B N 1
ATOM 4584 C CA . ALA B 1 74 ? -2.087 65.132 102.936 1.00 24.01 51 ALA B CA 1
ATOM 4585 C C . ALA B 1 74 ? -1.636 66.295 102.040 1.00 24.14 51 ALA B C 1
ATOM 4586 O O . ALA B 1 74 ? -0.590 66.905 102.279 1.00 24.33 51 ALA B O 1
ATOM 4588 N N . MET B 1 75 ? -2.409 66.585 100.998 1.00 24.57 52 MET B N 1
ATOM 4589 C CA . MET B 1 75 ? -1.989 67.542 99.979 1.00 25.85 52 MET B CA 1
ATOM 4590 C C . MET B 1 75 ? -3.180 68.205 99.309 1.00 24.69 52 MET B C 1
ATOM 4591 O O . MET B 1 75 ? -4.125 67.532 98.906 1.00 24.77 52 MET B O 1
ATOM 4596 N N . ILE B 1 76 ? -3.133 69.531 99.214 1.00 24.38 53 ILE B N 1
ATOM 4597 C CA . ILE B 1 76 ? -4.037 70.275 98.330 1.00 23.94 53 ILE B CA 1
ATOM 4598 C C . ILE B 1 76 ? -3.243 70.667 97.074 1.00 23.84 53 ILE B C 1
ATOM 4599 O O . ILE B 1 76 ? -2.246 71.379 97.158 1.00 23.57 53 ILE B O 1
ATOM 4604 N N . TRP B 1 77 ? -3.663 70.168 95.917 1.00 23.71 54 TRP B N 1
ATOM 4605 C CA . TRP B 1 77 ? -2.982 70.497 94.665 1.00 23.90 54 TRP B CA 1
ATOM 4606 C C . TRP B 1 77 ? -3.901 71.326 93.772 1.00 24.31 54 TRP B C 1
ATOM 4607 O O . TRP B 1 77 ? -5.107 71.084 93.718 1.00 24.44 54 TRP B O 1
ATOM 4618 N N . CYS B 1 78 ? -3.330 72.307 93.084 1.00 24.88 55 CYS B N 1
ATOM 4619 C CA . CYS B 1 78 ? -4.084 73.092 92.110 1.00 25.78 55 CYS B CA 1
ATOM 4620 C C . CYS B 1 78 ? -3.230 73.638 90.968 1.00 26.82 55 CYS B C 1
ATOM 4621 O O . CYS B 1 78 ? -1.993 73.622 91.028 1.00 26.41 55 CYS B O 1
ATOM 4624 N N . ASP B 1 79 ? -3.952 74.143 89.964 1.00 28.44 56 ASP B N 1
ATOM 4625 C CA . ASP B 1 79 ? -3.479 74.663 88.674 1.00 30.28 56 ASP B CA 1
ATOM 4626 C C . ASP B 1 79 ? -3.749 76.149 88.485 1.00 30.59 56 ASP B C 1
ATOM 4627 O O . ASP B 1 79 ? -4.476 76.763 89.260 1.00 30.38 56 ASP B O 1
ATOM 4632 N N . ASP B 1 80 ? -3.193 76.687 87.399 1.00 31.54 57 ASP B N 1
ATOM 4633 C CA . ASP B 1 80 ? -3.598 77.970 86.827 1.00 32.56 57 ASP B CA 1
ATOM 4634 C C . ASP B 1 80 ? -4.730 77.776 85.801 1.00 33.21 57 ASP B C 1
ATOM 4635 O O . ASP B 1 80 ? -5.001 78.658 84.978 1.00 33.42 57 ASP B O 1
ATOM 4640 N N . TYR B 1 81 ? -5.386 76.617 85.862 1.00 33.61 58 TYR B N 1
ATOM 4641 C CA . TYR B 1 81 ? -6.485 76.266 84.964 1.00 33.96 58 TYR B CA 1
ATOM 4642 C C . TYR B 1 81 ? -7.715 75.809 85.730 1.00 33.80 58 TYR B C 1
ATOM 4643 O O . TYR B 1 81 ? -8.581 75.123 85.182 1.00 34.42 58 TYR B O 1
ATOM 4652 N N . GLY B 1 82 ? -7.796 76.186 86.999 1.00 33.51 59 GLY B N 1
ATOM 4653 C CA . GLY B 1 82 ? -8.960 75.848 87.816 1.00 33.32 59 GLY B CA 1
ATOM 4654 C C . GLY B 1 82 ? -9.057 74.382 88.202 1.00 32.87 59 GLY B C 1
ATOM 4655 O O . GLY B 1 82 ? -10.050 73.967 88.805 1.00 32.84 59 GLY B O 1
ATOM 4656 N N . ASN B 1 83 ? -8.038 73.597 87.842 1.00 32.29 60 ASN B N 1
ATOM 4657 C CA . ASN B 1 83 ? -7.935 72.207 88.294 1.00 31.85 60 ASN B CA 1
ATOM 4658 C C . ASN B 1 83 ? -7.494 72.146 89.744 1.00 31.22 60 ASN B C 1
ATOM 4659 O O . ASN B 1 83 ? -6.622 72.901 90.169 1.00 30.84 60 ASN B O 1
ATOM 4664 N N . GLU B 1 84 ? -8.119 71.238 90.483 1.00 30.76 61 GLU B N 1
ATOM 4665 C CA . GLU B 1 84 ? -7.927 71.083 91.911 1.00 30.37 61 GLU B CA 1
ATOM 4666 C C . GLU B 1 84 ? -7.982 69.598 92.252 1.00 30.00 61 GLU B C 1
ATOM 4667 O O . GLU B 1 84 ? -8.862 68.879 91.780 1.00 30.07 61 GLU B O 1
ATOM 4673 N N . LYS B 1 85 ? -7.037 69.142 93.066 1.00 29.30 62 LYS B N 1
ATOM 4674 C CA . LYS B 1 85 ? -7.046 67.769 93.539 1.00 28.88 62 LYS B CA 1
ATOM 4675 C C . LYS B 1 85 ? -6.726 67.771 95.023 1.00 28.43 62 LYS B C 1
ATOM 4676 O O . LYS B 1 85 ? -5.702 68.313 95.445 1.00 28.33 62 LYS B O 1
ATOM 4682 N N . ILE B 1 86 ? -7.627 67.191 95.809 1.00 27.33 63 ILE B N 1
ATOM 4683 C CA . ILE B 1 86 ? -7.467 67.101 97.254 1.00 27.12 63 ILE B CA 1
ATOM 4684 C C . ILE B 1 86 ? -7.079 65.656 97.576 1.00 26.23 63 ILE B C 1
ATOM 4685 O O . ILE B 1 86 ? -7.857 64.739 97.312 1.00 26.80 63 ILE B O 1
ATOM 4690 N N . PHE B 1 87 ? -5.873 65.458 98.113 1.00 24.97 64 PHE B N 1
ATOM 4691 C CA . PHE B 1 87 ? -5.388 64.115 98.453 1.00 23.84 64 PHE B CA 1
ATOM 4692 C C . PHE B 1 87 ? -5.409 63.848 99.951 1.00 23.39 64 PHE B C 1
ATOM 4693 O O . PHE B 1 87 ? -4.864 64.627 100.736 1.00 23.50 64 PHE B O 1
ATOM 4701 N N . THR B 1 88 ? -6.031 62.738 100.337 1.00 22.71 65 THR B N 1
ATOM 4702 C CA . THR B 1 88 ? -5.889 62.201 101.681 1.00 22.28 65 THR B CA 1
ATOM 4703 C C . THR B 1 88 ? -4.699 61.253 101.673 1.00 22.03 65 THR B C 1
ATOM 4704 O O . THR B 1 88 ? -4.191 60.900 100.614 1.00 21.36 65 THR B O 1
ATOM 4708 N N . PHE B 1 89 ? -4.274 60.805 102.846 1.00 21.78 66 PHE B N 1
ATOM 4709 C CA . PHE B 1 89 ? -3.233 59.772 102.912 1.00 22.57 66 PHE B CA 1
ATOM 4710 C C . PHE B 1 89 ? -3.675 58.412 102.356 1.00 22.88 66 PHE B C 1
ATOM 4711 O O . PHE B 1 89 ? -2.853 57.655 101.822 1.00 22.98 66 PHE B O 1
ATOM 4719 N N . LYS B 1 90 ? -4.969 58.111 102.469 1.00 22.99 67 LYS B N 1
ATOM 4720 C CA . LYS B 1 90 ? -5.539 56.930 101.800 1.00 23.46 67 LYS B CA 1
ATOM 4721 C C . LYS B 1 90 ? -5.335 57.003 100.280 1.00 22.72 67 LYS B C 1
ATOM 4722 O O . LYS B 1 90 ? -4.936 56.019 99.660 1.00 23.01 67 LYS B O 1
ATOM 4728 N N . ASP B 1 91 ? -5.606 58.168 99.695 1.00 22.37 68 ASP B N 1
ATOM 4729 C CA . ASP B 1 91 ? -5.371 58.410 98.269 1.00 22.18 68 ASP B CA 1
ATOM 4730 C C . ASP B 1 91 ? -3.910 58.176 97.886 1.00 21.97 68 ASP B C 1
ATOM 4731 O O . ASP B 1 91 ? -3.616 57.567 96.858 1.00 21.32 68 ASP B O 1
ATOM 4736 N N . LEU B 1 92 ? -2.998 58.683 98.713 1.00 21.80 69 LEU B N 1
ATOM 4737 C CA . LEU B 1 92 ? -1.571 58.591 98.401 1.00 22.03 69 LEU B CA 1
ATOM 4738 C C . LEU B 1 92 ? -1.020 57.181 98.549 1.00 21.47 69 LEU B C 1
ATOM 4739 O O . LEU B 1 92 ? -0.158 56.786 97.775 1.00 22.21 69 LEU B O 1
ATOM 4744 N N . LYS B 1 93 ? -1.510 56.423 99.528 1.00 20.99 70 LYS B N 1
ATOM 4745 C CA . LYS B 1 93 ? -1.188 54.987 99.584 1.00 21.24 70 LYS B CA 1
ATOM 4746 C C . LYS B 1 93 ? -1.621 54.275 98.288 1.00 21.38 70 LYS B C 1
ATOM 4747 O O . LYS B 1 93 ? -0.841 53.557 97.669 1.00 20.89 70 LYS B O 1
ATOM 4753 N N . TYR B 1 94 ? -2.879 54.489 97.905 1.00 21.97 71 TYR B N 1
ATOM 4754 C CA . TYR B 1 94 ? -3.471 53.902 96.707 1.00 22.34 71 TYR B CA 1
ATOM 4755 C C . TYR B 1 94 ? -2.629 54.163 95.445 1.00 22.21 71 TYR B C 1
ATOM 4756 O O . TYR B 1 94 ? -2.236 53.218 94.753 1.00 21.53 71 TYR B O 1
ATOM 4765 N N . TYR B 1 95 ? -2.359 55.437 95.153 1.00 22.31 72 TYR B N 1
ATOM 4766 C CA . TYR B 1 95 ? -1.598 55.805 93.946 1.00 22.71 72 TYR B CA 1
ATOM 4767 C C . TYR B 1 95 ? -0.100 55.497 93.998 1.00 21.88 72 TYR B C 1
ATOM 4768 O O . TYR B 1 95 ? 0.509 55.272 92.954 1.00 22.11 72 TYR B O 1
ATOM 4777 N N . SER B 1 96 ? 0.492 55.470 95.193 1.00 21.34 73 SER B N 1
ATOM 4778 C CA . SER B 1 96 ? 1.897 55.059 95.325 1.00 20.77 73 SER B CA 1
ATOM 4779 C C . SER B 1 96 ? 2.086 53.535 95.222 1.00 20.56 73 SER B C 1
ATOM 4780 O O . SER B 1 96 ? 3.114 53.075 94.743 1.00 20.71 73 SER B O 1
ATOM 4783 N N . ASP B 1 97 ? 1.105 52.760 95.676 1.00 20.05 74 ASP B N 1
ATOM 4784 C CA . ASP B 1 97 ? 1.093 51.310 95.422 1.00 20.34 74 ASP B CA 1
ATOM 4785 C C . ASP B 1 97 ? 0.976 51.027 93.920 1.00 20.22 74 ASP B C 1
ATOM 4786 O O . ASP B 1 97 ? 1.701 50.202 93.381 1.00 21.00 74 ASP B O 1
ATOM 4791 N N . LYS B 1 98 ? 0.061 51.724 93.250 1.00 20.33 75 LYS B N 1
ATOM 4792 C CA . LYS B 1 98 ? -0.075 51.631 91.790 1.00 19.80 75 LYS B CA 1
ATOM 4793 C C . LYS B 1 98 ? 1.211 52.047 91.073 1.00 19.30 75 LYS B C 1
ATOM 4794 O O . LYS B 1 98 ? 1.634 51.386 90.120 1.00 19.33 75 LYS B O 1
ATOM 4800 N N . ALA B 1 99 ? 1.818 53.144 91.535 1.00 19.21 76 ALA B N 1
ATOM 4801 C CA . ALA B 1 99 ? 3.095 53.650 90.999 1.00 19.31 76 ALA B CA 1
ATOM 4802 C C . ALA B 1 99 ? 4.209 52.623 91.173 1.00 19.62 76 ALA B C 1
ATOM 4803 O O . ALA B 1 99 ? 4.974 52.391 90.241 1.00 19.73 76 ALA B O 1
ATOM 4805 N N . ALA B 1 100 ? 4.281 51.989 92.347 1.00 19.68 77 ALA B N 1
ATOM 4806 C CA . ALA B 1 100 ? 5.254 50.915 92.557 1.00 20.38 77 ALA B CA 1
ATOM 4807 C C . ALA B 1 100 ? 5.103 49.783 91.544 1.00 20.32 77 ALA B C 1
ATOM 4808 O O . ALA B 1 100 ? 6.100 49.299 91.004 1.00 20.92 77 ALA B O 1
ATOM 4810 N N . ASN B 1 101 ? 3.867 49.359 91.291 1.00 20.19 78 ASN B N 1
ATOM 4811 C CA . ASN B 1 101 ? 3.611 48.326 90.282 1.00 20.18 78 ASN B CA 1
ATOM 4812 C C . ASN B 1 101 ? 3.959 48.776 88.863 1.00 20.27 78 ASN B C 1
ATOM 4813 O O . ASN B 1 101 ? 4.480 47.986 88.065 1.00 20.00 78 ASN B O 1
ATOM 4818 N N . PHE B 1 102 ? 3.680 50.043 88.554 1.00 20.33 79 PHE B N 1
ATOM 4819 C CA . PHE B 1 102 ? 4.070 50.616 87.258 1.00 20.37 79 PHE B CA 1
ATOM 4820 C C . PHE B 1 102 ? 5.583 50.474 87.053 1.00 20.28 79 PHE B C 1
ATOM 4821 O O . PHE B 1 102 ? 6.036 49.994 86.006 1.00 19.50 79 PHE B O 1
ATOM 4829 N N . PHE B 1 103 ? 6.358 50.874 88.063 1.00 20.05 80 PHE B N 1
ATOM 4830 C CA . PHE B 1 103 ? 7.822 50.748 88.003 1.00 20.51 80 PHE B CA 1
ATOM 4831 C C . PHE B 1 103 ? 8.302 49.308 87.848 1.00 21.15 80 PHE B C 1
ATOM 4832 O O . PHE B 1 103 ? 9.175 49.039 87.031 1.00 21.44 80 PHE B O 1
ATOM 4840 N N . VAL B 1 104 ? 7.736 48.392 88.631 1.00 21.85 81 VAL B N 1
ATOM 4841 C CA . VAL B 1 104 ? 8.055 46.964 88.511 1.00 22.58 81 VAL B CA 1
ATOM 4842 C C . VAL B 1 104 ? 7.809 46.445 87.082 1.00 23.05 81 VAL B C 1
ATOM 4843 O O . VAL B 1 104 ? 8.670 45.753 86.504 1.00 22.94 81 VAL B O 1
ATOM 4847 N N . LYS B 1 105 ? 6.647 46.802 86.523 1.00 23.51 82 LYS B N 1
ATOM 4848 C CA . LYS B 1 105 ? 6.258 46.439 85.158 1.00 24.44 82 LYS B CA 1
ATOM 4849 C C . LYS B 1 105 ? 7.361 46.759 84.148 1.00 24.43 82 LYS B C 1
ATOM 4850 O O . LYS B 1 105 ? 7.593 45.997 83.205 1.00 24.44 82 LYS B O 1
ATOM 4856 N N . HIS B 1 106 ? 8.048 47.880 84.358 1.00 24.10 83 HIS B N 1
ATOM 4857 C CA . HIS B 1 106 ? 9.084 48.328 83.426 1.00 24.05 83 HIS B CA 1
ATOM 4858 C C . HIS B 1 106 ? 10.507 47.981 83.888 1.00 23.99 83 HIS B C 1
ATOM 4859 O O . HIS B 1 106 ? 11.481 48.607 83.464 1.00 23.65 83 HIS B O 1
ATOM 4866 N N . GLY B 1 107 ? 10.605 46.979 84.762 1.00 23.93 84 GLY B N 1
ATOM 4867 C CA . GLY B 1 107 ? 11.898 46.428 85.177 1.00 23.81 84 GLY B CA 1
ATOM 4868 C C . GLY B 1 107 ? 12.664 47.215 86.227 1.00 23.73 84 GLY B C 1
ATOM 4869 O O . GLY B 1 107 ? 13.847 46.954 86.458 1.00 23.79 84 GLY B O 1
ATOM 4870 N N . ILE B 1 108 ? 12.000 48.172 86.868 1.00 23.14 85 ILE B N 1
ATOM 4871 C CA . ILE B 1 108 ? 12.630 48.965 87.914 1.00 23.13 85 ILE B CA 1
ATOM 4872 C C . ILE B 1 108 ? 12.589 48.181 89.227 1.00 23.23 85 ILE B C 1
ATOM 4873 O O . ILE B 1 108 ? 11.550 47.635 89.596 1.00 23.00 85 ILE B O 1
ATOM 4878 N N . GLY B 1 109 ? 13.731 48.106 89.911 1.00 23.05 86 GLY B N 1
ATOM 4879 C CA . GLY B 1 109 ? 13.831 47.386 91.176 1.00 22.77 86 GLY B CA 1
ATOM 4880 C C . GLY B 1 109 ? 14.713 48.109 92.171 1.00 23.25 86 GLY B C 1
ATOM 4881 O O . GLY B 1 109 ? 15.105 49.259 91.957 1.00 22.79 86 GLY B O 1
ATOM 4882 N N . LYS B 1 110 ? 15.017 47.429 93.274 1.00 23.28 87 LYS B N 1
ATOM 4883 C CA . LYS B 1 110 ? 15.810 48.012 94.348 1.00 23.40 87 LYS B CA 1
ATOM 4884 C C . LYS B 1 110 ? 17.151 48.534 93.830 1.00 22.61 87 LYS B C 1
ATOM 4885 O O . LYS B 1 110 ? 17.844 47.833 93.087 1.00 22.71 87 LYS B O 1
ATOM 4891 N N . GLY B 1 111 ? 17.514 49.763 94.213 1.00 22.37 88 GLY B N 1
ATOM 4892 C CA . GLY B 1 111 ? 18.809 50.341 93.814 1.00 21.59 88 GLY B CA 1
ATOM 4893 C C . GLY B 1 111 ? 18.873 51.004 92.433 1.00 21.53 88 GLY B C 1
ATOM 4894 O O . GLY B 1 111 ? 19.874 51.629 92.098 1.00 21.05 88 GLY B O 1
ATOM 4895 N N . ASP B 1 112 ? 17.814 50.878 91.631 1.00 21.09 89 ASP B N 1
ATOM 4896 C CA . ASP B 1 112 ? 17.773 51.494 90.297 1.00 20.70 89 ASP B CA 1
ATOM 4897 C C . ASP B 1 112 ? 17.492 52.987 90.405 1.00 20.72 89 ASP B C 1
ATOM 4898 O O . ASP B 1 112 ? 16.612 53.393 91.170 1.00 20.10 89 ASP B O 1
ATOM 4903 N N . TYR B 1 113 ? 18.220 53.789 89.620 1.00 20.00 90 TYR B N 1
ATOM 4904 C CA . TYR B 1 113 ? 18.091 55.245 89.644 1.00 20.28 90 TYR B CA 1
ATOM 4905 C C . TYR B 1 113 ? 17.039 55.672 88.640 1.00 19.99 90 TYR B C 1
ATOM 4906 O O . TYR B 1 113 ? 17.116 55.312 87.459 1.00 19.91 90 TYR B O 1
ATOM 4915 N N . VAL B 1 114 ? 16.063 56.439 89.113 1.00 19.81 91 VAL B N 1
ATOM 4916 C CA . VAL B 1 114 ? 14.979 56.925 88.272 1.00 19.27 91 VAL B CA 1
ATOM 4917 C C . VAL B 1 114 ? 14.912 58.443 88.417 1.00 19.95 91 VAL B C 1
ATOM 4918 O O . VAL B 1 114 ? 14.684 58.952 89.515 1.00 19.63 91 VAL B O 1
ATOM 4922 N N . MET B 1 115 ? 15.103 59.158 87.314 1.00 20.47 92 MET B N 1
ATOM 4923 C CA . MET B 1 115 ? 15.011 60.613 87.320 1.00 21.93 92 MET B CA 1
ATOM 4924 C C . MET B 1 115 ? 13.575 61.110 87.125 1.00 21.08 92 MET B C 1
ATOM 4925 O O . MET B 1 115 ? 12.828 60.596 86.295 1.00 20.89 92 MET B O 1
ATOM 4930 N N . LEU B 1 116 ? 13.218 62.118 87.907 1.00 20.49 93 LEU B N 1
ATOM 4931 C CA . LEU B 1 116 ? 11.881 62.694 87.889 1.00 20.43 93 LEU B CA 1
ATOM 4932 C C . LEU B 1 116 ? 11.987 64.173 87.532 1.00 20.44 93 LEU B C 1
ATOM 4933 O O . LEU B 1 116 ? 12.582 64.970 88.276 1.00 19.86 93 LEU B O 1
ATOM 4938 N N . THR B 1 117 ? 11.396 64.534 86.401 1.00 20.30 94 THR B N 1
ATOM 4939 C CA . THR B 1 117 ? 11.408 65.916 85.936 1.00 21.20 94 THR B CA 1
ATOM 4940 C C . THR B 1 117 ? 9.959 66.359 85.810 1.00 21.32 94 THR B C 1
ATOM 4941 O O . THR B 1 117 ? 9.406 66.445 84.707 1.00 21.45 94 THR B O 1
ATOM 4945 N N . LEU B 1 118 ? 9.358 66.653 86.957 1.00 21.34 95 LEU B N 1
ATOM 4946 C CA . LEU B 1 118 ? 7.908 66.715 87.054 1.00 22.01 95 LEU B CA 1
ATOM 4947 C C . LEU B 1 118 ? 7.335 68.046 87.540 1.00 22.03 95 LEU B C 1
ATOM 4948 O O . LEU B 1 118 ? 6.132 68.138 87.789 1.00 21.42 95 LEU B O 1
ATOM 4953 N N . LYS B 1 119 ? 8.184 69.072 87.639 1.00 22.50 96 LYS B N 1
ATOM 4954 C CA . LYS B 1 119 ? 7.770 70.405 88.118 1.00 23.26 96 LYS B CA 1
ATOM 4955 C C . LYS B 1 119 ? 6.950 70.266 89.397 1.00 22.94 96 LYS B C 1
ATOM 4956 O O . LYS B 1 119 ? 7.423 69.668 90.360 1.00 23.57 96 LYS B O 1
ATOM 4962 N N . SER B 1 120 ? 5.718 70.761 89.418 1.00 22.26 97 SER B N 1
ATOM 4963 C CA . SER B 1 120 ? 4.855 70.469 90.578 1.00 22.63 97 SER B CA 1
ATOM 4964 C C . SER B 1 120 ? 3.587 69.678 90.254 1.00 22.14 97 SER B C 1
ATOM 4965 O O . SER B 1 120 ? 2.564 69.829 90.931 1.00 21.84 97 SER B O 1
ATOM 4968 N N . ARG B 1 121 ? 3.661 68.832 89.222 1.00 21.67 98 ARG B N 1
ATOM 4969 C CA . ARG B 1 121 ? 2.604 67.865 88.931 1.00 21.10 98 ARG B CA 1
ATOM 4970 C C . ARG B 1 121 ? 2.479 66.995 90.158 1.00 21.37 98 ARG B C 1
ATOM 4971 O O . ARG B 1 121 ? 3.502 66.620 90.761 1.00 20.54 98 ARG B O 1
ATOM 4979 N N . TYR B 1 122 ? 1.239 66.688 90.544 1.00 21.34 99 TYR B N 1
ATOM 4980 C CA . TYR B 1 122 ? 0.987 65.832 91.708 1.00 21.75 99 TYR B CA 1
ATOM 4981 C C . TYR B 1 122 ? 1.592 64.444 91.543 1.00 21.29 99 TYR B C 1
ATOM 4982 O O . TYR B 1 122 ? 1.835 63.752 92.533 1.00 21.42 99 TYR B O 1
ATOM 4991 N N . ASP B 1 123 ? 1.817 64.048 90.289 1.00 20.91 100 ASP B N 1
ATOM 4992 C CA . ASP B 1 123 ? 2.494 62.788 89.940 1.00 21.31 100 ASP B CA 1
ATOM 4993 C C . ASP B 1 123 ? 3.879 62.655 90.568 1.00 21.26 100 ASP B C 1
ATOM 4994 O O . ASP B 1 123 ? 4.369 61.547 90.764 1.00 21.25 100 ASP B O 1
ATOM 4999 N N . PHE B 1 124 ? 4.534 63.781 90.833 1.00 21.20 101 PHE B N 1
ATOM 5000 C CA . PHE B 1 124 ? 5.825 63.744 91.521 1.00 21.26 101 PHE B CA 1
ATOM 5001 C C . PHE B 1 124 ? 5.711 63.017 92.860 1.00 21.22 101 PHE B C 1
ATOM 5002 O O . PHE B 1 124 ? 6.568 62.211 93.208 1.00 20.62 101 PHE B O 1
ATOM 5010 N N . TRP B 1 125 ? 4.634 63.304 93.593 1.00 21.29 102 TRP B N 1
ATOM 5011 C CA . TRP B 1 125 ? 4.410 62.703 94.897 1.00 21.84 102 TRP B CA 1
ATOM 5012 C C . TRP B 1 125 ? 4.103 61.204 94.782 1.00 22.30 102 TRP B C 1
ATOM 5013 O O . TRP B 1 125 ? 4.599 60.424 95.583 1.00 23.26 102 TRP B O 1
ATOM 5024 N N . TYR B 1 126 ? 3.310 60.817 93.784 1.00 22.48 103 TYR B N 1
ATOM 5025 C CA . TYR B 1 126 ? 3.084 59.396 93.435 1.00 23.08 103 TYR B CA 1
ATOM 5026 C C . TYR B 1 126 ? 4.395 58.666 93.193 1.00 21.86 103 TYR B C 1
ATOM 5027 O O . TYR B 1 126 ? 4.616 57.580 93.720 1.00 21.70 103 TYR B O 1
ATOM 5036 N N . CYS B 1 127 ? 5.244 59.257 92.342 1.00 21.56 104 CYS B N 1
ATOM 5037 C CA . CYS B 1 127 ? 6.483 58.609 91.918 1.00 21.06 104 CYS B CA 1
ATOM 5038 C C . CYS B 1 127 ? 7.477 58.485 93.049 1.00 20.22 104 CYS B C 1
ATOM 5039 O O . CYS B 1 127 ? 8.069 57.433 93.224 1.00 19.93 104 CYS B O 1
ATOM 5042 N N . MET B 1 128 ? 7.676 59.569 93.801 1.00 19.74 105 MET B N 1
ATOM 5043 C CA . MET B 1 128 ? 8.587 59.531 94.943 1.00 19.53 105 MET B CA 1
ATOM 5044 C C . MET B 1 128 ? 8.199 58.370 95.879 1.00 19.25 105 MET B C 1
ATOM 5045 O O . MET B 1 128 ? 9.024 57.535 96.222 1.00 19.10 105 MET B O 1
ATOM 5050 N N . LEU B 1 129 ? 6.929 58.339 96.285 1.00 18.93 106 LEU B N 1
ATOM 5051 C CA . LEU B 1 129 ? 6.461 57.345 97.245 1.00 19.41 106 LEU B CA 1
ATOM 5052 C C . LEU B 1 129 ? 6.529 55.931 96.667 1.00 19.03 106 LEU B C 1
ATOM 5053 O O . LEU B 1 129 ? 6.925 55.004 97.362 1.00 20.06 106 LEU B O 1
ATOM 5058 N N . GLY B 1 130 ? 6.160 55.779 95.398 1.00 19.00 107 GLY B N 1
ATOM 5059 C CA . GLY B 1 130 ? 6.276 54.482 94.716 1.00 19.06 107 GLY B CA 1
ATOM 5060 C C . GLY B 1 130 ? 7.707 53.970 94.685 1.00 19.07 107 GLY B C 1
ATOM 5061 O O . GLY B 1 130 ? 7.956 52.786 94.934 1.00 19.37 107 GLY B O 1
ATOM 5062 N N . LEU B 1 131 ? 8.650 54.859 94.381 1.00 18.85 108 LEU B N 1
ATOM 5063 C CA . LEU B 1 131 ? 10.073 54.486 94.350 1.00 18.84 108 LEU B CA 1
ATOM 5064 C C . LEU B 1 131 ? 10.604 54.148 95.747 1.00 19.25 108 LEU B C 1
ATOM 5065 O O . LEU B 1 131 ? 11.355 53.188 95.904 1.00 19.54 108 LEU B O 1
ATOM 5070 N N . HIS B 1 132 ? 10.201 54.925 96.753 1.00 19.08 109 HIS B N 1
ATOM 5071 C CA . HIS B 1 132 ? 10.515 54.606 98.163 1.00 19.45 109 HIS B CA 1
ATOM 5072 C C . HIS B 1 132 ? 10.042 53.198 98.561 1.00 19.56 109 HIS B C 1
ATOM 5073 O O . HIS B 1 132 ? 10.768 52.465 99.228 1.00 20.08 109 HIS B O 1
ATOM 5080 N N . LYS B 1 133 ? 8.816 52.853 98.176 1.00 19.66 110 LYS B N 1
ATOM 5081 C CA . LYS B 1 133 ? 8.224 51.552 98.485 1.00 19.73 110 LYS B CA 1
ATOM 5082 C C . LYS B 1 133 ? 8.974 50.404 97.839 1.00 20.11 110 LYS B C 1
ATOM 5083 O O . LYS B 1 133 ? 9.114 49.325 98.432 1.00 19.48 110 LYS B O 1
ATOM 5089 N N . LEU B 1 134 ? 9.449 50.654 96.624 1.00 19.56 111 LEU B N 1
ATOM 5090 C CA . LEU B 1 134 ? 10.184 49.668 95.852 1.00 20.81 111 LEU B CA 1
ATOM 5091 C C . LEU B 1 134 ? 11.655 49.573 96.282 1.00 20.42 111 LEU B C 1
ATOM 5092 O O . LEU B 1 134 ? 12.319 48.581 96.012 1.00 20.63 111 LEU B O 1
ATOM 5097 N N . GLY B 1 135 ? 12.162 50.592 96.972 1.00 20.87 112 GLY B N 1
ATOM 5098 C CA . GLY B 1 135 ? 13.599 50.640 97.269 1.00 20.77 112 GLY B CA 1
ATOM 5099 C C . GLY B 1 135 ? 14.433 51.084 96.068 1.00 21.05 112 GLY B C 1
ATOM 5100 O O . GLY B 1 135 ? 15.659 50.940 96.061 1.00 21.15 112 GLY B O 1
ATOM 5101 N N . ALA B 1 136 ? 13.773 51.626 95.046 1.00 20.59 113 ALA B N 1
ATOM 5102 C CA . ALA B 1 136 ? 14.488 52.272 93.938 1.00 20.54 113 ALA B CA 1
ATOM 5103 C C . ALA B 1 136 ? 14.978 53.638 94.419 1.00 20.25 113 ALA B C 1
ATOM 5104 O O . ALA B 1 136 ? 14.707 54.028 95.563 1.00 20.77 113 ALA B O 1
ATOM 5106 N N . ILE B 1 137 ? 15.730 54.344 93.582 1.00 20.15 114 ILE B N 1
ATOM 5107 C CA . ILE B 1 137 ? 16.364 55.609 93.993 1.00 20.05 114 ILE B CA 1
ATOM 5108 C C . ILE B 1 137 ? 15.800 56.759 93.140 1.00 20.37 114 ILE B C 1
ATOM 5109 O O . ILE B 1 137 ? 15.936 56.749 91.917 1.00 20.46 114 ILE B O 1
ATOM 5114 N N . ALA B 1 138 ? 15.143 57.724 93.789 1.00 19.97 115 ALA B N 1
ATOM 5115 C CA . ALA B 1 138 ? 14.536 58.855 93.090 1.00 19.86 115 ALA B CA 1
ATOM 5116 C C . ALA B 1 138 ? 15.571 59.945 92.858 1.00 19.78 115 ALA B C 1
ATOM 5117 O O . ALA B 1 138 ? 16.317 60.281 93.771 1.00 19.62 115 ALA B O 1
ATOM 5119 N N . VAL B 1 139 ? 15.617 60.478 91.638 1.00 19.81 116 VAL B N 1
ATOM 5120 C CA . VAL B 1 139 ? 16.522 61.585 91.300 1.00 20.47 116 VAL B CA 1
ATOM 5121 C C . VAL B 1 139 ? 15.685 62.744 90.743 1.00 20.52 116 VAL B C 1
ATOM 5122 O O . VAL B 1 139 ? 15.432 62.798 89.536 1.00 21.45 116 VAL B O 1
ATOM 5126 N N . PRO B 1 140 ? 15.191 63.639 91.619 1.00 20.37 117 PRO B N 1
ATOM 5127 C CA . PRO B 1 140 ? 14.455 64.783 91.076 1.00 20.42 117 PRO B CA 1
ATOM 5128 C C . PRO B 1 140 ? 15.399 65.700 90.312 1.00 20.52 117 PRO B C 1
ATOM 5129 O O . PRO B 1 140 ? 16.582 65.809 90.672 1.00 20.69 117 PRO B O 1
ATOM 5133 N N . ALA B 1 141 ? 14.879 66.316 89.253 1.00 20.64 118 ALA B N 1
ATOM 5134 C CA . ALA B 1 141 ? 15.643 67.219 88.408 1.00 20.69 118 ALA B CA 1
ATOM 5135 C C . ALA B 1 141 ? 14.736 68.328 87.887 1.00 20.91 118 ALA B C 1
ATOM 5136 O O . ALA B 1 141 ? 13.517 68.144 87.735 1.00 20.97 118 ALA B O 1
ATOM 5138 N N . THR B 1 142 ? 15.327 69.493 87.641 1.00 20.45 119 THR B N 1
ATOM 5139 C CA . THR B 1 142 ? 14.575 70.633 87.141 1.00 20.57 119 THR B CA 1
ATOM 5140 C C . THR B 1 142 ? 14.163 70.404 85.697 1.00 21.37 119 THR B C 1
ATOM 5141 O O . THR B 1 142 ? 14.902 69.781 84.909 1.00 20.48 119 THR B O 1
ATOM 5145 N N . HIS B 1 143 ? 12.986 70.921 85.346 1.00 21.88 120 HIS B N 1
ATOM 5146 C CA . HIS B 1 143 ? 12.529 70.901 83.965 1.00 22.45 120 HIS B CA 1
ATOM 5147 C C . HIS B 1 143 ? 13.405 71.767 83.069 1.00 22.81 120 HIS B C 1
ATOM 5148 O O . HIS B 1 143 ? 13.300 71.694 81.851 1.00 22.26 120 HIS B O 1
ATOM 5155 N N . MET B 1 144 ? 14.252 72.605 83.668 1.00 23.24 121 MET B N 1
ATOM 5156 C CA . MET B 1 144 ? 15.112 73.510 82.883 1.00 24.40 121 MET B CA 1
ATOM 5157 C C . MET B 1 144 ? 16.349 72.849 82.266 1.00 23.15 121 MET B C 1
ATOM 5158 O O . MET B 1 144 ? 17.087 73.503 81.535 1.00 23.19 121 MET B O 1
ATOM 5163 N N . LEU B 1 145 ? 16.575 71.564 82.540 1.00 22.32 122 LEU B N 1
ATOM 5164 C CA . LEU B 1 145 ? 17.766 70.873 82.009 1.00 21.69 122 LEU B CA 1
ATOM 5165 C C . LEU B 1 145 ? 17.808 70.793 80.483 1.00 21.37 122 LEU B C 1
ATOM 5166 O O . LEU B 1 145 ? 16.802 70.512 79.828 1.00 21.23 122 LEU B O 1
ATOM 5171 N N . LYS B 1 146 ? 18.998 70.994 79.934 1.00 20.97 123 LYS B N 1
ATOM 5172 C CA . LYS B 1 146 ? 19.195 70.867 78.502 1.00 21.81 123 LYS B CA 1
ATOM 5173 C C . LYS B 1 146 ? 19.853 69.528 78.181 1.00 21.48 123 LYS B C 1
ATOM 5174 O O . LYS B 1 146 ? 20.287 68.808 79.075 1.00 21.45 123 LYS B O 1
ATOM 5180 N N . THR B 1 147 ? 19.898 69.195 76.903 1.00 21.28 124 THR B N 1
ATOM 5181 C CA . THR B 1 147 ? 20.423 67.921 76.431 1.00 21.25 124 THR B CA 1
ATOM 5182 C C . THR B 1 147 ? 21.731 67.472 77.107 1.00 21.22 124 THR B C 1
ATOM 5183 O O . THR B 1 147 ? 21.804 66.354 77.614 1.00 20.99 124 THR B O 1
ATOM 5187 N N . ARG B 1 148 ? 22.742 68.338 77.140 1.00 20.72 125 ARG B N 1
ATOM 5188 C CA . ARG B 1 148 ? 24.026 67.932 77.715 1.00 20.87 125 ARG B CA 1
ATOM 5189 C C . ARG B 1 148 ? 23.955 67.682 79.225 1.00 20.10 125 ARG B C 1
ATOM 5190 O O . ARG B 1 148 ? 24.642 66.791 79.722 1.00 19.13 125 ARG B O 1
ATOM 5198 N N . ASP B 1 149 ? 23.099 68.439 79.930 1.00 19.58 126 ASP B N 1
ATOM 5199 C CA . ASP B 1 149 ? 22.779 68.209 81.341 1.00 19.51 126 ASP B CA 1
ATOM 5200 C C . ASP B 1 149 ? 22.180 66.820 81.561 1.00 19.17 126 ASP B C 1
ATOM 5201 O O . ASP B 1 149 ? 22.530 66.127 82.513 1.00 19.29 126 ASP B O 1
ATOM 5206 N N . ILE B 1 150 ? 21.256 66.434 80.691 1.00 18.97 127 ILE B N 1
ATOM 5207 C CA . ILE B 1 150 ? 20.568 65.140 80.810 1.00 19.41 127 ILE B CA 1
ATOM 5208 C C . ILE B 1 150 ? 21.514 63.958 80.486 1.00 19.59 127 ILE B C 1
ATOM 5209 O O . ILE B 1 150 ? 21.508 62.954 81.205 1.00 19.64 127 ILE B O 1
ATOM 5214 N N . VAL B 1 151 ? 22.324 64.103 79.434 1.00 19.34 128 VAL B N 1
ATOM 5215 C CA . VAL B 1 151 ? 23.382 63.126 79.079 1.00 19.69 128 VAL B CA 1
ATOM 5216 C C . VAL B 1 151 ? 24.278 62.883 80.307 1.00 19.33 128 VAL B C 1
ATOM 5217 O O . VAL B 1 151 ? 24.498 61.735 80.725 1.00 18.57 128 VAL B O 1
ATOM 5221 N N . TYR B 1 152 ? 24.780 63.979 80.877 1.00 18.70 129 TYR B N 1
ATOM 5222 C CA . TYR B 1 152 ? 25.608 63.916 82.072 1.00 19.05 129 TYR B CA 1
ATOM 5223 C C . TYR B 1 152 ? 24.947 63.092 83.189 1.00 18.95 129 TYR B C 1
ATOM 5224 O O . TYR B 1 152 ? 25.588 62.214 83.796 1.00 19.04 129 TYR B O 1
ATOM 5233 N N . ARG B 1 153 ? 23.671 63.367 83.455 1.00 18.65 130 ARG B N 1
ATOM 5234 C CA . ARG B 1 153 ? 22.944 62.681 84.529 1.00 18.81 130 ARG B CA 1
ATOM 5235 C C . ARG B 1 153 ? 22.622 61.216 84.208 1.00 18.70 130 ARG B C 1
ATOM 5236 O O . ARG B 1 153 ? 22.727 60.366 85.090 1.00 18.17 130 ARG B O 1
ATOM 5244 N N . ILE B 1 154 ? 22.256 60.917 82.957 1.00 18.32 131 ILE B N 1
ATOM 5245 C CA . ILE B 1 154 ? 22.097 59.517 82.531 1.00 18.09 131 ILE B CA 1
ATOM 5246 C C . ILE B 1 154 ? 23.374 58.740 82.853 1.00 18.79 131 ILE B C 1
ATOM 5247 O O . ILE B 1 154 ? 23.322 57.681 83.486 1.00 19.43 131 ILE B O 1
ATOM 5252 N N . GLU B 1 155 ? 24.510 59.288 82.420 1.00 18.40 132 GLU B N 1
ATOM 5253 C CA . GLU B 1 155 ? 25.818 58.654 82.561 1.00 18.84 132 GLU B CA 1
ATOM 5254 C C . GLU B 1 155 ? 26.377 58.576 83.978 1.00 18.51 132 GLU B C 1
ATOM 5255 O O . GLU B 1 155 ? 26.960 57.560 84.353 1.00 18.45 132 GLU B O 1
ATOM 5261 N N . LYS B 1 156 ? 26.223 59.650 84.749 1.00 18.65 133 LYS B N 1
ATOM 5262 C CA . LYS B 1 156 ? 26.734 59.698 86.117 1.00 19.15 133 LYS B CA 1
ATOM 5263 C C . LYS B 1 156 ? 25.939 58.784 87.065 1.00 19.10 133 LYS B C 1
ATOM 5264 O O . LYS B 1 156 ? 26.516 58.075 87.899 1.00 19.76 133 LYS B O 1
ATOM 5270 N N . ALA B 1 157 ? 24.616 58.816 86.931 1.00 18.88 134 ALA B N 1
ATOM 5271 C CA . ALA B 1 157 ? 23.711 58.012 87.754 1.00 18.78 134 ALA B CA 1
ATOM 5272 C C . ALA B 1 157 ? 23.493 56.569 87.268 1.00 18.92 134 ALA B C 1
ATOM 5273 O O . ALA B 1 157 ? 23.118 55.691 88.063 1.00 19.51 134 ALA B O 1
ATOM 5275 N N . GLY B 1 158 ? 23.705 56.320 85.975 1.00 18.66 135 GLY B N 1
ATOM 5276 C CA . GLY B 1 158 ? 23.263 55.060 85.356 1.00 18.73 135 GLY B CA 1
ATOM 5277 C C . GLY B 1 158 ? 21.740 54.971 85.390 1.00 19.39 135 GLY B C 1
ATOM 5278 O O . GLY B 1 158 ? 21.184 53.944 85.783 1.00 19.09 135 GLY B O 1
ATOM 5279 N N . LEU B 1 159 ? 21.068 56.058 84.995 1.00 18.80 136 LEU B N 1
ATOM 5280 C CA . LEU B 1 159 ? 19.608 56.130 85.022 1.00 19.71 136 LEU B CA 1
ATOM 5281 C C . LEU B 1 159 ? 18.990 54.994 84.223 1.00 19.82 136 LEU B C 1
ATOM 5282 O O . LEU B 1 159 ? 19.425 54.704 83.100 1.00 19.50 136 LEU B O 1
ATOM 5287 N N . LYS B 1 160 ? 17.988 54.352 84.813 1.00 19.79 137 LYS B N 1
ATOM 5288 C CA . LYS B 1 160 ? 17.279 53.263 84.152 1.00 21.39 137 LYS B CA 1
ATOM 5289 C C . LYS B 1 160 ? 15.957 53.762 83.581 1.00 20.43 137 LYS B C 1
ATOM 5290 O O . LYS B 1 160 ? 15.417 53.163 82.660 1.00 18.35 137 LYS B O 1
ATOM 5296 N N . MET B 1 161 ? 15.462 54.872 84.138 1.00 19.99 138 MET B N 1
ATOM 5297 C CA . MET B 1 161 ? 14.220 55.485 83.690 1.00 21.53 138 MET B CA 1
ATOM 5298 C C . MET B 1 161 ? 14.214 57.004 83.930 1.00 20.72 138 MET B C 1
ATOM 5299 O O . MET B 1 161 ? 14.830 57.506 84.881 1.00 20.77 138 MET B O 1
ATOM 5304 N N . ILE B 1 162 ? 13.524 57.713 83.045 1.00 20.55 139 ILE B N 1
ATOM 5305 C CA . ILE B 1 162 ? 13.208 59.127 83.212 1.00 20.38 139 ILE B CA 1
ATOM 5306 C C . ILE B 1 162 ? 11.684 59.275 83.153 1.00 20.70 139 ILE B C 1
ATOM 5307 O O . ILE B 1 162 ? 11.048 58.761 82.230 1.00 19.70 139 ILE B O 1
ATOM 5312 N N . VAL B 1 163 ? 11.107 59.924 84.169 1.00 20.39 140 VAL B N 1
ATOM 5313 C CA . VAL B 1 163 ? 9.688 60.282 84.148 1.00 20.12 140 VAL B CA 1
ATOM 5314 C C . VAL B 1 163 ? 9.602 61.812 84.092 1.00 20.39 140 VAL B C 1
ATOM 5315 O O . VAL B 1 163 ? 10.089 62.492 84.986 1.00 20.74 140 VAL B O 1
ATOM 5319 N N . CYS B 1 164 ? 9.011 62.353 83.035 1.00 20.21 141 CYS B N 1
ATOM 5320 C CA . CYS B 1 164 ? 9.016 63.809 82.859 1.00 20.53 141 CYS B CA 1
ATOM 5321 C C . CYS B 1 164 ? 7.677 64.342 82.357 1.00 20.75 141 CYS B C 1
ATOM 5322 O O . CYS B 1 164 ? 6.846 63.584 81.880 1.00 21.04 141 CYS B O 1
ATOM 5325 N N . ILE B 1 165 ? 7.486 65.654 82.468 1.00 21.11 142 ILE B N 1
ATOM 5326 C CA . ILE B 1 165 ? 6.341 66.337 81.882 1.00 21.15 142 ILE B CA 1
ATOM 5327 C C . ILE B 1 165 ? 6.403 66.266 80.360 1.00 21.42 142 ILE B C 1
ATOM 5328 O O . ILE B 1 165 ? 7.485 66.136 79.776 1.00 21.34 142 ILE B O 1
ATOM 5333 N N . ALA B 1 166 ? 5.246 66.338 79.712 1.00 21.22 143 ALA B N 1
ATOM 5334 C CA . ALA B 1 166 ? 5.218 66.363 78.259 1.00 21.88 143 ALA B CA 1
ATOM 5335 C C . ALA B 1 166 ? 5.557 67.764 77.773 1.00 22.20 143 ALA B C 1
ATOM 5336 O O . ALA B 1 166 ? 5.902 67.953 76.609 1.00 21.59 143 ALA B O 1
ATOM 5338 N N . GLU B 1 167 ? 5.449 68.741 78.674 1.00 23.17 144 GLU B N 1
ATOM 5339 C CA . GLU B 1 167 ? 5.551 70.158 78.299 1.00 24.59 144 GLU B CA 1
ATOM 5340 C C . GLU B 1 167 ? 7.001 70.630 78.257 1.00 25.28 144 GLU B C 1
ATOM 5341 O O . GLU B 1 167 ? 7.926 69.847 78.505 1.00 24.95 144 GLU B O 1
ATOM 5347 N N . ASP B 1 168 ? 7.185 71.908 77.912 1.00 26.28 145 ASP B N 1
ATOM 5348 C CA . ASP B 1 168 ? 8.490 72.581 77.960 1.00 27.20 145 ASP B CA 1
ATOM 5349 C C . ASP B 1 168 ? 9.576 71.911 77.112 1.00 27.62 145 ASP B C 1
ATOM 5350 O O . ASP B 1 168 ? 10.764 72.087 77.367 1.00 28.99 145 ASP B O 1
ATOM 5355 N N . ASP B 1 169 ? 9.164 71.149 76.109 1.00 28.03 146 ASP B N 1
ATOM 5356 C CA . ASP B 1 169 ? 10.088 70.402 75.238 1.00 28.69 146 ASP B CA 1
ATOM 5357 C C . ASP B 1 169 ? 11.046 69.479 75.984 1.00 27.49 146 ASP B C 1
ATOM 5358 O O . ASP B 1 169 ? 12.152 69.203 75.499 1.00 27.27 146 ASP B O 1
ATOM 5363 N N . VAL B 1 170 ? 10.618 68.997 77.150 1.00 26.46 147 VAL B N 1
ATOM 5364 C CA . VAL B 1 170 ? 11.450 68.092 77.949 1.00 25.35 147 VAL B CA 1
ATOM 5365 C C . VAL B 1 170 ? 11.640 66.733 77.244 1.00 24.86 147 VAL B C 1
ATOM 5366 O O . VAL B 1 170 ? 12.784 66.285 77.099 1.00 24.74 147 VAL B O 1
ATOM 5370 N N . PRO B 1 171 ? 10.542 66.091 76.770 1.00 24.53 148 PRO B N 1
ATOM 5371 C CA . PRO B 1 171 ? 10.752 64.799 76.111 1.00 24.53 148 PRO B CA 1
ATOM 5372 C C . PRO B 1 171 ? 11.706 64.915 74.924 1.00 24.62 148 PRO B C 1
ATOM 5373 O O . PRO B 1 171 ? 12.470 63.997 74.667 1.00 24.45 148 PRO B O 1
ATOM 5377 N N . GLU B 1 172 ? 11.669 66.044 74.225 1.00 25.15 149 GLU B N 1
ATOM 5378 C CA . GLU B 1 172 ? 12.574 66.268 73.104 1.00 25.78 149 GLU B CA 1
ATOM 5379 C C . GLU B 1 172 ? 14.027 66.370 73.576 1.00 25.13 149 GLU B C 1
ATOM 5380 O O . GLU B 1 172 ? 14.913 65.817 72.933 1.00 25.12 149 GLU B O 1
ATOM 5386 N N . GLN B 1 173 ? 14.264 67.062 74.688 1.00 24.76 150 GLN B N 1
ATOM 5387 C CA . GLN B 1 173 ? 15.615 67.147 75.263 1.00 25.02 150 GLN B CA 1
ATOM 5388 C C . GLN B 1 173 ? 16.105 65.758 75.716 1.00 24.30 150 GLN B C 1
ATOM 5389 O O . GLN B 1 173 ? 17.260 65.396 75.487 1.00 24.30 150 GLN B O 1
ATOM 5395 N N . VAL B 1 174 ? 15.219 65.002 76.359 1.00 23.32 151 VAL B N 1
ATOM 5396 C CA . VAL B 1 174 ? 15.510 63.629 76.773 1.00 22.63 151 VAL B CA 1
ATOM 5397 C C . VAL B 1 174 ? 15.872 62.746 75.559 1.00 22.43 151 VAL B C 1
ATOM 5398 O O . VAL B 1 174 ? 16.870 62.035 75.591 1.00 21.99 151 VAL B O 1
ATOM 5402 N N . ASP B 1 175 ? 15.064 62.808 74.502 1.00 22.25 152 ASP B N 1
ATOM 5403 C CA . ASP B 1 175 ? 15.304 62.018 73.284 1.00 23.05 152 ASP B CA 1
ATOM 5404 C C . ASP B 1 175 ? 16.644 62.333 72.632 1.00 22.75 152 ASP B C 1
ATOM 5405 O O . ASP B 1 175 ? 17.358 61.438 72.192 1.00 22.31 152 ASP B O 1
ATOM 5410 N N . GLU B 1 176 ? 16.969 63.617 72.585 1.00 23.19 153 GLU B N 1
ATOM 5411 C CA . GLU B 1 176 ? 18.262 64.099 72.115 1.00 24.07 153 GLU B CA 1
ATOM 5412 C C . GLU B 1 176 ? 19.393 63.525 72.978 1.00 23.40 153 GLU B C 1
ATOM 5413 O O . GLU B 1 176 ? 20.408 63.067 72.456 1.00 22.47 153 GLU B O 1
ATOM 5419 N N . ALA B 1 177 ? 19.204 63.545 74.299 1.00 22.82 154 ALA B N 1
ATOM 5420 C CA . ALA B 1 177 ? 20.184 62.981 75.225 1.00 23.10 154 ALA B CA 1
ATOM 5421 C C . ALA B 1 177 ? 20.344 61.480 75.021 1.00 23.18 154 ALA B C 1
ATOM 5422 O O . ALA B 1 177 ? 21.463 60.958 75.029 1.00 22.72 154 ALA B O 1
ATOM 5424 N N . HIS B 1 178 ? 19.212 60.799 74.837 1.00 23.33 155 HIS B N 1
ATOM 5425 C CA . HIS B 1 178 ? 19.189 59.360 74.624 1.00 23.61 155 HIS B CA 1
ATOM 5426 C C . HIS B 1 178 ? 19.979 59.001 73.366 1.00 23.79 155 HIS B C 1
ATOM 5427 O O . HIS B 1 178 ? 20.810 58.093 73.400 1.00 23.69 155 HIS B O 1
ATOM 5434 N N . ALA B 1 179 ? 19.731 59.731 72.279 1.00 23.99 156 ALA B N 1
ATOM 5435 C CA . ALA B 1 179 ? 20.462 59.560 71.015 1.00 25.11 156 ALA B CA 1
ATOM 5436 C C . ALA B 1 179 ? 21.971 59.717 71.197 1.00 25.55 156 ALA B C 1
ATOM 5437 O O . ALA B 1 179 ? 22.750 58.929 70.643 1.00 25.12 156 ALA B O 1
ATOM 5439 N N . GLU B 1 180 ? 22.368 60.736 71.968 1.00 25.98 157 GLU B N 1
ATOM 5440 C CA . GLU B 1 180 ? 23.766 60.949 72.346 1.00 27.34 157 GLU B CA 1
ATOM 5441 C C . GLU B 1 180 ? 24.406 59.720 72.983 1.00 27.76 157 GLU B C 1
ATOM 5442 O O . GLU B 1 180 ? 25.563 59.411 72.712 1.00 27.63 157 GLU B O 1
ATOM 5448 N N . CYS B 1 181 ? 23.651 59.047 73.849 1.00 28.25 158 CYS B N 1
ATOM 5449 C CA . CYS B 1 181 ? 24.134 57.866 74.559 1.00 28.66 158 CYS B CA 1
ATOM 5450 C C . CYS B 1 181 ? 24.056 56.594 73.725 1.00 29.18 158 CYS B C 1
ATOM 5451 O O . CYS B 1 181 ? 24.634 55.579 74.096 1.00 29.95 158 CYS B O 1
ATOM 5454 N N . GLY B 1 182 ? 23.329 56.647 72.612 1.00 29.22 159 GLY B N 1
ATOM 5455 C CA . GLY B 1 182 ? 23.117 55.474 71.759 1.00 29.16 159 GLY B CA 1
ATOM 5456 C C . GLY B 1 182 ? 21.885 54.681 72.158 1.00 29.17 159 GLY B C 1
ATOM 5457 O O . GLY B 1 182 ? 21.113 55.103 73.030 1.00 29.21 159 GLY B O 1
ATOM 5458 N N . ASP B 1 183 ? 21.723 53.509 71.551 1.00 28.76 160 ASP B N 1
ATOM 5459 C CA . ASP B 1 183 ? 20.516 52.695 71.729 1.00 29.02 160 ASP B CA 1
ATOM 5460 C C . ASP B 1 183 ? 20.467 51.903 73.045 1.00 28.94 160 ASP B C 1
ATOM 5461 O O . ASP B 1 183 ? 20.080 50.736 73.057 1.00 28.78 160 ASP B O 1
ATOM 5463 N N . ILE B 1 184 ? 20.848 52.551 74.145 1.00 29.10 161 ILE B N 1
ATOM 5464 C CA . ILE B 1 184 ? 20.714 51.981 75.490 1.00 29.30 161 ILE B CA 1
ATOM 5465 C C . ILE B 1 184 ? 19.233 51.812 75.876 1.00 29.90 161 ILE B C 1
ATOM 5466 O O . ILE B 1 184 ? 18.388 52.600 75.448 1.00 29.81 161 ILE B O 1
ATOM 5471 N N . PRO B 1 185 ? 18.915 50.769 76.667 1.00 30.28 162 PRO B N 1
ATOM 5472 C CA . PRO B 1 185 ? 17.564 50.534 77.184 1.00 30.25 162 PRO B CA 1
ATOM 5473 C C . PRO B 1 185 ? 17.165 51.491 78.319 1.00 29.85 162 PRO B C 1
ATOM 5474 O O . PRO B 1 185 ? 16.978 51.074 79.469 1.00 31.53 162 PRO B O 1
ATOM 5478 N N . LEU B 1 186 ? 17.054 52.769 77.996 1.00 28.16 163 LEU B N 1
ATOM 5479 C CA . LEU B 1 186 ? 16.556 53.764 78.927 1.00 26.02 163 LEU B CA 1
ATOM 5480 C C . LEU B 1 186 ? 15.037 53.801 78.789 1.00 24.89 163 LEU B C 1
ATOM 5481 O O . LEU B 1 186 ? 14.527 53.974 77.690 1.00 23.64 163 LEU B O 1
ATOM 5486 N N . LYS B 1 187 ? 14.321 53.633 79.898 1.00 23.60 164 LYS B N 1
ATOM 5487 C CA . LYS B 1 187 ? 12.864 53.767 79.891 1.00 23.07 164 LYS B CA 1
ATOM 5488 C C . LYS B 1 187 ? 12.465 55.236 79.981 1.00 22.08 164 LYS B C 1
ATOM 5489 O O . LYS B 1 187 ? 13.018 55.996 80.781 1.00 21.33 164 LYS B O 1
ATOM 5493 N N . LYS B 1 188 ? 11.497 55.620 79.160 1.00 21.00 165 LYS B N 1
ATOM 5494 C CA . LYS B 1 188 ? 11.085 57.009 79.069 1.00 20.95 165 LYS B CA 1
ATOM 5495 C C . LYS B 1 188 ? 9.576 57.064 79.242 1.00 20.79 165 LYS B C 1
ATOM 5496 O O . LYS B 1 188 ? 8.831 56.507 78.444 1.00 20.53 165 LYS B O 1
ATOM 5502 N N . ALA B 1 189 ? 9.143 57.720 80.309 1.00 20.79 166 ALA B N 1
ATOM 5503 C CA . ALA B 1 189 ? 7.728 57.838 80.610 1.00 21.00 166 ALA B CA 1
ATOM 5504 C C . ALA B 1 189 ? 7.401 59.306 80.704 1.00 21.19 166 ALA B C 1
ATOM 5505 O O . ALA B 1 189 ? 8.128 60.068 81.316 1.00 20.83 166 ALA B O 1
ATOM 5507 N N . LYS B 1 190 ? 6.312 59.721 80.075 1.00 22.07 167 LYS B N 1
ATOM 5508 C CA . LYS B 1 190 ? 5.928 61.117 80.180 1.00 22.79 167 LYS B CA 1
ATOM 5509 C C . LYS B 1 190 ? 4.545 61.303 80.798 1.00 22.90 167 LYS B C 1
ATOM 5510 O O . LYS B 1 190 ? 3.669 60.443 80.682 1.00 22.54 167 LYS B O 1
ATOM 5516 N N . VAL B 1 191 ? 4.389 62.433 81.475 1.00 23.54 168 VAL B N 1
ATOM 5517 C CA . VAL B 1 191 ? 3.140 62.807 82.111 1.00 24.61 168 VAL B CA 1
ATOM 5518 C C . VAL B 1 191 ? 2.427 63.837 81.240 1.00 25.37 168 VAL B C 1
ATOM 5519 O O . VAL B 1 191 ? 2.875 64.976 81.109 1.00 24.98 168 VAL B O 1
ATOM 5523 N N . GLY B 1 192 ? 1.326 63.409 80.624 1.00 26.80 169 GLY B N 1
ATOM 5524 C CA . GLY B 1 192 ? 0.562 64.253 79.703 1.00 28.21 169 GLY B CA 1
ATOM 5525 C C . GLY B 1 192 ? 0.977 64.096 78.257 1.00 29.35 169 GLY B C 1
ATOM 5526 O O . GLY B 1 192 ? 1.817 63.256 77.930 1.00 29.13 169 GLY B O 1
ATOM 5527 N N . GLY B 1 193 ? 0.372 64.899 77.379 1.00 30.87 170 GLY B N 1
ATOM 5528 C CA . GLY B 1 193 ? 0.748 64.941 75.961 1.00 32.60 170 GLY B CA 1
ATOM 5529 C C . GLY B 1 193 ? 0.233 63.796 75.102 1.00 34.20 170 GLY B C 1
ATOM 5530 O O . GLY B 1 193 ? -0.413 62.870 75.599 1.00 34.26 170 GLY B O 1
ATOM 5531 N N . ASP B 1 194 ? 0.523 63.875 73.804 1.00 35.63 171 ASP B N 1
ATOM 5532 C CA . ASP B 1 194 ? 0.121 62.861 72.822 1.00 37.06 171 ASP B CA 1
ATOM 5533 C C . ASP B 1 194 ? 0.979 61.613 72.959 1.00 37.59 171 ASP B C 1
ATOM 5534 O O . ASP B 1 194 ? 1.997 61.631 73.655 1.00 37.86 171 ASP B O 1
ATOM 5539 N N . VAL B 1 195 ? 0.577 60.534 72.290 1.00 37.79 172 VAL B N 1
ATOM 5540 C CA . VAL B 1 195 ? 1.416 59.345 72.230 1.00 38.30 172 VAL B CA 1
ATOM 5541 C C . VAL B 1 195 ? 2.685 59.677 71.437 1.00 38.36 172 VAL B C 1
ATOM 5542 O O . VAL B 1 195 ? 2.620 60.245 70.336 1.00 38.32 172 VAL B O 1
ATOM 5546 N N . LEU B 1 196 ? 3.829 59.358 72.038 1.00 38.07 173 LEU B N 1
ATOM 5547 C CA . LEU B 1 196 ? 5.136 59.562 71.426 1.00 37.65 173 LEU B CA 1
ATOM 5548 C C . LEU B 1 196 ? 5.816 58.221 71.221 1.00 36.95 173 LEU B C 1
ATOM 5549 O O . LEU B 1 196 ? 5.855 57.390 72.140 1.00 36.84 173 LEU B O 1
ATOM 5554 N N . GLU B 1 197 ? 6.360 58.016 70.024 1.00 35.79 174 GLU B N 1
ATOM 5555 C CA . GLU B 1 197 ? 7.058 56.775 69.702 1.00 34.89 174 GLU B CA 1
ATOM 5556 C C . GLU B 1 197 ? 8.214 56.554 70.674 1.00 33.74 174 GLU B C 1
ATOM 5557 O O . GLU B 1 197 ? 9.064 57.429 70.845 1.00 34.02 174 GLU B O 1
ATOM 5559 N N . GLY B 1 198 ? 8.219 55.391 71.318 1.00 32.24 175 GLY B N 1
ATOM 5560 C CA . GLY B 1 198 ? 9.280 55.020 72.256 1.00 30.46 175 GLY B CA 1
ATOM 5561 C C . GLY B 1 198 ? 9.028 55.442 73.692 1.00 28.86 175 GLY B C 1
ATOM 5562 O O . GLY B 1 198 ? 9.854 55.178 74.579 1.00 29.13 175 GLY B O 1
ATOM 5563 N N . TRP B 1 199 ? 7.888 56.094 73.914 1.00 27.01 176 TRP B N 1
ATOM 5564 C CA . TRP B 1 199 ? 7.547 56.686 75.202 1.00 25.38 176 TRP B CA 1
ATOM 5565 C C . TRP B 1 199 ? 6.382 55.986 75.883 1.00 24.48 176 TRP B C 1
ATOM 5566 O O . TRP B 1 199 ? 5.412 55.603 75.242 1.00 23.84 176 TRP B O 1
ATOM 5577 N N . ILE B 1 200 ? 6.505 55.825 77.193 1.00 23.54 177 ILE B N 1
ATOM 5578 C CA . ILE B 1 200 ? 5.434 55.316 78.035 1.00 22.81 177 ILE B CA 1
ATOM 5579 C C . ILE B 1 200 ? 4.520 56.483 78.425 1.00 22.56 177 ILE B C 1
ATOM 5580 O O . ILE B 1 200 ? 5.002 57.580 78.716 1.00 22.40 177 ILE B O 1
ATOM 5585 N N . ASP B 1 201 ? 3.209 56.244 78.402 1.00 22.48 178 ASP B N 1
ATOM 5586 C CA A ASP B 1 201 ? 2.262 57.222 78.915 0.50 22.40 178 ASP B CA 1
ATOM 5587 C CA B ASP B 1 201 ? 2.199 57.186 78.893 0.50 22.49 178 ASP B CA 1
ATOM 5588 C C . ASP B 1 201 ? 2.019 56.895 80.379 1.00 22.50 178 ASP B C 1
ATOM 5589 O O . ASP B 1 201 ? 1.357 55.914 80.734 1.00 22.47 178 ASP B O 1
ATOM 5598 N N . PHE B 1 202 ? 2.614 57.724 81.237 1.00 22.46 179 PHE B N 1
ATOM 5599 C CA . PHE B 1 202 ? 2.681 57.420 82.667 1.00 22.49 179 PHE B CA 1
ATOM 5600 C C . PHE B 1 202 ? 1.312 57.295 83.327 1.00 22.56 179 PHE B C 1
ATOM 5601 O O . PHE B 1 202 ? 1.060 56.330 84.048 1.00 22.51 179 PHE B O 1
ATOM 5609 N N . ARG B 1 203 ? 0.448 58.277 83.090 1.00 22.88 180 ARG B N 1
ATOM 5610 C CA . ARG B 1 203 ? -0.857 58.327 83.753 1.00 23.32 180 ARG B CA 1
ATOM 5611 C C . ARG B 1 203 ? -1.782 57.199 83.330 1.00 23.43 180 ARG B C 1
ATOM 5612 O O . ARG B 1 203 ? -2.433 56.588 84.182 1.00 22.68 180 ARG B O 1
ATOM 5620 N N . LYS B 1 204 ? -1.817 56.914 82.023 1.00 23.22 181 LYS B N 1
ATOM 5621 C CA . LYS B 1 204 ? -2.559 55.770 81.521 1.00 23.86 181 LYS B CA 1
ATOM 5622 C C . LYS B 1 204 ? -2.080 54.464 82.159 1.00 23.60 181 LYS B C 1
ATOM 5623 O O . LYS B 1 204 ? -2.879 53.727 82.715 1.00 23.67 181 LYS B O 1
ATOM 5629 N N . GLU B 1 205 ? -0.781 54.181 82.086 1.00 23.61 182 GLU B N 1
ATOM 5630 C CA . GLU B 1 205 ? -0.261 52.941 82.651 1.00 23.52 182 GLU B CA 1
ATOM 5631 C C . GLU B 1 205 ? -0.416 52.874 84.173 1.00 23.75 182 GLU B C 1
ATOM 5632 O O . GLU B 1 205 ? -0.678 51.806 84.727 1.00 23.66 182 GLU B O 1
ATOM 5638 N N . LEU B 1 206 ? -0.281 54.022 84.833 1.00 24.17 183 LEU B N 1
ATOM 5639 C CA . LEU B 1 206 ? -0.519 54.131 86.273 1.00 24.86 183 LEU B CA 1
ATOM 5640 C C . LEU B 1 206 ? -1.950 53.694 86.628 1.00 25.08 183 LEU B C 1
ATOM 5641 O O . LEU B 1 206 ? -2.140 52.850 87.504 1.00 24.66 183 LEU B O 1
ATOM 5646 N N . GLU B 1 207 ? -2.946 54.242 85.937 1.00 25.65 184 GLU B N 1
ATOM 5647 C CA . GLU B 1 207 ? -4.337 53.826 86.162 1.00 26.59 184 GLU B CA 1
ATOM 5648 C C . GLU B 1 207 ? -4.568 52.338 85.913 1.00 26.55 184 GLU B C 1
ATOM 5649 O O . GLU B 1 207 ? -5.355 51.704 86.620 1.00 26.40 184 GLU B O 1
ATOM 5655 N N . GLU B 1 208 ? -3.884 51.793 84.907 1.00 26.40 185 GLU B N 1
ATOM 5656 C CA . GLU B 1 208 ? -3.968 50.376 84.581 1.00 26.94 185 GLU B CA 1
ATOM 5657 C C . GLU B 1 208 ? -3.291 49.463 85.612 1.00 26.25 185 GLU B C 1
ATOM 5658 O O . GLU B 1 208 ? -3.562 48.262 85.638 1.00 25.79 185 GLU B O 1
ATOM 5664 N N . SER B 1 209 ? -2.415 50.033 86.446 1.00 25.62 186 SER B N 1
ATOM 5665 C CA . SER B 1 209 ? -1.634 49.265 87.421 1.00 25.11 186 SER B CA 1
ATOM 5666 C C . SER B 1 209 ? -2.448 48.849 88.649 1.00 24.87 186 SER B C 1
ATOM 5667 O O . SER B 1 209 ? -3.333 49.573 89.100 1.00 24.57 186 SER B O 1
ATOM 5670 N N . SER B 1 210 ? -2.137 47.667 89.175 1.00 24.50 187 SER B N 1
ATOM 5671 C CA . SER B 1 210 ? -2.828 47.122 90.340 1.00 24.20 187 SER B CA 1
ATOM 5672 C C . SER B 1 210 ? -2.557 47.992 91.567 1.00 23.89 187 SER B C 1
ATOM 5673 O O . SER B 1 210 ? -1.428 48.418 91.771 1.00 23.68 187 SER B O 1
ATOM 5676 N N . PRO B 1 211 ? -3.598 48.256 92.381 1.00 24.16 188 PRO B N 1
ATOM 5677 C CA . PRO B 1 211 ? -3.429 48.986 93.636 1.00 24.30 188 PRO B CA 1
ATOM 5678 C C . PRO B 1 211 ? -2.897 48.084 94.748 1.00 24.39 188 PRO B C 1
ATOM 5679 O O . PRO B 1 211 ? -2.757 48.526 95.892 1.00 24.43 188 PRO B O 1
ATOM 5683 N N . ILE B 1 212 ? -2.620 46.824 94.412 1.00 24.83 189 ILE B N 1
ATOM 5684 C CA . ILE B 1 212 ? -2.049 45.893 95.378 1.00 25.33 189 ILE B CA 1
ATOM 5685 C C . ILE B 1 212 ? -0.590 45.689 95.053 1.00 25.14 189 ILE B C 1
ATOM 5686 O O . ILE B 1 212 ? -0.243 44.981 94.112 1.00 24.86 189 ILE B O 1
ATOM 5691 N N . PHE B 1 213 ? 0.256 46.352 95.835 1.00 25.19 190 PHE B N 1
ATOM 5692 C CA . PHE B 1 213 ? 1.691 46.193 95.721 1.00 25.35 190 PHE B CA 1
ATOM 5693 C C . PHE B 1 213 ? 2.210 45.389 96.907 1.00 25.61 190 PHE B C 1
ATOM 5694 O O . PHE B 1 213 ? 2.044 45.798 98.058 1.00 25.29 190 PHE B O 1
ATOM 5702 N N . GLU B 1 214 ? 2.842 44.252 96.624 1.00 26.15 191 GLU B N 1
ATOM 5703 C CA . GLU B 1 214 ? 3.394 43.416 97.681 1.00 26.88 191 GLU B CA 1
ATOM 5704 C C . GLU B 1 214 ? 4.696 44.046 98.151 1.00 27.44 191 GLU B C 1
ATOM 5705 O O . GLU B 1 214 ? 5.629 44.198 97.363 1.00 27.02 191 GLU B O 1
ATOM 5707 N N . ARG B 1 215 ? 4.737 44.443 99.421 1.00 27.84 192 ARG B N 1
ATOM 5708 C CA . ARG B 1 215 ? 5.929 45.060 99.984 1.00 28.84 192 ARG B CA 1
ATOM 5709 C C . ARG B 1 215 ? 7.111 44.090 99.924 1.00 29.38 192 ARG B C 1
ATOM 5710 O O . ARG B 1 215 ? 7.004 42.966 100.424 1.00 29.00 192 ARG B O 1
ATOM 5718 N N . PRO B 1 216 ? 8.229 44.516 99.300 1.00 29.54 193 PRO B N 1
ATOM 5719 C CA . PRO B 1 216 ? 9.446 43.702 99.290 1.00 30.13 193 PRO B CA 1
ATOM 5720 C C . PRO B 1 216 ? 9.898 43.311 100.699 1.00 30.88 193 PRO B C 1
ATOM 5721 O O . PRO B 1 216 ? 9.852 44.125 101.632 1.00 30.82 193 PRO B O 1
ATOM 5725 N N . THR B 1 217 ? 10.302 42.058 100.858 1.00 31.77 194 THR B N 1
ATOM 5726 C CA . THR B 1 217 ? 10.706 41.552 102.169 1.00 32.99 194 THR B CA 1
ATOM 5727 C C . THR B 1 217 ? 12.061 40.850 102.092 1.00 33.93 194 THR B C 1
ATOM 5728 O O . THR B 1 217 ? 12.598 40.632 100.996 1.00 33.75 194 THR B O 1
ATOM 5732 N N . GLY B 1 218 ? 12.595 40.486 103.258 1.00 34.87 195 GLY B N 1
ATOM 5733 C CA . GLY B 1 218 ? 13.867 39.781 103.335 1.00 36.35 195 GLY B CA 1
ATOM 5734 C C . GLY B 1 218 ? 14.989 40.686 102.887 1.00 37.24 195 GLY B C 1
ATOM 5735 O O . GLY B 1 218 ? 15.067 41.834 103.315 1.00 37.58 195 GLY B O 1
ATOM 5736 N N . GLU B 1 219 ? 15.843 40.181 102.003 1.00 38.20 196 GLU B N 1
ATOM 5737 C CA . GLU B 1 219 ? 17.013 40.940 101.552 1.00 39.24 196 GLU B CA 1
ATOM 5738 C C . GLU B 1 219 ? 16.659 42.031 100.546 1.00 38.92 196 GLU B C 1
ATOM 5739 O O . GLU B 1 219 ? 17.410 42.994 100.380 1.00 39.52 196 GLU B O 1
ATOM 5745 N N . VAL B 1 220 ? 15.514 41.886 99.884 1.00 38.46 197 VAL B N 1
ATOM 5746 C CA . VAL B 1 220 ? 15.069 42.878 98.903 1.00 37.76 197 VAL B CA 1
ATOM 5747 C C . VAL B 1 220 ? 14.342 44.072 99.560 1.00 36.78 197 VAL B C 1
ATOM 5748 O O . VAL B 1 220 ? 14.055 45.073 98.899 1.00 36.98 197 VAL B O 1
ATOM 5752 N N . SER B 1 221 ? 14.066 43.968 100.859 1.00 35.46 198 SER B N 1
ATOM 5753 C CA . SER B 1 221 ? 13.462 45.077 101.609 1.00 34.57 198 SER B CA 1
ATOM 5754 C C . SER B 1 221 ? 14.474 46.196 101.886 1.00 33.14 198 SER B C 1
ATOM 5755 O O . SER B 1 221 ? 15.686 45.952 101.969 1.00 32.80 198 SER B O 1
ATOM 5758 N N . THR B 1 222 ? 13.970 47.417 102.043 1.00 31.52 199 THR B N 1
ATOM 5759 C CA . THR B 1 222 ? 14.835 48.553 102.351 1.00 29.48 199 THR B CA 1
ATOM 5760 C C . THR B 1 222 ? 15.339 48.446 103.787 1.00 28.33 199 THR B C 1
ATOM 5761 O O . THR B 1 222 ? 14.653 47.906 104.660 1.00 28.10 199 THR B O 1
ATOM 5765 N N . LYS B 1 223 ? 16.547 48.949 104.007 1.00 26.83 200 LYS B N 1
ATOM 5766 C CA . LYS B 1 223 ? 17.129 49.087 105.329 1.00 25.97 200 LYS B CA 1
ATOM 5767 C C . LYS B 1 223 ? 17.421 50.577 105.532 1.00 25.48 200 LYS B C 1
ATOM 5768 O O . LYS B 1 223 ? 17.510 51.327 104.549 1.00 25.35 200 LYS B O 1
ATOM 5770 N N . ASN B 1 224 ? 17.578 50.999 106.789 1.00 24.74 201 ASN B N 1
ATOM 5771 C CA . ASN B 1 224 ? 17.908 52.398 107.101 1.00 24.46 201 ASN B CA 1
ATOM 5772 C C . ASN B 1 224 ? 19.041 52.974 106.231 1.00 24.76 201 ASN B C 1
ATOM 5773 O O . ASN B 1 224 ? 18.981 54.129 105.801 1.00 24.44 201 ASN B O 1
ATOM 5778 N N . GLU B 1 225 ? 20.052 52.146 105.967 1.00 24.36 202 GLU B N 1
ATOM 5779 C CA . GLU B 1 225 ? 21.276 52.579 105.305 1.00 24.68 202 GLU B CA 1
ATOM 5780 C C . GLU B 1 225 ? 21.146 52.656 103.784 1.00 24.00 202 GLU B C 1
ATOM 5781 O O . GLU B 1 225 ? 22.021 53.218 103.134 1.00 24.26 202 GLU B O 1
ATOM 5787 N N . ASP B 1 226 ? 20.075 52.088 103.220 1.00 23.23 203 ASP B N 1
ATOM 5788 C CA . ASP B 1 226 ? 19.879 52.103 101.767 1.00 22.09 203 ASP B CA 1
ATOM 5789 C C . ASP B 1 226 ? 19.664 53.531 101.269 1.00 21.49 203 ASP B C 1
ATOM 5790 O O . ASP B 1 226 ? 19.013 54.336 101.928 1.00 20.41 203 ASP B O 1
ATOM 5795 N N . ILE B 1 227 ? 20.216 53.835 100.101 1.00 21.13 204 ILE B N 1
ATOM 5796 C CA . ILE B 1 227 ? 19.941 55.102 99.432 1.00 20.76 204 ILE B CA 1
ATOM 5797 C C . ILE B 1 227 ? 18.499 55.110 98.913 1.00 21.15 204 ILE B C 1
ATOM 5798 O O . ILE B 1 227 ? 18.027 54.116 98.340 1.00 20.54 204 ILE B O 1
ATOM 5803 N N . CYS B 1 228 ? 17.795 56.224 99.118 1.00 21.05 205 CYS B N 1
ATOM 5804 C CA . CYS B 1 228 ? 16.440 56.368 98.583 1.00 21.20 205 CYS B CA 1
ATOM 5805 C C . CYS B 1 228 ? 16.262 57.617 97.722 1.00 21.11 205 CYS B C 1
ATOM 5806 O O . CYS B 1 228 ? 15.311 57.715 96.931 1.00 21.14 205 CYS B O 1
ATOM 5809 N N . LEU B 1 229 ? 17.167 58.577 97.875 1.00 20.64 206 LEU B N 1
ATOM 5810 C CA . LEU B 1 229 ? 16.985 59.856 97.224 1.00 20.36 206 LEU B CA 1
ATOM 5811 C C . LEU B 1 229 ? 18.318 60.495 96.869 1.00 20.19 206 LEU B C 1
ATOM 5812 O O . LEU B 1 229 ? 19.261 60.478 97.673 1.00 19.95 206 LEU B O 1
ATOM 5817 N N . VAL B 1 230 ? 18.383 61.062 95.664 1.00 20.25 207 VAL B N 1
ATOM 5818 C CA . VAL B 1 230 ? 19.614 61.661 95.142 1.00 20.10 207 VAL B CA 1
ATOM 5819 C C . VAL B 1 230 ? 19.342 62.998 94.446 1.00 20.31 207 VAL B C 1
ATOM 5820 O O . VAL B 1 230 ? 18.438 63.093 93.613 1.00 19.92 207 VAL B O 1
ATOM 5824 N N . TYR B 1 231 ? 20.132 64.016 94.794 1.00 20.17 208 TYR B N 1
ATOM 5825 C CA . TYR B 1 231 ? 20.156 65.289 94.056 1.00 20.95 208 TYR B CA 1
ATOM 5826 C C . TYR B 1 231 ? 21.520 65.553 93.488 1.00 20.89 208 TYR B C 1
ATOM 5827 O O . TYR B 1 231 ? 22.537 65.362 94.165 1.00 20.43 208 TYR B O 1
ATOM 5836 N N . PHE B 1 232 ? 21.537 65.976 92.233 1.00 20.94 209 PHE B N 1
ATOM 5837 C CA . PHE B 1 232 ? 22.736 66.504 91.623 1.00 21.06 209 PHE B CA 1
ATOM 5838 C C . PHE B 1 232 ? 22.972 67.901 92.177 1.00 21.45 209 PHE B C 1
ATOM 5839 O O . PHE B 1 232 ? 22.079 68.748 92.156 1.00 22.22 209 PHE B O 1
ATOM 5847 N N . SER B 1 233 ? 24.170 68.134 92.700 1.00 21.48 210 SER B N 1
ATOM 5848 C CA . SER B 1 233 ? 24.507 69.406 93.314 1.00 21.20 210 SER B CA 1
ATOM 5849 C C . SER B 1 233 ? 25.867 69.907 92.832 1.00 21.38 210 SER B C 1
ATOM 5850 O O . SER B 1 233 ? 26.839 69.143 92.784 1.00 20.43 210 SER B O 1
ATOM 5853 N N . SER B 1 234 ? 25.921 71.195 92.496 1.00 21.27 211 SER B N 1
ATOM 5854 C CA . SER B 1 234 ? 27.112 71.832 91.918 1.00 21.65 211 SER B CA 1
ATOM 5855 C C . SER B 1 234 ? 28.346 71.745 92.813 1.00 21.75 211 SER B C 1
ATOM 5856 O O . SER B 1 234 ? 28.254 71.850 94.039 1.00 20.99 211 SER B O 1
ATOM 5859 N N . GLY B 1 235 ? 29.494 71.515 92.182 1.00 21.64 212 GLY B N 1
ATOM 5860 C CA . GLY B 1 235 ? 30.773 71.525 92.868 1.00 22.13 212 GLY B CA 1
ATOM 5861 C C . GLY B 1 235 ? 31.638 72.657 92.340 1.00 22.88 212 GLY B C 1
ATOM 5862 O O . GLY B 1 235 ? 31.304 73.296 91.327 1.00 23.12 212 GLY B O 1
ATOM 5863 N N . THR B 1 236 ? 32.760 72.886 93.011 1.00 22.79 213 THR B N 1
ATOM 5864 C CA . THR B 1 236 ? 33.628 74.018 92.723 1.00 23.70 213 THR B CA 1
ATOM 5865 C C . THR B 1 236 ? 34.435 73.827 91.445 1.00 24.43 213 THR B C 1
ATOM 5866 O O . THR B 1 236 ? 34.829 74.795 90.800 1.00 24.60 213 THR B O 1
ATOM 5870 N N . ALA B 1 237 ? 34.666 72.564 91.096 1.00 24.86 214 ALA B N 1
ATOM 5871 C CA . ALA B 1 237 ? 35.320 72.189 89.870 1.00 26.03 214 ALA B CA 1
ATOM 5872 C C . ALA B 1 237 ? 34.432 71.136 89.204 1.00 26.41 214 ALA B C 1
ATOM 5873 O O . ALA B 1 237 ? 33.718 70.386 89.883 1.00 27.88 214 ALA B O 1
ATOM 5875 N N . GLY B 1 238 ? 34.441 71.101 87.885 1.00 26.23 215 GLY B N 1
ATOM 5876 C CA . GLY B 1 238 ? 33.660 70.101 87.164 1.00 25.34 215 GLY B CA 1
ATOM 5877 C C . GLY B 1 238 ? 32.149 70.165 87.379 1.00 24.81 215 GLY B C 1
ATOM 5878 O O . GLY B 1 238 ? 31.584 71.204 87.760 1.00 24.41 215 GLY B O 1
ATOM 5879 N N . PHE B 1 239 ? 31.508 69.027 87.132 1.00 24.15 216 PHE B N 1
ATOM 5880 C CA . PHE B 1 239 ? 30.062 68.937 86.999 1.00 23.48 216 PHE B CA 1
ATOM 5881 C C . PHE B 1 239 ? 29.379 68.465 88.281 1.00 22.76 216 PHE B C 1
ATOM 5882 O O . PHE B 1 239 ? 30.044 67.982 89.195 1.00 22.03 216 PHE B O 1
ATOM 5890 N N . PRO B 1 240 ? 28.047 68.659 88.379 1.00 22.35 217 PRO B N 1
ATOM 5891 C CA . PRO B 1 240 ? 27.393 68.385 89.656 1.00 21.79 217 PRO B CA 1
ATOM 5892 C C . PRO B 1 240 ? 27.595 66.977 90.212 1.00 22.02 217 PRO B C 1
ATOM 5893 O O . PRO B 1 240 ? 27.619 65.997 89.465 1.00 21.20 217 PRO B O 1
ATOM 5897 N N . LYS B 1 241 ? 27.735 66.902 91.532 1.00 21.58 218 LYS B N 1
ATOM 5898 C CA . LYS B 1 241 ? 27.942 65.636 92.222 1.00 21.94 218 LYS B CA 1
ATOM 5899 C C . LYS B 1 241 ? 26.620 65.086 92.736 1.00 21.28 218 LYS B C 1
ATOM 5900 O O . LYS B 1 241 ? 25.661 65.842 92.928 1.00 20.05 218 LYS B O 1
ATOM 5906 N N . MET B 1 242 ? 26.565 63.768 92.925 1.00 20.96 219 MET B N 1
ATOM 5907 C CA . MET B 1 242 ? 25.347 63.104 93.378 1.00 20.95 219 MET B CA 1
ATOM 5908 C C . MET B 1 242 ? 25.281 63.047 94.895 1.00 20.77 219 MET B C 1
ATOM 5909 O O . MET B 1 242 ? 25.977 62.252 95.528 1.00 21.03 219 MET B O 1
ATOM 5914 N N . VAL B 1 243 ? 24.431 63.884 95.478 1.00 20.11 220 VAL B N 1
ATOM 5915 C CA . VAL B 1 243 ? 24.218 63.851 96.928 1.00 19.39 220 VAL B CA 1
ATOM 5916 C C . VAL B 1 243 ? 23.255 62.729 97.235 1.00 19.51 220 VAL B C 1
ATOM 5917 O O . VAL B 1 243 ? 22.084 62.818 96.875 1.00 20.04 220 VAL B O 1
ATOM 5921 N N . GLU B 1 244 ? 23.737 61.682 97.912 1.00 19.27 221 GLU B N 1
ATOM 5922 C CA . GLU B 1 244 ? 22.907 60.504 98.180 1.00 19.58 221 GLU B CA 1
ATOM 5923 C C . GLU B 1 244 ? 22.456 60.436 99.635 1.00 19.43 221 GLU B C 1
ATOM 5924 O O . GLU B 1 244 ? 23.264 60.496 100.560 1.00 19.25 221 GLU B O 1
ATOM 5930 N N . HIS B 1 245 ? 21.150 60.330 99.812 1.00 19.49 222 HIS B N 1
ATOM 5931 C CA . HIS B 1 245 ? 20.538 60.313 101.121 1.00 19.44 222 HIS B CA 1
ATOM 5932 C C . HIS B 1 245 ? 19.939 58.954 101.434 1.00 19.91 222 HIS B C 1
ATOM 5933 O O . HIS B 1 245 ? 19.340 58.338 100.556 1.00 18.93 222 HIS B O 1
ATOM 5940 N N . ASP B 1 246 ? 20.095 58.503 102.685 1.00 19.52 223 ASP B N 1
ATOM 5941 C CA . ASP B 1 246 ? 19.567 57.200 103.085 1.00 20.19 223 ASP B CA 1
ATOM 5942 C C . ASP B 1 246 ? 18.097 57.292 103.533 1.00 20.43 223 ASP B C 1
ATOM 5943 O O . ASP B 1 246 ? 17.505 58.381 103.557 1.00 20.01 223 ASP B O 1
ATOM 5948 N N . ASN B 1 247 ? 17.516 56.147 103.883 1.00 20.61 224 ASN B N 1
ATOM 5949 C CA . ASN B 1 247 ? 16.103 56.079 104.303 1.00 20.65 224 ASN B CA 1
ATOM 5950 C C . ASN B 1 247 ? 15.726 56.811 105.614 1.00 20.40 224 ASN B C 1
ATOM 5951 O O . ASN B 1 247 ? 14.542 57.028 105.884 1.00 20.72 224 ASN B O 1
ATOM 5956 N N . THR B 1 248 ? 16.722 57.199 106.410 1.00 20.09 225 THR B N 1
ATOM 5957 C CA . THR B 1 248 ? 16.468 57.967 107.645 1.00 19.39 225 THR B CA 1
ATOM 5958 C C . THR B 1 248 ? 16.450 59.463 107.402 1.00 19.13 225 THR B C 1
ATOM 5959 O O . THR B 1 248 ? 16.034 60.222 108.273 1.00 18.13 225 THR B O 1
ATOM 5963 N N . TYR B 1 249 ? 16.894 59.890 106.216 1.00 18.91 226 TYR B N 1
ATOM 5964 C CA . TYR B 1 249 ? 16.884 61.315 105.868 1.00 19.33 226 TYR B CA 1
ATOM 5965 C C . TYR B 1 249 ? 15.544 62.017 106.148 1.00 18.64 226 TYR B C 1
ATOM 5966 O O . TYR B 1 249 ? 15.540 63.096 106.743 1.00 18.47 226 TYR B O 1
ATOM 5975 N N . PRO B 1 250 ? 14.411 61.423 105.705 1.00 18.93 227 PRO B N 1
ATOM 5976 C CA . PRO B 1 250 ? 13.095 62.024 105.983 1.00 18.67 227 PRO B CA 1
ATOM 5977 C C . PRO B 1 250 ? 12.865 62.391 107.464 1.00 18.96 227 PRO B C 1
ATOM 5978 O O . PRO B 1 250 ? 12.230 63.413 107.761 1.00 18.67 227 PRO B O 1
ATOM 5982 N N . LEU B 1 251 ? 13.406 61.583 108.371 1.00 18.86 228 LEU B N 1
ATOM 5983 C CA . LEU B 1 251 ? 13.324 61.867 109.810 1.00 19.68 228 LEU B CA 1
ATOM 5984 C C . LEU B 1 251 ? 14.040 63.160 110.216 1.00 19.71 228 LEU B C 1
ATOM 5985 O O . LEU B 1 251 ? 13.616 63.830 111.154 1.00 20.53 228 LEU B O 1
ATOM 5990 N N . GLY B 1 252 ? 15.116 63.514 109.509 1.00 19.48 229 GLY B N 1
ATOM 5991 C CA . GLY B 1 252 ? 15.876 64.719 109.816 1.00 19.43 229 GLY B CA 1
ATOM 5992 C C . GLY B 1 252 ? 15.045 65.968 109.591 1.00 19.96 229 GLY B C 1
ATOM 5993 O O . GLY B 1 252 ? 15.227 66.975 110.273 1.00 20.47 229 GLY B O 1
ATOM 5994 N N . HIS B 1 253 ? 14.123 65.894 108.630 1.00 19.32 230 HIS B N 1
ATOM 5995 C CA . HIS B 1 253 ? 13.202 66.983 108.343 1.00 18.90 230 HIS B CA 1
ATOM 5996 C C . HIS B 1 253 ? 12.105 67.222 109.378 1.00 19.22 230 HIS B C 1
ATOM 5997 O O . HIS B 1 253 ? 11.324 68.161 109.248 1.00 19.79 230 HIS B O 1
ATOM 6004 N N . ILE B 1 254 ? 12.051 66.384 110.413 1.00 19.38 231 ILE B N 1
ATOM 6005 C CA . ILE B 1 254 ? 11.320 66.729 111.641 1.00 19.08 231 ILE B CA 1
ATOM 6006 C C . ILE B 1 254 ? 11.790 68.092 112.159 1.00 18.94 231 ILE B C 1
ATOM 6007 O O . ILE B 1 254 ? 10.980 68.939 112.553 1.00 18.93 231 ILE B O 1
ATOM 6012 N N . LEU B 1 255 ? 13.104 68.310 112.132 1.00 18.75 232 LEU B N 1
ATOM 6013 C CA . LEU B 1 255 ? 13.697 69.567 112.600 1.00 18.56 232 LEU B CA 1
ATOM 6014 C C . LEU B 1 255 ? 13.291 70.747 111.705 1.00 18.74 232 LEU B C 1
ATOM 6015 O O . LEU B 1 255 ? 12.909 71.835 112.196 1.00 17.89 232 LEU B O 1
ATOM 6020 N N . THR B 1 256 ? 13.323 70.502 110.397 1.00 18.06 233 THR B N 1
ATOM 6021 C CA . THR B 1 256 ? 12.934 71.501 109.398 1.00 18.36 233 THR B CA 1
ATOM 6022 C C . THR B 1 256 ? 11.476 71.946 109.534 1.00 18.84 233 THR B C 1
ATOM 6023 O O . THR B 1 256 ? 11.172 73.140 109.491 1.00 19.10 233 THR B O 1
ATOM 6027 N N . ALA B 1 257 ? 10.584 70.971 109.692 1.00 18.90 234 ALA B N 1
ATOM 6028 C CA . ALA B 1 257 ? 9.153 71.210 109.641 1.00 19.27 234 ALA B CA 1
ATOM 6029 C C . ALA B 1 257 ? 8.561 71.594 110.997 1.00 19.62 234 ALA B C 1
ATOM 6030 O O . ALA B 1 257 ? 7.906 72.641 111.120 1.00 19.15 234 ALA B O 1
ATOM 6032 N N . LYS B 1 258 ? 8.787 70.752 112.007 1.00 19.75 235 LYS B N 1
ATOM 6033 C CA . LYS B 1 258 ? 8.195 70.990 113.323 1.00 20.34 235 LYS B CA 1
ATOM 6034 C C . LYS B 1 258 ? 8.848 72.167 114.045 1.00 20.42 235 LYS B C 1
ATOM 6035 O O . LYS B 1 258 ? 8.150 72.989 114.641 1.00 20.97 235 LYS B O 1
ATOM 6041 N N . TYR B 1 259 ? 10.174 72.265 113.980 1.00 20.02 236 TYR B N 1
ATOM 6042 C CA . TYR B 1 259 ? 10.878 73.252 114.804 1.00 20.01 236 TYR B CA 1
ATOM 6043 C C . TYR B 1 259 ? 11.264 74.520 114.090 1.00 20.50 236 TYR B C 1
ATOM 6044 O O . TYR B 1 259 ? 11.113 75.594 114.657 1.00 20.75 236 TYR B O 1
ATOM 6053 N N . TRP B 1 260 ? 11.725 74.426 112.848 1.00 19.86 237 TRP B N 1
ATOM 6054 C CA . TRP B 1 260 ? 12.020 75.657 112.103 1.00 20.26 237 TRP B CA 1
ATOM 6055 C C . TRP B 1 260 ? 10.750 76.281 111.538 1.00 19.96 237 TRP B C 1
ATOM 6056 O O . TRP B 1 260 ? 10.408 77.411 111.897 1.00 20.03 237 TRP B O 1
ATOM 6067 N N . GLN B 1 261 ? 10.036 75.526 110.701 1.00 19.95 238 GLN B N 1
ATOM 6068 C CA . GLN B 1 261 ? 8.828 76.016 110.022 1.00 20.12 238 GLN B CA 1
ATOM 6069 C C . GLN B 1 261 ? 7.643 76.153 110.968 1.00 20.23 238 GLN B C 1
ATOM 6070 O O . GLN B 1 261 ? 6.685 76.880 110.679 1.00 19.74 238 GLN B O 1
ATOM 6076 N N . ASN B 1 262 ? 7.724 75.430 112.083 1.00 20.53 239 ASN B N 1
ATOM 6077 C CA . ASN B 1 262 ? 6.736 75.473 113.161 1.00 21.64 239 ASN B CA 1
ATOM 6078 C C . ASN B 1 262 ? 5.350 75.090 112.647 1.00 21.75 239 ASN B C 1
ATOM 6079 O O . ASN B 1 262 ? 4.350 75.709 113.004 1.00 21.77 239 ASN B O 1
ATOM 6084 N N . VAL B 1 263 ? 5.312 74.052 111.800 1.00 21.77 240 VAL B N 1
ATOM 6085 C CA . VAL B 1 263 ? 4.055 73.523 111.263 1.00 22.08 240 VAL B CA 1
ATOM 6086 C C . VAL B 1 263 ? 3.184 72.886 112.359 1.00 23.18 240 VAL B C 1
ATOM 6087 O O . VAL B 1 263 ? 3.684 72.440 113.394 1.00 23.11 240 VAL B O 1
ATOM 6091 N N . GLU B 1 264 ? 1.886 72.817 112.113 1.00 24.32 241 GLU B N 1
ATOM 6092 C CA . GLU B 1 264 ? 0.986 72.174 113.058 1.00 26.32 241 GLU B CA 1
ATOM 6093 C C . GLU B 1 264 ? 0.249 71.015 112.386 1.00 27.15 241 GLU B C 1
ATOM 6094 O O . GLU B 1 264 ? -0.051 71.083 111.190 1.00 26.45 241 GLU B O 1
ATOM 6096 N N . ASP B 1 265 ? -0.037 69.944 113.130 1.00 29.02 242 ASP B N 1
ATOM 6097 C CA . ASP B 1 265 ? -0.936 68.912 112.586 1.00 30.88 242 ASP B CA 1
ATOM 6098 C C . ASP B 1 265 ? -2.215 69.688 112.486 1.00 31.34 242 ASP B C 1
ATOM 6099 O O . ASP B 1 265 ? -2.420 70.563 113.312 1.00 31.92 242 ASP B O 1
ATOM 6104 N N . ASP B 1 266 ? -3.052 69.488 111.480 1.00 32.03 243 ASP B N 1
ATOM 6105 C CA . ASP B 1 266 ? -4.106 70.490 111.375 1.00 33.16 243 ASP B CA 1
ATOM 6106 C C . ASP B 1 266 ? -3.861 71.363 110.170 1.00 32.11 243 ASP B C 1
ATOM 6107 O O . ASP B 1 266 ? -4.780 71.666 109.417 1.00 33.02 243 ASP B O 1
ATOM 6112 N N . GLY B 1 267 ? -2.605 71.778 110.022 1.00 30.69 244 GLY B N 1
ATOM 6113 C CA . GLY B 1 267 ? -2.269 72.929 109.213 1.00 28.58 244 GLY B CA 1
ATOM 6114 C C . GLY B 1 267 ? -2.164 72.652 107.738 1.00 27.06 244 GLY B C 1
ATOM 6115 O O . GLY B 1 267 ? -2.411 71.533 107.266 1.00 26.74 244 GLY B O 1
ATOM 6116 N N . LEU B 1 268 ? -1.796 73.703 107.015 1.00 25.60 245 LEU B N 1
ATOM 6117 C CA . LEU B 1 268 ? -1.517 73.614 105.603 1.00 24.24 245 LEU B CA 1
ATOM 6118 C C . LEU B 1 268 ? -0.233 74.393 105.367 1.00 23.33 245 LEU B C 1
ATOM 6119 O O . LEU B 1 268 ? -0.220 75.624 105.442 1.00 23.05 245 LEU B O 1
ATOM 6124 N N . HIS B 1 269 ? 0.858 73.669 105.140 1.00 22.43 246 HIS B N 1
ATOM 6125 C CA . HIS B 1 269 ? 2.140 74.315 104.933 1.00 21.96 246 HIS B CA 1
ATOM 6126 C C . HIS B 1 269 ? 2.427 74.543 103.458 1.00 21.60 246 HIS B C 1
ATOM 6127 O O . HIS B 1 269 ? 2.264 73.641 102.638 1.00 21.23 246 HIS B O 1
ATOM 6134 N N . TYR B 1 270 ? 2.907 75.744 103.150 1.00 21.73 247 TYR B N 1
ATOM 6135 C CA . TYR B 1 270 ? 3.279 76.106 101.787 1.00 21.90 247 TYR B CA 1
ATOM 6136 C C . TYR B 1 270 ? 4.748 76.528 101.702 1.00 22.36 247 TYR B C 1
ATOM 6137 O O . TYR B 1 270 ? 5.129 77.596 102.189 1.00 22.02 247 TYR B O 1
ATOM 6146 N N . THR B 1 271 ? 5.581 75.670 101.109 1.00 22.66 248 THR B N 1
ATOM 6147 C CA . THR B 1 271 ? 6.936 76.077 100.729 1.00 22.30 248 THR B CA 1
ATOM 6148 C C . THR B 1 271 ? 6.914 76.303 99.215 1.00 22.40 248 THR B C 1
ATOM 6149 O O . THR B 1 271 ? 6.419 75.465 98.464 1.00 22.19 248 THR B O 1
ATOM 6153 N N . VAL B 1 272 ? 7.411 77.454 98.775 1.00 22.30 249 VAL B N 1
ATOM 6154 C CA . VAL B 1 272 ? 7.508 77.725 97.344 1.00 22.61 249 VAL B CA 1
ATOM 6155 C C . VAL B 1 272 ? 8.815 77.093 96.869 1.00 23.29 249 VAL B C 1
ATOM 6156 O O . VAL B 1 272 ? 9.894 77.600 97.186 1.00 23.38 249 VAL B O 1
ATOM 6160 N N . ALA B 1 273 ? 8.711 75.964 96.162 1.00 23.14 250 ALA B N 1
ATOM 6161 C CA . ALA B 1 273 ? 9.881 75.229 95.655 1.00 24.35 250 ALA B CA 1
ATOM 6162 C C . ALA B 1 273 ? 9.471 74.243 94.562 1.00 25.26 250 ALA B C 1
ATOM 6163 O O . ALA B 1 273 ? 8.536 73.453 94.735 1.00 26.36 250 ALA B O 1
ATOM 6165 N N . ASP B 1 274 ? 10.196 74.259 93.460 1.00 25.66 251 ASP B N 1
ATOM 6166 C CA . ASP B 1 274 ? 10.000 73.271 92.405 1.00 26.42 251 ASP B CA 1
ATOM 6167 C C . ASP B 1 274 ? 10.574 71.901 92.814 1.00 25.93 251 ASP B C 1
ATOM 6168 O O . ASP B 1 274 ? 11.619 71.836 93.461 1.00 25.19 251 ASP B O 1
ATOM 6173 N N . SER B 1 275 ? 9.895 70.823 92.423 1.00 25.97 252 SER B N 1
ATOM 6174 C CA . SER B 1 275 ? 10.351 69.459 92.716 1.00 26.45 252 SER B CA 1
ATOM 6175 C C . SER B 1 275 ? 11.768 69.095 92.264 1.00 26.75 252 SER B C 1
ATOM 6176 O O . SER B 1 275 ? 12.306 68.091 92.712 1.00 27.09 252 SER B O 1
ATOM 6179 N N . GLY B 1 276 ? 12.377 69.914 91.411 1.00 26.62 253 GLY B N 1
ATOM 6180 C CA . GLY B 1 276 ? 13.720 69.646 90.922 1.00 27.36 253 GLY B CA 1
ATOM 6181 C C . GLY B 1 276 ? 14.807 69.955 91.932 1.00 27.93 253 GLY B C 1
ATOM 6182 O O . GLY B 1 276 ? 15.956 69.556 91.751 1.00 28.65 253 GLY B O 1
ATOM 6183 N N . TRP B 1 277 ? 14.430 70.660 93.001 1.00 27.64 254 TRP B N 1
ATOM 6184 C CA . TRP B 1 277 ? 15.362 71.158 94.002 1.00 26.95 254 TRP B CA 1
ATOM 6185 C C . TRP B 1 277 ? 15.078 70.548 95.376 1.00 25.68 254 TRP B C 1
ATOM 6186 O O . TRP B 1 277 ? 13.926 70.242 95.715 1.00 24.56 254 TRP B O 1
ATOM 6197 N N . GLY B 1 278 ? 16.146 70.381 96.147 1.00 24.30 255 GLY B N 1
ATOM 6198 C CA . GLY B 1 278 ? 16.097 69.875 97.506 1.00 23.20 255 GLY B CA 1
ATOM 6199 C C . GLY B 1 278 ? 15.054 70.552 98.370 1.00 22.66 255 GLY B C 1
ATOM 6200 O O . GLY B 1 278 ? 14.410 69.891 99.178 1.00 22.21 255 GLY B O 1
ATOM 6201 N N . LYS B 1 279 ? 14.852 71.853 98.174 1.00 21.90 256 LYS B N 1
ATOM 6202 C CA . LYS B 1 279 ? 13.869 72.577 98.997 1.00 22.19 256 LYS B CA 1
ATOM 6203 C C . LYS B 1 279 ? 12.451 72.014 98.908 1.00 21.90 256 LYS B C 1
ATOM 6204 O O . LYS B 1 279 ? 11.711 72.096 99.878 1.00 21.91 256 LYS B O 1
ATOM 6210 N N . CYS B 1 280 ? 12.089 71.418 97.769 1.00 22.05 257 CYS B N 1
ATOM 6211 C CA . CYS B 1 280 ? 10.803 70.744 97.657 1.00 21.75 257 CYS B CA 1
ATOM 6212 C C . CYS B 1 280 ? 10.564 69.708 98.776 1.00 21.15 257 CYS B C 1
ATOM 6213 O O . CYS B 1 280 ? 9.505 69.720 99.391 1.00 21.67 257 CYS B O 1
ATOM 6216 N N . VAL B 1 281 ? 11.537 68.836 99.052 1.00 20.23 258 VAL B N 1
ATOM 6217 C CA . VAL B 1 281 ? 11.358 67.813 100.096 1.00 20.37 258 VAL B CA 1
ATOM 6218 C C . VAL B 1 281 ? 11.564 68.340 101.522 1.00 20.19 258 VAL B C 1
ATOM 6219 O O . VAL B 1 281 ? 11.145 67.703 102.483 1.00 21.07 258 VAL B O 1
ATOM 6223 N N . TRP B 1 282 ? 12.203 69.504 101.640 1.00 20.20 259 TRP B N 1
ATOM 6224 C CA . TRP B 1 282 ? 12.307 70.248 102.906 1.00 19.80 259 TRP B CA 1
ATOM 6225 C C . TRP B 1 282 ? 10.962 70.853 103.300 1.00 19.94 259 TRP B C 1
ATOM 6226 O O . TRP B 1 282 ? 10.736 71.155 104.474 1.00 19.87 259 TRP B O 1
ATOM 6237 N N . GLY B 1 283 ? 10.118 71.134 102.307 1.00 19.48 260 GLY B N 1
ATOM 6238 C CA . GLY B 1 283 ? 8.913 71.926 102.536 1.00 20.34 260 GLY B CA 1
ATOM 6239 C C . GLY B 1 283 ? 7.584 71.295 102.129 1.00 20.86 260 GLY B C 1
ATOM 6240 O O . GLY B 1 283 ? 6.527 71.754 102.557 1.00 21.57 260 GLY B O 1
ATOM 6241 N N . LYS B 1 284 ? 7.630 70.248 101.310 1.00 20.49 261 LYS B N 1
ATOM 6242 C CA . LYS B 1 284 ? 6.407 69.734 100.662 1.00 21.06 261 LYS B CA 1
ATOM 6243 C C . LYS B 1 284 ? 6.256 68.216 100.795 1.00 20.52 261 LYS B C 1
ATOM 6244 O O . LYS B 1 284 ? 5.516 67.568 100.034 1.00 20.30 261 LYS B O 1
ATOM 6250 N N . LEU B 1 285 ? 6.941 67.639 101.775 1.00 20.83 262 LEU B N 1
ATOM 6251 C CA . LEU B 1 285 ? 6.933 66.188 101.905 1.00 20.58 262 LEU B CA 1
ATOM 6252 C C . LEU B 1 285 ? 7.207 65.667 103.323 1.00 20.04 262 LEU B C 1
ATOM 6253 O O . LEU B 1 285 ? 6.283 65.583 104.141 1.00 20.50 262 LEU B O 1
ATOM 6258 N N . TYR B 1 286 ? 8.460 65.324 103.614 1.00 18.75 263 TYR B N 1
ATOM 6259 C CA . TYR B 1 286 ? 8.770 64.429 104.727 1.00 18.27 263 TYR B CA 1
ATOM 6260 C C . TYR B 1 286 ? 8.354 64.921 106.119 1.00 18.51 263 TYR B C 1
ATOM 6261 O O . TYR B 1 286 ? 7.523 64.297 106.785 1.00 17.43 263 TYR B O 1
ATOM 6270 N N . GLY B 1 287 ? 8.967 66.020 106.559 1.00 18.03 264 GLY B N 1
ATOM 6271 C CA . GLY B 1 287 ? 8.765 66.503 107.923 1.00 18.00 264 GLY B CA 1
ATOM 6272 C C . GLY B 1 287 ? 7.359 67.035 108.124 1.00 17.82 264 GLY B C 1
ATOM 6273 O O . GLY B 1 287 ? 6.813 66.942 109.215 1.00 16.50 264 GLY B O 1
ATOM 6274 N N . GLN B 1 288 ? 6.780 67.619 107.069 1.00 17.99 265 GLN B N 1
ATOM 6275 C CA . GLN B 1 288 ? 5.403 68.120 107.147 1.00 18.42 265 GLN B CA 1
ATOM 6276 C C . GLN B 1 288 ? 4.471 66.973 107.485 1.00 18.69 265 GLN B C 1
ATOM 6277 O O . GLN B 1 288 ? 3.655 67.071 108.408 1.00 18.67 265 GLN B O 1
ATOM 6283 N N . TRP B 1 289 ? 4.612 65.871 106.752 1.00 18.74 266 TRP B N 1
ATOM 6284 C CA . TRP B 1 289 ? 3.717 64.744 106.930 1.00 19.15 266 TRP B CA 1
ATOM 6285 C C . TRP B 1 289 ? 3.950 64.044 108.266 1.00 19.27 266 TRP B C 1
ATOM 6286 O O . TRP B 1 289 ? 2.983 63.703 108.940 1.00 19.47 266 TRP B O 1
ATOM 6297 N N . ILE B 1 290 ? 5.212 63.878 108.669 1.00 19.36 267 ILE B N 1
ATOM 6298 C CA . ILE B 1 290 ? 5.514 63.338 110.018 1.00 19.66 267 ILE B CA 1
ATOM 6299 C C . ILE B 1 290 ? 4.831 64.166 111.114 1.00 19.98 267 ILE B C 1
ATOM 6300 O O . ILE B 1 290 ? 4.291 63.604 112.076 1.00 19.61 267 ILE B O 1
ATOM 6305 N N . ALA B 1 291 ? 4.825 65.487 110.938 1.00 19.82 268 ALA B N 1
ATOM 6306 C CA . ALA B 1 291 ? 4.208 66.387 111.915 1.00 20.90 268 ALA B CA 1
ATOM 6307 C C . ALA B 1 291 ? 2.701 66.503 111.723 1.00 20.98 268 ALA B C 1
ATOM 6308 O O . ALA B 1 291 ? 2.026 67.206 112.476 1.00 21.56 268 ALA B O 1
ATOM 6310 N N . GLY B 1 292 ? 2.179 65.781 110.735 1.00 21.35 269 GLY B N 1
ATOM 6311 C CA . GLY B 1 292 ? 0.744 65.683 110.506 1.00 21.74 269 GLY B CA 1
ATOM 6312 C C . GLY B 1 292 ? 0.162 66.867 109.757 1.00 22.11 269 GLY B C 1
ATOM 6313 O O . GLY B 1 292 ? -1.049 67.068 109.754 1.00 21.28 269 GLY B O 1
ATOM 6314 N N . CYS B 1 293 ? 1.029 67.645 109.116 1.00 22.59 270 CYS B N 1
ATOM 6315 C CA . CYS B 1 293 ? 0.605 68.855 108.425 1.00 22.23 270 CYS B CA 1
ATOM 6316 C C . CYS B 1 293 ? 0.462 68.590 106.927 1.00 22.11 270 CYS B C 1
ATOM 6317 O O . CYS B 1 293 ? 1.358 68.005 106.298 1.00 21.95 270 CYS B O 1
ATOM 6320 N N . ALA B 1 294 ? -0.656 69.036 106.359 1.00 21.42 271 ALA B N 1
ATOM 6321 C CA . ALA B 1 294 ? -0.885 68.940 104.918 1.00 21.83 271 ALA B CA 1
ATOM 6322 C C . ALA B 1 294 ? 0.002 69.917 104.159 1.00 21.62 271 ALA B C 1
ATOM 6323 O O . ALA B 1 294 ? 0.456 70.923 104.716 1.00 22.28 271 ALA B O 1
ATOM 6325 N N . VAL B 1 295 ? 0.265 69.618 102.891 1.00 21.68 272 VAL B N 1
ATOM 6326 C CA . VAL B 1 295 ? 1.077 70.509 102.074 1.00 21.42 272 VAL B CA 1
ATOM 6327 C C . VAL B 1 295 ? 0.251 71.114 100.935 1.00 21.46 272 VAL B C 1
ATOM 6328 O O . VAL B 1 295 ? -0.633 70.454 100.362 1.00 21.34 272 VAL B O 1
ATOM 6332 N N . PHE B 1 296 ? 0.550 72.370 100.621 1.00 21.32 273 PHE B N 1
ATOM 6333 C CA . PHE B 1 296 ? -0.084 73.076 99.523 1.00 21.92 273 PHE B CA 1
ATOM 6334 C C . PHE B 1 296 ? 0.844 73.110 98.314 1.00 22.10 273 PHE B C 1
ATOM 6335 O O . PHE B 1 296 ? 1.999 73.505 98.425 1.00 22.81 273 PHE B O 1
ATOM 6343 N N . VAL B 1 297 ? 0.330 72.660 97.170 1.00 22.25 274 VAL B N 1
ATOM 6344 C CA . VAL B 1 297 ? 1.089 72.610 95.927 1.00 22.16 274 VAL B CA 1
ATOM 6345 C C . VAL B 1 297 ? 0.329 73.410 94.869 1.00 22.88 274 VAL B C 1
ATOM 6346 O O . VAL B 1 297 ? -0.816 73.097 94.539 1.00 23.16 274 VAL B O 1
ATOM 6350 N N . TYR B 1 298 ? 0.970 74.445 94.350 1.00 23.12 275 TYR B N 1
ATOM 6351 C CA . TYR B 1 298 ? 0.375 75.275 93.322 1.00 24.26 275 TYR B CA 1
ATOM 6352 C C . TYR B 1 298 ? 1.253 75.170 92.075 1.00 24.50 275 TYR B C 1
ATOM 6353 O O . TYR B 1 298 ? 2.322 75.772 91.986 1.00 24.57 275 TYR B O 1
ATOM 6362 N N . ASP B 1 299 ? 0.802 74.350 91.131 1.00 25.59 276 ASP B N 1
ATOM 6363 C CA . ASP B 1 299 ? 1.590 73.989 89.957 1.00 26.55 276 ASP B CA 1
ATOM 6364 C C . ASP B 1 299 ? 1.371 75.016 88.844 1.00 28.14 276 ASP B C 1
ATOM 6365 O O . ASP B 1 299 ? 0.717 74.723 87.833 1.00 27.81 276 ASP B O 1
ATOM 6370 N N . TYR B 1 300 ? 1.897 76.225 89.042 1.00 29.54 277 TYR B N 1
ATOM 6371 C CA . TYR B 1 300 ? 1.775 77.282 88.039 1.00 31.32 277 TYR B CA 1
ATOM 6372 C C . TYR B 1 300 ? 2.933 77.254 87.037 1.00 32.09 277 TYR B C 1
ATOM 6373 O O . TYR B 1 300 ? 3.970 76.624 87.285 1.00 31.53 277 TYR B O 1
ATOM 6382 N N . ASP B 1 301 ? 2.756 77.953 85.913 1.00 33.07 278 ASP B N 1
ATOM 6383 C CA . ASP B 1 301 ? 3.807 78.068 84.895 1.00 34.33 278 ASP B CA 1
ATOM 6384 C C . ASP B 1 301 ? 4.530 79.406 84.978 1.00 34.77 278 ASP B C 1
ATOM 6385 O O . ASP B 1 301 ? 5.746 79.475 84.818 1.00 35.23 278 ASP B O 1
ATOM 6390 N N . ARG B 1 302 ? 3.781 80.467 85.251 1.00 35.16 279 ARG B N 1
ATOM 6391 C CA . ARG B 1 302 ? 4.354 81.800 85.374 1.00 35.38 279 ARG B CA 1
ATOM 6392 C C . ARG B 1 302 ? 4.049 82.336 86.768 1.00 35.45 279 ARG B C 1
ATOM 6393 O O . ARG B 1 302 ? 2.875 82.456 87.140 1.00 35.59 279 ARG B O 1
ATOM 6395 N N . PHE B 1 303 ? 5.092 82.656 87.536 1.00 35.50 280 PHE B N 1
ATOM 6396 C CA . PHE B 1 303 ? 4.886 83.235 88.862 1.00 35.38 280 PHE B CA 1
ATOM 6397 C C . PHE B 1 303 ? 4.164 84.549 88.749 1.00 35.58 280 PHE B C 1
ATOM 6398 O O . PHE B 1 303 ? 4.630 85.478 88.073 1.00 35.93 280 PHE B O 1
ATOM 6406 N N . GLU B 1 304 ? 3.005 84.613 89.390 1.00 35.29 281 GLU B N 1
ATOM 6407 C CA . GLU B 1 304 ? 2.310 85.870 89.591 1.00 35.25 281 GLU B CA 1
ATOM 6408 C C . GLU B 1 304 ? 2.032 86.000 91.082 1.00 34.41 281 GLU B C 1
ATOM 6409 O O . GLU B 1 304 ? 1.348 85.155 91.672 1.00 34.03 281 GLU B O 1
ATOM 6415 N N . ALA B 1 305 ? 2.585 87.053 91.682 1.00 33.38 282 ALA B N 1
ATOM 6416 C CA . ALA B 1 305 ? 2.494 87.270 93.122 1.00 32.59 282 ALA B CA 1
ATOM 6417 C C . ALA B 1 305 ? 1.048 87.266 93.603 1.00 32.00 282 ALA B C 1
ATOM 6418 O O . ALA B 1 305 ? 0.738 86.641 94.620 1.00 31.52 282 ALA B O 1
ATOM 6420 N N . LYS B 1 306 ? 0.178 87.947 92.854 1.00 30.85 283 LYS B N 1
ATOM 6421 C CA . LYS B 1 306 ? -1.248 88.059 93.184 1.00 30.37 283 LYS B CA 1
ATOM 6422 C C . LYS B 1 306 ? -1.994 86.728 93.083 1.00 29.82 283 LYS B C 1
ATOM 6423 O O . LYS B 1 306 ? -2.881 86.456 93.891 1.00 29.43 283 LYS B O 1
ATOM 6425 N N . ASN B 1 307 ? -1.657 85.929 92.070 1.00 29.71 284 ASN B N 1
ATOM 6426 C CA . ASN B 1 307 ? -2.183 84.566 91.945 1.00 29.82 284 ASN B CA 1
ATOM 6427 C C . ASN B 1 307 ? -1.781 83.698 93.133 1.00 29.82 284 ASN B C 1
ATOM 6428 O O . ASN B 1 307 ? -2.619 82.993 93.703 1.00 29.89 284 ASN B O 1
ATOM 6433 N N . MET B 1 308 ? -0.500 83.756 93.500 1.00 29.76 285 MET B N 1
ATOM 6434 C CA . MET B 1 308 ? 0.016 82.964 94.619 1.00 30.08 285 MET B CA 1
ATOM 6435 C C . MET B 1 308 ? -0.678 83.357 95.918 1.00 30.00 285 MET B C 1
ATOM 6436 O O . MET B 1 308 ? -1.095 82.498 96.703 1.00 29.44 285 MET B O 1
ATOM 6441 N N . LEU B 1 309 ? -0.811 84.664 96.123 1.00 30.03 286 LEU B N 1
ATOM 6442 C CA . LEU B 1 309 ? -1.475 85.204 97.296 1.00 30.38 286 LEU B CA 1
ATOM 6443 C C . LEU B 1 309 ? -2.936 84.811 97.406 1.00 30.35 286 LEU B C 1
ATOM 6444 O O . LEU B 1 309 ? -3.392 84.440 98.486 1.00 30.46 286 LEU B O 1
ATOM 6449 N N . GLU B 1 310 ? -3.664 84.894 96.297 1.00 30.41 287 GLU B N 1
ATOM 6450 C CA . GLU B 1 310 ? -5.090 84.573 96.301 1.00 30.70 287 GLU B CA 1
ATOM 6451 C C . GLU B 1 310 ? -5.354 83.091 96.534 1.00 29.94 287 GLU B C 1
ATOM 6452 O O . GLU B 1 310 ? -6.235 82.730 97.309 1.00 29.95 287 GLU B O 1
ATOM 6458 N N . LYS B 1 311 ? -4.593 82.239 95.861 1.00 29.28 288 LYS B N 1
ATOM 6459 C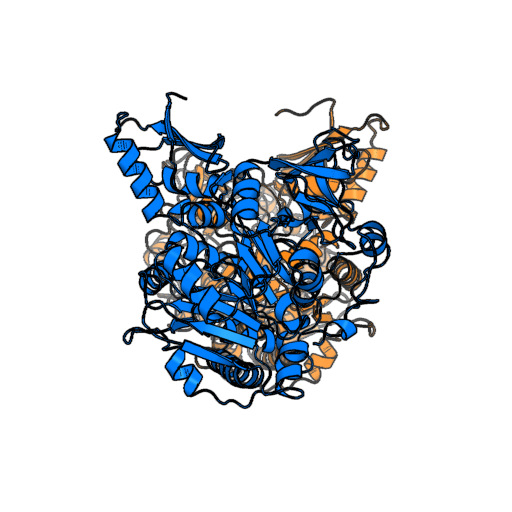 CA . LYS B 1 311 ? -4.732 80.798 96.052 1.00 28.80 288 LYS B CA 1
ATOM 6460 C C . LYS B 1 311 ? -4.344 80.361 97.465 1.00 28.01 288 LYS B C 1
ATOM 6461 O O . LYS B 1 311 ? -5.085 79.619 98.110 1.00 27.50 288 LYS B O 1
ATOM 6467 N N . ALA B 1 312 ? -3.200 80.840 97.951 1.00 27.65 289 ALA B N 1
ATOM 6468 C CA . ALA B 1 312 ? -2.760 80.522 99.313 1.00 27.30 289 ALA B CA 1
ATOM 6469 C C . ALA B 1 312 ? -3.778 80.964 100.392 1.00 27.20 289 ALA B C 1
ATOM 6470 O O . ALA B 1 312 ? -4.020 80.223 101.347 1.00 26.74 289 ALA B O 1
ATOM 6472 N N . SER B 1 313 ? -4.372 82.155 100.229 1.00 27.24 290 SER B N 1
ATOM 6473 C CA . SER B 1 313 ? -5.396 82.657 101.165 1.00 27.06 290 SER B CA 1
ATOM 6474 C C . SER B 1 313 ? -6.677 81.822 101.095 1.00 26.59 290 SER B C 1
ATOM 6475 O O . SER B 1 313 ? -7.227 81.443 102.124 1.00 26.55 290 SER B O 1
ATOM 6478 N N . LYS B 1 314 ? -7.145 81.553 99.877 1.00 26.31 291 LYS B N 1
ATOM 6479 C CA . LYS B 1 314 ? -8.373 80.782 99.655 1.00 26.40 291 LYS B CA 1
ATOM 6480 C C . LYS B 1 314 ? -8.325 79.384 100.252 1.00 26.09 291 LYS B C 1
ATOM 6481 O O . LYS B 1 314 ? -9.298 78.937 100.854 1.00 26.27 291 LYS B O 1
ATOM 6483 N N . TYR B 1 315 ? -7.200 78.692 100.085 1.00 25.57 292 TYR B N 1
ATOM 6484 C CA . TYR B 1 315 ? -7.063 77.335 100.625 1.00 25.18 292 TYR B CA 1
ATOM 6485 C C . TYR B 1 315 ? -6.728 77.283 102.118 1.00 24.56 292 TYR B C 1
ATOM 6486 O O . TYR B 1 315 ? -6.756 76.218 102.731 1.00 24.68 292 TYR B O 1
ATOM 6495 N N . GLY B 1 316 ? -6.412 78.440 102.690 1.00 24.20 293 GLY B N 1
ATOM 6496 C CA . GLY B 1 316 ? -6.150 78.561 104.120 1.00 23.38 293 GLY B CA 1
ATOM 6497 C C . GLY B 1 316 ? -4.771 78.095 104.550 1.00 22.95 293 GLY B C 1
ATOM 6498 O O . GLY B 1 316 ? -4.639 77.415 105.567 1.00 22.90 293 GLY B O 1
ATOM 6499 N N . VAL B 1 317 ? -3.743 78.466 103.786 1.00 22.68 294 VAL B N 1
ATOM 6500 C CA . VAL B 1 317 ? -2.351 78.187 104.162 1.00 22.17 294 VAL B CA 1
ATOM 6501 C C . VAL B 1 317 ? -2.052 78.774 105.550 1.00 22.38 294 VAL B C 1
ATOM 6502 O O . VAL B 1 317 ? -2.357 79.941 105.817 1.00 21.87 294 VAL B O 1
ATOM 6506 N N . THR B 1 318 ? -1.455 77.963 106.425 1.00 22.30 295 THR B N 1
ATOM 6507 C CA . THR B 1 318 ? -1.196 78.383 107.805 1.00 22.30 295 THR B CA 1
ATOM 6508 C C . THR B 1 318 ? 0.263 78.741 108.063 1.00 22.21 295 THR B C 1
ATOM 6509 O O . THR B 1 318 ? 0.559 79.606 108.899 1.00 22.92 295 THR B O 1
ATOM 6513 N N . THR B 1 319 ? 1.174 78.075 107.363 1.00 21.64 296 THR B N 1
ATOM 6514 C CA . THR B 1 319 ? 2.592 78.356 107.505 1.00 21.75 296 THR B CA 1
ATOM 6515 C C . THR B 1 319 ? 3.249 78.403 106.127 1.00 21.76 296 THR B C 1
ATOM 6516 O O . THR B 1 319 ? 2.823 77.713 105.192 1.00 21.96 296 THR B O 1
ATOM 6520 N N . PHE B 1 320 ? 4.301 79.199 106.012 1.00 21.97 297 PHE B N 1
ATOM 6521 C CA . PHE B 1 320 ? 4.836 79.569 104.700 1.00 22.66 297 PHE B CA 1
ATOM 6522 C C . PHE B 1 320 ? 6.349 79.591 104.718 1.00 22.70 297 PHE B C 1
ATOM 6523 O O . PHE B 1 320 ? 6.965 79.912 105.739 1.00 22.81 297 PHE B O 1
ATOM 6531 N N . CYS B 1 321 ? 6.941 79.206 103.592 1.00 22.02 298 CYS B N 1
ATOM 6532 C CA . CYS B 1 321 ? 8.350 79.398 103.360 1.00 22.42 298 CYS B CA 1
ATOM 6533 C C . CYS B 1 321 ? 8.547 79.827 101.922 1.00 23.25 298 CYS B C 1
ATOM 6534 O O . CYS B 1 321 ? 7.901 79.299 101.011 1.00 21.94 298 CYS B O 1
ATOM 6537 N N . ALA B 1 322 ? 9.439 80.794 101.729 1.00 24.04 299 ALA B N 1
ATOM 6538 C CA . ALA B 1 322 ? 9.855 81.166 100.391 1.00 25.31 299 ALA B CA 1
ATOM 6539 C C . ALA B 1 322 ? 11.227 81.797 100.469 1.00 26.33 299 ALA B C 1
ATOM 6540 O O . ALA B 1 322 ? 11.668 82.173 101.559 1.00 26.50 299 ALA B O 1
ATOM 6542 N N . PRO B 1 323 ? 11.923 81.885 99.321 1.00 27.70 300 PRO B N 1
ATOM 6543 C CA . PRO B 1 323 ? 13.158 82.656 99.230 1.00 28.56 300 PRO B CA 1
ATOM 6544 C C . PRO B 1 323 ? 12.841 84.136 99.298 1.00 29.08 300 PRO B C 1
ATOM 6545 O O . PRO B 1 323 ? 11.734 84.536 98.929 1.00 29.50 300 PRO B O 1
ATOM 6549 N N . PRO B 1 324 ? 13.792 84.953 99.777 1.00 29.88 301 PRO B N 1
ATOM 6550 C CA . PRO B 1 324 ? 13.621 86.410 99.788 1.00 30.83 301 PRO B CA 1
ATOM 6551 C C . PRO B 1 324 ? 13.095 87.021 98.464 1.00 31.30 301 PRO B C 1
ATOM 6552 O O . PRO B 1 324 ? 12.322 87.966 98.514 1.00 31.78 301 PRO B O 1
ATOM 6556 N N . THR B 1 325 ? 13.491 86.468 97.315 1.00 32.62 302 THR B N 1
ATOM 6557 C CA . THR B 1 325 ? 12.990 86.905 95.988 1.00 33.59 302 THR B CA 1
ATOM 6558 C C . THR B 1 325 ? 11.468 86.822 95.895 1.00 33.71 302 THR B C 1
ATOM 6559 O O . THR B 1 325 ? 10.819 87.782 95.466 1.00 34.48 302 THR B O 1
ATOM 6563 N N . ILE B 1 326 ? 10.902 85.684 96.301 1.00 33.18 303 ILE B N 1
ATOM 6564 C CA . ILE B 1 326 ? 9.452 85.529 96.319 1.00 32.36 303 ILE B CA 1
ATOM 6565 C C . ILE B 1 326 ? 8.802 86.533 97.279 1.00 31.71 303 ILE B C 1
ATOM 6566 O O . ILE B 1 326 ? 7.848 87.216 96.904 1.00 31.74 303 ILE B O 1
ATOM 6571 N N . TYR B 1 327 ? 9.322 86.642 98.500 1.00 31.09 304 TYR B N 1
ATOM 6572 C CA . TYR B 1 327 ? 8.819 87.647 99.447 1.00 30.72 304 TYR B CA 1
ATOM 6573 C C . TYR B 1 327 ? 8.931 89.083 98.890 1.00 31.89 304 TYR B C 1
ATOM 6574 O O . TYR B 1 327 ? 8.149 89.954 99.279 1.00 31.86 304 TYR B O 1
ATOM 6583 N N . ARG B 1 328 ? 9.895 89.332 97.998 1.00 32.93 305 ARG B N 1
ATOM 6584 C CA . ARG B 1 328 ? 10.040 90.675 97.405 1.00 34.90 305 ARG B CA 1
ATOM 6585 C C . ARG B 1 328 ? 8.799 91.031 96.582 1.00 34.94 305 ARG B C 1
ATOM 6586 O O . ARG B 1 328 ? 8.243 92.114 96.730 1.00 35.38 305 ARG B O 1
ATOM 6594 N N . PHE B 1 329 ? 8.359 90.101 95.733 1.00 35.29 306 PHE B N 1
ATOM 6595 C CA . PHE B 1 329 ? 7.143 90.297 94.942 1.00 35.41 306 PHE B CA 1
ATOM 6596 C C . PHE B 1 329 ? 5.877 90.360 95.794 1.00 35.27 306 PHE B C 1
ATOM 6597 O O . PHE B 1 329 ? 5.039 91.234 95.584 1.00 35.33 306 PHE B O 1
ATOM 6605 N N . LEU B 1 330 ? 5.747 89.442 96.756 1.00 35.30 307 LEU B N 1
ATOM 6606 C CA . LEU B 1 330 ? 4.593 89.417 97.662 1.00 35.47 307 LEU B CA 1
ATOM 6607 C C . LEU B 1 330 ? 4.367 90.734 98.393 1.00 35.69 307 LEU B C 1
ATOM 6608 O O . LEU B 1 330 ? 3.219 91.157 98.579 1.00 35.84 307 LEU B O 1
ATOM 6613 N N . ILE B 1 331 ? 5.459 91.367 98.821 1.00 36.02 308 ILE B N 1
ATOM 6614 C CA . ILE B 1 331 ? 5.381 92.616 99.587 1.00 36.33 308 ILE B CA 1
ATOM 6615 C C . ILE B 1 331 ? 5.116 93.851 98.707 1.00 36.83 308 ILE B C 1
ATOM 6616 O O . ILE B 1 331 ? 4.752 94.909 99.219 1.00 36.52 308 ILE B O 1
ATOM 6621 N N . LYS B 1 332 ? 5.310 93.707 97.395 1.00 37.58 309 LYS B N 1
ATOM 6622 C CA . LYS B 1 332 ? 4.922 94.745 96.431 1.00 38.51 309 LYS B CA 1
ATOM 6623 C C . LYS B 1 332 ? 3.419 94.672 96.161 1.00 38.77 309 LYS B C 1
ATOM 6624 O O . LYS B 1 332 ? 2.850 95.575 95.549 1.00 39.05 309 LYS B O 1
ATOM 6630 N N . GLU B 1 333 ? 2.785 93.592 96.617 1.00 39.24 310 GLU B N 1
ATOM 6631 C CA . GLU B 1 333 ? 1.333 93.471 96.571 1.00 39.70 310 GLU B CA 1
ATOM 6632 C C . GLU B 1 333 ? 0.709 93.995 97.858 1.00 40.58 310 GLU B C 1
ATOM 6633 O O . GLU B 1 333 ? 1.355 94.069 98.904 1.00 40.33 310 GLU B O 1
ATOM 6639 N N . ASP B 1 334 ? -0.559 94.366 97.765 1.00 41.77 311 ASP B N 1
ATOM 6640 C CA . ASP B 1 334 ? -1.324 94.759 98.927 1.00 42.93 311 ASP B CA 1
ATOM 6641 C C . ASP B 1 334 ? -1.682 93.468 99.667 1.00 43.41 311 ASP B C 1
ATOM 6642 O O . ASP B 1 334 ? -2.724 92.860 99.400 1.00 43.66 311 ASP B O 1
ATOM 6647 N N . LEU B 1 335 ? -0.800 93.049 100.576 1.00 43.83 312 LEU B N 1
ATOM 6648 C CA . LEU B 1 335 ? -1.001 91.828 101.364 1.00 44.38 312 LEU B CA 1
ATOM 6649 C C . LEU B 1 335 ? -2.280 91.867 102.200 1.00 44.92 312 LEU B C 1
ATOM 6650 O O . LEU B 1 335 ? -2.926 90.830 102.407 1.00 44.97 312 LEU B O 1
ATOM 6655 N N . SER B 1 336 ? -2.646 93.065 102.664 1.00 45.28 313 SER B N 1
ATOM 6656 C CA . SER B 1 336 ? -3.855 93.249 103.466 1.00 45.60 313 SER B CA 1
ATOM 6657 C C . SER B 1 336 ? -5.139 92.999 102.665 1.00 45.97 313 SER B C 1
ATOM 6658 O O . SER B 1 336 ? -6.153 92.598 103.242 1.00 46.07 313 SER B O 1
ATOM 6661 N N . HIS B 1 337 ? -5.087 93.229 101.348 1.00 46.31 314 HIS B N 1
ATOM 6662 C CA . HIS B 1 337 ? -6.236 93.002 100.451 1.00 46.61 314 HIS B CA 1
ATOM 6663 C C . HIS B 1 337 ? -6.616 91.526 100.399 1.00 46.80 314 HIS B C 1
ATOM 6664 O O . HIS B 1 337 ? -7.800 91.179 100.329 1.00 46.88 314 HIS B O 1
ATOM 6666 N N . TYR B 1 338 ? -5.600 90.666 100.432 1.00 46.83 315 TYR B N 1
ATOM 6667 C CA . TYR B 1 338 ? -5.804 89.235 100.585 1.00 46.87 315 TYR B CA 1
ATOM 6668 C C . TYR B 1 338 ? -5.609 88.949 102.052 1.00 46.57 315 TYR B C 1
ATOM 6669 O O . TYR B 1 338 ? -4.636 88.285 102.422 1.00 46.96 315 TYR B O 1
ATOM 6678 N N . ASN B 1 339 ? -6.501 89.478 102.893 1.00 45.97 316 ASN B N 1
ATOM 6679 C CA . ASN B 1 339 ? -6.492 89.130 104.309 1.00 45.12 316 ASN B CA 1
ATOM 6680 C C . ASN B 1 339 ? -6.084 87.656 104.436 1.00 44.57 316 ASN B C 1
ATOM 6681 O O . ASN B 1 339 ? -6.927 86.744 104.467 1.00 44.80 316 ASN B O 1
ATOM 6683 N N . PHE B 1 340 ? -4.764 87.456 104.439 1.00 43.31 317 PHE B N 1
ATOM 6684 C CA . PHE B 1 340 ? -4.116 86.171 104.657 1.00 42.04 317 PHE B CA 1
ATOM 6685 C C . PHE B 1 340 ? -4.265 85.900 106.145 1.00 41.06 317 PHE B C 1
ATOM 6686 O O . PHE B 1 340 ? -3.301 85.977 106.910 1.00 40.85 317 PHE B O 1
ATOM 6694 N N . SER B 1 341 ? -5.502 85.606 106.536 1.00 39.98 318 SER B N 1
ATOM 6695 C CA . SER B 1 341 ? -5.914 85.493 107.930 1.00 38.97 318 SER B CA 1
ATOM 6696 C C . SER B 1 341 ? -5.339 84.269 108.620 1.00 38.08 318 SER B C 1
ATOM 6697 O O . SER B 1 341 ? -5.121 84.283 109.833 1.00 38.18 318 SER B O 1
ATOM 6700 N N . THR B 1 342 ? -5.101 83.213 107.841 1.00 36.75 319 THR B N 1
ATOM 6701 C CA . THR B 1 342 ? -4.697 81.911 108.378 1.00 35.22 319 THR B CA 1
ATOM 6702 C C . THR B 1 342 ? -3.188 81.793 108.625 1.00 34.13 319 THR B C 1
ATOM 6703 O O . THR B 1 342 ? -2.756 80.935 109.412 1.00 34.11 319 THR B O 1
ATOM 6707 N N . LEU B 1 343 ? -2.401 82.654 107.970 1.00 32.36 320 LEU B N 1
ATOM 6708 C CA . LEU B 1 343 ? -0.943 82.653 108.120 1.00 30.71 320 LEU B CA 1
ATOM 6709 C C . LEU B 1 343 ? -0.475 82.926 109.549 1.00 29.40 320 LEU B C 1
ATOM 6710 O O . LEU B 1 343 ? -0.695 84.001 110.107 1.00 29.11 320 LEU B O 1
ATOM 6715 N N . LYS B 1 344 ? 0.185 81.936 110.130 1.00 27.98 321 LYS B N 1
ATOM 6716 C CA . LYS B 1 344 ? 0.540 81.990 111.542 1.00 26.75 321 LYS B CA 1
ATOM 6717 C C . LYS B 1 344 ? 2.053 82.063 111.746 1.00 26.12 321 LYS B C 1
ATOM 6718 O O . LYS B 1 344 ? 2.517 82.517 112.780 1.00 26.17 321 LYS B O 1
ATOM 6720 N N . TYR B 1 345 ? 2.817 81.633 110.742 1.00 24.90 322 TYR B N 1
ATOM 6721 C CA . TYR B 1 345 ? 4.270 81.551 110.850 1.00 23.91 322 TYR B CA 1
ATOM 6722 C C . TYR B 1 345 ? 4.874 81.535 109.460 1.00 23.12 322 TYR B C 1
ATOM 6723 O O . TYR B 1 345 ? 4.355 80.860 108.575 1.00 23.17 322 TYR B O 1
ATOM 6732 N N . ALA B 1 346 ? 5.967 82.269 109.272 1.00 22.03 323 ALA B N 1
ATOM 6733 C CA . ALA B 1 346 ? 6.663 82.283 107.993 1.00 21.55 323 ALA B CA 1
ATOM 6734 C C . ALA B 1 346 ? 8.176 82.191 108.184 1.00 21.42 323 ALA B C 1
ATOM 6735 O O . ALA B 1 346 ? 8.762 82.842 109.067 1.00 20.60 323 ALA B O 1
ATOM 6737 N N . VAL B 1 347 ? 8.797 81.372 107.343 1.00 20.96 324 VAL B N 1
ATOM 6738 C CA . VAL B 1 347 ? 10.243 81.215 107.359 1.00 20.78 324 VAL B CA 1
ATOM 6739 C C . VAL B 1 347 ? 10.825 81.599 106.006 1.00 21.12 324 VAL B C 1
ATOM 6740 O O . VAL B 1 347 ? 10.111 81.743 105.015 1.00 20.35 324 VAL B O 1
ATOM 6744 N N . VAL B 1 348 ? 12.135 81.782 105.983 1.00 21.75 325 VAL B N 1
ATOM 6745 C CA . VAL B 1 348 ? 12.803 82.254 104.793 1.00 22.01 325 VAL B CA 1
ATOM 6746 C C . VAL B 1 348 ? 14.169 81.587 104.721 1.00 23.12 325 VAL B C 1
ATOM 6747 O O . VAL B 1 348 ? 14.797 81.334 105.756 1.00 21.87 325 VAL B O 1
ATOM 6751 N N . ALA B 1 349 ? 14.602 81.272 103.501 1.00 24.91 326 ALA B N 1
ATOM 6752 C CA . ALA B 1 349 ? 15.931 80.707 103.263 1.00 27.51 326 ALA B CA 1
ATOM 6753 C C . ALA B 1 349 ? 16.305 80.849 101.796 1.00 29.47 326 ALA B C 1
ATOM 6754 O O . ALA B 1 349 ? 15.426 80.945 100.939 1.00 30.23 326 ALA B O 1
ATOM 6756 N N . GLY B 1 350 ? 17.604 80.859 101.509 1.00 31.85 327 GLY B N 1
ATOM 6757 C CA . GLY B 1 350 ? 18.085 80.755 100.125 1.00 34.38 327 GLY B CA 1
ATOM 6758 C C . GLY B 1 350 ? 18.914 81.910 99.598 1.00 36.00 327 GLY B C 1
ATOM 6759 O O . GLY B 1 350 ? 19.812 81.707 98.783 1.00 37.59 327 GLY B O 1
ATOM 6760 N N . GLU B 1 351 ? 18.598 83.125 100.028 1.00 36.87 328 GLU B N 1
ATOM 6761 C CA . GLU B 1 351 ? 19.295 84.327 99.574 1.00 37.74 328 GLU B CA 1
ATOM 6762 C C . GLU B 1 351 ? 19.478 85.225 100.792 1.00 37.90 328 GLU B C 1
ATOM 6763 O O . GLU B 1 351 ? 18.843 84.980 101.816 1.00 37.88 328 GLU B O 1
ATOM 6769 N N . PRO B 1 352 ? 20.331 86.271 100.688 1.00 37.99 329 PRO B N 1
ATOM 6770 C CA . PRO B 1 352 ? 20.497 87.205 101.804 1.00 37.63 329 PRO B CA 1
ATOM 6771 C C . PRO B 1 352 ? 19.188 87.873 102.175 1.00 37.21 329 PRO B C 1
ATOM 6772 O O . PRO B 1 352 ? 18.476 88.385 101.298 1.00 37.01 329 PRO B O 1
ATOM 6776 N N . LEU B 1 353 ? 18.867 87.853 103.464 1.00 36.36 330 LEU B N 1
ATOM 6777 C CA . LEU B 1 353 ? 17.680 88.529 103.946 1.00 35.93 330 LEU B CA 1
ATOM 6778 C C . LEU B 1 353 ? 18.016 89.967 104.314 1.00 35.80 330 LEU B C 1
ATOM 6779 O O . LEU B 1 353 ? 18.675 90.229 105.323 1.00 35.30 330 LEU B O 1
ATOM 6784 N N . ASN B 1 354 ? 17.564 90.889 103.471 1.00 36.07 331 ASN B N 1
ATOM 6785 C CA . ASN B 1 354 ? 17.637 92.307 103.768 1.00 36.41 331 ASN B CA 1
ATOM 6786 C C . ASN B 1 354 ? 16.601 92.606 104.838 1.00 36.33 331 ASN B C 1
ATOM 6787 O O . ASN B 1 354 ? 15.441 92.213 104.694 1.00 36.43 331 ASN B O 1
ATOM 6792 N N . PRO B 1 355 ? 17.017 93.281 105.927 1.00 36.26 332 PRO B N 1
ATOM 6793 C CA . PRO B 1 355 ? 16.093 93.684 106.994 1.00 36.43 332 PRO B CA 1
ATOM 6794 C C . PRO B 1 355 ? 14.837 94.421 106.488 1.00 36.57 332 PRO B C 1
ATOM 6795 O O . PRO B 1 355 ? 13.789 94.349 107.137 1.00 37.00 332 PRO B O 1
ATOM 6799 N N . GLU B 1 356 ? 14.944 95.103 105.344 1.00 35.84 333 GLU B N 1
ATOM 6800 C CA . GLU B 1 356 ? 13.807 95.816 104.742 1.00 35.19 333 GLU B CA 1
ATOM 6801 C C . GLU B 1 356 ? 12.698 94.866 104.287 1.00 34.73 333 GLU B C 1
ATOM 6802 O O . GLU B 1 356 ? 11.511 95.189 104.417 1.00 34.40 333 GLU B O 1
ATOM 6804 N N . VAL B 1 357 ? 13.091 93.702 103.764 1.00 34.01 334 VAL B N 1
ATOM 6805 C CA . VAL B 1 357 ? 12.139 92.641 103.419 1.00 33.33 334 VAL B CA 1
ATOM 6806 C C . VAL B 1 357 ? 11.464 92.130 104.698 1.00 32.76 334 VAL B C 1
ATOM 6807 O O . VAL B 1 357 ? 10.238 91.981 104.741 1.00 32.58 334 VAL B O 1
ATOM 6811 N N . PHE B 1 358 ? 12.273 91.898 105.734 1.00 31.99 335 PHE B N 1
ATOM 6812 C CA . PHE B 1 358 ? 11.796 91.503 107.065 1.00 31.15 335 PHE B CA 1
ATOM 6813 C C . PHE B 1 358 ? 10.769 92.513 107.606 1.00 31.16 335 PHE B C 1
ATOM 6814 O O . PHE B 1 358 ? 9.648 92.143 107.964 1.00 31.00 335 PHE B O 1
ATOM 6822 N N . ASN B 1 359 ? 11.151 93.786 107.646 1.00 31.37 336 ASN B N 1
ATOM 6823 C CA . ASN B 1 359 ? 10.277 94.843 108.165 1.00 31.29 336 ASN B CA 1
ATOM 6824 C C . ASN B 1 359 ? 8.971 95.020 107.396 1.00 31.04 336 ASN B C 1
ATOM 6825 O O . ASN B 1 359 ? 7.895 95.047 108.000 1.00 31.17 336 ASN B O 1
ATOM 6830 N N . ARG B 1 360 ? 9.063 95.128 106.071 1.00 30.57 337 ARG B N 1
ATOM 6831 C CA . ARG B 1 360 ? 7.871 95.307 105.237 1.00 30.25 337 ARG B CA 1
ATOM 6832 C C . ARG B 1 360 ? 6.890 94.146 105.402 1.00 29.55 337 ARG B C 1
ATOM 6833 O O . ARG B 1 360 ? 5.672 94.353 105.482 1.00 29.59 337 ARG B O 1
ATOM 6841 N N . PHE B 1 361 ? 7.419 92.928 105.455 1.00 28.84 338 PHE B N 1
ATOM 6842 C CA . PHE B 1 361 ? 6.578 91.754 105.692 1.00 27.89 338 PHE B CA 1
ATOM 6843 C C . PHE B 1 361 ? 5.919 91.765 107.076 1.00 27.75 338 PHE B C 1
ATOM 6844 O O . PHE B 1 361 ? 4.724 91.509 107.198 1.00 28.01 338 PHE B O 1
ATOM 6852 N N . LEU B 1 362 ? 6.710 92.044 108.104 1.00 27.68 339 LEU B N 1
ATOM 6853 C CA . LEU B 1 362 ? 6.214 92.170 109.461 1.00 28.17 339 LEU B CA 1
ATOM 6854 C C . LEU B 1 362 ? 5.163 93.293 109.615 1.00 29.11 339 LEU B C 1
ATOM 6855 O O . LEU B 1 362 ? 4.174 93.128 110.342 1.00 28.97 339 LEU B O 1
ATOM 6860 N N . GLU B 1 363 ? 5.381 94.421 108.936 1.00 29.88 340 GLU B N 1
ATOM 6861 C CA . GLU B 1 363 ? 4.447 95.556 108.988 1.00 30.93 340 GLU B CA 1
ATOM 6862 C C . GLU B 1 363 ? 3.110 95.279 108.296 1.00 30.52 340 GLU B C 1
ATOM 6863 O O . GLU B 1 363 ? 2.086 95.840 108.678 1.00 31.14 340 GLU B O 1
ATOM 6869 N N . PHE B 1 364 ? 3.134 94.432 107.273 1.00 30.34 341 PHE B N 1
ATOM 6870 C CA . PHE B 1 364 ? 1.924 93.975 106.598 1.00 29.84 341 PHE B CA 1
ATOM 6871 C C . PHE B 1 364 ? 1.177 92.904 107.407 1.00 29.16 341 PHE B C 1
ATOM 6872 O O . PHE B 1 364 ? -0.055 92.882 107.427 1.00 28.80 341 PHE B O 1
ATOM 6880 N N . THR B 1 365 ? 1.925 92.011 108.059 1.00 28.17 342 THR B N 1
ATOM 6881 C CA . THR B 1 365 ? 1.350 90.744 108.535 1.00 27.30 342 THR B CA 1
ATOM 6882 C C . THR B 1 365 ? 1.356 90.498 110.043 1.00 26.68 342 THR B C 1
ATOM 6883 O O . THR B 1 365 ? 0.556 89.703 110.538 1.00 26.75 342 THR B O 1
ATOM 6887 N N . GLY B 1 366 ? 2.262 91.153 110.764 1.00 25.81 343 GLY B N 1
ATOM 6888 C CA . GLY B 1 366 ? 2.469 90.854 112.184 1.00 25.01 343 GLY B CA 1
ATOM 6889 C C . GLY B 1 366 ? 3.347 89.628 112.416 1.00 24.54 343 GLY B C 1
ATOM 6890 O O . GLY B 1 366 ? 3.532 89.202 113.560 1.00 24.52 343 GLY B O 1
ATOM 6891 N N . ILE B 1 367 ? 3.892 89.076 111.326 1.00 24.14 344 ILE B N 1
ATOM 6892 C CA . ILE B 1 367 ? 4.751 87.870 111.336 1.00 23.39 344 ILE B CA 1
ATOM 6893 C C . ILE B 1 367 ? 6.223 88.208 111.061 1.00 22.83 344 ILE B C 1
ATOM 6894 O O . ILE B 1 367 ? 6.539 88.907 110.103 1.00 22.09 344 ILE B O 1
ATOM 6899 N N . LYS B 1 368 ? 7.105 87.686 111.909 1.00 22.41 345 LYS B N 1
ATOM 6900 C CA . LYS B 1 368 ? 8.554 87.804 111.752 1.00 22.51 345 LYS B CA 1
ATOM 6901 C C . LYS B 1 368 ? 9.123 86.665 110.907 1.00 22.54 345 LYS B C 1
ATOM 6902 O O . LYS B 1 368 ? 8.940 85.484 111.240 1.00 22.58 345 LYS B O 1
ATOM 6908 N N . LEU B 1 369 ? 9.797 87.023 109.815 1.00 22.14 346 LEU B N 1
ATOM 6909 C CA . LEU B 1 369 ? 10.454 86.045 108.947 1.00 22.00 346 LEU B CA 1
ATOM 6910 C C . LEU B 1 369 ? 11.628 85.414 109.680 1.00 21.89 346 LEU B C 1
ATOM 6911 O O . LEU B 1 369 ? 12.585 86.108 110.060 1.00 22.08 346 LEU B O 1
ATOM 6916 N N . MET B 1 370 ? 11.553 84.100 109.883 1.00 20.99 347 MET B N 1
ATOM 6917 C CA . MET B 1 370 ? 12.527 83.398 110.706 1.00 20.88 347 MET B CA 1
ATOM 6918 C C . MET B 1 370 ? 13.464 82.650 109.768 1.00 20.84 347 MET B C 1
ATOM 6919 O O . MET B 1 370 ? 13.069 81.656 109.149 1.00 21.11 347 MET B O 1
ATOM 6924 N N . GLU B 1 371 ? 14.690 83.132 109.640 1.00 20.59 348 GLU B N 1
ATOM 6925 C CA . GLU B 1 371 ? 15.600 82.586 108.642 1.00 20.98 348 GLU B CA 1
ATOM 6926 C C . GLU B 1 371 ? 16.210 81.265 109.093 1.00 20.81 348 GLU B C 1
ATOM 6927 O O . GLU B 1 371 ? 16.499 81.068 110.274 1.00 20.84 348 GLU B O 1
ATOM 6933 N N . GLY B 1 372 ? 16.382 80.363 108.140 1.00 21.38 349 GLY B N 1
ATOM 6934 C CA . GLY B 1 372 ? 17.070 79.098 108.371 1.00 21.60 349 GLY B CA 1
ATOM 6935 C C . GLY B 1 372 ? 18.054 78.817 107.251 1.00 21.89 349 GLY B C 1
ATOM 6936 O O . GLY B 1 372 ? 18.075 79.517 106.221 1.00 21.86 349 GLY B O 1
ATOM 6937 N N . PHE B 1 373 ? 18.853 77.770 107.431 1.00 21.96 350 PHE B N 1
ATOM 6938 C CA . PHE B 1 373 ? 19.995 77.528 106.556 1.00 21.76 350 PHE B CA 1
ATOM 6939 C C . PHE B 1 373 ? 20.323 76.043 106.464 1.00 21.36 350 PHE B C 1
ATOM 6940 O O . PHE B 1 373 ? 20.164 75.289 107.428 1.00 20.30 350 PHE B O 1
ATOM 6948 N N . GLY B 1 374 ? 20.806 75.636 105.297 1.00 20.58 351 GLY B N 1
ATOM 6949 C CA . GLY B 1 374 ? 21.359 74.304 105.141 1.00 20.72 351 GLY B CA 1
ATOM 6950 C C . GLY B 1 374 ? 21.812 74.106 103.713 1.00 20.54 351 GLY B C 1
ATOM 6951 O O . GLY B 1 374 ? 22.096 75.073 102.994 1.00 20.81 351 GLY B O 1
ATOM 6952 N N . GLN B 1 375 ? 21.801 72.855 103.282 1.00 20.38 352 GLN B N 1
ATOM 6953 C CA . GLN B 1 375 ? 22.492 72.458 102.063 1.00 21.42 352 GLN B CA 1
ATOM 6954 C C . GLN B 1 375 ? 21.780 71.239 101.503 1.00 20.02 352 GLN B C 1
ATOM 6955 O O . GLN B 1 375 ? 21.088 70.560 102.242 1.00 19.36 352 GLN B O 1
ATOM 6961 N N . THR B 1 376 ? 21.951 70.951 100.209 1.00 19.39 353 THR B N 1
ATOM 6962 C CA . THR B 1 376 ? 21.459 69.700 99.630 1.00 19.06 353 THR B CA 1
ATOM 6963 C C . THR B 1 376 ? 21.855 68.478 100.484 1.00 18.78 353 THR B C 1
ATOM 6964 O O . THR B 1 376 ? 21.036 67.574 100.704 1.00 18.95 353 THR B O 1
ATOM 6968 N N . GLU B 1 377 ? 23.101 68.480 100.974 1.00 17.89 354 GLU B N 1
ATOM 6969 C CA . GLU B 1 377 ? 23.663 67.399 101.793 1.00 17.91 354 GLU B CA 1
ATOM 6970 C C . GLU B 1 377 ? 23.020 67.263 103.172 1.00 17.51 354 GLU B C 1
ATOM 6971 O O . GLU B 1 377 ? 23.240 66.278 103.875 1.00 17.44 354 GLU B O 1
ATOM 6977 N N . THR B 1 378 ? 22.242 68.252 103.593 1.00 17.49 355 THR B N 1
ATOM 6978 C CA . THR B 1 378 ? 21.754 68.233 104.977 1.00 17.18 355 THR B CA 1
ATOM 6979 C C . THR B 1 378 ? 20.256 68.514 105.098 1.00 17.78 355 THR B C 1
ATOM 6980 O O . THR B 1 378 ? 19.570 68.764 104.105 1.00 18.18 355 THR B O 1
ATOM 6984 N N . VAL B 1 379 ? 19.753 68.510 106.333 1.00 18.28 356 VAL B N 1
ATOM 6985 C CA . VAL B 1 379 ? 18.472 69.156 106.629 1.00 18.09 356 VAL B CA 1
ATOM 6986 C C . VAL B 1 379 ? 18.814 70.580 107.142 1.00 18.69 356 VAL B C 1
ATOM 6987 O O . VAL B 1 379 ? 19.915 71.080 106.884 1.00 18.34 356 VAL B O 1
ATOM 6991 N N . VAL B 1 380 ? 17.894 71.246 107.835 1.00 19.00 357 VAL B N 1
ATOM 6992 C CA . VAL B 1 380 ? 18.183 72.581 108.371 1.00 18.96 357 VAL B CA 1
ATOM 6993 C C . VAL B 1 380 ? 19.250 72.421 109.477 1.00 18.81 357 VAL B C 1
ATOM 6994 O O . VAL B 1 380 ? 19.064 71.643 110.405 1.00 17.89 357 VAL B O 1
ATOM 6998 N N . THR B 1 381 ? 20.390 73.101 109.325 1.00 18.67 358 THR B N 1
ATOM 6999 C CA . THR B 1 381 ? 21.535 72.899 110.230 1.00 18.49 358 THR B CA 1
ATOM 7000 C C . THR B 1 381 ? 21.758 74.083 111.143 1.00 18.57 358 THR B C 1
ATOM 7001 O O . THR B 1 381 ? 22.307 73.935 112.238 1.00 18.92 358 THR B O 1
ATOM 7005 N N . ILE B 1 382 ? 21.336 75.252 110.679 1.00 18.50 359 ILE B N 1
ATOM 7006 C CA . ILE B 1 382 ? 21.400 76.490 111.447 1.00 18.73 359 ILE B CA 1
ATOM 7007 C C . ILE B 1 382 ? 20.093 77.219 111.161 1.00 18.67 359 ILE B C 1
ATOM 7008 O O . ILE B 1 382 ? 19.698 77.373 109.992 1.00 18.36 359 ILE B O 1
ATOM 7013 N N . ALA B 1 383 ? 19.410 77.657 112.211 1.00 18.34 360 ALA B N 1
ATOM 7014 C CA . ALA B 1 383 ? 18.110 78.300 112.013 1.00 18.58 360 ALA B CA 1
ATOM 7015 C C . ALA B 1 383 ? 17.722 79.230 113.153 1.00 19.05 360 ALA B C 1
ATOM 7016 O O . ALA B 1 383 ? 18.231 79.118 114.284 1.00 18.52 360 ALA B O 1
ATOM 7018 N N . THR B 1 384 ? 16.822 80.154 112.839 1.00 19.32 361 THR B N 1
ATOM 7019 C CA . THR B 1 384 ? 16.174 80.959 113.860 1.00 19.90 361 THR B CA 1
ATOM 7020 C C . THR B 1 384 ? 14.928 80.193 114.285 1.00 20.25 361 THR B C 1
ATOM 7021 O O . THR B 1 384 ? 13.926 80.134 113.558 1.00 20.57 361 THR B O 1
ATOM 7025 N N . PHE B 1 385 ? 15.041 79.571 115.457 1.00 20.23 362 PHE B N 1
ATOM 7026 C CA . PHE B 1 385 ? 13.994 78.744 116.025 1.00 20.42 362 PHE B CA 1
ATOM 7027 C C . PHE B 1 385 ? 12.963 79.606 116.794 1.00 20.95 362 PHE B C 1
ATOM 7028 O O . PHE B 1 385 ? 13.216 80.780 117.071 1.00 20.63 362 PHE B O 1
ATOM 7036 N N . PRO B 1 386 ? 11.778 79.042 117.087 1.00 21.44 363 PRO B N 1
ATOM 7037 C CA . PRO B 1 386 ? 10.670 79.863 117.567 1.00 21.82 363 PRO B CA 1
ATOM 7038 C C . PRO B 1 386 ? 10.895 80.583 118.902 1.00 22.14 363 PRO B C 1
ATOM 7039 O O . PRO B 1 386 ? 10.254 81.604 119.124 1.00 22.26 363 PRO B O 1
ATOM 7043 N N . TRP B 1 387 ? 11.791 80.069 119.752 1.00 22.32 364 TRP B N 1
ATOM 7044 C CA . TRP B 1 387 ? 12.113 80.696 121.050 1.00 23.19 364 TRP B CA 1
ATOM 7045 C C . TRP B 1 387 ? 13.136 81.830 120.909 1.00 23.77 364 TRP B C 1
ATOM 7046 O O . TRP B 1 387 ? 13.402 82.546 121.871 1.00 23.72 364 TRP B O 1
ATOM 7057 N N . MET B 1 388 ? 13.684 81.994 119.703 1.00 23.97 365 MET B N 1
ATOM 7058 C CA . MET B 1 388 ? 14.711 83.005 119.418 1.00 24.15 365 MET B CA 1
ATOM 7059 C C . MET B 1 388 ? 14.123 84.271 118.792 1.00 24.81 365 MET B C 1
ATOM 7060 O O . MET B 1 388 ? 13.286 84.194 117.889 1.00 24.70 365 MET B O 1
ATOM 7065 N N . GLU B 1 389 ? 14.566 85.434 119.269 1.00 25.20 366 GLU B N 1
ATOM 7066 C CA . GLU B 1 389 ? 14.314 86.688 118.563 1.00 25.72 366 GLU B CA 1
ATOM 7067 C C . GLU B 1 389 ? 15.225 86.709 117.327 1.00 25.09 366 GLU B C 1
ATOM 7068 O O . GLU B 1 389 ? 16.432 86.488 117.441 1.00 24.91 366 GLU B O 1
ATOM 7074 N N . PRO B 1 390 ? 14.640 86.925 116.138 1.00 24.69 367 PRO B N 1
ATOM 7075 C CA . PRO B 1 390 ? 15.452 86.964 114.923 1.00 24.44 367 PRO B CA 1
ATOM 7076 C C . PRO B 1 390 ? 16.383 88.163 114.885 1.00 24.40 367 PRO B C 1
ATOM 7077 O O . PRO B 1 390 ? 16.040 89.231 115.396 1.00 23.73 367 PRO B O 1
ATOM 7081 N N . LYS B 1 391 ? 17.567 87.962 114.317 1.00 24.29 368 LYS B N 1
ATOM 7082 C CA . LYS B 1 391 ? 18.414 89.072 113.891 1.00 24.48 368 LYS B CA 1
ATOM 7083 C C . LYS B 1 391 ? 18.340 89.087 112.377 1.00 24.59 368 LYS B C 1
ATOM 7084 O O . LYS B 1 391 ? 18.919 88.208 111.723 1.00 24.73 368 LYS B O 1
ATOM 7090 N N . PRO B 1 392 ? 17.579 90.045 111.803 1.00 24.71 369 PRO B N 1
ATOM 7091 C CA . PRO B 1 392 ? 17.390 90.051 110.357 1.00 24.36 369 PRO B CA 1
ATOM 7092 C C . PRO B 1 392 ? 18.736 90.064 109.627 1.00 24.08 369 PRO B C 1
ATOM 7093 O O . PRO B 1 392 ? 19.543 90.974 109.822 1.00 23.42 369 PRO B O 1
ATOM 7097 N N . GLY B 1 393 ? 18.976 89.038 108.815 1.00 23.57 370 GLY B N 1
ATOM 7098 C CA . GLY B 1 393 ? 20.243 88.902 108.110 1.00 23.25 370 GLY B CA 1
ATOM 7099 C C . GLY B 1 393 ? 21.034 87.704 108.607 1.00 22.93 370 GLY B C 1
ATOM 7100 O O . GLY B 1 393 ? 21.847 87.144 107.865 1.00 23.25 370 GLY B O 1
ATOM 7101 N N . SER B 1 394 ? 20.793 87.320 109.860 1.00 22.12 371 SER B N 1
ATOM 7102 C CA . SER B 1 394 ? 21.465 86.185 110.502 1.00 21.63 371 SER B CA 1
ATOM 7103 C C . SER B 1 394 ? 20.667 84.893 110.346 1.00 21.52 371 SER B C 1
ATOM 7104 O O . SER B 1 394 ? 19.435 84.879 110.529 1.00 21.12 371 SER B O 1
ATOM 7107 N N . ILE B 1 395 ? 21.386 83.813 110.032 1.00 20.54 372 ILE B N 1
ATOM 7108 C CA . ILE B 1 395 ? 20.791 82.495 109.881 1.00 19.77 372 ILE B CA 1
ATOM 7109 C C . ILE B 1 395 ? 20.463 81.801 111.205 1.00 20.12 372 ILE B C 1
ATOM 7110 O O . ILE B 1 395 ? 19.826 80.762 111.195 1.00 20.17 372 ILE B O 1
ATOM 7115 N N . GLY B 1 396 ? 20.900 82.369 112.330 1.00 20.43 373 GLY B N 1
ATOM 7116 C CA . GLY B 1 396 ? 20.483 81.889 113.650 1.00 20.26 373 GLY B CA 1
ATOM 7117 C C . GLY B 1 396 ? 21.511 81.013 114.346 1.00 20.42 373 GLY B C 1
ATOM 7118 O O . GLY B 1 396 ? 22.710 81.293 114.313 1.00 20.02 373 GLY B O 1
ATOM 7119 N N . LYS B 1 397 ? 21.028 79.943 114.967 1.00 20.49 374 LYS B N 1
ATOM 7120 C CA . LYS B 1 397 ? 21.860 79.085 115.796 1.00 21.08 374 LYS B CA 1
ATOM 7121 C C . LYS B 1 397 ? 21.735 77.618 115.381 1.00 21.02 374 LYS B C 1
ATOM 7122 O O . LYS B 1 397 ? 20.723 77.225 114.780 1.00 20.49 374 LYS B O 1
ATOM 7128 N N . PRO B 1 398 ? 22.767 76.806 115.699 1.00 21.04 375 PRO B N 1
ATOM 7129 C CA . PRO B 1 398 ? 22.812 75.414 115.243 1.00 20.97 375 PRO B CA 1
ATOM 7130 C C . PRO B 1 398 ? 21.611 74.559 115.683 1.00 20.84 375 PRO B C 1
ATOM 7131 O O . PRO B 1 398 ? 21.076 74.720 116.785 1.00 20.13 375 PRO B O 1
ATOM 7135 N N . THR B 1 399 ? 21.208 73.666 114.788 1.00 21.04 376 THR B N 1
ATOM 7136 C CA . THR B 1 399 ? 20.155 72.679 115.011 1.00 21.23 376 THR B CA 1
ATOM 7137 C C . THR B 1 399 ? 20.668 71.597 115.955 1.00 22.05 376 THR B C 1
ATOM 7138 O O . THR B 1 399 ? 21.782 71.099 115.756 1.00 22.56 376 THR B O 1
ATOM 7142 N N . PRO B 1 400 ? 19.862 71.208 116.973 1.00 22.41 377 PRO B N 1
ATOM 7143 C CA . PRO B 1 400 ? 20.234 70.080 117.841 1.00 22.47 377 PRO B CA 1
ATOM 7144 C C . PRO B 1 400 ? 20.633 68.843 117.032 1.00 22.92 377 PRO B C 1
ATOM 7145 O O . PRO B 1 400 ? 19.987 68.512 116.026 1.00 22.38 377 PRO B O 1
ATOM 7149 N N . GLY B 1 401 ? 21.707 68.186 117.460 1.00 23.12 378 GLY B N 1
ATOM 7150 C CA . GLY B 1 401 ? 22.197 66.995 116.775 1.00 23.88 378 GLY B CA 1
ATOM 7151 C C . GLY B 1 401 ? 23.253 67.297 115.720 1.00 24.10 378 GLY B C 1
ATOM 7152 O O . GLY B 1 401 ? 23.937 66.400 115.262 1.00 24.59 378 GLY B O 1
ATOM 7153 N N . TYR B 1 402 ? 23.362 68.559 115.323 1.00 24.20 379 TYR B N 1
ATOM 7154 C CA . TYR B 1 402 ? 24.361 68.998 114.359 1.00 24.12 379 TYR B CA 1
ATOM 7155 C C . TYR B 1 402 ? 25.428 69.778 115.110 1.00 24.34 379 TYR B C 1
ATOM 7156 O O . TYR B 1 402 ? 25.199 70.926 115.511 1.00 24.59 379 TYR B O 1
ATOM 7165 N N . LYS B 1 403 ? 26.579 69.137 115.309 1.00 24.13 380 LYS B N 1
ATOM 7166 C CA . LYS B 1 403 ? 27.715 69.758 115.963 1.00 23.76 380 LYS B CA 1
ATOM 7167 C C . LYS B 1 403 ? 28.410 70.679 114.974 1.00 23.92 380 LYS B C 1
ATOM 7168 O O . LYS B 1 403 ? 29.410 70.305 114.340 1.00 23.85 380 LYS B O 1
ATOM 7170 N N . ILE B 1 404 ? 27.841 71.876 114.842 1.00 23.60 381 ILE B N 1
ATOM 7171 C CA . ILE B 1 404 ? 28.336 72.915 113.949 1.00 23.04 381 ILE B CA 1
ATOM 7172 C C . ILE B 1 404 ? 29.537 73.617 114.566 1.00 23.18 381 ILE B C 1
ATOM 7173 O O . ILE B 1 404 ? 29.499 74.051 115.732 1.00 22.76 381 ILE B O 1
ATOM 7178 N N . GLU B 1 405 ? 30.613 73.702 113.782 1.00 22.83 382 GLU B N 1
ATOM 7179 C CA A GLU B 1 405 ? 31.792 74.469 114.171 0.50 22.26 382 GLU B CA 1
ATOM 7180 C CA B GLU B 1 405 ? 31.797 74.451 114.173 0.50 22.85 382 GLU B CA 1
ATOM 7181 C C . GLU B 1 405 ? 32.236 75.318 112.988 1.00 22.40 382 GLU B C 1
ATOM 7182 O O . GLU B 1 405 ? 31.791 75.091 111.850 1.00 22.45 382 GLU B O 1
ATOM 7193 N N . LEU B 1 406 ? 33.071 76.319 113.262 1.00 21.70 383 LEU B N 1
ATOM 7194 C CA . LEU B 1 406 ? 33.669 77.152 112.229 1.00 21.94 383 LEU B CA 1
ATOM 7195 C C . LEU B 1 406 ? 35.153 76.851 112.210 1.00 21.86 383 LEU B C 1
ATOM 7196 O O . LEU B 1 406 ? 35.821 76.973 113.229 1.00 21.70 383 LEU B O 1
ATOM 7201 N N . MET B 1 407 ? 35.654 76.429 111.056 1.00 21.89 384 MET B N 1
ATOM 7202 C CA . MET B 1 407 ? 37.017 75.938 110.960 1.00 22.41 384 MET B CA 1
ATOM 7203 C C . MET B 1 407 ? 37.832 76.811 110.017 1.00 22.39 384 MET B C 1
ATOM 7204 O O . MET B 1 407 ? 37.390 77.120 108.909 1.00 22.35 384 MET B O 1
ATOM 7209 N N . ASP B 1 408 ? 39.024 77.197 110.450 1.00 22.22 385 ASP B N 1
ATOM 7210 C CA . ASP B 1 408 ? 39.900 78.001 109.603 1.00 22.73 385 ASP B CA 1
ATOM 7211 C C . ASP B 1 408 ? 40.729 77.121 108.655 1.00 22.71 385 ASP B C 1
ATOM 7212 O O . ASP B 1 408 ? 40.546 75.905 108.610 1.00 22.54 385 ASP B O 1
ATOM 7217 N N . ARG B 1 409 ? 41.636 77.743 107.908 1.00 23.32 386 ARG B N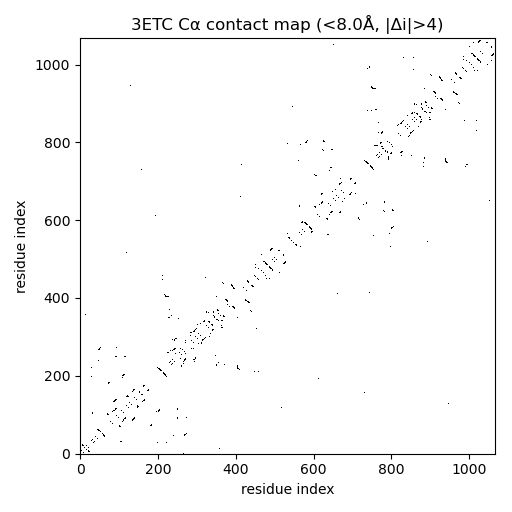 1
ATOM 7218 C CA . ARG B 1 409 ? 42.408 77.048 106.870 1.00 23.87 386 ARG B CA 1
ATOM 7219 C C . ARG B 1 409 ? 43.421 76.040 107.422 1.00 24.11 386 ARG B C 1
ATOM 7220 O O . ARG B 1 409 ? 43.880 75.163 106.688 1.00 24.47 386 ARG B O 1
ATOM 7222 N N . ASP B 1 410 ? 43.763 76.165 108.704 1.00 23.87 387 ASP B N 1
ATOM 7223 C CA . ASP B 1 410 ? 44.746 75.286 109.339 1.00 23.90 387 ASP B CA 1
ATOM 7224 C C . ASP B 1 410 ? 44.098 74.125 110.101 1.00 23.96 387 ASP B C 1
ATOM 7225 O O . ASP B 1 410 ? 44.776 73.399 110.831 1.00 24.17 387 ASP B O 1
ATOM 7230 N N . GLY B 1 411 ? 42.790 73.955 109.934 1.00 23.90 388 GLY B N 1
ATOM 7231 C CA . GLY B 1 411 ? 42.051 72.924 110.657 1.00 23.86 388 GLY B CA 1
ATOM 7232 C C . GLY B 1 411 ? 41.765 73.281 112.107 1.00 23.63 388 GLY B C 1
ATOM 7233 O O . GLY B 1 411 ? 41.275 72.451 112.870 1.00 23.83 388 GLY B O 1
ATOM 7234 N N . ARG B 1 412 ? 42.059 74.519 112.490 1.00 23.53 389 ARG B N 1
ATOM 7235 C CA . ARG B 1 412 ? 41.769 74.980 113.842 1.00 23.53 389 ARG B CA 1
ATOM 7236 C C . ARG B 1 412 ? 40.396 75.618 113.899 1.00 23.57 389 ARG B C 1
ATOM 7237 O O . ARG B 1 412 ? 39.888 76.090 112.886 1.00 23.73 389 ARG B O 1
ATOM 7245 N N . LEU B 1 413 ? 39.784 75.616 115.074 1.00 23.51 390 LEU B N 1
ATOM 7246 C CA . LEU B 1 413 ? 38.446 76.189 115.193 1.00 24.02 390 LEU B CA 1
ATOM 7247 C C . LEU B 1 413 ? 38.522 77.692 115.395 1.00 24.01 390 LEU B C 1
ATOM 7248 O O . LEU B 1 413 ? 39.544 78.214 115.828 1.00 23.98 390 LEU B O 1
ATOM 7253 N N . CYS B 1 414 ? 37.435 78.375 115.056 1.00 24.60 391 CYS B N 1
ATOM 7254 C CA . CYS B 1 414 ? 37.380 79.831 115.103 1.00 25.50 391 CYS B CA 1
ATOM 7255 C C . CYS B 1 414 ? 36.679 80.303 116.360 1.00 25.94 391 CYS B C 1
ATOM 7256 O O . CYS B 1 414 ? 35.734 79.665 116.810 1.00 26.14 391 CYS B O 1
ATOM 7259 N N . GLU B 1 415 ? 37.141 81.413 116.928 1.00 27.04 392 GLU B N 1
ATOM 7260 C CA . GLU B 1 415 ? 36.436 82.035 118.054 1.00 27.61 392 GLU B CA 1
ATOM 7261 C C . GLU B 1 415 ? 35.406 83.047 117.560 1.00 28.08 392 GLU B C 1
ATOM 7262 O O . GLU B 1 415 ? 35.355 83.386 116.372 1.00 27.43 392 GLU B O 1
ATOM 7268 N N . VAL B 1 416 ? 34.577 83.512 118.491 1.00 29.00 393 VAL B N 1
ATOM 7269 C CA . VAL B 1 416 ? 33.576 84.539 118.226 1.00 29.35 393 VAL B CA 1
ATOM 7270 C C . VAL B 1 416 ? 34.191 85.679 117.430 1.00 29.10 393 VAL B C 1
ATOM 7271 O O . VAL B 1 416 ? 35.268 86.174 117.767 1.00 29.29 393 VAL B O 1
ATOM 7275 N N . GLY B 1 417 ? 33.525 86.062 116.345 1.00 28.64 394 GLY B N 1
ATOM 7276 C CA . GLY B 1 417 ? 33.963 87.202 115.564 1.00 28.39 394 GLY B CA 1
ATOM 7277 C C . GLY B 1 417 ? 34.920 86.911 114.424 1.00 28.45 394 GLY B C 1
ATOM 7278 O O . GLY B 1 417 ? 35.304 87.831 113.702 1.00 29.17 394 GLY B O 1
ATOM 7279 N N . GLU B 1 418 ? 35.324 85.655 114.240 1.00 27.78 395 GLU B N 1
ATOM 7280 C CA . GLU B 1 418 ? 36.170 85.341 113.085 1.00 27.44 395 GLU B CA 1
ATOM 7281 C C . GLU B 1 418 ? 35.513 84.419 112.077 1.00 26.80 395 GLU B C 1
ATOM 7282 O O . GLU B 1 418 ? 34.804 83.477 112.441 1.00 26.15 395 GLU B O 1
ATOM 7288 N N . GLU B 1 419 ? 35.763 84.714 110.807 1.00 26.23 396 GLU B N 1
ATOM 7289 C CA . GLU B 1 419 ? 35.212 83.949 109.698 1.00 26.78 396 GLU B CA 1
ATOM 7290 C C . GLU B 1 419 ? 35.913 82.607 109.565 1.00 25.42 396 GLU B C 1
ATOM 7291 O O . GLU B 1 419 ? 37.136 82.511 109.691 1.00 25.27 396 GLU B O 1
ATOM 7297 N N . GLY B 1 420 ? 35.116 81.575 109.322 1.00 24.14 397 GLY B N 1
ATOM 7298 C CA . GLY B 1 420 ? 35.618 80.236 109.103 1.00 22.68 397 GLY B CA 1
ATOM 7299 C C . GLY B 1 420 ? 34.602 79.462 108.296 1.00 21.83 397 GLY B C 1
ATOM 7300 O O . GLY B 1 420 ? 33.495 79.946 108.051 1.00 21.32 397 GLY B O 1
ATOM 7301 N N . GLU B 1 421 ? 34.981 78.256 107.892 1.00 21.04 398 GLU B N 1
ATOM 7302 C CA . GLU B 1 421 ? 34.078 77.361 107.175 1.00 20.71 398 GLU B CA 1
ATOM 7303 C C . GLU B 1 421 ? 33.155 76.645 108.136 1.00 20.64 398 GLU B C 1
ATOM 7304 O O . GLU B 1 421 ? 33.614 76.095 109.138 1.00 20.73 398 GLU B O 1
ATOM 7310 N N . ILE B 1 422 ? 31.860 76.643 107.829 1.00 20.53 399 ILE B N 1
ATOM 7311 C CA . ILE B 1 422 ? 30.907 75.849 108.588 1.00 20.56 399 ILE B CA 1
ATOM 7312 C C . ILE B 1 422 ? 31.241 74.381 108.325 1.00 20.57 399 ILE B C 1
ATOM 7313 O O . ILE B 1 422 ? 31.269 73.923 107.166 1.00 20.25 399 ILE B O 1
ATOM 7318 N N . VAL B 1 423 ? 31.531 73.666 109.409 1.00 20.61 400 VAL B N 1
ATOM 7319 C CA . VAL B 1 423 ? 31.840 72.238 109.347 1.00 20.20 400 VAL B CA 1
ATOM 7320 C C . VAL B 1 423 ? 30.923 71.491 110.309 1.00 20.31 400 VAL B C 1
ATOM 7321 O O . VAL B 1 423 ? 30.384 72.079 111.240 1.00 20.79 400 VAL B O 1
ATOM 7325 N N . ILE B 1 424 ? 30.725 70.203 110.063 1.00 20.37 401 ILE B N 1
ATOM 7326 C CA . ILE B 1 424 ? 29.894 69.373 110.926 1.00 20.59 401 ILE B CA 1
ATOM 7327 C C . ILE B 1 424 ? 30.770 68.271 111.522 1.00 20.92 401 ILE B C 1
ATOM 7328 O O . ILE B 1 424 ? 31.333 67.449 110.791 1.00 20.65 401 ILE B O 1
ATOM 7333 N N . ASN B 1 425 ? 30.906 68.290 112.848 1.00 21.12 402 ASN B N 1
ATOM 7334 C CA . ASN B 1 425 ? 31.623 67.243 113.575 1.00 21.53 402 ASN B CA 1
ATOM 7335 C C . ASN B 1 425 ? 30.814 65.941 113.581 1.00 21.65 402 ASN B C 1
ATOM 7336 O O . ASN B 1 425 ? 29.730 65.877 114.170 1.00 22.00 402 ASN B O 1
ATOM 7341 N N . THR B 1 426 ? 31.331 64.917 112.901 1.00 21.81 403 THR B N 1
ATOM 7342 C CA . THR B 1 426 ? 30.661 63.615 112.824 1.00 22.14 403 THR B CA 1
ATOM 7343 C C . THR B 1 426 ? 31.384 62.493 113.599 1.00 23.11 403 THR B C 1
ATOM 7344 O O . THR B 1 426 ? 31.104 61.303 113.392 1.00 22.92 403 THR B O 1
ATOM 7348 N N . MET B 1 427 ? 32.294 62.872 114.498 1.00 24.35 404 MET B N 1
ATOM 7349 C CA . MET B 1 427 ? 33.091 61.905 115.276 1.00 26.58 404 MET B CA 1
ATOM 7350 C C . MET B 1 427 ? 32.250 60.928 116.106 1.00 26.89 404 MET B C 1
ATOM 7351 O O . MET B 1 427 ? 32.645 59.777 116.288 1.00 26.80 404 MET B O 1
ATOM 7356 N N . GLU B 1 428 ? 31.094 61.385 116.592 1.00 27.70 405 GLU B N 1
ATOM 7357 C CA . GLU B 1 428 ? 30.173 60.514 117.341 1.00 28.64 405 GLU B CA 1
ATOM 7358 C C . GLU B 1 428 ? 29.099 59.848 116.466 1.00 28.53 405 GLU B C 1
ATOM 7359 O O . GLU B 1 428 ? 28.178 59.226 116.994 1.00 29.18 405 GLU B O 1
ATOM 7365 N N . GLY B 1 429 ? 29.225 59.961 115.140 1.00 27.46 406 GLY B N 1
ATOM 7366 C CA . GLY B 1 429 ? 28.258 59.359 114.228 1.00 26.81 406 GLY B CA 1
ATOM 7367 C C . GLY B 1 429 ? 27.624 60.367 113.283 1.00 26.26 406 GLY B C 1
ATOM 7368 O O . GLY B 1 429 ? 27.581 61.559 113.570 1.00 26.22 406 GLY B O 1
ATOM 7369 N N . LYS B 1 430 ? 27.145 59.880 112.145 1.00 25.57 407 LYS B N 1
ATOM 7370 C CA . LYS B 1 430 ? 26.484 60.722 111.162 1.00 24.77 407 LYS B CA 1
ATOM 7371 C C . LYS B 1 430 ? 25.141 61.184 111.721 1.00 24.51 407 LYS B C 1
ATOM 7372 O O . LYS B 1 430 ? 24.302 60.359 112.066 1.00 24.40 407 LYS B O 1
ATOM 7378 N N . PRO B 1 431 ? 24.933 62.510 111.811 1.00 24.33 408 PRO B N 1
ATOM 7379 C CA . PRO B 1 431 ? 23.623 63.022 112.239 1.00 23.88 408 PRO B CA 1
ATOM 7380 C C . PRO B 1 431 ? 22.525 62.580 111.264 1.00 23.27 408 PRO B C 1
ATOM 7381 O O . PRO B 1 431 ? 22.777 62.473 110.061 1.00 22.87 408 PRO B O 1
ATOM 7385 N N . VAL B 1 432 ? 21.327 62.327 111.780 1.00 22.68 409 VAL B N 1
ATOM 7386 C CA . VAL B 1 432 ? 20.154 62.086 110.939 1.00 21.92 409 VAL B CA 1
ATOM 7387 C C . VAL B 1 432 ? 19.915 63.279 109.987 1.00 21.46 409 VAL B C 1
ATOM 7388 O O . VAL B 1 432 ? 19.863 64.432 110.412 1.00 21.62 409 VAL B O 1
ATOM 7392 N N . GLY B 1 433 ? 19.803 63.003 108.692 1.00 20.84 410 GLY B N 1
ATOM 7393 C CA . GLY B 1 433 ? 19.643 64.088 107.713 1.00 20.23 410 GLY B CA 1
ATOM 7394 C C . GLY B 1 433 ? 20.883 64.428 106.897 1.00 20.12 410 GLY B C 1
ATOM 7395 O O . GLY B 1 433 ? 20.788 65.102 105.862 1.00 20.06 410 GLY B O 1
ATOM 7396 N N . LEU B 1 434 ? 22.048 63.980 107.350 1.00 19.70 411 LEU B N 1
ATOM 7397 C CA . LEU B 1 434 ? 23.287 64.217 106.603 1.00 19.41 411 LEU B CA 1
ATOM 7398 C C . LEU B 1 434 ? 23.431 63.126 105.550 1.00 19.43 411 LEU B C 1
ATOM 7399 O O . LEU B 1 434 ? 23.203 61.947 105.829 1.00 18.59 411 LEU B O 1
ATOM 7404 N N . PHE B 1 435 ? 23.807 63.540 104.340 1.00 19.73 412 PHE B N 1
ATOM 7405 C CA . PHE B 1 435 ? 24.035 62.624 103.218 1.00 19.76 412 PHE B CA 1
ATOM 7406 C C . PHE B 1 435 ? 25.053 61.534 103.558 1.00 19.79 412 PHE B C 1
ATOM 7407 O O . PHE B 1 435 ? 25.824 61.679 104.506 1.00 19.71 412 PHE B O 1
ATOM 7415 N N . VAL B 1 436 ? 25.036 60.453 102.777 1.00 19.21 413 VAL B N 1
ATOM 7416 C CA . VAL B 1 436 ? 25.929 59.306 102.971 1.00 19.89 413 VAL B CA 1
ATOM 7417 C C . VAL B 1 436 ? 27.294 59.548 102.297 1.00 19.66 413 VAL B C 1
ATOM 7418 O O . VAL B 1 436 ? 28.348 59.308 102.890 1.00 19.52 413 VAL B O 1
ATOM 7422 N N . HIS B 1 437 ? 27.259 60.049 101.061 1.00 19.78 414 HIS B N 1
ATOM 7423 C CA . HIS B 1 437 ? 28.460 60.241 100.255 1.00 20.42 414 HIS B CA 1
ATOM 7424 C C . HIS B 1 437 ? 28.074 60.928 98.942 1.00 20.64 414 HIS B C 1
ATOM 7425 O O . HIS B 1 437 ? 26.882 61.118 98.655 1.00 21.14 414 HIS B O 1
ATOM 7432 N N . TYR B 1 438 ? 29.061 61.334 98.155 1.00 19.84 415 TYR B N 1
ATOM 7433 C CA . TYR B 1 438 ? 28.774 61.711 96.766 1.00 19.64 415 TYR B CA 1
ATOM 7434 C C . TYR B 1 438 ? 28.787 60.418 95.972 1.00 19.27 415 TYR B C 1
ATOM 7435 O O . TYR B 1 438 ? 29.762 59.675 96.010 1.00 19.57 415 TYR B O 1
ATOM 7444 N N . GLY B 1 439 ? 27.679 60.128 95.306 1.00 19.22 416 GLY B N 1
ATOM 7445 C CA . GLY B 1 439 ? 27.464 58.820 94.693 1.00 19.83 416 GLY B CA 1
ATOM 7446 C C . GLY B 1 439 ? 28.465 58.546 93.594 1.00 20.25 416 GLY B C 1
ATOM 7447 O O . GLY B 1 439 ? 28.698 59.398 92.742 1.00 20.05 416 GLY B O 1
ATOM 7448 N N . LYS B 1 440 ? 29.074 57.363 93.652 1.00 20.45 417 LYS B N 1
ATOM 7449 C CA . LYS B 1 440 ? 30.101 56.927 92.698 1.00 20.93 417 LYS B CA 1
ATOM 7450 C C . LYS B 1 440 ? 31.300 57.864 92.696 1.00 21.42 417 LYS B C 1
ATOM 7451 O O . LYS B 1 440 ? 32.045 57.939 91.708 1.00 21.60 417 LYS B O 1
ATOM 7457 N N . ASP B 1 441 ? 31.479 58.595 93.797 1.00 21.65 418 ASP B N 1
ATOM 7458 C CA . ASP B 1 441 ? 32.593 59.533 93.883 1.00 21.96 418 ASP B CA 1
ATOM 7459 C C . ASP B 1 441 ? 33.234 59.513 95.259 1.00 21.30 418 ASP B C 1
ATOM 7460 O O . ASP B 1 441 ? 33.124 60.474 96.009 1.00 20.57 418 ASP B O 1
ATOM 7465 N N . PRO B 1 442 ? 33.915 58.400 95.588 1.00 21.39 419 PRO B N 1
ATOM 7466 C CA . PRO B 1 442 ? 34.587 58.303 96.875 1.00 21.23 419 PRO B CA 1
ATOM 7467 C C . PRO B 1 442 ? 35.699 59.335 97.052 1.00 21.20 419 PRO B C 1
ATOM 7468 O O . PRO B 1 442 ? 35.962 59.738 98.171 1.00 20.75 419 PRO B O 1
ATOM 7472 N N . GLU B 1 443 ? 36.320 59.775 95.953 1.00 21.28 420 GLU B N 1
ATOM 7473 C CA . GLU B 1 443 ? 37.404 60.759 96.020 1.00 21.61 420 GLU B CA 1
ATOM 7474 C C . GLU B 1 443 ? 36.887 62.108 96.511 1.00 21.19 420 GLU B C 1
ATOM 7475 O O . GLU B 1 443 ? 37.433 62.674 97.447 1.00 20.99 420 GLU B O 1
ATOM 7481 N N . ARG B 1 444 ? 35.833 62.624 95.887 1.00 21.32 421 ARG B N 1
ATOM 7482 C CA . ARG B 1 444 ? 35.247 63.887 96.338 1.00 21.27 421 ARG B CA 1
ATOM 7483 C C . ARG B 1 444 ? 34.688 63.752 97.757 1.00 21.36 421 ARG B C 1
ATOM 7484 O O . ARG B 1 444 ? 34.839 64.654 98.564 1.00 20.74 421 ARG B O 1
ATOM 7492 N N . THR B 1 445 ? 34.067 62.612 98.056 1.00 21.69 422 THR B N 1
ATOM 7493 C CA . THR B 1 445 ? 33.567 62.336 99.408 1.00 22.06 422 THR B CA 1
ATOM 7494 C C . THR B 1 445 ? 34.684 62.464 100.469 1.00 23.18 422 THR B C 1
ATOM 7495 O O . THR B 1 445 ? 34.513 63.170 101.461 1.00 23.21 422 THR B O 1
ATOM 7499 N N . GLU B 1 446 ? 35.817 61.800 100.235 1.00 24.27 423 GLU B N 1
ATOM 7500 C CA . GLU B 1 446 ? 36.977 61.856 101.134 1.00 25.68 423 GLU B CA 1
ATOM 7501 C C . GLU B 1 446 ? 37.548 63.271 101.247 1.00 25.63 423 GLU B C 1
ATOM 7502 O O . GLU B 1 446 ? 37.929 63.709 102.337 1.00 25.08 423 GLU B O 1
ATOM 7508 N N . GLU B 1 447 ? 37.596 63.985 100.123 1.00 26.06 424 GLU B N 1
ATOM 7509 C CA . GLU B 1 447 ? 38.113 65.353 100.104 1.00 26.90 424 GLU B CA 1
ATOM 7510 C C . GLU B 1 447 ? 37.272 66.279 100.966 1.00 26.28 424 GLU B C 1
ATOM 7511 O O . GLU B 1 447 ? 37.796 67.220 101.551 1.00 26.71 424 GLU B O 1
ATOM 7517 N N . THR B 1 448 ? 35.970 66.018 101.035 1.00 25.89 425 THR B N 1
ATOM 7518 C CA . THR B 1 448 ? 35.047 66.925 101.723 1.00 25.97 425 THR B CA 1
ATOM 7519 C C . THR B 1 448 ? 34.709 66.470 103.139 1.00 25.11 425 THR B C 1
ATOM 7520 O O . THR B 1 448 ? 34.225 67.258 103.941 1.00 25.83 425 THR B O 1
ATOM 7524 N N . TRP B 1 449 ? 34.981 65.203 103.444 1.00 24.19 426 TRP B N 1
ATOM 7525 C CA . TRP B 1 449 ? 34.555 64.598 104.702 1.00 23.11 426 TRP B CA 1
ATOM 7526 C C . TRP B 1 449 ? 35.652 63.674 105.233 1.00 22.71 426 TRP B C 1
ATOM 7527 O O . TRP B 1 449 ? 35.816 62.541 104.772 1.00 22.70 426 TRP B O 1
ATOM 7538 N N . HIS B 1 450 ? 36.410 64.169 106.200 1.00 22.20 427 HIS B N 1
ATOM 7539 C CA . HIS B 1 450 ? 37.600 63.455 106.666 1.00 22.13 427 HIS B CA 1
ATOM 7540 C C . HIS B 1 450 ? 37.998 63.961 108.037 1.00 21.85 427 HIS B C 1
ATOM 7541 O O . HIS B 1 450 ? 37.654 65.087 108.419 1.00 21.37 427 HIS B O 1
ATOM 7548 N N . ASP B 1 451 ? 38.734 63.130 108.774 1.00 22.31 428 ASP B N 1
ATOM 7549 C CA . ASP B 1 451 ? 39.245 63.509 110.096 1.00 23.06 428 ASP B CA 1
ATOM 7550 C C . ASP B 1 451 ? 38.139 64.023 111.024 1.00 22.61 428 ASP B C 1
ATOM 7551 O O . ASP B 1 451 ? 38.366 64.933 111.825 1.00 22.91 428 ASP B O 1
ATOM 7556 N N . GLY B 1 452 ? 36.945 63.449 110.897 1.00 21.89 429 GLY B N 1
ATOM 7557 C CA . GLY B 1 452 ? 35.867 63.706 111.845 1.00 21.90 429 GLY B CA 1
ATOM 7558 C C . GLY B 1 452 ? 34.979 64.894 111.544 1.00 21.72 429 GLY B C 1
ATOM 7559 O O . GLY B 1 452 ? 34.096 65.213 112.336 1.00 21.39 429 GLY B O 1
ATOM 7560 N N . TYR B 1 453 ? 35.200 65.534 110.393 1.00 21.63 430 TYR B N 1
ATOM 7561 C CA . TYR B 1 453 ? 34.409 66.696 109.987 1.00 21.54 430 TYR B CA 1
ATOM 7562 C C . TYR B 1 453 ? 33.933 66.614 108.541 1.00 21.48 430 TYR B C 1
ATOM 7563 O O . TYR B 1 453 ? 34.715 66.290 107.644 1.00 21.37 430 TYR B O 1
ATOM 7572 N N . TYR B 1 454 ? 32.649 66.895 108.330 1.00 21.46 431 TYR B N 1
ATOM 7573 C CA . TYR B 1 454 ? 32.127 67.149 106.987 1.00 21.87 431 TYR B CA 1
ATOM 7574 C C . TYR B 1 454 ? 32.182 68.663 106.708 1.00 21.92 431 TYR B C 1
ATOM 7575 O O . TYR B 1 454 ? 31.742 69.479 107.529 1.00 22.04 431 TYR B O 1
ATOM 7584 N N . HIS B 1 455 ? 32.747 69.012 105.555 1.00 21.71 432 HIS B N 1
ATOM 7585 C CA . HIS B 1 455 ? 32.983 70.402 105.158 1.00 21.40 432 HIS B CA 1
ATOM 7586 C C . HIS B 1 455 ? 31.879 70.885 104.217 1.00 21.11 432 HIS B C 1
ATOM 7587 O O . HIS B 1 455 ? 31.750 70.376 103.095 1.00 21.59 432 HIS B O 1
ATOM 7594 N N . THR B 1 456 ? 31.080 71.849 104.676 1.00 20.58 433 THR B N 1
ATOM 7595 C CA . THR B 1 456 ? 29.972 72.397 103.878 1.00 20.75 433 THR B CA 1
ATOM 7596 C C . THR B 1 456 ? 30.416 73.304 102.728 1.00 20.92 433 THR B C 1
ATOM 7597 O O . THR B 1 456 ? 29.673 73.478 101.749 1.00 20.86 433 THR B O 1
ATOM 7601 N N . GLY B 1 457 ? 31.598 73.909 102.866 1.00 21.18 434 GLY B N 1
ATOM 7602 C CA . GLY B 1 457 ? 32.108 74.871 101.885 1.00 21.05 434 GLY B CA 1
ATOM 7603 C C . GLY B 1 457 ? 31.505 76.248 102.067 1.00 21.84 434 GLY B C 1
ATOM 7604 O O . GLY B 1 457 ? 31.792 77.171 101.294 1.00 21.74 434 GLY B O 1
ATOM 7605 N N . ASP B 1 458 ? 30.665 76.395 103.093 1.00 21.91 435 ASP B N 1
ATOM 7606 C CA . ASP B 1 458 ? 30.064 77.687 103.411 1.00 22.22 435 ASP B CA 1
ATOM 7607 C C . ASP B 1 458 ? 30.827 78.396 104.521 1.00 22.46 435 ASP B C 1
ATOM 7608 O O . ASP B 1 458 ? 31.210 77.770 105.508 1.00 22.94 435 ASP B O 1
ATOM 7613 N N . MET B 1 459 ? 31.013 79.706 104.373 1.00 22.93 436 MET B N 1
ATOM 7614 C CA . MET B 1 459 ? 31.739 80.519 105.363 1.00 22.68 436 MET B CA 1
ATOM 7615 C C . MET B 1 459 ? 30.783 81.366 106.204 1.00 22.04 436 MET B C 1
ATOM 7616 O O . MET B 1 459 ? 29.783 81.885 105.690 1.00 21.53 436 MET B O 1
ATOM 7621 N N . ALA B 1 460 ? 31.106 81.503 107.491 1.00 21.06 437 ALA B N 1
ATOM 7622 C CA . ALA B 1 460 ? 30.302 82.274 108.437 1.00 21.04 437 ALA B CA 1
ATOM 7623 C C . ALA B 1 460 ? 31.158 82.754 109.612 1.00 20.84 437 ALA B C 1
ATOM 7624 O O . ALA B 1 460 ? 32.274 82.274 109.814 1.00 20.80 437 ALA B O 1
ATOM 7626 N N . TRP B 1 461 ? 30.633 83.712 110.368 1.00 21.03 438 TRP B N 1
ATOM 7627 C CA . TRP B 1 461 ? 31.202 84.070 111.672 1.00 21.95 438 TRP B CA 1
ATOM 7628 C C . TRP B 1 461 ? 30.083 84.073 112.689 1.00 22.45 438 TRP B C 1
ATOM 7629 O O . TRP B 1 461 ? 28.906 84.219 112.330 1.00 22.75 438 TRP B O 1
ATOM 7640 N N . MET B 1 462 ? 30.443 83.898 113.952 1.00 23.25 439 MET B N 1
ATOM 7641 C CA . MET B 1 462 ? 29.460 83.869 115.021 1.00 24.61 439 MET B CA 1
ATOM 7642 C C . MET B 1 462 ? 29.617 85.124 115.883 1.00 24.36 439 MET B C 1
ATOM 7643 O O . MET B 1 462 ? 30.735 85.480 116.258 1.00 24.17 439 MET B O 1
ATOM 7648 N N . ASP B 1 463 ? 28.504 85.789 116.192 1.00 24.91 440 ASP B N 1
ATOM 7649 C CA . ASP B 1 463 ? 28.555 86.966 117.056 1.00 25.60 440 ASP B CA 1
ATOM 7650 C C . ASP B 1 463 ? 28.552 86.572 118.534 1.00 26.12 440 ASP B C 1
ATOM 7651 O O . ASP B 1 463 ? 28.495 85.381 118.870 1.00 25.90 440 ASP B O 1
ATOM 7656 N N . GLU B 1 464 ? 28.610 87.578 119.405 1.00 26.67 441 GLU B N 1
ATOM 7657 C CA . GLU B 1 464 ? 28.685 87.370 120.851 1.00 27.38 441 GLU B CA 1
ATOM 7658 C C . GLU B 1 464 ? 27.436 86.730 121.454 1.00 27.30 441 GLU B C 1
ATOM 7659 O O . GLU B 1 464 ? 27.490 86.178 122.561 1.00 27.80 441 GLU B O 1
ATOM 7665 N N . ASP B 1 465 ? 26.312 86.827 120.746 1.00 27.05 442 ASP B N 1
ATOM 7666 C CA . ASP B 1 465 ? 25.069 86.197 121.187 1.00 26.79 442 ASP B CA 1
ATOM 7667 C C . ASP B 1 465 ? 24.941 84.759 120.680 1.00 26.74 442 ASP B C 1
ATOM 7668 O O . ASP B 1 465 ? 23.972 84.066 121.007 1.00 26.97 442 ASP B O 1
ATOM 7673 N N . GLY B 1 466 ? 25.921 84.314 119.895 1.00 26.34 443 GLY B N 1
ATOM 7674 C CA . GLY B 1 466 ? 25.877 82.976 119.287 1.00 26.13 443 GLY B CA 1
ATOM 7675 C C . GLY B 1 466 ? 25.185 82.875 117.932 1.00 25.73 443 GLY B C 1
ATOM 7676 O O . GLY B 1 466 ? 25.066 81.776 117.367 1.00 26.28 443 GLY B O 1
ATOM 7677 N N . TYR B 1 467 ? 24.732 84.005 117.395 1.00 24.96 444 TYR B N 1
ATOM 7678 C CA . TYR B 1 467 ? 24.081 84.010 116.080 1.00 24.48 444 TYR B CA 1
ATOM 7679 C C . TYR B 1 467 ? 25.102 83.932 114.959 1.00 23.94 444 TYR B C 1
ATOM 7680 O O . TYR B 1 467 ? 26.151 84.575 115.010 1.00 24.09 444 TYR B O 1
ATOM 7689 N N . LEU B 1 468 ? 24.778 83.151 113.938 1.00 23.07 445 LEU B N 1
ATOM 7690 C CA . LEU B 1 468 ? 25.671 82.965 112.805 1.00 22.72 445 LEU B CA 1
ATOM 7691 C C . LEU B 1 468 ? 25.302 83.863 111.631 1.00 22.36 445 LEU B C 1
ATOM 7692 O O . LEU B 1 468 ? 24.125 84.102 111.357 1.00 22.00 445 LEU B O 1
ATOM 7697 N N . TRP B 1 469 ? 26.332 84.331 110.936 1.00 22.23 446 TRP B N 1
ATOM 7698 C CA . TRP B 1 469 ? 26.184 85.250 109.818 1.00 22.68 446 TRP B CA 1
ATOM 7699 C C . TRP B 1 469 ? 26.952 84.692 108.628 1.00 22.68 446 TRP B C 1
ATOM 7700 O O . TRP B 1 469 ? 28.181 84.620 108.655 1.00 22.67 446 TRP B O 1
ATOM 7711 N N . PHE B 1 470 ? 26.218 84.279 107.599 1.00 22.67 447 PHE B N 1
ATOM 7712 C CA . PHE B 1 470 ? 26.801 83.735 106.367 1.00 22.73 447 PHE B CA 1
ATOM 7713 C C . PHE B 1 470 ? 27.549 84.817 105.600 1.00 23.11 447 PHE B C 1
ATOM 7714 O O . PHE B 1 470 ? 27.042 85.928 105.435 1.00 23.19 447 PHE B O 1
ATOM 7722 N N . VAL B 1 471 ? 28.756 84.504 105.132 1.00 23.27 448 VAL B N 1
ATOM 7723 C CA . VAL B 1 471 ? 29.554 85.505 104.412 1.00 23.88 448 VAL B CA 1
ATOM 7724 C C . VAL B 1 471 ? 29.897 85.113 102.963 1.00 24.04 448 VAL B C 1
ATOM 7725 O O . VAL B 1 471 ? 30.343 85.947 102.184 1.00 24.80 448 VAL B O 1
ATOM 7729 N N . GLY B 1 472 ? 29.658 83.859 102.596 1.00 24.03 449 GLY B N 1
ATOM 7730 C CA . GLY B 1 472 ? 29.972 83.391 101.248 1.00 24.11 449 GLY B CA 1
ATOM 7731 C C . GLY B 1 472 ? 30.574 81.999 101.194 1.00 24.65 449 GLY B C 1
ATOM 7732 O O . GLY B 1 472 ? 30.584 81.271 102.188 1.00 24.97 449 GLY B O 1
ATOM 7733 N N . ARG B 1 473 ? 31.073 81.625 100.021 1.00 24.90 450 ARG B N 1
ATOM 7734 C CA . ARG B 1 473 ? 31.614 80.286 99.804 1.00 25.09 450 ARG B CA 1
ATOM 7735 C C . ARG B 1 473 ? 33.099 80.224 100.141 1.00 25.04 450 ARG B C 1
ATOM 7736 O O . ARG B 1 473 ? 33.815 81.214 99.988 1.00 24.58 450 ARG B O 1
ATOM 7744 N N . ALA B 1 474 ? 33.562 79.055 100.578 1.00 25.15 451 ALA B N 1
ATOM 7745 C CA . ALA B 1 474 ? 34.996 78.823 100.780 1.00 25.72 451 ALA B CA 1
ATOM 7746 C C . ALA B 1 474 ? 35.706 78.591 99.448 1.00 25.97 451 ALA B C 1
ATOM 7747 O O . ALA B 1 474 ? 36.939 78.702 99.355 1.00 25.99 451 ALA B O 1
ATOM 7749 N N . ASP B 1 475 ? 34.918 78.292 98.416 1.00 25.82 452 ASP B N 1
ATOM 7750 C CA . ASP B 1 475 ? 35.438 77.905 97.102 1.00 25.63 452 ASP B CA 1
ATOM 7751 C C . ASP B 1 475 ? 34.907 78.820 95.988 1.00 25.98 452 ASP B C 1
ATOM 7752 O O . ASP B 1 475 ? 34.509 79.958 96.255 1.00 25.27 452 ASP B O 1
ATOM 7757 N N . ASP B 1 476 ? 34.879 78.312 94.753 1.00 26.28 453 ASP B N 1
ATOM 7758 C CA . ASP B 1 476 ? 34.476 79.111 93.577 1.00 26.92 453 ASP B CA 1
ATOM 7759 C C . ASP B 1 476 ? 33.007 78.939 93.189 1.00 27.15 453 ASP B C 1
ATOM 7760 O O . ASP B 1 476 ? 32.565 79.463 92.166 1.00 27.10 453 ASP B O 1
ATOM 7765 N N . ILE B 1 477 ? 32.256 78.194 93.995 1.00 27.08 454 ILE B N 1
ATOM 7766 C CA . ILE B 1 477 ? 30.826 78.052 93.763 1.00 27.51 454 ILE B CA 1
ATOM 7767 C C . ILE B 1 477 ? 30.134 79.416 93.857 1.00 27.92 454 ILE B C 1
ATOM 7768 O O . ILE B 1 477 ? 30.469 80.236 94.709 1.00 27.66 454 ILE B O 1
ATOM 7773 N N . ILE B 1 478 ? 29.186 79.647 92.953 1.00 28.54 455 ILE B N 1
ATOM 7774 C CA . ILE B 1 478 ? 28.434 80.896 92.899 1.00 29.00 455 ILE B CA 1
ATOM 7775 C C . ILE B 1 478 ? 27.000 80.615 93.357 1.00 29.29 455 ILE B C 1
ATOM 7776 O O . ILE B 1 478 ? 26.399 79.613 92.965 1.00 29.04 455 ILE B O 1
ATOM 7781 N N . LYS B 1 479 ? 26.485 81.462 94.240 1.00 29.51 456 LYS B N 1
ATOM 7782 C CA . LYS B 1 479 ? 25.085 81.407 94.639 1.00 30.62 456 LYS B CA 1
ATOM 7783 C C . LYS B 1 479 ? 24.374 82.642 94.115 1.00 31.24 456 LYS B C 1
ATOM 7784 O O . LYS B 1 479 ? 24.596 83.759 94.607 1.00 31.62 456 LYS B O 1
ATOM 7786 N N . THR B 1 480 ? 23.518 82.446 93.122 1.00 32.14 457 THR B N 1
ATOM 7787 C CA . THR B 1 480 ? 22.829 83.574 92.506 1.00 32.85 457 THR B CA 1
ATOM 7788 C C . THR B 1 480 ? 21.318 83.440 92.620 1.00 33.68 457 THR B C 1
ATOM 7789 O O . THR B 1 480 ? 20.700 82.585 91.972 1.00 34.45 457 THR B O 1
ATOM 7793 N N . SER B 1 481 ? 20.754 84.306 93.463 1.00 33.95 458 SER B N 1
ATOM 7794 C CA . SER B 1 481 ? 19.343 84.294 93.885 1.00 34.47 458 SER B CA 1
ATOM 7795 C C . SER B 1 481 ? 18.743 82.903 94.112 1.00 34.31 458 SER B C 1
ATOM 7796 O O . SER B 1 481 ? 17.725 82.531 93.518 1.00 34.26 458 SER B O 1
ATOM 7799 N N . GLY B 1 482 ? 19.393 82.150 94.994 1.00 34.01 459 GLY B N 1
ATOM 7800 C CA . GLY B 1 482 ? 18.932 80.828 95.375 1.00 34.22 459 GLY B CA 1
ATOM 7801 C C . GLY B 1 482 ? 19.671 79.690 94.690 1.00 34.24 459 GLY B C 1
ATOM 7802 O O . GLY B 1 482 ? 19.782 78.610 95.256 1.00 34.27 459 GLY B O 1
ATOM 7803 N N . TYR B 1 483 ? 20.178 79.941 93.483 1.00 34.33 460 TYR B N 1
ATOM 7804 C CA . TYR B 1 483 ? 20.786 78.903 92.641 1.00 34.69 460 TYR B CA 1
ATOM 7805 C C . TYR B 1 483 ? 22.277 78.730 92.894 1.00 34.27 460 TYR B C 1
ATOM 7806 O O . TYR B 1 483 ? 23.050 79.681 92.782 1.00 34.47 460 TYR B O 1
ATOM 7815 N N . LYS B 1 484 ? 22.669 77.506 93.209 1.00 33.44 461 LYS B N 1
ATOM 7816 C CA . LYS B 1 484 ? 24.062 77.143 93.385 1.00 33.30 461 LYS B CA 1
ATOM 7817 C C . LYS B 1 484 ? 24.610 76.747 92.006 1.00 32.70 461 LYS B C 1
ATOM 7818 O O . LYS B 1 484 ? 24.035 75.898 91.319 1.00 32.93 461 LYS B O 1
ATOM 7824 N N . VAL B 1 485 ? 25.699 77.390 91.590 1.00 31.61 462 VAL B N 1
ATOM 7825 C CA . VAL B 1 485 ? 26.242 77.203 90.250 1.00 31.12 462 VAL B CA 1
ATOM 7826 C C . VAL B 1 485 ? 27.738 76.913 90.321 1.00 30.81 462 VAL B C 1
ATOM 7827 O O . VAL B 1 485 ? 28.500 77.699 90.888 1.00 30.37 462 VAL B O 1
ATOM 7831 N N . GLY B 1 486 ? 28.149 75.783 89.744 1.00 30.09 463 GLY B N 1
ATOM 7832 C CA . GLY B 1 486 ? 29.568 75.464 89.591 1.00 29.41 463 GLY B CA 1
ATOM 7833 C C . GLY B 1 486 ? 30.119 76.217 88.389 1.00 29.61 463 GLY B C 1
ATOM 7834 O O . GLY B 1 486 ? 29.541 76.143 87.296 1.00 29.05 463 GLY B O 1
ATOM 7835 N N . PRO B 1 487 ? 31.236 76.953 88.578 1.00 29.35 464 PRO B N 1
ATOM 7836 C CA . PRO B 1 487 ? 31.760 77.779 87.486 1.00 29.32 464 PRO B CA 1
ATOM 7837 C C . PRO B 1 487 ? 32.034 76.975 86.209 1.00 29.00 464 PRO B C 1
ATOM 7838 O O . PRO B 1 487 ? 31.790 77.480 85.120 1.00 28.51 464 PRO B O 1
ATOM 7842 N N . PHE B 1 488 ? 32.485 75.730 86.340 1.00 29.26 465 PHE B N 1
ATOM 7843 C CA . PHE B 1 488 ? 32.792 74.917 85.150 1.00 29.98 465 PHE B CA 1
ATOM 7844 C C . PHE B 1 488 ? 31.575 74.547 84.299 1.00 30.14 465 PHE B C 1
ATOM 7845 O O . PHE B 1 488 ? 31.705 74.359 83.094 1.00 29.94 465 PHE B O 1
ATOM 7853 N N . GLU B 1 489 ? 30.406 74.422 84.922 1.00 30.18 466 GLU B N 1
ATOM 7854 C CA . GLU B 1 489 ? 29.155 74.262 84.160 1.00 30.34 466 GLU B CA 1
ATOM 7855 C C . GLU B 1 489 ? 28.979 75.378 83.111 1.00 30.23 466 GLU B C 1
ATOM 7856 O O . GLU B 1 489 ? 28.529 75.130 81.992 1.00 29.87 466 GLU B O 1
ATOM 7862 N N . VAL B 1 490 ? 29.307 76.610 83.488 1.00 30.36 467 VAL B N 1
ATOM 7863 C CA . VAL B 1 490 ? 29.129 77.740 82.580 1.00 30.35 467 VAL B CA 1
ATOM 7864 C C . VAL B 1 490 ? 30.347 77.868 81.667 1.00 30.81 467 VAL B C 1
ATOM 7865 O O . VAL B 1 490 ? 30.188 78.135 80.481 1.00 30.39 467 VAL B O 1
ATOM 7869 N N . GLU B 1 491 ? 31.548 77.665 82.220 1.00 30.98 468 GLU B N 1
ATOM 7870 C CA . GLU B 1 491 ? 32.789 77.732 81.438 1.00 31.98 468 GLU B CA 1
ATOM 7871 C C . GLU B 1 491 ? 32.769 76.714 80.290 1.00 31.58 468 GLU B C 1
ATOM 7872 O O . GLU B 1 491 ? 33.061 77.072 79.150 1.00 31.19 468 GLU B O 1
ATOM 7878 N N . SER B 1 492 ? 32.410 75.461 80.590 1.00 31.32 469 SER B N 1
ATOM 7879 C CA . SER B 1 492 ? 32.328 74.404 79.560 1.00 31.46 469 SER B CA 1
ATOM 7880 C C . SER B 1 492 ? 31.326 74.724 78.441 1.00 31.55 469 SER B C 1
ATOM 7881 O O . SER B 1 492 ? 31.569 74.378 77.287 1.00 31.47 469 SER B O 1
ATOM 7884 N N . ALA B 1 493 ? 30.216 75.376 78.787 1.00 31.72 470 ALA B N 1
ATOM 7885 C CA . ALA B 1 493 ? 29.238 75.845 77.789 1.00 32.31 470 ALA B CA 1
ATOM 7886 C C . ALA B 1 493 ? 29.812 76.956 76.914 1.00 32.91 470 ALA B C 1
ATOM 7887 O O . ALA B 1 493 ? 29.728 76.887 75.679 1.00 33.08 470 ALA B O 1
ATOM 7889 N N . LEU B 1 494 ? 30.395 77.972 77.555 1.00 33.41 471 LEU B N 1
ATOM 7890 C CA . LEU B 1 494 ? 30.999 79.108 76.846 1.00 34.45 471 LEU B CA 1
ATOM 7891 C C . LEU B 1 494 ? 32.113 78.743 75.869 1.00 34.88 471 LEU B C 1
ATOM 7892 O O . LEU B 1 494 ? 32.172 79.305 74.778 1.00 34.81 471 LEU B O 1
ATOM 7897 N N . ILE B 1 495 ? 33.004 77.830 76.258 1.00 35.58 472 ILE B N 1
ATOM 7898 C CA . ILE B 1 495 ? 34.147 77.484 75.396 1.00 36.59 472 ILE B CA 1
ATOM 7899 C C . ILE B 1 495 ? 33.741 76.767 74.103 1.00 36.89 472 ILE B C 1
ATOM 7900 O O . ILE B 1 495 ? 34.543 76.657 73.176 1.00 37.19 472 ILE B O 1
ATOM 7905 N N . GLN B 1 496 ? 32.498 76.291 74.045 1.00 37.30 473 GLN B N 1
ATOM 7906 C CA . GLN B 1 496 ? 31.958 75.664 72.832 1.00 37.85 473 GLN B CA 1
ATOM 7907 C C . GLN B 1 496 ? 31.583 76.691 71.745 1.00 37.23 473 GLN B C 1
ATOM 7908 O O . GLN B 1 496 ? 31.374 76.328 70.583 1.00 37.05 473 GLN B O 1
ATOM 7914 N N . HIS B 1 497 ? 31.496 77.965 72.127 1.00 36.59 474 HIS B N 1
ATOM 7915 C CA . HIS B 1 497 ? 31.186 79.041 71.181 1.00 35.94 474 HIS B CA 1
ATOM 7916 C C . HIS B 1 497 ? 32.469 79.542 70.508 1.00 35.47 474 HIS B C 1
ATOM 7917 O O . HIS B 1 497 ? 33.470 79.770 71.194 1.00 35.17 474 HIS B O 1
ATOM 7924 N N . PRO B 1 498 ? 32.445 79.700 69.164 1.00 35.25 475 PRO B N 1
ATOM 7925 C CA . PRO B 1 498 ? 33.601 80.139 68.353 1.00 35.00 475 PRO B CA 1
ATOM 7926 C C . PRO B 1 498 ? 34.323 81.387 68.874 1.00 34.97 475 PRO B C 1
ATOM 7927 O O . PRO B 1 498 ? 35.551 81.478 68.770 1.00 34.70 475 PRO B O 1
ATOM 7931 N N . ALA B 1 499 ? 33.564 82.327 69.436 1.00 35.00 476 ALA B N 1
ATOM 7932 C CA . ALA B 1 499 ? 34.102 83.613 69.895 1.00 35.16 476 ALA B CA 1
ATOM 7933 C C . ALA B 1 499 ? 34.970 83.528 71.154 1.00 35.16 476 ALA B C 1
ATOM 7934 O O . ALA B 1 499 ? 35.685 84.480 71.477 1.00 35.00 476 ALA B O 1
ATOM 7936 N N . VAL B 1 500 ? 34.903 82.393 71.851 1.00 35.02 477 VAL B N 1
ATOM 7937 C CA . VAL B 1 500 ? 35.574 82.222 73.144 1.00 35.04 477 VAL B CA 1
ATOM 7938 C C . VAL B 1 500 ? 36.859 81.402 73.023 1.00 35.14 477 VAL B C 1
ATOM 7939 O O . VAL B 1 500 ? 36.826 80.229 72.650 1.00 35.09 477 VAL B O 1
ATOM 7943 N N . LEU B 1 501 ? 37.988 82.032 73.340 1.00 35.35 478 LEU B N 1
ATOM 7944 C CA . LEU B 1 501 ? 39.273 81.335 73.366 1.00 35.58 478 LEU B CA 1
ATOM 7945 C C . LEU B 1 501 ? 39.528 80.788 74.760 1.00 35.71 478 LEU B C 1
ATOM 7946 O O . LEU B 1 501 ? 39.909 79.627 74.923 1.00 35.49 478 LEU B O 1
ATOM 7951 N N . GLU B 1 502 ? 39.319 81.649 75.754 1.00 35.99 479 GLU B N 1
ATOM 7952 C CA . GLU B 1 502 ? 39.425 81.295 77.168 1.00 36.46 479 GLU B CA 1
ATOM 7953 C C . GLU B 1 502 ? 38.378 82.078 77.945 1.00 36.42 479 GLU B C 1
ATOM 7954 O O . GLU B 1 502 ? 37.922 83.134 77.497 1.00 36.31 479 GLU B O 1
ATOM 7960 N N . CYS B 1 503 ? 37.992 81.557 79.106 1.00 36.79 480 CYS B N 1
ATOM 7961 C CA . CYS B 1 503 ? 37.055 82.255 79.975 1.00 36.84 480 CYS B CA 1
ATOM 7962 C C . CYS B 1 503 ? 37.158 81.839 81.445 1.00 36.71 480 CYS B C 1
ATOM 7963 O O . CYS B 1 503 ? 37.648 80.754 81.777 1.00 36.49 480 CYS B O 1
ATOM 7966 N N . ALA B 1 504 ? 36.704 82.736 82.315 1.00 36.41 481 ALA B N 1
ATOM 7967 C CA . ALA B 1 504 ? 36.662 82.499 83.747 1.00 36.07 481 ALA B CA 1
ATOM 7968 C C . ALA B 1 504 ? 35.291 82.922 84.235 1.00 35.81 481 ALA B C 1
ATOM 7969 O O . ALA B 1 504 ? 34.819 84.013 83.915 1.00 36.13 481 ALA B O 1
ATOM 7971 N N . ILE B 1 505 ? 34.645 82.053 84.996 1.00 35.39 482 ILE B N 1
ATOM 7972 C CA . ILE B 1 505 ? 33.340 82.361 85.546 1.00 34.75 482 ILE B CA 1
ATOM 7973 C C . ILE B 1 505 ? 33.482 82.617 87.045 1.00 34.78 482 ILE B C 1
ATOM 7974 O O . ILE B 1 505 ? 33.960 81.753 87.795 1.00 34.55 482 ILE B O 1
ATOM 7979 N N . THR B 1 506 ? 33.083 83.815 87.468 1.00 34.13 483 THR B N 1
ATOM 7980 C CA . THR B 1 506 ? 33.133 84.195 88.877 1.00 34.09 483 THR B CA 1
ATOM 7981 C C . THR B 1 506 ? 31.821 84.842 89.307 1.00 34.15 483 THR B C 1
ATOM 7982 O O . THR B 1 506 ? 31.005 85.233 88.469 1.00 34.19 483 THR B O 1
ATOM 7986 N N . GLY B 1 507 ? 31.624 84.950 90.618 1.00 34.01 484 GLY B N 1
ATOM 7987 C CA . GLY B 1 507 ? 30.476 85.658 91.167 1.00 33.70 484 GLY B CA 1
ATOM 7988 C C . GLY B 1 507 ? 30.878 87.061 91.590 1.00 33.54 484 GLY B C 1
ATOM 7989 O O . GLY B 1 507 ? 31.944 87.264 92.158 1.00 33.14 484 GLY B O 1
ATOM 7990 N N . VAL B 1 508 ? 30.026 88.032 91.298 1.00 33.62 485 VAL B N 1
ATOM 7991 C CA . VAL B 1 508 ? 30.251 89.395 91.752 1.00 33.63 485 VAL B CA 1
ATOM 7992 C C . VAL B 1 508 ? 29.156 89.749 92.766 1.00 33.79 485 VAL B C 1
ATOM 7993 O O . VAL B 1 508 ? 27.981 89.426 92.542 1.00 33.35 485 VAL B O 1
ATOM 7997 N N . PRO B 1 509 ? 29.541 90.377 93.903 1.00 33.80 486 PRO B N 1
ATOM 7998 C CA . PRO B 1 509 ? 28.559 90.672 94.945 1.00 34.08 486 PRO B CA 1
ATOM 7999 C C . PRO B 1 509 ? 27.361 91.443 94.400 1.00 34.39 486 PRO B C 1
ATOM 8000 O O . PRO B 1 509 ? 27.506 92.267 93.502 1.00 34.21 486 PRO B O 1
ATOM 8004 N N . ASP B 1 510 ? 26.185 91.147 94.945 1.00 34.80 487 ASP B N 1
ATOM 8005 C CA . ASP B 1 510 ? 24.936 91.771 94.525 1.00 35.08 487 ASP B CA 1
ATOM 8006 C C . ASP B 1 510 ? 23.994 91.830 95.732 1.00 35.26 487 ASP B C 1
ATOM 8007 O O . ASP B 1 510 ? 23.775 90.809 96.396 1.00 34.91 487 ASP B O 1
ATOM 8012 N N . PRO B 1 511 ? 23.443 93.025 96.028 1.00 35.44 488 PRO B N 1
ATOM 8013 C CA . PRO B 1 511 ? 22.606 93.207 97.220 1.00 35.73 488 PRO B CA 1
ATOM 8014 C C . PRO B 1 511 ? 21.358 92.318 97.231 1.00 35.97 488 PRO B C 1
ATOM 8015 O O . PRO B 1 511 ? 20.992 91.778 98.280 1.00 35.94 488 PRO B O 1
ATOM 8019 N N . VAL B 1 512 ? 20.726 92.167 96.070 1.00 36.12 489 VAL B N 1
ATOM 8020 C CA . VAL B 1 512 ? 19.495 91.393 95.954 1.00 36.43 489 VAL B CA 1
ATOM 8021 C C . VAL B 1 512 ? 19.789 89.900 95.782 1.00 36.51 489 VAL B C 1
ATOM 8022 O O . VAL B 1 512 ? 19.344 89.076 96.586 1.00 36.60 489 VAL B O 1
ATOM 8026 N N . ARG B 1 513 ? 20.564 89.568 94.752 1.00 36.57 490 ARG B N 1
ATOM 8027 C CA . ARG B 1 513 ? 20.739 88.188 94.320 1.00 36.68 490 ARG B CA 1
ATOM 8028 C C . ARG B 1 513 ? 21.870 87.456 95.050 1.00 36.32 490 ARG B C 1
ATOM 8029 O O . ARG B 1 513 ? 22.137 86.286 94.766 1.00 36.48 490 ARG B O 1
ATOM 8037 N N . GLY B 1 514 ? 22.526 88.142 95.986 1.00 35.65 491 GLY B N 1
ATOM 8038 C CA . GLY B 1 514 ? 23.707 87.607 96.667 1.00 34.71 491 GLY B CA 1
ATOM 8039 C C . GLY B 1 514 ? 24.939 87.784 95.798 1.00 34.03 491 GLY B C 1
ATOM 8040 O O . GLY B 1 514 ? 25.836 88.566 96.117 1.00 33.78 491 GLY B O 1
ATOM 8041 N N . GLN B 1 515 ? 24.978 87.036 94.701 1.00 33.50 492 GLN B N 1
ATOM 8042 C CA . GLN B 1 515 ? 26.005 87.184 93.675 1.00 33.14 492 GLN B CA 1
ATOM 8043 C C . GLN B 1 515 ? 25.331 87.129 92.325 1.00 32.95 492 GLN B C 1
ATOM 8044 O O . GLN B 1 515 ? 24.222 86.618 92.204 1.00 32.67 492 GLN B O 1
ATOM 8050 N N . VAL B 1 516 ? 25.993 87.673 91.313 1.00 33.05 493 VAL B N 1
ATOM 8051 C CA . VAL B 1 516 ? 25.614 87.389 89.935 1.00 33.28 493 VAL B CA 1
ATOM 8052 C C . VAL B 1 516 ? 26.783 86.758 89.197 1.00 33.44 493 VAL B C 1
ATOM 8053 O O . VAL B 1 516 ? 27.955 87.001 89.535 1.00 33.91 493 VAL B O 1
ATOM 8057 N N . ILE B 1 517 ? 26.463 85.963 88.183 1.00 33.37 494 ILE B N 1
ATOM 8058 C CA . ILE B 1 517 ? 27.478 85.256 87.418 1.00 33.30 494 ILE B CA 1
ATOM 8059 C C . ILE B 1 517 ? 28.149 86.188 86.415 1.00 33.67 494 ILE B C 1
ATOM 8060 O O . ILE B 1 517 ? 27.477 86.795 85.568 1.00 34.22 494 ILE B O 1
ATOM 8065 N N . LYS B 1 518 ? 29.470 86.313 86.532 1.00 33.51 495 LYS B N 1
ATOM 8066 C CA . LYS B 1 518 ? 30.261 87.087 85.582 1.00 33.61 495 LYS B CA 1
ATOM 8067 C C . LYS B 1 518 ? 31.169 86.186 84.756 1.00 33.51 495 LYS B C 1
ATOM 8068 O O . LYS B 1 518 ? 31.898 85.364 85.308 1.00 33.12 495 LYS B O 1
ATOM 8074 N N . ALA B 1 519 ? 31.121 86.355 83.436 1.00 33.54 496 ALA B N 1
ATOM 8075 C CA . ALA B 1 519 ? 32.091 85.731 82.541 1.00 33.77 496 ALA B CA 1
ATOM 8076 C C . ALA B 1 519 ? 33.168 86.725 82.126 1.00 33.87 496 ALA B C 1
ATOM 8077 O O . ALA B 1 519 ? 32.873 87.766 81.534 1.00 34.61 496 ALA B O 1
ATOM 8079 N N . THR B 1 520 ? 34.418 86.404 82.441 1.00 33.46 497 THR B N 1
ATOM 8080 C CA . THR B 1 520 ? 35.558 87.165 81.937 1.00 33.18 497 THR B CA 1
ATOM 8081 C C . THR B 1 520 ? 36.134 86.393 80.738 1.00 33.01 497 THR B C 1
ATOM 8082 O O . THR B 1 520 ? 36.665 85.286 80.890 1.00 33.04 497 THR B O 1
ATOM 8086 N N . ILE B 1 521 ? 35.998 86.977 79.552 1.00 32.60 498 ILE B N 1
ATOM 8087 C CA . ILE B 1 521 ? 36.259 86.263 78.303 1.00 32.62 498 ILE B CA 1
ATOM 8088 C C . ILE B 1 521 ? 37.393 86.857 77.463 1.00 32.74 498 ILE B C 1
ATOM 8089 O O . ILE B 1 521 ? 37.453 88.069 77.228 1.00 32.85 498 ILE B O 1
ATOM 8094 N N . VAL B 1 522 ? 38.296 85.987 77.026 1.00 32.84 499 VAL B N 1
ATOM 8095 C CA . VAL B 1 522 ? 39.262 86.336 75.995 1.00 33.00 499 VAL B CA 1
ATOM 8096 C C . VAL B 1 522 ? 38.663 85.885 74.662 1.00 33.01 499 VAL B C 1
ATOM 8097 O O . VAL B 1 522 ? 38.419 84.689 74.445 1.00 32.91 499 VAL B O 1
ATOM 8101 N N . LEU B 1 523 ? 38.400 86.858 73.791 1.00 32.97 500 LEU B N 1
ATOM 8102 C CA . LEU B 1 523 ? 37.815 86.602 72.474 1.00 33.05 500 LEU B CA 1
ATOM 8103 C C . LEU B 1 523 ? 38.839 86.034 71.505 1.00 33.16 500 LEU B C 1
ATOM 8104 O O . LEU B 1 523 ? 40.037 86.266 71.657 1.00 33.12 500 LEU B O 1
ATOM 8109 N N . THR B 1 524 ? 38.359 85.295 70.507 1.00 33.26 501 THR B N 1
ATOM 8110 C CA . THR B 1 524 ? 39.205 84.857 69.403 1.00 33.27 501 THR B CA 1
ATOM 8111 C C . THR B 1 524 ? 39.404 86.022 68.426 1.00 33.56 501 THR B C 1
ATOM 8112 O O . THR B 1 524 ? 38.614 86.973 68.418 1.00 33.54 501 THR B O 1
ATOM 8116 N N . LYS B 1 525 ? 40.454 85.935 67.607 1.00 33.55 502 LYS B N 1
ATOM 8117 C CA . LYS B 1 525 ? 40.861 87.018 66.697 1.00 33.90 502 LYS B CA 1
ATOM 8118 C C . LYS B 1 525 ? 39.755 87.559 65.783 1.00 34.09 502 LYS B C 1
ATOM 8119 O O . LYS B 1 525 ? 39.776 88.737 65.411 1.00 34.19 502 LYS B O 1
ATOM 8121 N N . ASP B 1 526 ? 38.802 86.696 65.428 1.00 34.37 503 ASP B N 1
ATOM 8122 C CA . ASP B 1 526 ? 37.760 87.023 64.448 1.00 34.62 503 ASP B CA 1
ATOM 8123 C C . ASP B 1 526 ? 36.660 87.959 64.975 1.00 34.64 503 ASP B C 1
ATOM 8124 O O . ASP B 1 526 ? 35.907 88.552 64.171 1.00 34.99 503 ASP B O 1
ATOM 8126 N N . TYR B 1 527 ? 36.590 88.106 66.314 1.00 34.15 504 TYR B N 1
ATOM 8127 C CA . TYR B 1 527 ? 35.498 88.830 66.964 1.00 34.03 504 TYR B CA 1
ATOM 8128 C C . TYR B 1 527 ? 35.962 90.127 67.630 1.00 34.06 504 TYR B C 1
ATOM 8129 O O . TYR B 1 527 ? 37.153 90.260 68.000 1.00 34.14 504 TYR B O 1
ATOM 8138 N N . THR B 1 528 ? 35.029 91.080 67.772 1.00 34.06 505 THR B N 1
ATOM 8139 C CA . THR B 1 528 ? 35.277 92.300 68.549 1.00 34.16 505 THR B CA 1
ATOM 8140 C C . THR B 1 528 ? 34.216 92.469 69.655 1.00 34.31 505 THR B C 1
ATOM 8141 O O . THR B 1 528 ? 33.068 92.040 69.483 1.00 34.21 505 THR B O 1
ATOM 8145 N N . PRO B 1 529 ? 34.601 93.079 70.798 1.00 34.50 506 PRO B N 1
ATOM 8146 C CA . PRO B 1 529 ? 33.664 93.262 71.912 1.00 34.72 506 PRO B CA 1
ATOM 8147 C C . PRO B 1 529 ? 32.505 94.193 71.553 1.00 34.83 506 PRO B C 1
ATOM 8148 O O . PRO B 1 529 ? 32.720 95.239 70.932 1.00 34.58 506 PRO B O 1
ATOM 8152 N N . SER B 1 530 ? 31.293 93.795 71.936 1.00 34.79 507 SER B N 1
ATOM 8153 C CA . SER B 1 530 ? 30.084 94.607 71.759 1.00 34.86 507 SER B CA 1
ATOM 8154 C C . SER B 1 530 ? 28.959 94.040 72.619 1.00 34.95 507 SER B C 1
ATOM 8155 O O . SER B 1 530 ? 29.014 92.875 73.024 1.00 35.06 507 SER B O 1
ATOM 8158 N N . ASP B 1 531 ? 27.948 94.863 72.896 1.00 35.08 508 ASP B N 1
ATOM 8159 C CA . ASP B 1 531 ? 26.762 94.428 73.645 1.00 35.46 508 ASP B CA 1
ATOM 8160 C C . ASP B 1 531 ? 25.974 93.337 72.913 1.00 35.37 508 ASP B C 1
ATOM 8161 O O . ASP B 1 531 ? 25.377 92.460 73.547 1.00 35.46 508 ASP B O 1
ATOM 8166 N N . SER B 1 532 ? 25.988 93.403 71.581 1.00 35.21 509 SER B N 1
ATOM 8167 C CA . SER B 1 532 ? 25.361 92.404 70.716 1.00 34.99 509 SER B CA 1
ATOM 8168 C C . SER B 1 532 ? 25.964 91.010 70.919 1.00 34.89 509 SER B C 1
ATOM 8169 O O . SER B 1 532 ? 25.232 90.018 71.022 1.00 34.70 509 SER B O 1
ATOM 8172 N N . LEU B 1 533 ? 27.294 90.946 70.976 1.00 34.66 510 LEU B N 1
ATOM 8173 C CA . LEU B 1 533 ? 27.999 89.680 71.168 1.00 34.54 510 LEU B CA 1
ATOM 8174 C C . LEU B 1 533 ? 27.751 89.108 72.568 1.00 34.42 510 LEU B C 1
ATOM 8175 O O . LEU B 1 533 ? 27.630 87.893 72.727 1.00 34.50 510 LEU B O 1
ATOM 8180 N N . LYS B 1 534 ? 27.663 89.991 73.564 1.00 34.05 511 LYS B N 1
ATOM 8181 C CA . LYS B 1 534 ? 27.324 89.609 74.933 1.00 33.83 511 LYS B CA 1
ATOM 8182 C C . LYS B 1 534 ? 25.971 88.902 74.966 1.00 33.77 511 LYS B C 1
ATOM 8183 O O . LYS B 1 534 ? 25.837 87.829 75.560 1.00 33.46 511 LYS B O 1
ATOM 8189 N N . ASN B 1 535 ? 24.986 89.516 74.307 1.00 33.76 512 ASN B N 1
ATOM 8190 C CA . ASN B 1 535 ? 23.651 88.949 74.133 1.00 33.61 512 ASN B CA 1
ATOM 8191 C C . ASN B 1 535 ? 23.715 87.556 73.512 1.00 33.29 512 ASN B C 1
ATOM 8192 O O . ASN B 1 535 ? 23.039 86.631 73.981 1.00 32.95 512 ASN B O 1
ATOM 8197 N N . GLU B 1 536 ? 24.547 87.410 72.478 1.00 32.69 513 GLU B N 1
ATOM 8198 C CA . GLU B 1 536 ? 24.697 86.134 71.778 1.00 32.71 513 GLU B CA 1
ATOM 8199 C C . GLU B 1 536 ? 25.297 85.041 72.665 1.00 32.38 513 GLU B C 1
ATOM 8200 O O . GLU B 1 536 ? 24.850 83.891 72.612 1.00 32.11 513 GLU B O 1
ATOM 8206 N N . LEU B 1 537 ? 26.305 85.405 73.460 1.00 32.10 514 LEU B N 1
ATOM 8207 C CA . LEU B 1 537 ? 26.983 84.455 74.356 1.00 32.08 514 LEU B CA 1
ATOM 8208 C C . LEU B 1 537 ? 26.091 84.034 75.517 1.00 31.96 514 LEU B C 1
ATOM 8209 O O . LEU B 1 537 ? 26.099 82.872 75.918 1.00 32.50 514 LEU B O 1
ATOM 8214 N N . GLN B 1 538 ? 25.332 84.988 76.055 1.00 31.84 515 GLN B N 1
ATOM 8215 C CA . GLN B 1 538 ? 24.281 84.703 77.033 1.00 31.45 515 GLN B CA 1
ATOM 8216 C C . GLN B 1 538 ? 23.257 83.719 76.452 1.00 31.17 515 GLN B C 1
ATOM 8217 O O . GLN B 1 538 ? 22.952 82.705 77.077 1.00 31.13 515 GLN B O 1
ATOM 8223 N N . ASP B 1 539 ? 22.762 84.017 75.250 1.00 30.82 516 ASP B N 1
ATOM 8224 C CA . ASP B 1 539 ? 21.812 83.164 74.525 1.00 30.75 516 ASP B CA 1
ATOM 8225 C C . ASP B 1 539 ? 22.371 81.756 74.273 1.00 30.59 516 ASP B C 1
ATOM 8226 O O . ASP B 1 539 ? 21.660 80.760 74.439 1.00 30.33 516 ASP B O 1
ATOM 8231 N N . HIS B 1 540 ? 23.642 81.685 73.884 1.00 30.05 517 HIS B N 1
ATOM 8232 C CA . HIS B 1 540 ? 24.335 80.411 73.707 1.00 30.01 517 HIS B CA 1
ATOM 8233 C C . HIS B 1 540 ? 24.348 79.559 74.991 1.00 29.84 517 HIS B C 1
ATOM 8234 O O . HIS B 1 540 ? 24.080 78.363 74.937 1.00 29.77 517 HIS B O 1
ATOM 8241 N N . VAL B 1 541 ? 24.656 80.175 76.132 1.00 29.54 518 VAL B N 1
ATOM 8242 C CA . VAL B 1 541 ? 24.674 79.452 77.417 1.00 29.27 518 VAL B CA 1
ATOM 8243 C C . VAL B 1 541 ? 23.283 78.898 77.736 1.00 29.42 518 VAL B C 1
ATOM 8244 O O . VAL B 1 541 ? 23.147 77.733 78.131 1.00 30.05 518 VAL B O 1
ATOM 8248 N N . LYS B 1 542 ? 22.255 79.716 77.524 1.00 29.00 519 LYS B N 1
ATOM 8249 C CA . LYS B 1 542 ? 20.878 79.335 77.832 1.00 28.93 519 LYS B CA 1
ATOM 8250 C C . LYS B 1 542 ? 20.373 78.179 76.972 1.00 28.75 519 LYS B C 1
ATOM 8251 O O . LYS B 1 542 ? 19.471 77.455 77.382 1.00 28.36 519 LYS B O 1
ATOM 8257 N N . ASN B 1 543 ? 20.950 78.015 75.782 1.00 28.54 520 ASN B N 1
ATOM 8258 C CA . ASN B 1 543 ? 20.612 76.884 74.921 1.00 28.48 520 ASN B CA 1
ATOM 8259 C C . ASN B 1 543 ? 21.420 75.602 75.188 1.00 27.98 520 ASN B C 1
ATOM 8260 O O . ASN B 1 543 ? 20.992 74.509 74.823 1.00 27.96 520 ASN B O 1
ATOM 8265 N N . VAL B 1 544 ? 22.577 75.742 75.830 1.00 27.47 521 VAL B N 1
ATOM 8266 C CA . VAL B 1 544 ? 23.466 74.605 76.096 1.00 27.20 521 VAL B CA 1
ATOM 8267 C C . VAL B 1 544 ? 23.185 73.919 77.454 1.00 26.48 521 VAL B C 1
ATOM 8268 O O . VAL B 1 544 ? 23.215 72.693 77.563 1.00 25.91 521 VAL B O 1
ATOM 8272 N N . THR B 1 545 ? 22.913 74.723 78.473 1.00 26.30 522 THR B N 1
ATOM 8273 C CA . THR B 1 545 ? 22.702 74.225 79.826 1.00 26.36 522 THR B CA 1
ATOM 8274 C C . THR B 1 545 ? 21.537 75.002 80.466 1.00 26.57 522 THR B C 1
ATOM 8275 O O . THR B 1 545 ? 21.096 76.015 79.912 1.00 26.13 522 THR B O 1
ATOM 8279 N N . ALA B 1 546 ? 21.020 74.517 81.600 1.00 26.33 523 ALA B N 1
ATOM 8280 C CA . ALA B 1 546 ? 19.896 75.164 82.279 1.00 26.42 523 ALA B CA 1
ATOM 8281 C C . ALA B 1 546 ? 20.071 76.691 82.366 1.00 26.70 523 ALA B C 1
ATOM 8282 O O . ALA B 1 546 ? 21.090 77.169 82.873 1.00 26.53 523 ALA B O 1
ATOM 8284 N N . PRO B 1 547 ? 19.096 77.459 81.823 1.00 26.89 524 PRO B N 1
ATOM 8285 C CA . PRO B 1 547 ? 19.287 78.897 81.591 1.00 27.53 524 PRO B CA 1
ATOM 8286 C C . PRO B 1 547 ? 19.505 79.804 82.816 1.00 28.42 524 PRO B C 1
ATOM 8287 O O . PRO B 1 547 ? 19.938 80.939 82.634 1.00 28.26 524 PRO B O 1
ATOM 8291 N N . TYR B 1 548 ? 19.245 79.325 84.036 1.00 29.13 525 TYR B N 1
ATOM 8292 C CA . TYR B 1 548 ? 19.526 80.134 85.237 1.00 30.35 525 TYR B CA 1
ATOM 8293 C C . TYR B 1 548 ? 21.029 80.413 85.425 1.00 30.89 525 TYR B C 1
ATOM 8294 O O . TYR B 1 548 ? 21.412 81.317 86.179 1.00 31.16 525 TYR B O 1
ATOM 8303 N N . LYS B 1 549 ? 21.865 79.639 84.729 1.00 31.44 526 LYS B N 1
ATOM 8304 C CA . LYS B 1 549 ? 23.327 79.742 84.817 1.00 32.29 526 LYS B CA 1
ATOM 8305 C C . LYS B 1 549 ? 23.940 80.810 83.904 1.00 32.44 526 LYS B C 1
ATOM 8306 O O . LYS B 1 549 ? 25.162 80.977 83.894 1.00 32.38 526 LYS B O 1
ATOM 8312 N N . TYR B 1 550 ? 23.120 81.497 83.113 1.00 32.64 527 TYR B N 1
ATOM 8313 C CA . TYR B 1 550 ? 23.645 82.455 82.139 1.00 33.20 527 TYR B CA 1
ATOM 8314 C C . TYR B 1 550 ? 24.440 83.575 82.827 1.00 33.33 527 TYR B C 1
ATOM 8315 O O . TYR B 1 550 ? 24.062 84.018 83.912 1.00 32.94 527 TYR B O 1
ATOM 8324 N N . PRO B 1 551 ? 25.570 83.996 82.217 1.00 33.79 528 PRO B N 1
ATOM 8325 C CA . PRO B 1 551 ? 26.382 85.092 82.756 1.00 34.05 528 PRO B CA 1
ATOM 8326 C C . PRO B 1 551 ? 25.687 86.450 82.601 1.00 34.56 528 PRO B C 1
ATOM 8327 O O . PRO B 1 551 ? 25.493 86.932 81.481 1.00 33.96 528 PRO B O 1
ATOM 8331 N N . ARG B 1 552 ? 25.308 87.054 83.724 1.00 35.03 529 ARG B N 1
ATOM 8332 C CA . ARG B 1 552 ? 24.616 88.337 83.697 1.00 35.66 529 ARG B CA 1
ATOM 8333 C C . ARG B 1 552 ? 25.560 89.478 83.359 1.00 35.57 529 ARG B C 1
ATOM 8334 O O . ARG B 1 552 ? 25.146 90.468 82.761 1.00 35.33 529 ARG B O 1
ATOM 8342 N N . ILE B 1 553 ? 26.825 89.329 83.749 1.00 35.53 530 ILE B N 1
ATOM 8343 C CA . ILE B 1 553 ? 27.873 90.291 83.400 1.00 35.59 530 ILE B CA 1
ATOM 8344 C C . ILE B 1 553 ? 28.907 89.591 82.534 1.00 35.38 530 ILE B C 1
ATOM 8345 O O . ILE B 1 553 ? 29.342 88.491 82.855 1.00 35.18 530 ILE B O 1
ATOM 8350 N N . ILE B 1 554 ? 29.265 90.218 81.418 1.00 35.31 531 ILE B N 1
ATOM 8351 C CA . ILE B 1 554 ? 30.387 89.755 80.609 1.00 35.65 531 ILE B CA 1
ATOM 8352 C C . ILE B 1 554 ? 31.368 90.909 80.465 1.00 35.97 531 ILE B C 1
ATOM 8353 O O . ILE B 1 554 ? 30.968 92.043 80.193 1.00 36.01 531 ILE B O 1
ATOM 8358 N N . GLU B 1 555 ? 32.645 90.611 80.681 1.00 36.43 532 GLU B N 1
ATOM 8359 C CA . GLU B 1 555 ? 33.723 91.553 80.412 1.00 37.00 532 GLU B CA 1
ATOM 8360 C C . GLU B 1 555 ? 34.737 90.892 79.477 1.00 36.75 532 GLU B C 1
ATOM 8361 O O . GLU B 1 555 ? 35.225 89.793 79.758 1.00 36.32 532 GLU B O 1
ATOM 8367 N N . PHE B 1 556 ? 35.032 91.557 78.359 1.00 36.78 533 PHE B N 1
ATOM 8368 C CA . PHE B 1 556 ? 36.043 91.078 77.412 1.00 37.23 533 PHE B CA 1
ATOM 8369 C C . PHE B 1 556 ? 37.425 91.638 77.760 1.00 37.62 533 PHE B C 1
ATOM 8370 O O . PHE B 1 556 ? 37.572 92.845 77.989 1.00 37.52 533 PHE B O 1
ATOM 8378 N N . VAL B 1 557 ? 38.423 90.754 77.801 1.00 38.14 534 VAL B N 1
ATOM 8379 C CA . VAL B 1 557 ? 39.777 91.091 78.267 1.00 38.83 534 VAL B CA 1
ATOM 8380 C C . VAL B 1 557 ? 40.874 90.518 77.353 1.00 39.49 534 VAL B C 1
ATOM 8381 O O . VAL B 1 557 ? 40.640 89.534 76.644 1.00 39.30 534 VAL B O 1
ATOM 8385 N N . PRO B 1 558 ? 42.078 91.134 77.358 1.00 40.16 535 PRO B N 1
ATOM 8386 C CA . PRO B 1 558 ? 43.162 90.567 76.554 1.00 40.78 535 PRO B CA 1
ATOM 8387 C C . PRO B 1 558 ? 43.817 89.325 77.178 1.00 41.45 535 PRO B C 1
ATOM 8388 O O . PRO B 1 558 ? 44.434 88.537 76.458 1.00 41.55 535 PRO B O 1
ATOM 8392 N N . GLU B 1 559 ? 43.679 89.154 78.495 1.00 42.22 536 GLU B N 1
ATOM 8393 C CA . GLU B 1 559 ? 44.310 88.036 79.212 1.00 43.00 536 GLU B CA 1
ATOM 8394 C C . GLU B 1 559 ? 43.689 87.752 80.584 1.00 43.59 536 GLU B C 1
ATOM 8395 O O . GLU B 1 559 ? 43.127 88.648 81.219 1.00 43.51 536 GLU B O 1
ATOM 8401 N N . LEU B 1 560 ? 43.810 86.496 81.019 1.00 44.42 537 LEU B N 1
ATOM 8402 C CA . LEU B 1 560 ? 43.332 86.031 82.327 1.00 45.12 537 LEU B CA 1
ATOM 8403 C C . LEU B 1 560 ? 44.509 85.804 83.293 1.00 45.80 537 LEU B C 1
ATOM 8404 O O . LEU B 1 560 ? 45.632 85.555 82.844 1.00 45.73 537 LEU B O 1
ATOM 8409 N N . PRO B 1 561 ? 44.262 85.899 84.620 1.00 46.38 538 PRO B N 1
ATOM 8410 C CA . PRO B 1 561 ? 45.304 85.526 85.587 1.00 46.81 538 PRO B CA 1
ATOM 8411 C C . PRO B 1 561 ? 45.404 84.011 85.805 1.00 47.26 538 PRO B C 1
ATOM 8412 O O . PRO B 1 561 ? 44.378 83.325 85.890 1.00 47.36 538 PRO B O 1
ATOM 8416 N N . LYS B 1 562 ? 46.634 83.503 85.885 1.00 47.66 539 LYS B N 1
ATOM 8417 C CA . LYS B 1 562 ? 46.881 82.081 86.141 1.00 48.11 539 LYS B CA 1
ATOM 8418 C C . LYS B 1 562 ? 48.135 81.900 86.999 1.00 48.12 539 LYS B C 1
ATOM 8419 O O . LYS B 1 562 ? 48.510 80.781 87.358 1.00 48.19 539 LYS B O 1
#